Protein AF-0000000082425886 (afdb_homodimer)

Foldseek 3Di:
DLLCLLVVLVVVPQAFAEDEDPDTATSVRLNLQLLLLLVLCVVLVDAAAFEEEEAAQFVSLVVSPLSSCVLRNYEYEYDDCVVDDVLVVVVCVQRVGPAYAHPDPPPGHHSVSSRPSDDRDDGDDDPDQARFSYWAWDDPPPDDTWTFGFGNLLQVVLLVLQCVFVVAAQAAEEEQLFDPSFLSSRRNVSSNNSNRNHYYYYYSDNDDDLQVRLVCCQVVVHQEYEAEQVSLQVNLPDPSNVVGDNQNYAYEYEDDFHFPVSVCSQVVSVHQYAYFAADRQRSGGFADDGSVRCVVVPQWNHAGTPQWDWDADPQQFIWIDGSNGTDDTRPPVVDDQADPVGTGGPQWGWDADPVGIIHTQARVQFFEQWQNDTAGQVQVQSLLCPDPFFPGKGWGWDQDPHTRTFIEMETETDPPDPADLVNSQVSCVVVDPNRNRGPYYFYFNDADADPSRHGDRVNVRVCCVVPNVVVTGDPD/DLLCLLVVLVVVPQAFAEDEDPDTATSVRLNLQLLLLLVLCVVLVDAAAFEEEEDAQFVSLVVSPLSSCVLRNYEYEYDDCVVDDVLVVVVCVQRVGPAYAHPDPCPGHHSVSSRPSDDRDDGDDDPDQARFSYWAWDDPPPDDTWTFGFGNLLQVVLLVLQCVFVVAALAAEEEQLFDPSFLSSRRNVSSNNSNRNHYYYYYSDNDQDLVVRLVCCQVVVHQEYEAEQVSLQVNLPDPVNVVGDNQNYAYEYEDDFHFPVSVCSQVVSVHQYAYFAADRQRSGGFADDGSVRCVVPPQWNHAGTPQWDWDADPQQFIWIDGSNGTDDTRPPVVDDQADPVGTGGPQWGWDADPVGIIHTQARVQFFEQWQNDTAGQVLVQSLLCPDPFFPGKGWGWDQDPHTRTFIEMETETDPPDPADPVNSQVSCVVVDPNRNRGPYYFYFNDQDADPSRHGDRVNVRVCCVVPNVVVGGDPD

Radius of gyration: 31.64 Å; Cα contacts (8 Å, |Δi|>4): 2090; chains: 2; bounding box: 65×107×70 Å

pLDDT: mean 92.09, std 7.97, range [41.47, 98.75]

Solvent-accessible surface area (backbone atoms only — not comparable to full-atom values): 49650 Å² total; per-residue (Å²): 68,72,49,46,46,39,57,30,44,24,67,74,54,61,44,58,35,40,31,46,84,92,44,76,32,29,23,51,53,46,37,49,53,10,30,14,29,24,41,42,40,42,73,73,66,55,44,64,70,35,35,32,37,35,27,63,75,52,57,66,57,45,54,29,44,51,45,8,34,42,42,52,41,18,24,44,31,35,43,63,69,86,66,42,67,68,49,50,50,52,48,42,69,72,67,60,47,79,42,42,32,16,57,80,82,58,58,62,43,49,64,72,72,29,67,64,84,48,67,78,59,88,63,77,90,47,90,57,48,77,43,57,40,32,34,41,62,43,56,72,78,85,42,78,61,40,30,37,30,33,20,40,27,13,56,52,44,28,18,52,32,45,29,43,59,73,65,63,42,47,82,36,22,30,57,54,76,46,55,80,38,42,52,64,28,41,39,60,51,53,47,24,30,58,62,33,52,5,31,36,34,43,56,85,58,94,63,89,48,49,62,59,51,55,51,46,39,50,76,71,57,26,34,37,39,62,37,37,39,63,53,50,40,49,28,70,70,34,75,54,49,77,74,48,78,53,68,66,27,39,38,33,33,28,87,54,83,61,55,65,71,52,52,44,62,41,47,74,72,61,31,42,42,29,37,44,45,61,42,74,59,41,24,29,64,44,34,48,30,58,40,80,50,30,75,75,36,78,71,32,24,23,34,56,32,50,70,44,46,72,50,65,46,97,86,24,32,38,28,41,35,48,75,19,43,41,81,47,43,62,97,38,83,86,61,83,52,54,47,93,89,60,29,36,62,68,56,33,25,42,51,65,51,97,87,56,40,29,28,78,48,36,43,55,90,47,43,26,54,35,70,92,37,82,34,44,28,50,58,48,25,53,55,48,47,66,36,91,51,32,66,41,52,49,38,33,52,40,85,31,90,86,32,53,21,37,41,34,29,42,33,19,61,32,90,88,53,88,75,48,55,66,53,52,49,57,62,39,57,79,73,40,60,73,90,58,49,52,77,39,61,44,53,21,70,57,77,71,53,44,94,85,60,38,75,48,52,60,52,51,41,51,40,34,74,71,61,63,37,61,94,34,47,45,88,119,69,73,51,46,46,39,57,30,42,25,69,74,54,61,46,57,35,40,32,45,83,94,43,76,32,27,22,52,54,45,35,49,52,10,30,14,29,24,42,42,40,43,74,72,65,56,45,64,70,37,34,32,36,33,29,66,74,53,58,67,59,46,54,29,45,52,45,9,34,41,42,53,42,18,23,43,29,36,43,63,70,86,64,42,66,68,48,51,51,51,50,43,68,72,68,61,47,79,42,42,33,16,58,79,81,58,61,59,42,49,66,72,70,30,67,64,83,49,67,78,59,88,62,78,89,48,90,56,49,77,45,60,39,32,33,42,63,43,54,75,77,86,42,78,61,42,30,36,30,33,20,39,27,12,56,52,46,28,17,50,32,44,28,43,58,72,64,63,41,46,83,35,22,30,58,53,77,47,56,80,40,42,55,65,27,41,40,60,51,53,47,25,29,57,62,35,52,5,30,38,34,42,58,86,59,94,66,89,47,48,63,59,49,56,51,46,37,50,75,69,56,27,34,38,40,60,37,36,39,64,53,51,41,49,28,68,68,34,74,56,51,79,74,47,79,54,66,66,25,38,36,33,34,29,88,53,81,60,54,65,71,52,51,44,61,40,46,75,73,62,30,41,43,28,37,42,44,62,42,74,61,42,25,28,65,43,36,48,32,59,39,80,50,30,73,75,38,77,70,33,25,22,33,56,32,51,69,44,46,72,49,64,47,98,86,24,33,38,26,40,34,47,75,20,42,39,79,46,43,63,97,38,82,84,60,82,51,54,48,95,89,59,28,35,62,67,56,32,25,43,51,66,51,97,87,55,38,29,28,77,48,35,44,56,88,45,44,26,55,34,69,92,37,81,34,46,27,52,58,48,25,53,55,49,47,66,38,91,51,33,65,42,53,46,39,33,51,41,85,31,91,87,32,53,20,35,41,33,29,43,32,19,62,31,88,89,52,90,74,49,55,66,54,52,49,57,62,38,59,80,73,40,60,73,89,58,50,50,77,41,62,43,53,20,70,59,78,71,52,44,94,84,59,38,74,48,52,62,50,52,41,52,41,34,73,70,60,62,37,63,94,34,47,44,88,119

Nearest PDB structures (foldseek):
  4gxr-assembly1_A  TM=9.112E-01  e=1.329E-47  Rhodopseudomonas palustris CGA009
  4fut-assembly1_A  TM=9.215E-01  e=7.899E-47  Rhodopseudomonas palustris CGA009
  4fuq-assembly3_C  TM=7.998E-01  e=6.319E-46  Rhodopseudomonas palustris CGA009
  3ipl-assembly1_A  TM=7.232E-01  e=6.118E-40  Staphylococcus aureus subsp. aureus N315
  4gr5-assembly3_C  TM=8.589E-01  e=1.052E-22  Streptomyces lydicus

Organism: NCBI:txid62609

Sequence (952 aa):
MLESLLRHRARIRDSVAVKVGNQAYTYSQLDALSSSMAAALIDLGIRGGDMIVTSVKAPLDHLALFFAVRKVGAIMVPVNPRLGRSFMDFVINDVKPALVIDDYQGMGISSSELNRGGKEGEFGFRMNLEETAMILYTGGTTGPPKGAMIHEGSIIWNAVMTVLSWGLTKDDCTVVSLPLYHTGGWNVLLMPLLFVGGRVILPESDVFDPEWTIKTLAEEGCTVYMGVPAMLDSMSKSPSFASTDLSRVLFISGGGPLLSSVARRFTERGYKLFQGYGLTEAGPNNFYSPPETFKFKENTVGKPILFVDVKLSKDGELLVRGPHVFKGYWNRSGETVFTEDGYLMTGDLFAVDRDGDYFFLDRRKDMIKTGGENVYSTEVEAALKQLPYVDDAAVFGVPDEHWGEAVVAAVVRKPGSPVSEGDVRRDLKGLLASFKIPKKVVFVREIPRTQVGKVSKRELRDMYLKDGLREFLDERMLESLLRHRARIRDSVAVKVGNQAYTYSQLDALSSSMAAALIDLGIRGGDMIVTSVKAPLDHLALFFAVRKVGAIMVPVNPRLGRSFMDFVINDVKPALVIDDYQGMGISSSELNRGGKEGEFGFRMNLEETAMILYTGGTTGPPKGAMIHEGSIIWNAVMTVLSWGLTKDDCTVVSLPLYHTGGWNVLLMPLLFVGGRVILPESDVFDPEWTIKTLAEEGCTVYMGVPAMLDSMSKSPSFASTDLSRVLFISGGGPLLSSVARRFTERGYKLFQGYGLTEAGPNNFYSPPETFKFKENTVGKPILFVDVKLSKDGELLVRGPHVFKGYWNRSGETVFTEDGYLMTGDLFAVDRDGDYFFLDRRKDMIKTGGENVYSTEVEAALKQLPYVDDAAVFGVPDEHWGEAVVAAVVRKPGSPVSEGDVRRDLKGLLASFKIPKKVVFVREIPRTQVGKVSKRELRDMYLKDGLREFLDER

InterPro domains:
  IPR000873 AMP-dependent synthetase/ligase domain [PF00501] (11-330)
  IPR020845 AMP-binding, conserved site [PS00455] (135-146)
  IPR025110 AMP-binding enzyme, C-terminal domain [PF13193] (379-454)
  IPR042099 ANL, N-terminal domain [G3DSA:3.40.50.12780] (1-363)
  IPR045851 AMP-binding enzyme domain superfamily [G3DSA:3.30.300.30] (364-466)

Secondary structure (DSSP, 8-state):
-HHHHHHHHHHH---EEEEETTEEEEHHHHHHHHHHHHHHHHHTT--TT-EEEEE-SSHHHHHHHHHHHHHHT-EEEE--GGGHHHHHHHHHHHH--SEEEESSS-SSB-GGGG--------------TTSEEEEEEE-TTTS--EEEEEEHHHHHHHHHHHHHHHT--TT-EEE--S-TTSHIIIIITHHHHHHHT-EEEEPSSSS--HHHHHHHHHHTT--EEEE-HHHHHHHHHSHHHHHS--TT-EEEE-SSPPPHHHHHHHHTTT-EEEE----GGG-S--EE--HHHHTTSTTEEEEE-TT-EEEE-TT-EEEEESTTS---BTT-TTS--B-TTS-EEEEEEEEE-TTS-EEEEEEGGG-EEETTEEE-HHHHHHHHHHSTTEEEEEEEEEEETTTEEEEEEEEEEPTT----HHHHHHHHTTTS-GGGS-SEEEEES---B-TTS-B-HHHHHHHHHHHSSGGGB---/-HHHHHHHHHHH---EEEEETTEEEEHHHHHHHHHHHHHHHHHTT--TT-EEEEE-SSHHHHHHHHHHHHHHT-EEEE--GGGHHHHHHHHHHHH--SEEEESSS-SSB-GGGG--------------TTSEEEEEEE-TTTS--EEEEEEHHHHHHHHHHHHHHHT--TT-EEE--S-TTSHIIIIITHHHHHHHT-EEEEPSSSS--HHHHHHHHHHTT--EEEE-HHHHHHHHHSHHHHHS--TT-EEEE-SSPPPHHHHHHHHTTT-EEEE----GGG-S--EE--HHHHTTSTTEEEEE-TT-EEEE-TT-EEEEESTTS---BTT-TTS--B-TTS-EEEEEEEEE-TT--EEEEEEGGG-EEETTEEE-HHHHHHHHHHSTTEEEEEEEEEEETTTEEEEEEEEEEPTT----HHHHHHHHTTTS-GGGS-SEEEEBS---B-TTS-B-HHHHHHHHHHHSSGGGB---

Structure (mmCIF, N/CA/C/O backbone):
data_AF-0000000082425886-model_v1
#
loop_
_entity.id
_entity.type
_entity.pdbx_description
1 polymer 'Long-chain-fatty-acid--CoA ligase'
#
loop_
_atom_site.group_PDB
_atom_site.id
_atom_site.type_symbol
_atom_site.label_atom_id
_atom_site.label_alt_id
_atom_site.label_comp_id
_atom_site.label_asym_id
_atom_site.label_entity_id
_atom_site.label_seq_id
_atom_site.pdbx_PDB_ins_code
_atom_site.Cartn_x
_atom_site.Cartn_y
_atom_site.Cartn_z
_atom_site.occupancy
_atom_site.B_iso_or_equiv
_atom_site.auth_seq_id
_atom_site.auth_comp_id
_atom_site.auth_asym_id
_atom_site.auth_atom_id
_atom_site.pdbx_PDB_model_num
ATOM 1 N N . MET A 1 1 ? 8.273 4.641 -10.148 1 93.75 1 MET A N 1
ATOM 2 C CA . MET A 1 1 ? 8.125 4.395 -8.711 1 93.75 1 MET A CA 1
ATOM 3 C C . MET A 1 1 ? 9.031 3.256 -8.258 1 93.75 1 MET A C 1
ATOM 5 O O . MET A 1 1 ? 9.812 3.418 -7.324 1 93.75 1 MET A O 1
ATOM 9 N N . LEU A 1 2 ? 9.094 2.172 -9.062 1 95.56 2 LEU A N 1
ATOM 10 C CA . LEU A 1 2 ? 9.914 1.025 -8.68 1 95.56 2 LEU A CA 1
ATOM 11 C C . LEU A 1 2 ? 11.398 1.386 -8.695 1 95.56 2 LEU A C 1
ATOM 13 O O . LEU A 1 2 ? 12.172 0.873 -7.891 1 95.56 2 LEU A O 1
ATOM 17 N N . GLU A 1 3 ? 11.758 2.307 -9.648 1 95.31 3 GLU A N 1
ATOM 18 C CA . GLU A 1 3 ? 13.148 2.723 -9.758 1 95.31 3 GLU A CA 1
ATOM 19 C C . GLU A 1 3 ? 13.641 3.369 -8.469 1 95.31 3 GLU A C 1
ATOM 21 O O . GLU A 1 3 ? 14.844 3.434 -8.219 1 95.31 3 GLU A O 1
ATOM 26 N N . SER A 1 4 ? 12.711 3.873 -7.656 1 94.75 4 SER A N 1
ATOM 27 C CA . SER A 1 4 ? 13.094 4.621 -6.465 1 94.75 4 SER A CA 1
ATOM 28 C C . SER A 1 4 ? 12.883 3.793 -5.199 1 94.75 4 SER A C 1
ATOM 30 O O . SER A 1 4 ? 13.242 4.223 -4.102 1 94.75 4 SER A O 1
ATOM 32 N N . LEU A 1 5 ? 12.328 2.596 -5.281 1 96.62 5 LEU A N 1
ATOM 33 C CA . LEU A 1 5 ? 11.914 1.794 -4.133 1 96.62 5 LEU A CA 1
ATOM 34 C C . LEU A 1 5 ? 13.086 1.577 -3.176 1 96.62 5 LEU A C 1
ATOM 36 O O . LEU A 1 5 ? 12.977 1.87 -1.983 1 96.62 5 LEU A O 1
ATOM 40 N N . LEU A 1 6 ? 14.234 1.122 -3.719 1 96.88 6 LEU A N 1
ATOM 41 C CA . LEU A 1 6 ? 15.375 0.755 -2.883 1 96.88 6 LEU A CA 1
ATOM 42 C C . LEU A 1 6 ? 15.953 1.98 -2.184 1 96.88 6 LEU A C 1
ATOM 44 O O . LEU A 1 6 ? 16.266 1.934 -0.992 1 96.88 6 LEU A O 1
ATOM 48 N N . ARG A 1 7 ? 16.062 3.039 -2.926 1 94.25 7 ARG A N 1
ATOM 49 C CA . ARG A 1 7 ? 16.594 4.281 -2.373 1 94.25 7 ARG A CA 1
ATOM 50 C C . ARG A 1 7 ? 15.703 4.805 -1.249 1 94.25 7 ARG A C 1
ATOM 52 O O . ARG A 1 7 ? 16.203 5.203 -0.194 1 94.25 7 ARG A O 1
ATOM 59 N N . HIS A 1 8 ? 14.422 4.809 -1.464 1 94.81 8 HIS A N 1
ATOM 60 C CA . HIS A 1 8 ? 13.492 5.309 -0.461 1 94.81 8 HIS A CA 1
ATOM 61 C C . HIS A 1 8 ? 13.469 4.41 0.771 1 94.81 8 HIS A C 1
ATOM 63 O O . HIS A 1 8 ? 13.391 4.898 1.899 1 94.81 8 HIS A O 1
ATOM 69 N N . ARG A 1 9 ? 13.531 3.119 0.554 1 95.88 9 ARG A N 1
ATOM 70 C CA . ARG A 1 9 ? 13.562 2.197 1.685 1 95.88 9 ARG A CA 1
ATOM 71 C C . ARG A 1 9 ? 14.812 2.418 2.535 1 95.88 9 ARG A C 1
ATOM 73 O O . ARG A 1 9 ? 14.742 2.395 3.766 1 95.88 9 ARG A O 1
ATOM 80 N N . ALA A 1 10 ? 15.93 2.623 1.884 1 95.12 10 ALA A N 1
ATOM 81 C CA . ALA A 1 10 ? 17.188 2.855 2.582 1 95.12 10 ALA A CA 1
ATOM 82 C C . ALA A 1 10 ? 17.109 4.105 3.457 1 95.12 10 ALA A C 1
ATOM 84 O O . ALA A 1 10 ? 17.719 4.164 4.523 1 95.12 10 ALA A O 1
ATOM 85 N N . ARG A 1 11 ? 16.312 5.059 2.998 1 92.06 11 ARG A N 1
ATOM 86 C CA . ARG A 1 11 ? 16.156 6.309 3.738 1 92.06 11 ARG A CA 1
ATOM 87 C C . ARG A 1 11 ? 15.359 6.086 5.027 1 92.06 11 ARG A C 1
ATOM 89 O O . ARG A 1 11 ? 15.602 6.762 6.027 1 92.06 11 ARG A O 1
ATOM 96 N N . ILE A 1 12 ? 14.445 5.203 4.969 1 91.38 12 ILE A N 1
ATOM 97 C CA . ILE A 1 12 ? 13.641 4.887 6.141 1 91.38 12 ILE A CA 1
ATOM 98 C C . ILE A 1 12 ? 14.469 4.09 7.141 1 91.38 12 ILE A C 1
ATOM 100 O O . ILE A 1 12 ? 14.586 4.473 8.305 1 91.38 12 ILE A O 1
ATOM 104 N N . ARG A 1 13 ? 15.062 3.047 6.711 1 91.62 13 ARG A N 1
ATOM 105 C CA . ARG A 1 13 ? 15.984 2.186 7.438 1 91.62 13 ARG A CA 1
ATOM 106 C C . ARG A 1 13 ? 16.812 1.337 6.48 1 91.62 13 ARG A C 1
ATOM 108 O O . ARG A 1 13 ? 16.266 0.553 5.703 1 91.62 13 ARG A O 1
ATOM 115 N N . ASP A 1 14 ? 18.078 1.478 6.566 1 95.25 14 ASP A N 1
ATOM 116 C CA . ASP A 1 14 ? 18.953 0.736 5.656 1 95.25 14 ASP A CA 1
ATOM 117 C C . ASP A 1 14 ? 19.25 -0.658 6.203 1 95.25 14 ASP A C 1
ATOM 119 O O . ASP A 1 14 ? 20.422 -0.999 6.441 1 95.25 14 ASP A O 1
ATOM 123 N N . SER A 1 15 ? 18.25 -1.481 6.289 1 97.06 15 SER A N 1
ATOM 124 C CA . SER A 1 15 ? 18.344 -2.852 6.781 1 97.06 15 SER A CA 1
ATOM 125 C C . SER A 1 15 ? 18.797 -3.803 5.672 1 97.06 15 SER A C 1
ATOM 127 O O . SER A 1 15 ? 18.953 -3.391 4.523 1 97.06 15 SER A O 1
ATOM 129 N N . VAL A 1 16 ? 19.094 -5.074 6.039 1 98.44 16 VAL A N 1
ATOM 130 C CA . VAL A 1 16 ? 19.453 -6.086 5.051 1 98.44 16 VAL A CA 1
ATOM 131 C C . VAL A 1 16 ? 18.25 -6.395 4.164 1 98.44 16 VAL A C 1
ATOM 133 O O . VAL A 1 16 ? 17.172 -6.738 4.66 1 98.44 16 VAL A O 1
ATOM 136 N N . ALA A 1 17 ? 18.406 -6.238 2.877 1 98.56 17 ALA A N 1
ATOM 137 C CA . ALA A 1 17 ? 17.359 -6.508 1.906 1 98.56 17 ALA A CA 1
ATOM 138 C C . ALA A 1 17 ? 17.438 -7.941 1.385 1 98.56 17 ALA A C 1
ATOM 140 O O . ALA A 1 17 ? 16.422 -8.617 1.245 1 98.56 17 ALA A O 1
ATOM 141 N N . VAL A 1 18 ? 18.688 -8.359 1.086 1 98.5 18 VAL A N 1
ATOM 142 C CA . VAL A 1 18 ? 18.891 -9.641 0.412 1 98.5 18 VAL A CA 1
ATOM 143 C C . VAL A 1 18 ? 20.109 -10.352 1.002 1 98.5 18 VAL A C 1
ATOM 145 O O . VAL A 1 18 ? 21.109 -9.719 1.324 1 98.5 18 VAL A O 1
ATOM 148 N N . LYS A 1 19 ? 19.984 -11.602 1.169 1 98.31 19 LYS A N 1
ATOM 149 C CA . LYS A 1 19 ? 21.109 -12.461 1.506 1 98.31 19 LYS A CA 1
ATOM 150 C C . LYS A 1 19 ? 21.297 -13.555 0.46 1 98.31 19 LYS A C 1
ATOM 152 O O . LYS A 1 19 ? 20.328 -14.133 -0.023 1 98.31 19 LYS A O 1
ATOM 157 N N . VAL A 1 20 ? 22.469 -13.812 0.032 1 96.38 20 VAL A N 1
ATOM 158 C CA . VAL A 1 20 ? 22.875 -14.891 -0.859 1 96.38 20 VAL A CA 1
ATOM 159 C C . VAL A 1 20 ? 24.125 -15.57 -0.314 1 96.38 20 VAL A C 1
ATOM 161 O O . VAL A 1 20 ? 25.188 -14.945 -0.205 1 96.38 20 VAL A O 1
ATOM 164 N N . GLY A 1 21 ? 24.016 -16.859 -0.033 1 92.69 21 GLY A N 1
ATOM 165 C CA . GLY A 1 21 ? 25.125 -17.516 0.654 1 92.69 21 GLY A CA 1
ATOM 166 C C . GLY A 1 21 ? 25.484 -16.844 1.962 1 92.69 21 GLY A C 1
ATOM 167 O O . GLY A 1 21 ? 24.625 -16.641 2.822 1 92.69 21 GLY A O 1
ATOM 1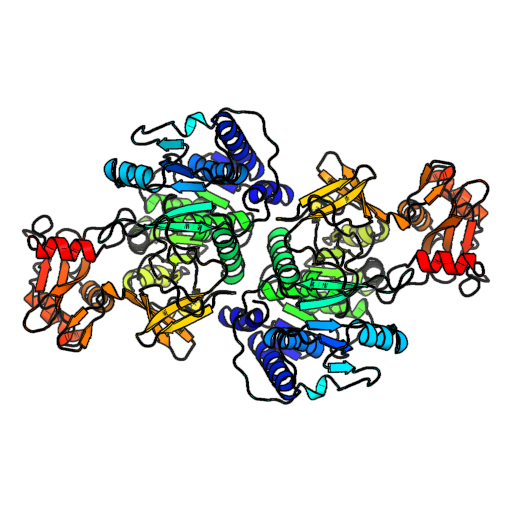68 N N . ASN A 1 22 ? 26.719 -16.453 2.076 1 92.06 22 ASN A N 1
ATOM 169 C CA . ASN A 1 22 ? 27.172 -15.805 3.305 1 92.06 22 ASN A CA 1
ATOM 170 C C . ASN A 1 22 ? 27.219 -14.289 3.166 1 92.06 22 ASN A C 1
ATOM 172 O O . ASN A 1 22 ? 27.672 -13.586 4.074 1 92.06 22 ASN A O 1
ATOM 176 N N . GLN A 1 23 ? 26.703 -13.844 2.127 1 96.06 23 GLN A N 1
ATOM 177 C CA . GLN A 1 23 ? 26.75 -12.406 1.89 1 96.06 23 GLN A CA 1
ATOM 178 C C . GLN A 1 23 ? 25.391 -11.766 2.113 1 96.06 23 GLN A C 1
ATOM 180 O O . GLN A 1 23 ? 24.359 -12.336 1.745 1 96.06 23 GLN A O 1
ATOM 185 N N . ALA A 1 24 ? 25.422 -10.641 2.754 1 98.12 24 ALA A N 1
ATOM 186 C CA . ALA A 1 24 ? 24.234 -9.844 2.998 1 98.12 24 ALA A CA 1
ATOM 187 C C . ALA A 1 24 ? 24.344 -8.477 2.324 1 98.12 24 ALA A C 1
ATOM 189 O O . ALA A 1 24 ? 25.406 -7.863 2.322 1 98.12 24 ALA A O 1
ATOM 190 N N . TYR A 1 25 ? 23.25 -8.016 1.71 1 98.25 25 TYR A N 1
ATOM 191 C CA . TYR A 1 25 ? 23.188 -6.719 1.046 1 98.25 25 TYR A CA 1
ATOM 192 C C . TYR A 1 25 ? 22.062 -5.867 1.633 1 98.25 25 TYR A C 1
ATOM 194 O O . TYR A 1 25 ? 20.906 -6.297 1.688 1 98.25 25 TYR A O 1
ATOM 202 N N . THR A 1 26 ? 22.453 -4.648 2.088 1 98.5 26 THR A N 1
ATOM 203 C CA . THR A 1 26 ? 21.453 -3.703 2.572 1 98.5 26 THR A CA 1
ATOM 204 C C . THR A 1 26 ? 20.688 -3.072 1.407 1 98.5 26 THR A C 1
ATOM 206 O O . THR A 1 26 ? 21.062 -3.26 0.246 1 98.5 26 THR A O 1
ATOM 209 N N . TYR A 1 27 ? 19.656 -2.338 1.701 1 98.12 27 TYR A N 1
ATOM 210 C CA . TYR A 1 27 ? 18.875 -1.646 0.674 1 98.12 27 TYR A CA 1
ATOM 211 C C . TYR A 1 27 ? 19.75 -0.659 -0.091 1 98.12 27 TYR A C 1
ATOM 213 O O . TYR A 1 27 ? 19.672 -0.564 -1.318 1 98.12 27 TYR A O 1
ATOM 221 N N . SER A 1 28 ? 20.594 0.099 0.612 1 96.69 28 SER A N 1
ATOM 222 C CA . SER A 1 28 ? 21.469 1.062 -0.054 1 96.69 28 SER A CA 1
ATOM 223 C C . SER A 1 28 ? 22.484 0.363 -0.947 1 96.69 28 SER A C 1
ATOM 225 O O . SER A 1 28 ? 22.812 0.858 -2.025 1 96.69 28 SER A O 1
ATOM 227 N N . GLN A 1 29 ? 22.984 -0.805 -0.469 1 96.56 29 GLN A N 1
ATOM 228 C CA . GLN A 1 29 ? 23.953 -1.56 -1.257 1 96.56 29 GLN A CA 1
ATOM 229 C C . GLN A 1 29 ? 23.312 -2.137 -2.514 1 96.56 29 GLN A C 1
ATOM 231 O O . GLN A 1 29 ? 23.906 -2.127 -3.588 1 96.56 29 GLN A O 1
ATOM 236 N N . LEU A 1 30 ? 22.094 -2.67 -2.389 1 96.75 30 LEU A N 1
ATOM 237 C CA . LEU A 1 30 ? 21.359 -3.178 -3.549 1 96.75 30 LEU A CA 1
ATOM 238 C C . LEU A 1 30 ? 21.047 -2.051 -4.523 1 96.75 30 LEU A C 1
ATOM 240 O O . LEU A 1 30 ? 21.094 -2.242 -5.738 1 96.75 30 LEU A O 1
ATOM 244 N N . ASP A 1 31 ? 20.719 -0.873 -4.004 1 96 31 ASP A N 1
ATOM 245 C CA . ASP A 1 31 ? 20.453 0.297 -4.84 1 96 31 ASP A CA 1
ATOM 246 C C . ASP A 1 31 ? 21.703 0.698 -5.617 1 96 31 ASP A C 1
ATOM 248 O O . ASP A 1 31 ? 21.625 1.022 -6.805 1 96 31 ASP A O 1
ATOM 252 N N . ALA A 1 32 ? 22.812 0.704 -4.953 1 94.88 32 ALA A N 1
ATOM 253 C CA . ALA A 1 32 ? 24.062 1.046 -5.598 1 94.88 32 ALA A CA 1
ATOM 254 C C . ALA A 1 32 ? 24.406 0.06 -6.715 1 94.88 32 ALA A C 1
ATOM 256 O O . ALA A 1 32 ? 24.828 0.462 -7.801 1 94.88 32 ALA A O 1
ATOM 257 N N . LEU A 1 33 ? 24.25 -1.218 -6.383 1 94.75 33 LEU A N 1
ATOM 258 C CA . LEU A 1 33 ? 24.5 -2.256 -7.375 1 94.75 33 LEU A CA 1
ATOM 259 C C . LEU A 1 33 ? 23.609 -2.066 -8.602 1 94.75 33 LEU A C 1
ATOM 261 O O . LEU A 1 33 ? 24.094 -2.121 -9.734 1 94.75 33 LEU A O 1
ATOM 265 N N . SER A 1 34 ? 22.312 -1.87 -8.43 1 96.12 34 SER A N 1
ATOM 266 C CA . SER A 1 34 ? 21.375 -1.672 -9.523 1 96.12 34 SER A CA 1
ATOM 267 C C . SER A 1 34 ? 21.688 -0.392 -10.297 1 96.12 34 SER A C 1
ATOM 269 O O . SER A 1 34 ? 21.5 -0.334 -11.516 1 96.12 34 SER A O 1
ATOM 271 N N . SER A 1 35 ? 22.141 0.655 -9.602 1 95.31 35 SER A N 1
ATOM 272 C CA . SER A 1 35 ? 22.5 1.911 -10.25 1 95.31 35 SER A CA 1
ATOM 273 C C . SER A 1 35 ? 23.719 1.742 -11.148 1 95.31 35 SER A C 1
ATOM 275 O O . SER A 1 35 ? 23.781 2.318 -12.242 1 95.31 35 SER A O 1
ATOM 277 N N . SER A 1 36 ? 24.656 1.012 -10.633 1 94.69 36 SER A N 1
ATOM 278 C CA . SER A 1 36 ? 25.844 0.711 -11.445 1 94.69 36 SER A CA 1
ATOM 279 C C . SER A 1 36 ? 25.453 -0.04 -12.719 1 94.69 36 SER A C 1
ATOM 281 O O . SER A 1 36 ? 25.938 0.279 -13.805 1 94.69 36 SER A O 1
ATOM 283 N N . MET A 1 37 ? 24.609 -0.997 -12.586 1 95.81 37 MET A N 1
ATOM 284 C CA . MET A 1 37 ? 24.141 -1.755 -13.742 1 95.81 37 MET A CA 1
ATOM 285 C C . MET A 1 37 ? 23.359 -0.861 -14.703 1 95.81 37 MET A C 1
ATOM 287 O O . MET A 1 37 ? 23.453 -1.008 -15.922 1 95.81 37 MET A O 1
ATOM 291 N N . ALA A 1 38 ? 22.516 0.022 -14.133 1 96 38 ALA A N 1
ATOM 292 C CA . ALA A 1 38 ? 21.75 0.954 -14.953 1 96 38 ALA A CA 1
ATOM 293 C C . ALA A 1 38 ? 22.672 1.841 -15.789 1 96 38 ALA A C 1
ATOM 295 O O . ALA A 1 38 ? 22.438 2.061 -16.969 1 96 38 ALA A O 1
ATOM 296 N N . ALA A 1 39 ? 23.719 2.346 -15.141 1 94.62 39 ALA A N 1
ATOM 297 C CA . ALA A 1 39 ? 24.703 3.168 -15.852 1 94.62 39 ALA A CA 1
ATOM 298 C C . ALA A 1 39 ? 25.344 2.387 -17 1 94.62 39 ALA A C 1
ATOM 300 O O . ALA A 1 39 ? 25.547 2.92 -18.094 1 94.62 39 ALA A O 1
ATOM 301 N N . ALA A 1 40 ? 25.688 1.165 -16.703 1 95.06 40 ALA A N 1
ATOM 302 C CA . ALA A 1 40 ? 26.281 0.304 -17.719 1 95.06 40 ALA A CA 1
ATOM 303 C C . ALA A 1 40 ? 25.312 0.095 -18.875 1 95.06 40 ALA A C 1
ATOM 305 O O . ALA A 1 40 ? 25.719 0.096 -20.047 1 95.06 40 ALA A O 1
ATOM 306 N N . LEU A 1 41 ? 24.047 -0.114 -18.594 1 96.25 41 LEU A N 1
ATOM 307 C CA . LEU A 1 41 ? 23.047 -0.28 -19.641 1 96.25 41 LEU A CA 1
ATOM 308 C C . LEU A 1 41 ? 22.953 0.964 -20.516 1 96.25 41 LEU A C 1
ATOM 310 O O . LEU A 1 41 ? 22.875 0.861 -21.734 1 96.25 41 LEU A O 1
ATOM 314 N N . ILE A 1 42 ? 22.906 2.094 -19.875 1 94.69 42 ILE A N 1
ATOM 315 C CA . ILE A 1 42 ? 22.844 3.352 -20.625 1 94.69 42 ILE A CA 1
ATOM 316 C C . ILE A 1 42 ? 24.062 3.482 -21.516 1 94.69 42 ILE A C 1
ATOM 318 O O . ILE A 1 42 ? 23.953 3.889 -22.688 1 94.69 42 ILE A O 1
ATOM 322 N N . ASP A 1 43 ? 25.25 3.168 -21 1 93.5 43 ASP A N 1
ATOM 323 C CA . ASP A 1 43 ? 26.484 3.217 -21.781 1 93.5 43 ASP A CA 1
ATOM 324 C C . ASP A 1 43 ? 26.406 2.293 -22.984 1 93.5 43 ASP A C 1
ATOM 326 O O . ASP A 1 43 ? 27.016 2.57 -24.031 1 93.5 43 ASP A O 1
ATOM 330 N N . LEU A 1 44 ? 25.688 1.226 -22.875 1 95.38 44 LEU A N 1
ATOM 331 C CA . LEU A 1 44 ? 25.516 0.268 -23.953 1 95.38 44 LEU A CA 1
ATOM 332 C C . LEU A 1 44 ? 24.469 0.749 -24.953 1 95.38 44 LEU A C 1
ATOM 334 O O . LEU A 1 44 ? 24.203 0.076 -25.953 1 95.38 44 LEU A O 1
ATOM 338 N N . GLY A 1 45 ? 23.828 1.857 -24.641 1 96.38 45 GLY A N 1
ATOM 339 C CA . GLY A 1 45 ? 22.906 2.471 -25.578 1 96.38 45 GLY A CA 1
ATOM 340 C C . GLY A 1 45 ? 21.453 2.172 -25.266 1 96.38 45 GLY A C 1
ATOM 341 O O . GLY A 1 45 ? 20.562 2.525 -26.031 1 96.38 45 GLY A O 1
ATOM 342 N N . ILE A 1 46 ? 21.188 1.531 -24.141 1 97.5 46 ILE A N 1
ATOM 343 C CA . ILE A 1 46 ? 19.812 1.207 -23.75 1 97.5 46 ILE A CA 1
ATOM 344 C C . ILE A 1 46 ? 19.094 2.475 -23.312 1 97.5 46 ILE A C 1
ATOM 346 O O . ILE A 1 46 ? 19.656 3.303 -22.594 1 97.5 46 ILE A O 1
ATOM 350 N N . ARG A 1 47 ? 17.906 2.605 -23.781 1 96.44 47 ARG A N 1
ATOM 351 C CA . ARG A 1 47 ? 17.062 3.754 -23.453 1 96.44 47 ARG A CA 1
ATOM 352 C C . ARG A 1 47 ? 15.695 3.309 -22.969 1 96.44 47 ARG A C 1
ATOM 354 O O . ARG A 1 47 ? 15.375 2.117 -23 1 96.44 47 ARG A O 1
ATOM 361 N N . GLY A 1 48 ? 14.906 4.309 -22.516 1 95.75 48 GLY A N 1
ATOM 362 C CA . GLY A 1 48 ? 13.539 4.02 -22.094 1 95.75 48 GLY A CA 1
ATOM 363 C C . GLY A 1 48 ? 12.719 3.332 -23.172 1 95.75 48 GLY A C 1
ATOM 364 O O . GLY A 1 48 ? 12.758 3.73 -24.328 1 95.75 48 GLY A O 1
ATOM 365 N N . GLY A 1 49 ? 12.016 2.256 -22.719 1 96.69 49 GLY A N 1
ATOM 366 C CA . GLY A 1 49 ? 11.148 1.55 -23.641 1 96.69 49 GLY A CA 1
ATOM 367 C C . GLY A 1 49 ? 11.844 0.396 -24.344 1 96.69 49 GLY A C 1
ATOM 368 O O . GLY A 1 49 ? 11.18 -0.466 -24.922 1 96.69 49 GLY A O 1
ATOM 369 N N . ASP A 1 50 ? 13.172 0.343 -24.328 1 98.38 50 ASP A N 1
ATOM 370 C CA . ASP A 1 50 ? 13.898 -0.766 -24.938 1 98.38 50 ASP A CA 1
ATOM 371 C C . ASP A 1 50 ? 13.625 -2.074 -24.203 1 98.38 50 ASP A C 1
ATOM 373 O O . ASP A 1 50 ? 13.469 -2.078 -22.984 1 98.38 50 ASP A O 1
ATOM 377 N N . MET A 1 51 ? 13.617 -3.139 -24.953 1 98.56 51 MET A N 1
ATOM 378 C CA . MET A 1 51 ? 13.43 -4.453 -24.359 1 98.56 51 MET A CA 1
ATOM 379 C C . MET A 1 51 ? 14.758 -5.18 -24.203 1 98.56 51 MET A C 1
ATOM 381 O O . MET A 1 51 ? 15.617 -5.113 -25.094 1 98.56 51 MET A O 1
ATOM 385 N N . ILE A 1 52 ? 14.922 -5.758 -23.078 1 98.75 52 ILE A N 1
ATOM 386 C CA . ILE A 1 52 ? 16.125 -6.523 -22.766 1 98.75 52 ILE A CA 1
ATOM 387 C C . ILE A 1 52 ? 15.742 -7.965 -22.422 1 98.75 52 ILE A C 1
ATOM 389 O O . ILE A 1 52 ? 15.07 -8.219 -21.422 1 98.75 52 ILE A O 1
ATOM 393 N N . VAL A 1 53 ? 16.156 -8.93 -23.266 1 98.56 53 VAL A N 1
ATOM 394 C CA . VAL A 1 53 ? 15.961 -10.344 -22.969 1 98.56 53 VAL A CA 1
ATOM 395 C C . VAL A 1 53 ? 17.016 -10.82 -21.984 1 98.56 53 VAL A C 1
ATOM 397 O O . VAL A 1 53 ? 18.219 -10.57 -22.172 1 98.56 53 VAL A O 1
ATOM 400 N N . THR A 1 54 ? 16.562 -11.469 -20.922 1 97.81 54 THR A N 1
ATOM 401 C CA . THR A 1 54 ? 17.516 -11.805 -19.875 1 97.81 54 THR A CA 1
ATOM 402 C C . THR A 1 54 ? 17.422 -13.289 -19.516 1 97.81 54 THR A C 1
ATOM 404 O O . THR A 1 54 ? 16.328 -13.836 -19.375 1 97.81 54 THR A O 1
ATOM 407 N N . SER A 1 55 ? 18.484 -13.961 -19.484 1 95.81 55 SER A N 1
ATOM 408 C CA . SER A 1 55 ? 18.75 -15.273 -18.906 1 95.81 55 SER A CA 1
ATOM 409 C C . SER A 1 55 ? 19.969 -15.234 -17.984 1 95.81 55 SER A C 1
ATOM 411 O O . SER A 1 55 ? 21.078 -15.5 -18.422 1 95.81 55 SER A O 1
ATOM 413 N N . VAL A 1 56 ? 19.672 -14.93 -16.703 1 95.19 56 VAL A N 1
ATOM 414 C CA . VAL A 1 56 ? 20.719 -14.586 -15.75 1 95.19 56 VAL A CA 1
ATOM 415 C C . VAL A 1 56 ? 20.875 -15.703 -14.727 1 95.19 56 VAL A C 1
ATOM 417 O O . VAL A 1 56 ? 19.891 -16.188 -14.164 1 95.19 56 VAL A O 1
ATOM 420 N N . LYS A 1 57 ? 22.094 -16.125 -14.469 1 92.75 57 LYS A N 1
ATOM 421 C CA . LYS A 1 57 ? 22.375 -17.281 -13.617 1 92.75 57 LYS A CA 1
ATOM 422 C C . LYS A 1 57 ? 22.344 -16.891 -12.141 1 92.75 57 LYS A C 1
ATOM 424 O O . LYS A 1 57 ? 21.734 -17.578 -11.32 1 92.75 57 LYS A O 1
ATOM 429 N N . ALA A 1 58 ? 23.062 -15.859 -11.789 1 92.69 58 ALA A N 1
ATOM 430 C CA . ALA A 1 58 ? 23.125 -15.422 -10.398 1 92.69 58 ALA A CA 1
ATOM 431 C C . ALA A 1 58 ? 21.859 -14.664 -10 1 92.69 58 ALA A C 1
ATOM 433 O O . ALA A 1 58 ? 21.562 -13.609 -10.562 1 92.69 58 ALA A O 1
ATOM 434 N N . PRO A 1 59 ? 21.141 -15.141 -8.984 1 93.75 59 PRO A N 1
ATOM 435 C CA . PRO A 1 59 ? 19.875 -14.516 -8.641 1 93.75 59 PRO A CA 1
ATOM 436 C C . PRO A 1 59 ? 20.031 -13.07 -8.18 1 93.75 59 PRO A C 1
ATOM 438 O O . PRO A 1 59 ? 19.156 -12.234 -8.445 1 93.75 59 PRO A O 1
ATOM 441 N N . LEU A 1 60 ? 21.156 -12.773 -7.492 1 95.12 60 LEU A N 1
ATOM 442 C CA . LEU A 1 60 ? 21.391 -11.398 -7.062 1 95.12 60 LEU A CA 1
ATOM 443 C C . LEU A 1 60 ? 21.5 -10.461 -8.266 1 95.12 60 LEU A C 1
ATOM 445 O O . LEU A 1 60 ? 20.953 -9.359 -8.25 1 95.12 60 LEU A O 1
ATOM 449 N N . ASP A 1 61 ? 22.219 -10.922 -9.273 1 95.19 61 ASP A N 1
ATOM 450 C CA . ASP A 1 61 ? 22.375 -10.125 -10.484 1 95.19 61 ASP A CA 1
ATOM 451 C C . ASP A 1 61 ? 21.031 -9.922 -11.188 1 95.19 61 ASP A C 1
ATOM 453 O O . ASP A 1 61 ? 20.766 -8.844 -11.719 1 95.19 61 ASP A O 1
ATOM 457 N N . HIS A 1 62 ? 20.281 -10.977 -11.18 1 96.12 62 HIS A N 1
ATOM 458 C CA . HIS A 1 62 ? 18.984 -10.891 -11.82 1 96.12 62 HIS A CA 1
ATOM 459 C C . HIS A 1 62 ? 18.094 -9.852 -11.125 1 96.12 62 HIS A C 1
ATOM 461 O O . HIS A 1 62 ? 17.438 -9.055 -11.797 1 96.12 62 HIS A O 1
ATOM 467 N N . LEU A 1 63 ? 18.109 -9.867 -9.805 1 97.12 63 LEU A N 1
ATOM 468 C CA . LEU A 1 63 ? 17.328 -8.93 -9 1 97.12 63 LEU A CA 1
ATOM 469 C C . LEU A 1 63 ? 17.828 -7.5 -9.203 1 97.12 63 LEU A C 1
ATOM 471 O O . LEU A 1 63 ? 17.031 -6.594 -9.453 1 97.12 63 LEU A O 1
ATOM 475 N N . ALA A 1 64 ? 19.109 -7.289 -9.094 1 96.94 64 ALA A N 1
ATOM 476 C CA . ALA A 1 64 ? 19.688 -5.961 -9.297 1 96.94 64 ALA A CA 1
ATOM 477 C C . ALA A 1 64 ? 19.406 -5.445 -10.703 1 96.94 64 ALA A C 1
ATOM 479 O O . ALA A 1 64 ? 19.156 -4.254 -10.898 1 96.94 64 ALA A O 1
ATOM 480 N N . LEU A 1 65 ? 19.438 -6.355 -11.633 1 97.88 65 LEU A N 1
ATOM 481 C CA . LEU A 1 65 ? 19.188 -6 -13.023 1 97.88 65 LEU A CA 1
ATOM 482 C C . LEU A 1 65 ? 17.75 -5.504 -13.203 1 97.88 65 LEU A C 1
ATOM 484 O O . LEU A 1 65 ? 17.5 -4.574 -13.977 1 97.88 65 LEU A O 1
ATOM 488 N N . PHE A 1 66 ? 16.859 -6.113 -12.578 1 98.19 66 PHE A N 1
ATOM 489 C CA . PHE A 1 66 ? 15.477 -5.652 -12.656 1 98.19 66 PHE A CA 1
ATOM 490 C C . PHE A 1 66 ? 15.367 -4.184 -12.266 1 98.19 66 PHE A C 1
ATOM 492 O O . PHE A 1 66 ? 14.773 -3.383 -12.992 1 98.19 66 PHE A O 1
ATOM 499 N N . PHE A 1 67 ? 15.906 -3.809 -11.117 1 97.38 67 PHE A N 1
ATOM 500 C CA . PHE A 1 67 ? 15.836 -2.426 -10.656 1 97.38 67 PHE A CA 1
ATOM 501 C C . PHE A 1 67 ? 16.641 -1.511 -11.57 1 97.38 67 PHE A C 1
ATOM 503 O O . PHE A 1 67 ? 16.281 -0.351 -11.773 1 97.38 67 PHE A O 1
ATOM 510 N N . ALA A 1 68 ? 17.766 -2.041 -12.109 1 97 68 ALA A N 1
ATOM 511 C CA . ALA A 1 68 ? 18.547 -1.271 -13.078 1 97 68 ALA A CA 1
ATOM 512 C C . ALA A 1 68 ? 17.703 -0.94 -14.312 1 97 68 ALA A C 1
ATOM 514 O O . ALA A 1 68 ? 17.688 0.204 -14.773 1 97 68 ALA A O 1
ATOM 515 N N . VAL A 1 69 ? 17.047 -1.963 -14.805 1 97.69 69 VAL A N 1
ATOM 516 C CA . VAL A 1 69 ? 16.203 -1.81 -15.984 1 97.69 69 VAL A CA 1
ATOM 517 C C . VAL A 1 69 ? 15.094 -0.794 -15.695 1 97.69 69 VAL A C 1
ATOM 519 O O . VAL A 1 69 ? 14.766 0.036 -16.547 1 97.69 69 VAL A O 1
ATOM 522 N N . ARG A 1 70 ? 14.516 -0.775 -14.5 1 97.06 70 ARG A N 1
ATOM 523 C CA . ARG A 1 70 ? 13.492 0.187 -14.109 1 97.06 70 ARG A CA 1
ATOM 524 C C . ARG A 1 70 ? 14.062 1.598 -14.031 1 97.06 70 ARG A C 1
ATOM 526 O O . ARG A 1 70 ? 13.398 2.564 -14.414 1 97.06 70 ARG A O 1
ATOM 533 N N . LYS A 1 71 ? 15.273 1.692 -13.492 1 96.12 71 LYS A N 1
ATOM 534 C CA . LYS A 1 71 ? 15.922 2.996 -13.406 1 96.12 71 LYS A CA 1
ATOM 535 C C . LYS A 1 71 ? 16.109 3.605 -14.797 1 96.12 71 LYS A C 1
ATOM 537 O O . LYS A 1 71 ? 15.945 4.812 -14.977 1 96.12 71 LYS A O 1
ATOM 542 N N . VAL A 1 72 ? 16.391 2.787 -15.75 1 95.44 72 VAL A N 1
ATOM 543 C CA . VAL A 1 72 ? 16.594 3.242 -17.125 1 95.44 72 VAL A CA 1
ATOM 544 C C . VAL A 1 72 ? 15.25 3.537 -17.781 1 95.44 72 VAL A C 1
ATOM 546 O O . VAL A 1 72 ? 15.148 4.41 -18.641 1 95.44 72 VAL A O 1
ATOM 549 N N . GLY A 1 73 ? 14.195 2.875 -17.359 1 96.44 73 GLY A N 1
ATOM 550 C CA . GLY A 1 73 ? 12.891 2.943 -17.984 1 96.44 73 GLY A CA 1
ATOM 551 C C . GLY A 1 73 ? 12.695 1.899 -19.062 1 96.44 73 GLY A C 1
ATOM 552 O O . GLY A 1 73 ? 11.789 2.018 -19.891 1 96.44 73 GLY A O 1
ATOM 553 N N . ALA A 1 74 ? 13.539 0.908 -19.125 1 97.81 74 ALA A N 1
ATOM 554 C CA . ALA A 1 74 ? 13.477 -0.173 -20.109 1 97.81 74 ALA A CA 1
ATOM 555 C C . ALA A 1 74 ? 12.57 -1.3 -19.625 1 97.81 74 ALA A C 1
ATOM 557 O O . ALA A 1 74 ? 11.898 -1.168 -18.594 1 97.81 74 ALA A O 1
ATOM 558 N N . ILE A 1 75 ? 12.438 -2.363 -20.469 1 98.62 75 ILE A N 1
ATOM 559 C CA . ILE A 1 75 ? 11.539 -3.482 -20.188 1 98.62 75 ILE A CA 1
ATOM 560 C C . ILE A 1 75 ? 12.352 -4.777 -20.094 1 98.62 75 ILE A C 1
ATOM 562 O O . ILE A 1 75 ? 13.125 -5.098 -21 1 98.62 75 ILE A O 1
ATOM 566 N N . MET A 1 76 ? 12.219 -5.477 -19.016 1 98.69 76 MET A N 1
ATOM 567 C CA . MET A 1 76 ? 12.922 -6.75 -18.844 1 98.69 76 MET A CA 1
ATOM 568 C C . MET A 1 76 ? 12.078 -7.906 -19.375 1 98.69 76 MET A C 1
ATOM 570 O O . MET A 1 76 ? 10.875 -7.984 -19.094 1 98.69 76 MET A O 1
ATOM 574 N N . VAL A 1 77 ? 12.672 -8.773 -20.141 1 98.5 77 VAL A N 1
ATOM 575 C CA . VAL A 1 77 ? 12.031 -9.977 -20.672 1 98.5 77 VAL A CA 1
ATOM 576 C C . VAL A 1 77 ? 12.797 -11.211 -20.234 1 98.5 77 VAL A C 1
ATOM 578 O O . VAL A 1 77 ? 13.57 -11.781 -21 1 98.5 77 VAL A O 1
ATOM 581 N N . PRO A 1 78 ? 12.516 -11.672 -19.031 1 97.12 78 PRO A N 1
ATOM 582 C CA . PRO A 1 78 ? 13.227 -12.852 -18.531 1 97.12 78 PRO A CA 1
ATOM 583 C C . PRO A 1 78 ? 12.781 -14.141 -19.234 1 97.12 78 PRO A C 1
ATOM 585 O O . PRO A 1 78 ? 11.586 -14.336 -19.469 1 97.12 78 PRO A O 1
ATOM 588 N N . VAL A 1 79 ? 13.766 -14.961 -19.516 1 93.25 79 VAL A N 1
ATOM 589 C CA . VAL A 1 79 ? 13.477 -16.188 -20.25 1 93.25 79 VAL A CA 1
ATOM 590 C C . VAL A 1 79 ? 13.969 -17.391 -19.438 1 93.25 79 VAL A C 1
ATOM 592 O O . VAL A 1 79 ? 15.008 -17.328 -18.781 1 93.25 79 VAL A O 1
ATOM 595 N N . ASN A 1 80 ? 13.18 -18.453 -19.484 1 88.06 80 ASN A N 1
ATOM 596 C CA . ASN A 1 80 ? 13.547 -19.719 -18.859 1 88.06 80 ASN A CA 1
ATOM 597 C C . ASN A 1 80 ? 14.711 -20.375 -19.594 1 88.06 80 ASN A C 1
ATOM 599 O O . ASN A 1 80 ? 14.555 -20.859 -20.703 1 88.06 80 ASN A O 1
ATOM 603 N N . PRO A 1 81 ? 15.828 -20.453 -18.984 1 87.56 81 PRO A N 1
ATOM 604 C CA . PRO A 1 81 ? 16.984 -21.016 -19.688 1 87.56 81 PRO A CA 1
ATOM 605 C C . PRO A 1 81 ? 16.828 -22.5 -20 1 87.56 81 PRO A C 1
ATOM 607 O O . PRO A 1 81 ? 17.5 -23.031 -20.875 1 87.56 81 PRO A O 1
ATOM 610 N N . ARG A 1 82 ? 15.977 -23.125 -19.328 1 80.25 82 ARG A N 1
ATOM 611 C CA . ARG A 1 82 ? 15.82 -24.562 -19.484 1 80.25 82 ARG A CA 1
ATOM 612 C C . ARG A 1 82 ? 15.078 -24.906 -20.766 1 80.25 82 ARG A C 1
ATOM 614 O O . ARG A 1 82 ? 15.094 -26.062 -21.203 1 80.25 82 ARG A O 1
ATOM 621 N N . LEU A 1 83 ? 14.422 -23.953 -21.328 1 81.38 83 LEU A N 1
ATOM 622 C CA . LEU A 1 83 ? 13.68 -24.203 -22.562 1 81.38 83 LEU A CA 1
ATOM 623 C C . LEU A 1 83 ? 14.594 -24.125 -23.766 1 81.38 83 LEU A C 1
ATOM 625 O O . LEU A 1 83 ? 14.164 -24.406 -24.891 1 81.38 83 LEU A O 1
ATOM 629 N N . GLY A 1 84 ? 15.883 -23.781 -23.578 1 80 84 GLY A N 1
ATOM 630 C CA . GLY A 1 84 ? 16.922 -23.938 -24.578 1 80 84 GLY A CA 1
ATOM 631 C C . GLY A 1 84 ? 17 -22.766 -25.531 1 80 84 GLY A C 1
ATOM 632 O O . GLY A 1 84 ? 16.312 -21.75 -25.344 1 80 84 GLY A O 1
ATOM 633 N N . ARG A 1 85 ? 17.781 -22.953 -26.531 1 87.56 85 ARG A N 1
ATOM 634 C CA . ARG A 1 85 ? 18.109 -21.891 -27.484 1 87.56 85 ARG A CA 1
ATOM 635 C C . ARG A 1 85 ? 16.938 -21.578 -28.406 1 87.56 85 ARG A C 1
ATOM 637 O O . ARG A 1 85 ? 16.734 -20.422 -28.797 1 87.56 85 ARG A O 1
ATOM 644 N N . SER A 1 86 ? 16.234 -22.625 -28.75 1 85.81 86 SER A N 1
ATOM 645 C CA . SER A 1 86 ? 15.094 -22.438 -29.656 1 85.81 86 SER A CA 1
ATOM 646 C C . SER A 1 86 ? 14.07 -21.484 -29.047 1 85.81 86 SER A C 1
ATOM 648 O O . SER A 1 86 ? 13.523 -20.625 -29.734 1 85.81 86 SER A O 1
ATOM 650 N N . PHE A 1 87 ? 13.836 -21.672 -27.828 1 87 87 PHE A N 1
ATOM 651 C CA . PHE A 1 87 ? 12.898 -20.781 -27.156 1 87 87 PHE A CA 1
ATOM 652 C C . PHE A 1 87 ? 13.445 -19.375 -27.062 1 87 87 PHE A C 1
ATOM 654 O O . PHE A 1 87 ? 12.719 -18.406 -27.281 1 87 87 PHE A O 1
ATOM 661 N N . MET A 1 88 ? 14.688 -19.25 -26.797 1 91.19 88 MET A N 1
ATOM 662 C CA . MET A 1 88 ? 15.344 -17.953 -26.75 1 91.19 88 MET A CA 1
ATOM 663 C C . MET A 1 88 ? 15.234 -17.234 -28.094 1 91.19 88 MET A C 1
ATOM 665 O O . MET A 1 88 ? 14.906 -16.047 -28.156 1 91.19 88 MET A O 1
ATOM 669 N N . ASP A 1 89 ? 15.438 -18.016 -29.141 1 93 89 ASP A N 1
ATOM 670 C CA . ASP A 1 89 ? 15.32 -17.469 -30.484 1 93 89 ASP A CA 1
ATOM 671 C C . ASP A 1 89 ? 13.891 -17 -30.766 1 93 89 ASP A C 1
ATOM 673 O O . ASP A 1 89 ? 13.688 -15.945 -31.375 1 93 89 ASP A O 1
ATOM 677 N N . PHE A 1 90 ? 12.984 -17.781 -30.359 1 91.75 90 PHE A N 1
ATOM 678 C CA . PHE A 1 90 ? 11.586 -17.422 -30.516 1 91.75 90 PHE A CA 1
ATOM 679 C C . PHE A 1 90 ? 11.289 -16.078 -29.859 1 91.75 90 PHE A C 1
ATOM 681 O O . PHE A 1 90 ? 10.688 -15.195 -30.469 1 91.75 90 PHE A O 1
ATOM 688 N N . VAL A 1 91 ? 11.734 -15.938 -28.609 1 95.12 91 VAL A N 1
ATOM 689 C CA . VAL A 1 91 ? 11.461 -14.734 -27.828 1 95.12 91 VAL A CA 1
ATOM 690 C C . VAL A 1 91 ? 12.156 -13.539 -28.484 1 95.12 91 VAL A C 1
ATOM 692 O O . VAL A 1 91 ? 11.547 -12.477 -28.641 1 95.12 91 VAL A O 1
ATOM 695 N N . ILE A 1 92 ? 13.367 -13.695 -28.891 1 96.62 92 ILE A N 1
ATOM 696 C CA . ILE A 1 92 ? 14.133 -12.633 -29.531 1 96.62 92 ILE A CA 1
ATOM 697 C C . ILE A 1 92 ? 13.414 -12.156 -30.781 1 96.62 92 ILE A C 1
ATOM 699 O O . ILE A 1 92 ? 13.305 -10.953 -31.031 1 96.62 92 ILE A O 1
ATOM 703 N N . ASN A 1 93 ? 12.945 -13.117 -31.516 1 96.25 93 ASN A N 1
ATOM 704 C CA . ASN A 1 93 ? 12.25 -12.773 -32.75 1 96.25 93 ASN A CA 1
ATOM 705 C C . ASN A 1 93 ? 10.922 -12.086 -32.469 1 96.25 93 ASN A C 1
ATOM 707 O O . ASN A 1 93 ? 10.477 -11.242 -33.25 1 96.25 93 ASN A O 1
ATOM 711 N N . ASP A 1 94 ? 10.312 -12.461 -31.391 1 95.81 94 ASP A N 1
ATOM 712 C CA . ASP A 1 94 ? 8.992 -11.922 -31.062 1 95.81 94 ASP A CA 1
ATOM 713 C C . ASP A 1 94 ? 9.102 -10.5 -30.531 1 95.81 94 ASP A C 1
ATOM 715 O O . ASP A 1 94 ? 8.312 -9.625 -30.922 1 95.81 94 ASP A O 1
ATOM 719 N N . VAL A 1 95 ? 10.172 -10.188 -29.672 1 97.69 95 VAL A N 1
ATOM 720 C CA . VAL A 1 95 ? 10.195 -8.906 -28.969 1 97.69 95 VAL A CA 1
ATOM 721 C C . VAL A 1 95 ? 11.219 -7.977 -29.641 1 97.69 95 VAL A C 1
ATOM 723 O O . VAL A 1 95 ? 11.211 -6.77 -29.391 1 97.69 95 VAL A O 1
ATOM 726 N N . LYS A 1 96 ? 12.156 -8.508 -30.453 1 97.81 96 LYS A N 1
ATOM 727 C CA . LYS A 1 96 ? 13.195 -7.715 -31.109 1 97.81 96 LYS A CA 1
ATOM 728 C C . LYS A 1 96 ? 13.914 -6.82 -30.094 1 97.81 96 LYS A C 1
ATOM 730 O O . LYS A 1 96 ? 13.891 -5.594 -30.234 1 97.81 96 LYS A O 1
ATOM 735 N N . PRO A 1 97 ? 14.664 -7.43 -29.203 1 98.56 97 PRO A N 1
ATOM 736 C CA . PRO A 1 97 ? 15.266 -6.699 -28.078 1 98.56 97 PRO A CA 1
ATOM 737 C C . PRO A 1 97 ? 16.438 -5.828 -28.516 1 98.56 97 PRO A C 1
ATOM 739 O O . PRO A 1 97 ? 17.062 -6.09 -29.547 1 98.56 97 PRO A O 1
ATOM 742 N N . ALA A 1 98 ? 16.688 -4.773 -27.734 1 98.62 98 ALA A N 1
ATOM 743 C CA . ALA A 1 98 ? 17.875 -3.928 -27.906 1 98.62 98 ALA A CA 1
ATOM 744 C C . ALA A 1 98 ? 19.109 -4.602 -27.344 1 98.62 98 ALA A C 1
ATOM 746 O O . ALA A 1 98 ? 20.234 -4.27 -27.734 1 98.62 98 ALA A O 1
ATOM 747 N N . LEU A 1 99 ? 18.938 -5.539 -26.438 1 98.38 99 LEU A N 1
ATOM 748 C CA . LEU A 1 99 ? 20.047 -6.211 -25.766 1 98.38 99 LEU A CA 1
ATOM 749 C C . LEU A 1 99 ? 19.641 -7.602 -25.297 1 98.38 99 LEU A C 1
ATOM 751 O O . LEU A 1 99 ? 18.5 -7.805 -24.891 1 98.38 99 LEU A O 1
ATOM 755 N N . VAL A 1 100 ? 20.516 -8.547 -25.453 1 98.31 100 VAL A N 1
ATOM 756 C CA . VAL A 1 100 ? 20.344 -9.891 -24.906 1 98.31 100 VAL A CA 1
ATOM 757 C C . VAL A 1 100 ? 21.422 -10.148 -23.844 1 98.31 100 VAL A C 1
ATOM 759 O O . VAL A 1 100 ? 22.625 -10.016 -24.125 1 98.31 100 VAL A O 1
ATOM 762 N N . ILE A 1 101 ? 21.016 -10.375 -22.641 1 98 101 ILE A N 1
ATOM 763 C CA . ILE A 1 101 ? 21.891 -10.812 -21.562 1 98 101 ILE A CA 1
ATOM 764 C C . ILE A 1 101 ? 21.672 -12.305 -21.297 1 98 101 ILE A C 1
ATOM 766 O O . ILE A 1 101 ? 20.609 -12.703 -20.828 1 98 101 ILE A O 1
ATOM 770 N N . ASP A 1 102 ? 22.656 -13.109 -21.547 1 97 102 ASP A N 1
ATOM 771 C CA . ASP A 1 102 ? 22.5 -14.555 -21.438 1 97 102 ASP A CA 1
ATOM 772 C C . ASP A 1 102 ? 23.719 -15.195 -20.781 1 97 102 ASP A C 1
ATOM 774 O O . ASP A 1 102 ? 24.766 -15.328 -21.422 1 97 102 ASP A O 1
ATOM 778 N N . ASP A 1 103 ? 23.531 -15.688 -19.609 1 95.19 103 ASP A N 1
ATOM 779 C CA . ASP A 1 103 ? 24.609 -16.297 -18.859 1 95.19 103 ASP A CA 1
ATOM 780 C C . ASP A 1 103 ? 24.703 -17.797 -19.156 1 95.19 103 ASP A C 1
ATOM 782 O O . ASP A 1 103 ? 25.641 -18.469 -18.703 1 95.19 103 ASP A O 1
ATOM 786 N N . TYR A 1 104 ? 23.766 -18.344 -19.844 1 92.38 104 TYR A N 1
ATOM 787 C CA . TYR A 1 104 ? 23.703 -19.797 -19.984 1 92.38 104 TYR A CA 1
ATOM 788 C C . TYR A 1 104 ? 24.203 -20.25 -21.344 1 92.38 104 TYR A C 1
ATOM 790 O O . TYR A 1 104 ? 25.078 -21.125 -21.438 1 92.38 104 TYR A O 1
ATOM 798 N N . GLN A 1 105 ? 23.719 -19.594 -22.406 1 89.44 105 GLN A N 1
ATOM 799 C CA . GLN A 1 105 ? 24.062 -20.031 -23.75 1 89.44 105 GLN A CA 1
ATOM 800 C C . GLN A 1 105 ? 25.016 -19.047 -24.422 1 89.44 105 GLN A C 1
ATOM 802 O O . GLN A 1 105 ? 25.5 -19.297 -25.531 1 89.44 105 GLN A O 1
ATOM 807 N N . GLY A 1 106 ? 25.188 -17.906 -23.828 1 90.06 106 GLY A N 1
ATOM 808 C CA . GLY A 1 106 ? 26.125 -16.938 -24.344 1 90.06 106 GLY A CA 1
ATOM 809 C C . GLY A 1 106 ? 25.594 -16.156 -25.531 1 90.06 106 GLY A C 1
ATOM 810 O O . GLY A 1 106 ? 26.375 -15.703 -26.375 1 90.06 106 GLY A O 1
ATOM 811 N N . MET A 1 107 ? 24.219 -16.172 -25.594 1 90 107 MET A N 1
ATOM 812 C CA . MET A 1 107 ? 23.594 -15.367 -26.625 1 90 107 MET A CA 1
ATOM 813 C C . MET A 1 107 ? 23.594 -13.891 -26.234 1 90 107 MET A C 1
ATOM 815 O O . MET A 1 107 ? 22.938 -13.5 -25.266 1 90 107 MET A O 1
ATOM 819 N N . GLY A 1 108 ? 24.531 -13.031 -26.438 1 94.94 108 GLY A N 1
ATOM 820 C CA . GLY A 1 108 ? 24.672 -11.633 -26.062 1 94.94 108 GLY A CA 1
ATOM 821 C C . GLY A 1 108 ? 25.797 -11.391 -25.062 1 94.94 108 GLY A C 1
ATOM 822 O O . GLY A 1 108 ? 26.859 -11.992 -25.172 1 94.94 108 GLY A O 1
ATOM 823 N N . ILE A 1 109 ? 25.5 -10.539 -24.078 1 96.5 109 ILE A N 1
ATOM 824 C CA . ILE A 1 109 ? 26.547 -10.258 -23.109 1 96.5 109 ILE A CA 1
ATOM 825 C C . ILE A 1 109 ? 26.25 -11.008 -21.812 1 96.5 109 ILE A C 1
ATOM 827 O O . ILE A 1 109 ? 25.125 -11.484 -21.594 1 96.5 109 ILE A O 1
ATOM 831 N N . SER A 1 110 ? 27.266 -11.102 -20.969 1 95.88 110 SER A N 1
ATOM 832 C CA . SER A 1 110 ? 27.094 -11.672 -19.641 1 95.88 110 SER A CA 1
ATOM 833 C C . SER A 1 110 ? 26.609 -10.625 -18.641 1 95.88 110 SER A C 1
ATOM 835 O O . SER A 1 110 ? 26.953 -9.445 -18.766 1 95.88 110 SER A O 1
ATOM 837 N N . SER A 1 111 ? 25.797 -11.094 -17.672 1 94.56 111 SER A N 1
ATOM 838 C CA . SER A 1 111 ? 25.344 -10.18 -16.641 1 94.56 111 SER A CA 1
ATOM 839 C C . SER A 1 111 ? 26.516 -9.602 -15.859 1 94.56 111 SER A C 1
ATOM 841 O O . SER A 1 111 ? 26.438 -8.477 -15.344 1 94.56 111 SER A O 1
ATOM 843 N N . SER A 1 112 ? 27.594 -10.289 -15.742 1 91.44 112 SER A N 1
ATOM 844 C CA . SER A 1 112 ? 28.781 -9.852 -15.008 1 91.44 112 SER A CA 1
ATOM 845 C C . SER A 1 112 ? 29.406 -8.625 -15.648 1 91.44 112 SER A C 1
ATOM 847 O O . SER A 1 112 ? 30.141 -7.879 -15 1 91.44 112 SER A O 1
ATOM 849 N N . GLU A 1 113 ? 29.125 -8.422 -16.906 1 92.88 113 GLU A N 1
ATOM 850 C CA . GLU A 1 113 ? 29.656 -7.277 -17.625 1 92.88 113 GLU A CA 1
ATOM 851 C C . GLU A 1 113 ? 28.984 -5.98 -17.188 1 92.88 113 GLU A C 1
ATOM 853 O O . GLU A 1 113 ? 29.516 -4.891 -17.438 1 92.88 113 GLU A O 1
ATOM 858 N N . LEU A 1 114 ? 27.891 -6.121 -16.609 1 93.56 114 LEU A N 1
ATOM 859 C CA . LEU A 1 114 ? 27.141 -4.938 -16.188 1 93.56 114 LEU A CA 1
ATOM 860 C C . LEU A 1 114 ? 27.562 -4.504 -14.789 1 93.56 114 LEU A C 1
ATOM 862 O O . LEU A 1 114 ? 27.219 -3.4 -14.352 1 93.56 114 LEU A O 1
ATOM 866 N N . ASN A 1 115 ? 28.219 -5.324 -14.047 1 82.69 115 ASN A N 1
ATOM 867 C CA . ASN A 1 115 ? 28.641 -5.016 -12.688 1 82.69 115 ASN A CA 1
ATOM 868 C C . ASN A 1 115 ? 29.984 -4.309 -12.664 1 82.69 115 ASN A C 1
ATOM 870 O O . ASN A 1 115 ? 30.984 -4.887 -12.234 1 82.69 115 ASN A O 1
ATOM 874 N N . ARG A 1 116 ? 30.234 -3.139 -13.406 1 68.81 116 ARG A N 1
ATOM 875 C CA . ARG A 1 116 ? 31.531 -2.482 -13.57 1 68.81 116 ARG A CA 1
ATOM 876 C C . ARG A 1 116 ? 31.672 -1.312 -12.609 1 68.81 116 ARG A C 1
ATOM 878 O O . ARG A 1 116 ? 32.625 -0.542 -12.703 1 68.81 116 ARG A O 1
ATOM 885 N N . GLY A 1 117 ? 31.469 -1.52 -11.281 1 64.69 117 GLY A N 1
ATOM 886 C CA . GLY A 1 117 ? 31.734 -0.501 -10.281 1 64.69 117 GLY A CA 1
ATOM 887 C C . GLY A 1 117 ? 31.531 0.911 -10.797 1 64.69 117 GLY A C 1
ATOM 888 O O . GLY A 1 117 ? 32.188 1.846 -10.344 1 64.69 117 GLY A O 1
ATOM 889 N N . GLY A 1 118 ? 30.75 1.163 -11.781 1 55.88 118 GLY A N 1
ATOM 890 C CA . GLY A 1 118 ? 30.703 2.488 -12.375 1 55.88 118 GLY A CA 1
ATOM 891 C C . GLY A 1 118 ? 29.953 3.494 -11.516 1 55.88 118 GLY A C 1
ATOM 892 O O . GLY A 1 118 ? 29.578 3.193 -10.383 1 55.88 118 GLY A O 1
ATOM 893 N N . LYS A 1 119 ? 29.859 4.84 -12.141 1 60 119 LYS A N 1
ATOM 894 C CA . LYS A 1 119 ? 29.359 6.062 -11.531 1 60 119 LYS A CA 1
ATOM 895 C C . LYS A 1 119 ? 27.875 5.922 -11.18 1 60 119 LYS A C 1
ATOM 897 O O . LYS A 1 119 ? 27.109 5.293 -11.914 1 60 119 LYS A O 1
ATOM 902 N N . GLU A 1 120 ? 27.578 6.082 -9.859 1 64.81 120 GLU A N 1
ATOM 903 C CA . GLU A 1 120 ? 26.188 6.191 -9.398 1 64.81 120 GLU A CA 1
ATOM 904 C C . GLU A 1 120 ? 25.469 7.32 -10.117 1 64.81 120 GLU A C 1
ATOM 906 O O . GLU A 1 120 ? 25.953 8.445 -10.18 1 64.81 120 GLU A O 1
ATOM 911 N N . GLY A 1 121 ? 24.781 6.949 -11.273 1 66.06 121 GLY A N 1
ATOM 912 C CA . GLY A 1 121 ? 23.984 7.996 -11.898 1 66.06 121 GLY A CA 1
ATOM 913 C C . GLY A 1 121 ? 22.703 8.312 -11.156 1 66.06 121 GLY A C 1
ATOM 914 O O . GLY A 1 121 ? 22.312 7.578 -10.242 1 66.06 121 GLY A O 1
ATOM 915 N N . GLU A 1 122 ? 22.344 9.547 -11.258 1 75.44 122 GLU A N 1
ATOM 916 C CA . GLU A 1 122 ? 21.031 9.945 -10.766 1 75.44 122 GLU A CA 1
ATOM 917 C C . GLU A 1 122 ? 19.938 9.586 -11.758 1 75.44 122 GLU A C 1
ATOM 919 O O . GLU A 1 122 ? 20.094 9.766 -12.969 1 75.44 122 GLU A O 1
ATOM 924 N N . PHE A 1 123 ? 19.047 8.805 -11.328 1 83.62 123 PHE A N 1
ATOM 925 C CA . PHE A 1 123 ? 17.938 8.406 -12.188 1 83.62 123 PHE A CA 1
ATOM 926 C C . PHE A 1 123 ? 16.656 9.117 -11.789 1 83.62 123 PHE A C 1
ATOM 928 O O . PHE A 1 123 ? 16.422 9.375 -10.602 1 83.62 123 PHE A O 1
ATOM 935 N N . GLY A 1 124 ? 15.914 9.57 -12.758 1 81.12 124 GLY A N 1
ATOM 936 C CA . GLY A 1 124 ? 14.703 10.344 -12.523 1 81.12 124 GLY A CA 1
ATOM 937 C C . GLY A 1 124 ? 13.594 9.531 -11.883 1 81.12 124 GLY A C 1
ATOM 938 O O . GLY A 1 124 ? 13.586 8.297 -11.984 1 81.12 124 GLY A O 1
ATOM 939 N N . PHE A 1 125 ? 12.758 10.148 -11.086 1 85.44 125 PHE A N 1
ATOM 940 C CA . PHE A 1 125 ? 11.547 9.586 -10.5 1 85.44 125 PHE A CA 1
ATOM 941 C C . PHE A 1 125 ? 10.422 9.547 -11.531 1 85.44 125 PHE A C 1
ATOM 943 O O . PHE A 1 125 ? 9.961 10.594 -11.992 1 85.44 125 PHE A O 1
ATOM 950 N N . ARG A 1 126 ? 10.117 8.273 -11.961 1 86.38 126 ARG A N 1
ATOM 951 C CA . ARG A 1 126 ? 9.055 8.102 -12.945 1 86.38 126 ARG A CA 1
ATOM 952 C C . ARG A 1 126 ? 7.773 7.598 -12.297 1 86.38 126 ARG A C 1
ATOM 954 O O . ARG A 1 126 ? 7.797 6.637 -11.523 1 86.38 126 ARG A O 1
ATOM 961 N N . MET A 1 127 ? 6.715 8.406 -12.312 1 86.62 127 MET A N 1
ATOM 962 C CA . MET A 1 127 ? 5.402 8.055 -11.773 1 86.62 127 MET A CA 1
ATOM 963 C C . MET A 1 127 ? 4.461 7.598 -12.883 1 86.62 127 MET A C 1
ATOM 965 O O . MET A 1 127 ? 3.434 8.227 -13.133 1 86.62 127 MET A O 1
ATOM 969 N N . ASN A 1 128 ? 4.867 6.59 -13.648 1 90.75 128 ASN A N 1
ATOM 970 C CA . ASN A 1 128 ? 4.012 6.051 -14.703 1 90.75 128 ASN A CA 1
ATOM 971 C C . ASN A 1 128 ? 3.652 4.594 -14.438 1 90.75 128 ASN A C 1
ATOM 973 O O . ASN A 1 128 ? 4.395 3.688 -14.828 1 90.75 128 ASN A O 1
ATOM 977 N N . LEU A 1 129 ? 2.521 4.395 -13.891 1 93.62 129 LEU A N 1
ATOM 978 C CA . LEU A 1 129 ? 2.084 3.066 -13.469 1 93.62 129 LEU A CA 1
ATOM 979 C C . LEU A 1 129 ? 1.673 2.223 -14.672 1 93.62 129 LEU A C 1
ATOM 981 O O . LEU A 1 129 ? 1.542 1.002 -14.57 1 93.62 129 LEU A O 1
ATOM 985 N N . GLU A 1 130 ? 1.523 2.865 -15.805 1 94.38 130 GLU A N 1
ATOM 986 C CA . GLU A 1 130 ? 0.994 2.156 -16.969 1 94.38 130 GLU A CA 1
ATOM 987 C C . GLU A 1 130 ? 2.119 1.637 -17.859 1 94.38 130 GLU A C 1
ATOM 989 O O . GLU A 1 130 ? 1.882 0.831 -18.766 1 94.38 130 GLU A O 1
ATOM 994 N N . GLU A 1 131 ? 3.305 2.051 -17.609 1 95.94 131 GLU A N 1
ATOM 995 C CA . GLU A 1 131 ? 4.414 1.601 -18.438 1 95.94 131 GLU A CA 1
ATOM 996 C C . GLU A 1 131 ? 4.715 0.122 -18.219 1 95.94 131 GLU A C 1
ATOM 998 O O . GLU A 1 131 ? 4.672 -0.357 -17.078 1 95.94 131 GLU A O 1
ATOM 1003 N N . THR A 1 132 ? 4.953 -0.625 -19.312 1 97.75 132 THR A N 1
ATOM 1004 C CA . THR A 1 132 ? 5.328 -2.029 -19.188 1 97.75 132 THR A CA 1
ATOM 1005 C C . THR A 1 132 ? 6.695 -2.168 -18.516 1 97.75 132 THR A C 1
ATOM 1007 O O . THR A 1 132 ? 7.652 -1.496 -18.906 1 97.75 132 THR A O 1
ATOM 1010 N N . ALA A 1 133 ? 6.773 -2.941 -17.5 1 97.5 133 ALA A N 1
ATOM 1011 C CA . ALA A 1 133 ? 8.008 -3.154 -16.75 1 97.5 133 ALA A CA 1
ATOM 1012 C C . ALA A 1 133 ? 8.664 -4.473 -17.141 1 97.5 133 ALA A C 1
ATOM 1014 O O . ALA A 1 133 ? 9.898 -4.574 -17.188 1 97.5 133 ALA A O 1
ATOM 1015 N N . MET A 1 134 ? 7.828 -5.512 -17.391 1 98.06 134 MET A N 1
ATOM 1016 C CA . MET A 1 134 ? 8.289 -6.855 -17.734 1 98.06 134 MET A CA 1
ATOM 1017 C C . MET A 1 134 ? 7.367 -7.504 -18.766 1 98.06 134 MET A C 1
ATOM 1019 O O . MET A 1 134 ? 6.18 -7.18 -18.828 1 98.06 134 MET A O 1
ATOM 1023 N N . ILE A 1 135 ? 7.934 -8.328 -19.547 1 98.06 135 ILE A N 1
ATOM 1024 C CA . ILE A 1 135 ? 7.172 -9.266 -20.359 1 98.06 135 ILE A CA 1
ATOM 1025 C C . ILE A 1 135 ? 7.512 -10.695 -19.938 1 98.06 135 ILE A C 1
ATOM 1027 O O . ILE A 1 135 ? 8.656 -11.133 -20.078 1 98.06 135 ILE A O 1
ATOM 1031 N N . LEU A 1 136 ? 6.547 -11.414 -19.391 1 96.31 136 LEU A N 1
ATOM 1032 C CA . LEU A 1 136 ? 6.734 -12.781 -18.906 1 96.31 136 LEU A CA 1
ATOM 1033 C C . LEU A 1 136 ? 6.051 -13.781 -19.828 1 96.31 136 LEU A C 1
ATOM 1035 O O . LEU A 1 136 ? 4.828 -13.742 -20 1 96.31 136 LEU A O 1
ATOM 1039 N N . TYR A 1 137 ? 6.781 -14.594 -20.453 1 91.69 137 TYR A N 1
ATOM 1040 C CA . TYR A 1 137 ? 6.219 -15.586 -21.359 1 91.69 137 TYR A CA 1
ATOM 1041 C C . TYR A 1 137 ? 5.59 -16.734 -20.578 1 91.69 137 TYR A C 1
ATOM 1043 O O . TYR A 1 137 ? 6.18 -17.234 -19.609 1 91.69 137 TYR A O 1
ATOM 1051 N N . THR A 1 138 ? 4.195 -16.906 -21.016 1 81.25 138 THR A N 1
ATOM 1052 C CA . THR A 1 138 ? 3.42 -17.969 -20.391 1 81.25 138 THR A CA 1
ATOM 1053 C C . THR A 1 138 ? 3.066 -19.047 -21.391 1 81.25 138 THR A C 1
ATOM 1055 O O . THR A 1 138 ? 3.029 -18.797 -22.594 1 81.25 138 THR A O 1
ATOM 1058 N N . GLY A 1 139 ? 2.529 -20.281 -21.172 1 63.31 139 GLY A N 1
ATOM 1059 C CA . GLY A 1 139 ? 1.825 -21.219 -22.031 1 63.31 139 GLY A CA 1
ATOM 1060 C C . GLY A 1 139 ? 2.756 -22.094 -22.844 1 63.31 139 GLY A C 1
ATOM 1061 O O . GLY A 1 139 ? 2.379 -22.594 -23.922 1 63.31 139 GLY A O 1
ATOM 1062 N N . GLY A 1 140 ? 4.02 -22.5 -22.312 1 46.62 140 GLY A N 1
ATOM 1063 C CA . GLY A 1 140 ? 4.863 -23.234 -23.25 1 46.62 140 GLY A CA 1
ATOM 1064 C C . GLY A 1 140 ? 4.137 -24.375 -23.953 1 46.62 140 GLY A C 1
ATOM 1065 O O . GLY A 1 140 ? 4.648 -24.938 -24.922 1 46.62 140 GLY A O 1
ATOM 1066 N N . THR A 1 141 ? 3.246 -25.281 -23.391 1 41.47 141 THR A N 1
ATOM 1067 C CA . THR A 1 141 ? 3.221 -26.594 -24 1 41.47 141 THR A CA 1
ATOM 1068 C C . THR A 1 141 ? 2.266 -26.625 -25.188 1 41.47 141 THR A C 1
ATOM 1070 O O . THR A 1 141 ? 2.477 -27.375 -26.141 1 41.47 141 THR A O 1
ATOM 1073 N N . THR A 1 142 ? 0.927 -25.953 -25.172 1 42.34 142 THR A N 1
ATOM 1074 C CA . THR A 1 142 ? -0.035 -26.234 -26.234 1 42.34 142 THR A CA 1
ATOM 1075 C C . THR A 1 142 ? 0.008 -25.172 -27.312 1 42.34 142 THR A C 1
ATOM 1077 O O . THR A 1 142 ? -0.342 -25.438 -28.469 1 42.34 142 THR A O 1
ATOM 1080 N N . GLY A 1 143 ? 0.325 -23.953 -26.859 1 55.75 143 GLY A N 1
ATOM 1081 C CA . GLY A 1 143 ? 0.375 -22.859 -27.812 1 55.75 143 GLY A CA 1
ATOM 1082 C C . GLY A 1 143 ? 1.638 -22.031 -27.703 1 55.75 143 GLY A C 1
ATOM 1083 O O . GLY A 1 143 ? 2.477 -22.281 -26.828 1 55.75 143 GLY A O 1
ATOM 1084 N N . PRO A 1 144 ? 1.773 -21.531 -28.766 1 68.75 144 PRO A N 1
ATOM 1085 C CA . PRO A 1 144 ? 2.967 -20.688 -28.719 1 68.75 144 PRO A CA 1
ATOM 1086 C C . PRO A 1 144 ? 3.02 -19.812 -27.469 1 68.75 144 PRO A C 1
ATOM 1088 O O . PRO A 1 144 ? 1.983 -19.328 -27 1 68.75 144 PRO A O 1
ATOM 1091 N N . PRO A 1 145 ? 4.078 -19.953 -26.797 1 82.94 145 PRO A N 1
ATOM 1092 C CA . PRO A 1 145 ? 4.254 -19.078 -25.641 1 82.94 145 PRO A CA 1
ATOM 1093 C C . PRO A 1 145 ? 3.822 -17.641 -25.906 1 82.94 145 PRO A C 1
ATOM 1095 O O . PRO A 1 145 ? 3.973 -17.141 -27.031 1 82.94 145 PRO A O 1
ATOM 1098 N N . LYS A 1 146 ? 3.072 -17.062 -24.953 1 91 146 LYS A N 1
ATOM 1099 C CA . LYS A 1 146 ? 2.629 -15.672 -25.047 1 91 146 LYS A CA 1
ATOM 1100 C C . LYS A 1 146 ? 3.309 -14.805 -24 1 91 146 LYS A C 1
ATOM 1102 O O . LYS A 1 146 ? 3.471 -15.219 -22.844 1 91 146 LYS A O 1
ATOM 1107 N N . GLY A 1 147 ? 3.746 -13.656 -24.422 1 95.5 147 GLY A N 1
ATOM 1108 C CA . GLY A 1 147 ? 4.383 -12.719 -23.5 1 95.5 147 GLY A CA 1
ATOM 1109 C C . GLY A 1 147 ? 3.398 -11.805 -22.797 1 95.5 147 GLY A C 1
ATOM 1110 O O . GLY A 1 147 ? 2.912 -10.836 -23.406 1 95.5 147 GLY A O 1
ATOM 1111 N N . ALA A 1 148 ? 3.104 -12.086 -21.562 1 96.56 148 ALA A N 1
ATOM 1112 C CA . ALA A 1 148 ? 2.225 -11.227 -20.766 1 96.56 148 ALA A CA 1
ATOM 1113 C C . ALA A 1 148 ? 2.898 -9.891 -20.469 1 96.56 148 ALA A C 1
ATOM 1115 O O . ALA A 1 148 ? 3.99 -9.859 -19.891 1 96.56 148 ALA A O 1
ATOM 1116 N N . MET A 1 149 ? 2.305 -8.758 -20.859 1 97.94 149 MET A N 1
ATOM 1117 C CA . MET A 1 149 ? 2.844 -7.434 -20.578 1 97.94 149 MET A CA 1
ATOM 1118 C C . MET A 1 149 ? 2.486 -6.992 -19.156 1 97.94 149 MET A C 1
ATOM 1120 O O . MET A 1 149 ? 1.346 -6.605 -18.906 1 97.94 149 MET A O 1
ATOM 1124 N N . ILE A 1 150 ? 3.484 -7.062 -18.281 1 98 150 ILE A N 1
ATOM 1125 C CA . ILE A 1 150 ? 3.33 -6.672 -16.891 1 98 150 ILE A CA 1
ATOM 1126 C C . ILE A 1 150 ? 3.752 -5.215 -16.703 1 98 150 ILE A C 1
ATOM 1128 O O . ILE A 1 150 ? 4.934 -4.887 -16.812 1 98 150 ILE A O 1
ATOM 1132 N N . HIS A 1 151 ? 2.793 -4.371 -16.453 1 97.38 151 HIS A N 1
ATOM 1133 C CA . HIS A 1 151 ? 3.111 -2.959 -16.266 1 97.38 151 HIS A CA 1
ATOM 1134 C C . HIS A 1 151 ? 3.527 -2.662 -14.836 1 97.38 151 HIS A C 1
ATOM 1136 O O . HIS A 1 151 ? 3.32 -3.486 -13.945 1 97.38 151 HIS A O 1
ATOM 1142 N N . GLU A 1 152 ? 4.145 -1.491 -14.617 1 96.44 152 GLU A N 1
ATOM 1143 C CA . GLU A 1 152 ? 4.629 -1.089 -13.297 1 96.44 152 GLU A CA 1
ATOM 1144 C C . GLU A 1 152 ? 3.516 -1.166 -12.25 1 96.44 152 GLU A C 1
ATOM 1146 O O . GLU A 1 152 ? 3.736 -1.647 -11.141 1 96.44 152 GLU A O 1
ATOM 1151 N N . GLY A 1 153 ? 2.373 -0.689 -12.609 1 95.69 153 GLY A N 1
ATOM 1152 C CA . GLY A 1 153 ? 1.231 -0.734 -11.711 1 95.69 153 GLY A CA 1
ATOM 1153 C C . GLY A 1 153 ? 0.856 -2.145 -11.297 1 95.69 153 GLY A C 1
ATOM 1154 O O . GLY A 1 153 ? 0.445 -2.371 -10.156 1 95.69 153 GLY A O 1
ATOM 1155 N N . SER A 1 154 ? 0.997 -3.111 -12.172 1 97.06 154 SER A N 1
ATOM 1156 C CA . SER A 1 154 ? 0.705 -4.504 -11.859 1 97.06 154 SER A CA 1
ATOM 1157 C C . SER A 1 154 ? 1.585 -5.012 -10.719 1 97.06 154 SER A C 1
ATOM 1159 O O . SER A 1 154 ? 1.101 -5.672 -9.797 1 97.06 154 SER A O 1
ATOM 1161 N N . ILE A 1 155 ? 2.811 -4.676 -10.812 1 97.75 155 ILE A N 1
ATOM 1162 C CA . ILE A 1 155 ? 3.783 -5.137 -9.828 1 97.75 155 ILE A CA 1
ATOM 1163 C C . ILE A 1 155 ? 3.549 -4.426 -8.5 1 97.75 155 ILE A C 1
ATOM 1165 O O . ILE A 1 155 ? 3.438 -5.07 -7.453 1 97.75 155 ILE A O 1
ATOM 1169 N N . ILE A 1 156 ? 3.383 -3.145 -8.547 1 97.5 156 ILE A N 1
ATOM 1170 C CA . ILE A 1 156 ? 3.311 -2.33 -7.344 1 97.5 156 ILE A CA 1
ATOM 1171 C C . ILE A 1 156 ? 2.002 -2.611 -6.605 1 97.5 156 ILE A C 1
ATOM 1173 O O . ILE A 1 156 ? 2.006 -2.889 -5.406 1 97.5 156 ILE A O 1
ATOM 1177 N N . TRP A 1 157 ? 0.892 -2.562 -7.301 1 97.31 157 TRP A N 1
ATOM 1178 C CA . TRP A 1 157 ? -0.398 -2.777 -6.656 1 97.31 157 TRP A CA 1
ATOM 1179 C C . TRP A 1 157 ? -0.491 -4.184 -6.078 1 97.31 157 TRP A C 1
ATOM 1181 O O . TRP A 1 157 ? -0.994 -4.375 -4.969 1 97.31 157 TRP A O 1
ATOM 1191 N N . ASN A 1 158 ? -0.04 -5.141 -6.816 1 98.06 158 ASN A N 1
ATOM 1192 C CA . ASN A 1 158 ? -0.119 -6.492 -6.27 1 98.06 158 ASN A CA 1
ATOM 1193 C C . ASN A 1 158 ? 0.719 -6.633 -5.004 1 98.06 158 ASN A C 1
ATOM 1195 O O . ASN A 1 158 ? 0.297 -7.281 -4.043 1 98.06 158 ASN A O 1
ATOM 1199 N N . ALA A 1 159 ? 1.907 -6.07 -5.02 1 98.06 159 ALA A N 1
ATOM 1200 C CA . ALA A 1 159 ? 2.754 -6.094 -3.826 1 98.06 159 ALA A CA 1
ATOM 1201 C C . ALA A 1 159 ? 2.062 -5.414 -2.648 1 98.06 159 ALA A C 1
ATOM 1203 O O . ALA A 1 159 ? 2.008 -5.969 -1.549 1 98.06 159 ALA A O 1
ATOM 1204 N N . VAL A 1 160 ? 1.486 -4.258 -2.908 1 97.69 160 VAL A N 1
ATOM 1205 C CA . VAL A 1 160 ? 0.821 -3.469 -1.877 1 97.69 160 VAL A CA 1
ATOM 1206 C C . VAL A 1 160 ? -0.382 -4.234 -1.333 1 97.69 160 VAL A C 1
ATOM 1208 O O . VAL A 1 160 ? -0.554 -4.352 -0.118 1 97.69 160 VAL A O 1
ATOM 1211 N N . MET A 1 161 ? -1.181 -4.742 -2.207 1 97.5 161 MET A N 1
ATOM 1212 C CA . MET A 1 161 ? -2.369 -5.488 -1.803 1 97.5 161 MET A CA 1
ATOM 1213 C C . MET A 1 161 ? -1.987 -6.719 -0.99 1 97.5 161 MET A C 1
ATOM 1215 O O . MET A 1 161 ? -2.67 -7.066 -0.024 1 97.5 161 MET A O 1
ATOM 1219 N N . THR A 1 162 ? -0.906 -7.363 -1.371 1 97.88 162 THR A N 1
ATOM 1220 C CA . THR A 1 162 ? -0.413 -8.523 -0.64 1 97.88 162 THR A CA 1
ATOM 1221 C C . THR A 1 162 ? 0.038 -8.133 0.763 1 97.88 162 THR A C 1
ATOM 1223 O O . THR A 1 162 ? -0.358 -8.758 1.747 1 97.88 162 THR A O 1
ATOM 1226 N N . VAL A 1 163 ? 0.801 -7.074 0.866 1 98.12 163 VAL A N 1
ATOM 1227 C CA . VAL A 1 163 ? 1.299 -6.586 2.148 1 98.12 163 VAL A CA 1
ATOM 1228 C C . VAL A 1 163 ? 0.126 -6.293 3.08 1 98.12 163 VAL A C 1
ATOM 1230 O O . VAL A 1 163 ? 0.103 -6.758 4.223 1 98.12 163 VAL A O 1
ATOM 1233 N N . LEU A 1 164 ? -0.858 -5.609 2.566 1 97.5 164 LEU A N 1
ATOM 1234 C CA . LEU A 1 164 ? -1.984 -5.156 3.375 1 97.5 164 LEU A CA 1
ATOM 1235 C C . LEU A 1 164 ? -2.885 -6.324 3.76 1 97.5 164 LEU A C 1
ATOM 1237 O O . LEU A 1 164 ? -3.447 -6.348 4.855 1 97.5 164 LEU A O 1
ATOM 1241 N N . SER A 1 165 ? -3.045 -7.273 2.9 1 96.88 165 SER A N 1
ATOM 1242 C CA . SER A 1 165 ? -4 -8.359 3.113 1 96.88 165 SER A CA 1
ATOM 1243 C C . SER A 1 165 ? -3.391 -9.477 3.951 1 96.88 165 SER A C 1
ATOM 1245 O O . SER A 1 165 ? -4.074 -10.078 4.781 1 96.88 165 SER A O 1
ATOM 1247 N N . TRP A 1 166 ? -2.08 -9.758 3.715 1 96.12 166 TRP A N 1
ATOM 1248 C CA . TRP A 1 166 ? -1.446 -10.883 4.406 1 96.12 166 TRP A CA 1
ATOM 1249 C C . TRP A 1 166 ? -0.766 -10.414 5.688 1 96.12 166 TRP A C 1
ATOM 1251 O O . TRP A 1 166 ? -0.374 -11.234 6.523 1 96.12 166 TRP A O 1
ATOM 1261 N N . GLY A 1 167 ? -0.626 -9.086 5.867 1 96.31 167 GLY A N 1
ATOM 1262 C CA . GLY A 1 167 ? -0.047 -8.531 7.082 1 96.31 167 GLY A CA 1
ATOM 1263 C C . GLY A 1 167 ? 1.464 -8.656 7.133 1 96.31 167 GLY A C 1
ATOM 1264 O O . GLY A 1 167 ? 2.031 -8.969 8.18 1 96.31 167 GLY A O 1
ATOM 1265 N N . LEU A 1 168 ? 2.143 -8.469 5.98 1 97.81 168 LEU A N 1
ATOM 1266 C CA . LEU A 1 168 ? 3.6 -8.539 5.938 1 97.81 168 LEU A CA 1
ATOM 1267 C C . LEU A 1 168 ? 4.223 -7.289 6.555 1 97.81 168 LEU A C 1
ATOM 1269 O O . LEU A 1 168 ? 3.67 -6.191 6.434 1 97.81 168 LEU A O 1
ATOM 1273 N N . THR A 1 169 ? 5.336 -7.457 7.234 1 97.56 169 THR A N 1
ATOM 1274 C CA . THR A 1 169 ? 6.02 -6.355 7.902 1 97.56 169 THR A CA 1
ATOM 1275 C C . THR A 1 169 ? 7.52 -6.406 7.629 1 97.56 169 THR A C 1
ATOM 1277 O O . THR A 1 169 ? 8.008 -7.328 6.965 1 97.56 169 THR A O 1
ATOM 1280 N N . LYS A 1 170 ? 8.203 -5.438 8.148 1 97.12 170 LYS A N 1
ATOM 1281 C CA . LYS A 1 170 ? 9.656 -5.348 8.008 1 97.12 170 LYS A CA 1
ATOM 1282 C C . LYS A 1 170 ? 10.352 -6.523 8.695 1 97.12 170 LYS A C 1
ATOM 1284 O O . LYS A 1 170 ? 11.531 -6.773 8.461 1 97.12 170 LYS A O 1
ATOM 1289 N N . ASP A 1 171 ? 9.617 -7.223 9.578 1 97.44 171 ASP A N 1
ATOM 1290 C CA . ASP A 1 171 ? 10.219 -8.312 10.344 1 97.44 171 ASP A CA 1
ATOM 1291 C C . ASP A 1 171 ? 10.102 -9.641 9.594 1 97.44 171 ASP A C 1
ATOM 1293 O O . ASP A 1 171 ? 10.625 -10.656 10.039 1 97.44 171 ASP A O 1
ATOM 1297 N N . ASP A 1 172 ? 9.484 -9.625 8.43 1 98.56 172 ASP A N 1
ATOM 1298 C CA . ASP A 1 172 ? 9.281 -10.852 7.676 1 98.56 172 ASP A CA 1
ATOM 1299 C C . ASP A 1 172 ? 10.469 -11.148 6.762 1 98.56 172 ASP A C 1
ATOM 1301 O O . ASP A 1 172 ? 11.156 -10.227 6.312 1 98.56 172 ASP A O 1
ATOM 1305 N N . CYS A 1 173 ? 10.68 -12.383 6.57 1 98.44 173 CYS A N 1
ATOM 1306 C CA . CYS A 1 173 ? 11.766 -12.93 5.762 1 98.44 173 CYS A CA 1
ATOM 1307 C C . CYS A 1 173 ? 11.305 -14.164 4.996 1 98.44 173 CYS A C 1
ATOM 1309 O O . CYS A 1 173 ? 10.453 -14.914 5.473 1 98.44 173 CYS A O 1
ATOM 1311 N N . THR A 1 174 ? 11.859 -14.352 3.779 1 98.69 174 THR A N 1
ATOM 1312 C CA . THR A 1 174 ? 11.492 -15.523 2.992 1 98.69 174 THR A CA 1
ATOM 1313 C C . THR A 1 174 ? 12.703 -16.062 2.234 1 98.69 174 THR A C 1
ATOM 1315 O O . THR A 1 174 ? 13.703 -15.359 2.068 1 98.69 174 THR A O 1
ATOM 1318 N N . VAL A 1 175 ? 12.641 -17.359 1.891 1 98.31 175 VAL A N 1
ATOM 1319 C CA . VAL A 1 175 ? 13.492 -17.953 0.864 1 98.31 175 VAL A CA 1
ATOM 1320 C C . VAL A 1 175 ? 12.766 -17.953 -0.478 1 98.31 175 VAL A C 1
ATOM 1322 O O . VAL A 1 175 ? 11.633 -18.422 -0.578 1 98.31 175 VAL A O 1
ATOM 1325 N N . VAL A 1 176 ? 13.398 -17.391 -1.469 1 97.31 176 VAL A N 1
ATOM 1326 C CA . VAL A 1 176 ? 12.789 -17.375 -2.795 1 97.31 176 VAL A CA 1
ATOM 1327 C C . VAL A 1 176 ? 13.203 -18.625 -3.576 1 97.31 176 VAL A C 1
ATOM 1329 O O . VAL A 1 176 ? 14.258 -18.641 -4.211 1 97.31 176 VAL A O 1
ATOM 1332 N N . SER A 1 177 ? 12.32 -19.562 -3.613 1 94.69 177 SER A N 1
ATOM 1333 C CA . SER A 1 177 ? 12.633 -20.828 -4.258 1 94.69 177 SER A CA 1
ATOM 1334 C C . SER A 1 177 ? 12.133 -20.844 -5.699 1 94.69 177 SER A C 1
ATOM 1336 O O . SER A 1 177 ? 12.539 -21.703 -6.488 1 94.69 177 SER A O 1
ATOM 1338 N N . LEU A 1 178 ? 11.258 -19.938 -6.062 1 92.19 178 LEU A N 1
ATOM 1339 C CA . LEU A 1 178 ? 10.711 -19.906 -7.41 1 92.19 178 LEU A CA 1
ATOM 1340 C C . LEU A 1 178 ? 11.617 -19.125 -8.352 1 92.19 178 LEU A C 1
ATOM 1342 O O . LEU A 1 178 ? 12.297 -18.188 -7.926 1 92.19 178 LEU A O 1
ATOM 1346 N N . PRO A 1 179 ? 11.609 -19.469 -9.609 1 90.44 179 PRO A N 1
ATOM 1347 C CA . PRO A 1 179 ? 12.531 -18.828 -10.555 1 90.44 179 PRO A CA 1
ATOM 1348 C C . PRO A 1 179 ? 12.172 -17.375 -10.836 1 90.44 179 PRO A C 1
ATOM 1350 O O . PRO A 1 179 ? 10.992 -17.016 -10.891 1 90.44 179 PRO A O 1
ATOM 1353 N N . LEU A 1 180 ? 13.211 -16.594 -11.156 1 93.94 180 LEU A N 1
ATOM 1354 C CA . LEU A 1 180 ? 13.047 -15.172 -11.438 1 93.94 180 LEU A CA 1
ATOM 1355 C C . LEU A 1 180 ? 12.781 -14.945 -12.922 1 93.94 180 LEU A C 1
ATOM 1357 O O . LEU A 1 180 ? 13.109 -13.883 -13.461 1 93.94 180 LEU A O 1
ATOM 1361 N N . TYR A 1 181 ? 12.336 -15.922 -13.664 1 91.12 181 TYR A N 1
ATOM 1362 C CA . TYR A 1 181 ? 11.805 -15.758 -15.008 1 91.12 181 TYR A CA 1
ATOM 1363 C C . TYR A 1 181 ? 10.305 -16.016 -15.039 1 91.12 181 TYR A C 1
ATOM 1365 O O . TYR A 1 181 ? 9.68 -15.984 -16.109 1 91.12 181 TYR A O 1
ATOM 1373 N N . HIS A 1 182 ? 9.805 -16.266 -13.82 1 89.94 182 HIS A N 1
ATOM 1374 C CA . HIS A 1 182 ? 8.375 -16.438 -13.594 1 89.94 182 HIS A CA 1
ATOM 1375 C C . HIS A 1 182 ? 7.852 -15.445 -12.562 1 89.94 182 HIS A C 1
ATOM 1377 O O . HIS A 1 182 ? 8.602 -15.016 -11.68 1 89.94 182 HIS A O 1
ATOM 1383 N N . THR A 1 183 ? 6.5 -15.102 -12.688 1 92.5 183 THR A N 1
ATOM 1384 C CA . THR A 1 183 ? 5.891 -14.109 -11.82 1 92.5 183 THR A CA 1
ATOM 1385 C C . THR A 1 183 ? 6 -14.523 -10.359 1 92.5 183 THR A C 1
ATOM 1387 O O . THR A 1 183 ? 6.137 -13.68 -9.469 1 92.5 183 THR A O 1
ATOM 1390 N N . GLY A 1 184 ? 5.98 -15.805 -10.117 1 91.75 184 GLY A N 1
ATOM 1391 C CA . GLY A 1 184 ? 6.027 -16.312 -8.758 1 91.75 184 GLY A CA 1
ATOM 1392 C C . GLY A 1 184 ? 7.289 -15.914 -8.016 1 91.75 184 GLY A C 1
ATOM 1393 O O . GLY A 1 184 ? 7.25 -15.648 -6.812 1 91.75 184 GLY A O 1
ATOM 1394 N N . GLY A 1 185 ? 8.383 -15.938 -8.719 1 93.31 185 GLY A N 1
ATOM 1395 C CA . GLY A 1 185 ? 9.648 -15.57 -8.102 1 93.31 185 GLY A CA 1
ATOM 1396 C C . GLY A 1 185 ? 9.742 -14.094 -7.762 1 93.31 185 GLY A C 1
ATOM 1397 O O . GLY A 1 185 ? 10.484 -13.703 -6.855 1 93.31 185 GLY A O 1
ATOM 1398 N N . TRP A 1 186 ? 9 -13.32 -8.445 1 94.56 186 TRP A N 1
ATOM 1399 C CA . TRP A 1 186 ? 9.078 -11.867 -8.305 1 94.56 186 TRP A CA 1
ATOM 1400 C C . TRP A 1 186 ? 8.031 -11.359 -7.316 1 94.56 186 TRP A C 1
ATOM 1402 O O . TRP A 1 186 ? 8.375 -10.766 -6.293 1 94.56 186 TRP A O 1
ATOM 1412 N N . ASN A 1 187 ? 6.801 -11.719 -7.57 1 95.06 187 ASN A N 1
ATOM 1413 C CA . ASN A 1 187 ? 5.742 -10.875 -7.023 1 95.06 187 ASN A CA 1
ATOM 1414 C C . ASN A 1 187 ? 5 -11.578 -5.887 1 95.06 187 ASN A C 1
ATOM 1416 O O . ASN A 1 187 ? 4.227 -10.945 -5.164 1 95.06 187 ASN A O 1
ATOM 1420 N N . VAL A 1 188 ? 5.23 -12.867 -5.699 1 96.31 188 VAL A N 1
ATOM 1421 C CA . VAL A 1 188 ? 4.5 -13.484 -4.594 1 96.31 188 VAL A CA 1
ATOM 1422 C C . VAL A 1 188 ? 4.992 -12.914 -3.266 1 96.31 188 VAL A C 1
ATOM 1424 O O . VAL A 1 188 ? 4.215 -12.328 -2.506 1 96.31 188 VAL A O 1
ATOM 1427 N N . LEU A 1 189 ? 6.332 -13.062 -3.047 1 98.25 189 LEU A N 1
ATOM 1428 C CA . LEU A 1 189 ? 6.805 -12.602 -1.747 1 98.25 189 LEU A CA 1
ATOM 1429 C C . LEU A 1 189 ? 7.988 -11.656 -1.903 1 98.25 189 LEU A C 1
ATOM 1431 O O . LEU A 1 189 ? 8.195 -10.766 -1.072 1 98.25 189 LEU A O 1
ATOM 1435 N N . LEU A 1 190 ? 8.805 -11.797 -2.986 1 98.44 190 LEU A N 1
ATOM 1436 C CA . LEU A 1 190 ? 10.031 -11.016 -3.125 1 98.44 190 LEU A CA 1
ATOM 1437 C C . LEU A 1 190 ? 9.734 -9.523 -3.127 1 98.44 190 LEU A C 1
ATOM 1439 O O . LEU A 1 190 ? 10.195 -8.789 -2.25 1 98.44 190 LEU A O 1
ATOM 1443 N N . MET A 1 191 ? 8.891 -9.078 -4.016 1 98.44 191 MET A N 1
ATOM 1444 C CA . MET A 1 191 ? 8.594 -7.652 -4.145 1 98.44 191 MET A CA 1
ATOM 1445 C C . MET A 1 191 ? 7.828 -7.145 -2.932 1 98.44 191 MET A C 1
ATOM 1447 O O . MET A 1 191 ? 8.18 -6.113 -2.352 1 98.44 191 MET A O 1
ATOM 1451 N N . PRO A 1 192 ? 6.781 -7.875 -2.471 1 98.44 192 PRO A N 1
ATOM 1452 C CA . PRO A 1 192 ? 6.07 -7.402 -1.28 1 98.44 192 PRO A CA 1
ATOM 1453 C C . PRO A 1 192 ? 6.996 -7.199 -0.082 1 98.44 192 PRO A C 1
ATOM 1455 O O . PRO A 1 192 ? 6.848 -6.227 0.659 1 98.44 192 PRO A O 1
ATOM 1458 N N . LEU A 1 193 ? 7.938 -8.094 0.157 1 98.69 193 LEU A N 1
ATOM 1459 C CA . LEU A 1 193 ? 8.82 -7.98 1.315 1 98.69 193 LEU A CA 1
ATOM 1460 C C . LEU A 1 193 ? 9.766 -6.797 1.163 1 98.69 193 LEU A C 1
ATOM 1462 O O . LEU A 1 193 ? 10.062 -6.102 2.139 1 98.69 193 LEU A O 1
ATOM 1466 N N . LEU A 1 194 ? 10.234 -6.555 -0.066 1 98.56 194 LEU A N 1
ATOM 1467 C CA . LEU A 1 194 ? 11.078 -5.383 -0.274 1 98.56 194 LEU A CA 1
ATOM 1468 C C . LEU A 1 194 ? 10.297 -4.098 -0.003 1 98.56 194 LEU A C 1
ATOM 1470 O O . LEU A 1 194 ? 10.867 -3.115 0.481 1 98.56 194 LEU A O 1
ATOM 1474 N N . PHE A 1 195 ? 9.016 -4.094 -0.262 1 98.25 195 PHE A N 1
ATOM 1475 C CA . PHE A 1 195 ? 8.188 -2.912 -0.071 1 98.25 195 PHE A CA 1
ATOM 1476 C C . PHE A 1 195 ? 8.086 -2.555 1.407 1 98.25 195 PHE A C 1
ATOM 1478 O O . PHE A 1 195 ? 7.961 -1.379 1.76 1 98.25 195 PHE A O 1
ATOM 1485 N N . VAL A 1 196 ? 8.109 -3.518 2.285 1 97.94 196 VAL A N 1
ATOM 1486 C CA . VAL A 1 196 ? 7.871 -3.24 3.697 1 97.94 196 VAL A CA 1
ATOM 1487 C C . VAL A 1 196 ? 9.195 -3.178 4.449 1 97.94 196 VAL A C 1
ATOM 1489 O O . VAL A 1 196 ? 9.227 -2.918 5.652 1 97.94 196 VAL A O 1
ATOM 1492 N N . GLY A 1 197 ? 10.305 -3.385 3.729 1 97.94 197 GLY A N 1
ATOM 1493 C CA . GLY A 1 197 ? 11.609 -3.342 4.375 1 97.94 197 GLY A CA 1
ATOM 1494 C C . GLY A 1 197 ? 12.039 -4.68 4.945 1 97.94 197 GLY A C 1
ATOM 1495 O O . GLY A 1 197 ? 12.914 -4.738 5.809 1 97.94 197 GLY A O 1
ATOM 1496 N N . GLY A 1 198 ? 11.398 -5.738 4.5 1 98.25 198 GLY A N 1
ATOM 1497 C CA . GLY A 1 198 ? 11.773 -7.082 4.918 1 98.25 198 GLY A CA 1
ATOM 1498 C C . GLY A 1 198 ? 13.031 -7.59 4.25 1 98.25 198 GLY A C 1
ATOM 1499 O O . GLY A 1 198 ? 13.812 -6.805 3.709 1 98.25 198 GLY A O 1
ATOM 1500 N N . ARG A 1 199 ? 13.266 -8.922 4.418 1 97.81 199 ARG A N 1
ATOM 1501 C CA . ARG A 1 199 ? 14.484 -9.539 3.91 1 97.81 199 ARG A CA 1
ATOM 1502 C C . ARG A 1 199 ? 14.164 -10.773 3.072 1 97.81 199 ARG A C 1
ATOM 1504 O O . ARG A 1 199 ? 13.211 -11.492 3.359 1 97.81 199 ARG A O 1
ATOM 1511 N N . VAL A 1 200 ? 14.992 -10.977 2.09 1 98.5 200 VAL A N 1
ATOM 1512 C CA . VAL A 1 200 ? 14.82 -12.125 1.206 1 98.5 200 VAL A CA 1
ATOM 1513 C C . VAL A 1 200 ? 16.125 -12.898 1.104 1 98.5 200 VAL A C 1
ATOM 1515 O O . VAL A 1 200 ? 17.203 -12.305 1.031 1 98.5 200 VAL A O 1
ATOM 1518 N N . ILE A 1 201 ? 16.047 -14.211 1.167 1 98.62 201 ILE A N 1
ATOM 1519 C CA . ILE A 1 201 ? 17.188 -15.094 0.951 1 98.62 201 ILE A CA 1
ATOM 1520 C C . ILE A 1 201 ? 17.094 -15.719 -0.438 1 98.62 201 ILE A C 1
ATOM 1522 O O . ILE A 1 201 ? 16.094 -16.359 -0.779 1 98.62 201 ILE A O 1
ATOM 1526 N N . LEU A 1 202 ? 18.109 -15.531 -1.224 1 97.69 202 LEU A N 1
ATOM 1527 C CA . LEU A 1 202 ? 18.188 -16.109 -2.557 1 97.69 202 LEU A CA 1
ATOM 1528 C C . LEU A 1 202 ? 19.094 -17.344 -2.555 1 97.69 202 LEU A C 1
ATOM 1530 O O . LEU A 1 202 ? 20.234 -17.281 -2.09 1 97.69 202 LEU A O 1
ATOM 1534 N N . PRO A 1 203 ? 18.562 -18.453 -3.094 1 95.44 203 PRO A N 1
ATOM 1535 C CA . PRO A 1 203 ? 19.438 -19.625 -3.211 1 95.44 203 PRO A CA 1
ATOM 1536 C C . PRO A 1 203 ? 20.547 -19.438 -4.242 1 95.44 203 PRO A C 1
ATOM 1538 O O . PRO A 1 203 ? 20.328 -18.797 -5.27 1 95.44 203 PRO A O 1
ATOM 1541 N N . GLU A 1 204 ? 21.609 -20.031 -3.996 1 90.31 204 GLU A N 1
ATOM 1542 C CA . GLU A 1 204 ? 22.719 -19.969 -4.938 1 90.31 204 GLU A CA 1
ATOM 1543 C C . GLU A 1 204 ? 22.516 -20.938 -6.098 1 90.31 204 GLU A C 1
ATOM 1545 O O . GLU A 1 204 ? 23.062 -20.75 -7.18 1 90.31 204 GLU A O 1
ATOM 1550 N N . SER A 1 205 ? 21.734 -21.969 -5.77 1 82.81 205 SER A N 1
ATOM 1551 C CA . SER A 1 205 ? 21.453 -22.984 -6.77 1 82.81 205 SER A CA 1
ATOM 1552 C C . SER A 1 205 ? 20.047 -22.844 -7.332 1 82.81 205 SER A C 1
ATOM 1554 O O . SER A 1 205 ? 19.141 -22.406 -6.625 1 82.81 205 SER A O 1
ATOM 1556 N N . ASP A 1 206 ? 19.891 -23.188 -8.602 1 79.56 206 ASP A N 1
ATOM 1557 C CA . ASP A 1 206 ? 18.562 -23.141 -9.219 1 79.56 206 ASP A CA 1
ATOM 1558 C C . ASP A 1 206 ? 17.812 -24.453 -9.008 1 79.56 206 ASP A C 1
ATOM 1560 O O . ASP A 1 206 ? 16.688 -24.609 -9.5 1 79.56 206 ASP A O 1
ATOM 1564 N N . VAL A 1 207 ? 18.406 -25.344 -8.352 1 82.12 207 VAL A N 1
ATOM 1565 C CA . VAL A 1 207 ? 17.766 -26.625 -8.055 1 82.12 207 VAL A CA 1
ATOM 1566 C C . VAL A 1 207 ? 17.156 -26.578 -6.66 1 82.12 207 VAL A C 1
ATOM 1568 O O . VAL A 1 207 ? 17.828 -26.234 -5.688 1 82.12 207 VAL A O 1
ATOM 1571 N N . PHE A 1 208 ? 15.969 -26.938 -6.602 1 91.12 208 PHE A N 1
ATOM 1572 C CA . PHE A 1 208 ? 15.289 -26.922 -5.312 1 91.12 208 PHE A CA 1
ATOM 1573 C C . PHE A 1 208 ? 15.852 -28.016 -4.398 1 91.12 208 PHE A C 1
ATOM 1575 O O . PHE A 1 208 ? 16 -29.156 -4.812 1 91.12 208 PHE A O 1
ATOM 1582 N N . ASP A 1 209 ? 16.234 -27.641 -3.252 1 93.88 209 ASP A N 1
ATOM 1583 C CA . ASP A 1 209 ? 16.734 -28.547 -2.211 1 93.88 209 ASP A CA 1
ATOM 1584 C C . ASP A 1 209 ? 15.906 -28.406 -0.932 1 93.88 209 ASP A C 1
ATOM 1586 O O . ASP A 1 209 ? 16.062 -27.438 -0.183 1 93.88 209 ASP A O 1
ATOM 1590 N N . PRO A 1 210 ? 15.039 -29.438 -0.715 1 96.12 210 PRO A N 1
ATOM 1591 C CA . PRO A 1 210 ? 14.164 -29.344 0.455 1 96.12 210 PRO A CA 1
ATOM 1592 C C . PRO A 1 210 ? 14.938 -29.25 1.767 1 96.12 210 PRO A C 1
ATOM 1594 O O . PRO A 1 210 ? 14.539 -28.531 2.68 1 96.12 210 PRO A O 1
ATOM 1597 N N . GLU A 1 211 ? 16.047 -29.984 1.857 1 96.81 211 GLU A N 1
ATOM 1598 C CA . GLU A 1 211 ? 16.844 -29.969 3.084 1 96.81 211 GLU A CA 1
ATOM 1599 C C . GLU A 1 211 ? 17.453 -28.594 3.32 1 96.81 211 GLU A C 1
ATOM 1601 O O . GLU A 1 211 ? 17.375 -28.047 4.426 1 96.81 211 GLU A O 1
ATOM 1606 N N . TRP A 1 212 ? 18 -28.078 2.316 1 96.69 212 TRP A N 1
ATOM 1607 C CA . TRP A 1 212 ? 18.594 -26.75 2.422 1 96.69 212 TRP A CA 1
ATOM 1608 C C . TRP A 1 212 ? 17.531 -25.703 2.771 1 96.69 212 TRP A C 1
ATOM 1610 O O . TRP A 1 212 ? 17.766 -24.828 3.605 1 96.69 212 TRP A O 1
ATOM 1620 N N . THR A 1 213 ? 16.422 -25.812 2.162 1 97.94 213 THR A N 1
ATOM 1621 C CA . THR A 1 213 ? 15.352 -24.844 2.367 1 97.94 213 THR A CA 1
ATOM 1622 C C . THR A 1 213 ? 14.875 -24.875 3.816 1 97.94 213 THR A C 1
ATOM 1624 O O . THR A 1 213 ? 14.773 -23.828 4.461 1 97.94 213 THR A O 1
ATOM 1627 N N . ILE A 1 214 ? 14.641 -26.062 4.316 1 98.31 214 ILE A N 1
ATOM 1628 C CA . ILE A 1 214 ? 14.164 -26.219 5.684 1 98.31 214 ILE A CA 1
ATOM 1629 C C . ILE A 1 214 ? 15.188 -25.641 6.656 1 98.31 214 ILE A C 1
ATOM 1631 O O . ILE A 1 214 ? 14.836 -24.844 7.539 1 98.31 214 ILE A O 1
ATOM 1635 N N . LYS A 1 215 ? 16.406 -25.984 6.465 1 97.38 215 LYS A N 1
ATOM 1636 C CA . LYS A 1 215 ? 17.469 -25.516 7.344 1 97.38 215 LYS A CA 1
ATOM 1637 C C . LYS A 1 215 ? 17.609 -24 7.285 1 97.38 215 LYS A C 1
ATOM 1639 O O . LYS A 1 215 ? 17.766 -23.344 8.312 1 97.38 215 LYS A O 1
ATOM 1644 N N . THR A 1 216 ? 17.547 -23.469 6.117 1 97.81 216 THR A N 1
ATOM 1645 C CA . THR A 1 216 ? 17.688 -22.031 5.926 1 97.81 216 THR A CA 1
ATOM 1646 C C . THR A 1 216 ? 16.516 -21.281 6.551 1 97.81 216 THR A C 1
ATOM 1648 O O . THR A 1 216 ? 16.703 -20.234 7.188 1 97.81 216 THR A O 1
ATOM 1651 N N . LEU A 1 217 ? 15.297 -21.75 6.375 1 98.44 217 LEU A N 1
ATOM 1652 C CA . LEU A 1 217 ? 14.133 -21.125 6.984 1 98.44 217 LEU A CA 1
ATOM 1653 C C . LEU A 1 217 ? 14.305 -21 8.492 1 98.44 217 LEU A C 1
ATOM 1655 O O . LEU A 1 217 ? 14 -19.953 9.07 1 98.44 217 LEU A O 1
ATOM 1659 N N . ALA A 1 218 ? 14.789 -22.062 9.078 1 98.12 218 ALA A N 1
ATOM 1660 C CA . ALA A 1 218 ? 14.961 -22.094 10.523 1 98.12 218 ALA A CA 1
ATOM 1661 C C . ALA A 1 218 ? 16.125 -21.203 10.961 1 98.12 218 ALA A C 1
ATOM 1663 O O . ALA A 1 218 ? 15.969 -20.375 11.867 1 98.12 218 ALA A O 1
ATOM 1664 N N . GLU A 1 219 ? 17.281 -21.344 10.32 1 97.19 219 GLU A N 1
ATOM 1665 C CA . GLU A 1 219 ? 18.5 -20.656 10.711 1 97.19 219 GLU A CA 1
ATOM 1666 C C . GLU A 1 219 ? 18.359 -19.141 10.508 1 97.19 219 GLU A C 1
ATOM 1668 O O . GLU A 1 219 ? 18.891 -18.359 11.305 1 97.19 219 GLU A O 1
ATOM 1673 N N . GLU A 1 220 ? 17.672 -18.719 9.484 1 97.38 220 GLU A N 1
ATOM 1674 C CA . GLU A 1 220 ? 17.562 -17.312 9.148 1 97.38 220 GLU A CA 1
ATOM 1675 C C . GLU A 1 220 ? 16.328 -16.688 9.805 1 97.38 220 GLU A C 1
ATOM 1677 O O . GLU A 1 220 ? 16.125 -15.469 9.711 1 97.38 220 GLU A O 1
ATOM 1682 N N . GLY A 1 221 ? 15.578 -17.5 10.445 1 97.5 221 GLY A N 1
ATOM 1683 C CA . GLY A 1 221 ? 14.383 -17.016 11.109 1 97.5 221 GLY A CA 1
ATOM 1684 C C . GLY A 1 221 ? 13.336 -16.484 10.148 1 97.5 221 GLY A C 1
ATOM 1685 O O . GLY A 1 221 ? 12.727 -15.445 10.391 1 97.5 221 GLY A O 1
ATOM 1686 N N . CYS A 1 222 ? 13.18 -17.156 8.984 1 98.5 222 CYS A N 1
ATOM 1687 C CA . CYS A 1 222 ? 12.164 -16.75 8.016 1 98.5 222 CYS A CA 1
ATOM 1688 C C . CYS A 1 222 ? 10.758 -16.984 8.57 1 98.5 222 CYS A C 1
ATOM 1690 O O . CYS A 1 222 ? 10.539 -17.906 9.352 1 98.5 222 CYS A O 1
ATOM 1692 N N . THR A 1 223 ? 9.844 -16.094 8.164 1 98.75 223 THR A N 1
ATOM 1693 C CA . THR A 1 223 ? 8.508 -16.109 8.758 1 98.75 223 THR A CA 1
ATOM 1694 C C . THR A 1 223 ? 7.457 -16.484 7.723 1 98.75 223 THR A C 1
ATOM 1696 O O . THR A 1 223 ? 6.301 -16.734 8.07 1 98.75 223 THR A O 1
ATOM 1699 N N . VAL A 1 224 ? 7.762 -16.484 6.426 1 98.69 224 VAL A N 1
ATOM 1700 C CA . VAL A 1 224 ? 6.812 -16.797 5.363 1 98.69 224 VAL A CA 1
ATOM 1701 C C . VAL A 1 224 ? 7.531 -17.5 4.223 1 98.69 224 VAL A C 1
ATOM 1703 O O . VAL A 1 224 ? 8.695 -17.219 3.936 1 98.69 224 VAL A O 1
ATOM 1706 N N . TYR A 1 225 ? 6.902 -18.484 3.598 1 98.56 225 TYR A N 1
ATOM 1707 C CA . TYR A 1 225 ? 7.512 -19.25 2.512 1 98.56 225 TYR A CA 1
ATOM 1708 C C . TYR A 1 225 ? 6.453 -19.719 1.516 1 98.56 225 TYR A C 1
ATOM 1710 O O . TYR A 1 225 ? 5.426 -20.281 1.906 1 98.56 225 TYR A O 1
ATOM 1718 N N . MET A 1 226 ? 6.719 -19.469 0.263 1 97.44 226 MET A N 1
ATOM 1719 C CA . MET A 1 226 ? 5.855 -19.938 -0.819 1 97.44 226 MET A CA 1
ATOM 1720 C C . MET A 1 226 ? 6.531 -21.062 -1.607 1 97.44 226 MET A C 1
ATOM 1722 O O . MET A 1 226 ? 7.676 -20.906 -2.041 1 97.44 226 MET A O 1
ATOM 1726 N N . GLY A 1 227 ? 5.855 -22.141 -1.779 1 95.19 227 GLY A N 1
ATOM 1727 C CA . GLY A 1 227 ? 6.277 -23.234 -2.641 1 95.19 227 GLY A CA 1
ATOM 1728 C C . GLY A 1 227 ? 5.141 -23.828 -3.451 1 95.19 227 GLY A C 1
ATOM 1729 O O . GLY A 1 227 ? 3.977 -23.75 -3.051 1 95.19 227 GLY A O 1
ATOM 1730 N N . VAL A 1 228 ? 5.488 -24.375 -4.602 1 92.19 228 VAL A N 1
ATOM 1731 C CA . VAL A 1 228 ? 4.496 -25.141 -5.336 1 92.19 228 VAL A CA 1
ATOM 1732 C C . VAL A 1 228 ? 4.234 -26.469 -4.617 1 92.19 228 VAL A C 1
ATOM 1734 O O . VAL A 1 228 ? 5.027 -26.891 -3.764 1 92.19 228 VAL A O 1
ATOM 1737 N N . PRO A 1 229 ? 3.148 -27.172 -4.926 1 90.12 229 PRO A N 1
ATOM 1738 C CA . PRO A 1 229 ? 2.773 -28.391 -4.195 1 90.12 229 PRO A CA 1
ATOM 1739 C C . PRO A 1 229 ? 3.887 -29.438 -4.18 1 90.12 229 PRO A C 1
ATOM 1741 O O . PRO A 1 229 ? 4.16 -30.031 -3.141 1 90.12 229 PRO A O 1
ATOM 1744 N N . ALA A 1 230 ? 4.594 -29.594 -5.293 1 86.56 230 ALA A N 1
ATOM 1745 C CA . ALA A 1 230 ? 5.672 -30.578 -5.363 1 86.56 230 ALA A CA 1
ATOM 1746 C C . ALA A 1 230 ? 6.793 -30.234 -4.387 1 86.56 230 ALA A C 1
ATOM 1748 O O . ALA A 1 230 ? 7.379 -31.125 -3.766 1 86.56 230 ALA A O 1
ATOM 1749 N N . MET A 1 231 ? 7.113 -28.969 -4.203 1 93.44 231 MET A N 1
ATOM 1750 C CA . MET A 1 231 ? 8.148 -28.516 -3.277 1 93.44 231 MET A CA 1
ATOM 1751 C C . MET A 1 231 ? 7.734 -28.766 -1.832 1 93.44 231 MET A C 1
ATOM 1753 O O . MET A 1 231 ? 8.523 -29.281 -1.039 1 93.44 231 MET A O 1
ATOM 1757 N N . LEU A 1 232 ? 6.492 -28.406 -1.54 1 95.94 232 LEU A N 1
ATOM 1758 C CA . LEU A 1 232 ? 5.988 -28.609 -0.185 1 95.94 232 LEU A CA 1
ATOM 1759 C C . LEU A 1 232 ? 5.91 -30.094 0.16 1 95.94 232 LEU A C 1
ATOM 1761 O O . LEU A 1 232 ? 6.184 -30.484 1.297 1 95.94 232 LEU A O 1
ATOM 1765 N N . ASP A 1 233 ? 5.527 -30.906 -0.857 1 92.31 233 ASP A N 1
ATOM 1766 C CA . ASP A 1 233 ? 5.523 -32.344 -0.664 1 92.31 233 ASP A CA 1
ATOM 1767 C C . ASP A 1 233 ? 6.922 -32.875 -0.343 1 92.31 233 ASP A C 1
ATOM 1769 O O . ASP A 1 233 ? 7.105 -33.625 0.611 1 92.31 233 ASP A O 1
ATOM 1773 N N . SER A 1 234 ? 7.887 -32.438 -1.129 1 93.25 234 SER A N 1
ATOM 1774 C CA . SER A 1 234 ? 9.273 -32.844 -0.92 1 93.25 234 SER A CA 1
ATOM 1775 C C . SER A 1 234 ? 9.773 -32.406 0.449 1 93.25 234 SER A C 1
ATOM 1777 O O . SER A 1 234 ? 10.477 -33.156 1.131 1 93.25 234 SER A O 1
ATOM 1779 N N . MET A 1 235 ? 9.453 -31.219 0.874 1 97.25 235 MET A N 1
ATOM 1780 C CA . MET A 1 235 ? 9.844 -30.703 2.186 1 97.25 235 MET A CA 1
ATOM 1781 C C . MET A 1 235 ? 9.242 -31.562 3.299 1 97.25 235 MET A C 1
ATOM 1783 O O . MET A 1 235 ? 9.938 -31.938 4.238 1 97.25 235 MET A O 1
ATOM 1787 N N . SER A 1 236 ? 7.965 -31.875 3.174 1 96.38 236 SER A N 1
ATOM 1788 C CA . SER A 1 236 ? 7.246 -32.594 4.23 1 96.38 236 SER A CA 1
ATOM 1789 C C . SER A 1 236 ? 7.754 -34 4.379 1 96.38 236 SER A C 1
ATOM 1791 O O . SER A 1 236 ? 7.512 -34.656 5.402 1 96.38 236 SER A O 1
ATOM 1793 N N . LYS A 1 237 ? 8.43 -34.5 3.363 1 92.88 237 LYS A N 1
ATOM 1794 C CA . LYS A 1 237 ? 8.953 -35.875 3.387 1 92.88 237 LYS A CA 1
ATOM 1795 C C . LYS A 1 237 ? 10.422 -35.906 3.787 1 92.88 237 LYS A C 1
ATOM 1797 O O . LYS A 1 237 ? 11.008 -36.969 3.994 1 92.88 237 LYS A O 1
ATOM 1802 N N . SER A 1 238 ? 10.977 -34.75 3.889 1 94.19 238 SER A N 1
ATOM 1803 C CA . SER A 1 238 ? 12.383 -34.625 4.254 1 94.19 238 SER A CA 1
ATOM 1804 C C . SER A 1 238 ? 12.609 -35 5.719 1 94.19 238 SER A C 1
ATOM 1806 O O . SER A 1 238 ? 11.781 -34.656 6.574 1 94.19 238 SER A O 1
ATOM 1808 N N . PRO A 1 239 ? 13.773 -35.625 6.043 1 94.19 239 PRO A N 1
ATOM 1809 C CA . PRO A 1 239 ? 14.102 -35.906 7.441 1 94.19 239 PRO A CA 1
ATOM 1810 C C . PRO A 1 239 ? 14.18 -34.625 8.289 1 94.19 239 PRO A C 1
ATOM 1812 O O . PRO A 1 239 ? 13.797 -34.625 9.461 1 94.19 239 PRO A O 1
ATOM 1815 N N . SER A 1 240 ? 14.586 -33.594 7.711 1 95.44 240 SER A N 1
ATOM 1816 C CA . SER A 1 240 ? 14.742 -32.344 8.43 1 95.44 240 SER A CA 1
ATOM 1817 C C . SER A 1 240 ? 13.391 -31.75 8.82 1 95.44 240 SER A C 1
ATOM 1819 O O . SER A 1 240 ? 13.289 -31 9.805 1 95.44 240 SER A O 1
ATOM 1821 N N . PHE A 1 241 ? 12.383 -32.062 8.07 1 95.88 241 PHE A N 1
ATOM 1822 C CA . PHE A 1 241 ? 11.047 -31.531 8.344 1 95.88 241 PHE A CA 1
ATOM 1823 C C . PHE A 1 241 ? 10.57 -31.984 9.727 1 95.88 241 PHE A C 1
ATOM 1825 O O . PHE A 1 241 ? 9.945 -31.203 10.445 1 95.88 241 PHE A O 1
ATOM 1832 N N . ALA A 1 242 ? 10.898 -33.156 10.102 1 92 242 ALA A N 1
ATOM 1833 C CA . ALA A 1 242 ? 10.477 -33.719 11.375 1 92 242 ALA A CA 1
ATOM 1834 C C . ALA A 1 242 ? 11.336 -33.219 12.523 1 92 242 ALA A C 1
ATOM 1836 O O . ALA A 1 242 ? 10.875 -33.094 13.656 1 92 242 ALA A O 1
ATOM 1837 N N . SER A 1 243 ? 12.539 -32.844 12.203 1 94.94 243 SER A N 1
ATOM 1838 C CA . SER A 1 243 ? 13.492 -32.531 13.266 1 94.94 243 SER A CA 1
ATOM 1839 C C . SER A 1 243 ? 13.648 -31.031 13.445 1 94.94 243 SER A C 1
ATOM 1841 O O . SER A 1 243 ? 14.281 -30.578 14.398 1 94.94 243 SER A O 1
ATOM 1843 N N . THR A 1 244 ? 13.109 -30.25 12.586 1 96.88 244 THR A N 1
ATOM 1844 C CA . THR A 1 244 ? 13.273 -28.812 12.625 1 96.88 244 THR A CA 1
ATOM 1845 C C . THR A 1 244 ? 11.969 -28.125 13.008 1 96.88 244 THR A C 1
ATOM 1847 O O . THR A 1 244 ? 10.898 -28.5 12.531 1 96.88 244 THR A O 1
ATOM 1850 N N . ASP A 1 245 ? 12.062 -27.141 13.945 1 97.31 245 ASP A N 1
ATOM 1851 C CA . ASP A 1 245 ? 10.891 -26.359 14.32 1 97.31 245 ASP A CA 1
ATOM 1852 C C . ASP A 1 245 ? 10.641 -25.234 13.32 1 97.31 245 ASP A C 1
ATOM 1854 O O . ASP A 1 245 ? 11.414 -24.266 13.266 1 97.31 245 ASP A O 1
ATOM 1858 N N . LEU A 1 246 ? 9.586 -25.297 12.562 1 97.94 246 LEU A N 1
ATOM 1859 C CA . LEU A 1 246 ? 9.227 -24.281 11.578 1 97.94 246 LEU A CA 1
ATOM 1860 C C . LEU A 1 246 ? 7.914 -23.594 11.953 1 97.94 246 LEU A C 1
ATOM 1862 O O . LEU A 1 246 ? 7.188 -23.109 11.086 1 97.94 246 LEU A O 1
ATOM 1866 N N . SER A 1 247 ? 7.602 -23.531 13.242 1 96.56 247 SER A N 1
ATOM 1867 C CA . SER A 1 247 ? 6.324 -23.016 13.734 1 96.56 247 SER A CA 1
ATOM 1868 C C . SER A 1 247 ? 6.188 -21.516 13.461 1 96.56 247 SER A C 1
ATOM 1870 O O . SER A 1 247 ? 5.078 -20.984 13.453 1 96.56 247 SER A O 1
ATOM 1872 N N . ARG A 1 248 ? 7.266 -20.859 13.188 1 96 248 ARG A N 1
ATOM 1873 C CA . ARG A 1 248 ? 7.238 -19.422 12.93 1 96 248 ARG A CA 1
ATOM 1874 C C . ARG A 1 248 ? 6.895 -19.141 11.469 1 96 248 ARG A C 1
ATOM 1876 O O . ARG A 1 248 ? 6.57 -18 11.109 1 96 248 ARG A O 1
ATOM 1883 N N . VAL A 1 249 ? 6.945 -20.156 10.641 1 98.31 249 VAL A N 1
ATOM 1884 C CA . VAL A 1 249 ? 6.809 -19.953 9.203 1 98.31 249 VAL A CA 1
ATOM 1885 C C . VAL A 1 249 ? 5.348 -20.125 8.797 1 98.31 249 VAL A C 1
ATOM 1887 O O . VAL A 1 249 ? 4.699 -21.109 9.156 1 98.31 249 VAL A O 1
ATOM 1890 N N . LEU A 1 250 ? 4.82 -19.125 8.109 1 97.94 250 LEU A N 1
ATOM 1891 C CA . LEU A 1 250 ? 3.578 -19.281 7.359 1 97.94 250 LEU A CA 1
ATOM 1892 C C . LEU A 1 250 ? 3.846 -19.828 5.965 1 97.94 250 LEU A C 1
ATOM 1894 O O . LEU A 1 250 ? 4.496 -19.172 5.145 1 97.94 250 LEU A O 1
ATOM 1898 N N . PHE A 1 251 ? 3.367 -21 5.699 1 97.69 251 PHE A N 1
ATOM 1899 C CA . PHE A 1 251 ? 3.576 -21.641 4.398 1 97.69 251 PHE A CA 1
ATOM 1900 C C . PHE A 1 251 ? 2.441 -21.281 3.441 1 97.69 251 PHE A C 1
ATOM 1902 O O . PHE A 1 251 ? 1.275 -21.25 3.84 1 97.69 251 PHE A O 1
ATOM 1909 N N . ILE A 1 252 ? 2.801 -21.047 2.205 1 96.75 252 ILE A N 1
ATOM 1910 C CA . ILE A 1 252 ? 1.856 -20.75 1.133 1 96.75 252 ILE A CA 1
ATOM 1911 C C . ILE A 1 252 ? 2.041 -21.75 -0.007 1 96.75 252 ILE A C 1
ATOM 1913 O O . ILE A 1 252 ? 3.156 -21.953 -0.496 1 96.75 252 ILE A O 1
ATOM 1917 N N . SER A 1 253 ? 1.025 -22.375 -0.353 1 94.94 253 SER A N 1
ATOM 1918 C CA . SER A 1 253 ? 1.03 -23.219 -1.544 1 94.94 253 SER A CA 1
ATOM 1919 C C . SER A 1 253 ? 0.397 -22.5 -2.732 1 94.94 253 SER A C 1
ATOM 1921 O O . SER A 1 253 ? -0.636 -21.844 -2.588 1 94.94 253 SER A O 1
ATOM 1923 N N . GLY A 1 254 ? 1.034 -22.547 -3.773 1 91.69 254 GLY A N 1
ATOM 1924 C CA . GLY A 1 254 ? 0.52 -21.953 -5.004 1 91.69 254 GLY A CA 1
ATOM 1925 C C . GLY A 1 254 ? 1.046 -22.641 -6.254 1 91.69 254 GLY A C 1
ATOM 1926 O O . GLY A 1 254 ? 2.016 -23.406 -6.191 1 91.69 254 GLY A O 1
ATOM 1927 N N . GLY A 1 255 ? 0.395 -22.359 -7.406 1 87 255 GLY A N 1
ATOM 1928 C CA . GLY A 1 255 ? 0.823 -22.922 -8.672 1 87 255 GLY A CA 1
ATOM 1929 C C . GLY A 1 255 ? 0.104 -24.219 -9.023 1 87 255 GLY A C 1
ATOM 1930 O O . GLY A 1 255 ? 0.363 -24.812 -10.07 1 87 255 GLY A O 1
ATOM 1931 N N . GLY A 1 256 ? -0.719 -24.656 -8.219 1 83.88 256 GLY A N 1
ATOM 1932 C CA . GLY A 1 256 ? -1.522 -25.859 -8.383 1 83.88 256 GLY A CA 1
ATOM 1933 C C . GLY A 1 256 ? -2.209 -26.281 -7.102 1 83.88 256 GLY A C 1
ATOM 1934 O O . GLY A 1 256 ? -1.938 -25.75 -6.031 1 83.88 256 GLY A O 1
ATOM 1935 N N . PRO A 1 257 ? -3.092 -27.188 -7.242 1 84.75 257 PRO A N 1
ATOM 1936 C CA . PRO A 1 257 ? -3.791 -27.672 -6.047 1 84.75 257 PRO A CA 1
ATOM 1937 C C . PRO A 1 257 ? -2.879 -28.453 -5.109 1 84.75 257 PRO A C 1
ATOM 1939 O O . PRO A 1 257 ? -2.064 -29.266 -5.562 1 84.75 257 PRO A O 1
ATOM 1942 N N . LEU A 1 258 ? -2.99 -28.156 -3.869 1 87.62 258 LEU A N 1
ATOM 1943 C CA . LEU A 1 258 ? -2.238 -28.875 -2.846 1 87.62 258 LEU A CA 1
ATOM 1944 C C . LEU A 1 258 ? -2.992 -30.125 -2.393 1 87.62 258 LEU A C 1
ATOM 1946 O O . LEU A 1 258 ? -4.156 -30.047 -1.998 1 87.62 258 LEU A O 1
ATOM 1950 N N . LEU A 1 259 ? -2.324 -31.281 -2.463 1 85.5 259 LEU A N 1
ATOM 1951 C CA . LEU A 1 259 ? -2.953 -32.5 -1.983 1 85.5 259 LEU A CA 1
ATOM 1952 C C . LEU A 1 259 ? -3.24 -32.406 -0.488 1 85.5 259 LEU A C 1
ATOM 1954 O O . LEU A 1 259 ? -2.418 -31.922 0.279 1 85.5 259 LEU A O 1
ATOM 1958 N N . SER A 1 260 ? -4.348 -32.969 -0.096 1 85.94 260 SER A N 1
ATOM 1959 C CA . SER A 1 260 ? -4.762 -32.969 1.304 1 85.94 260 SER A CA 1
ATOM 1960 C C . SER A 1 260 ? -3.734 -33.656 2.193 1 85.94 260 SER A C 1
ATOM 1962 O O . SER A 1 260 ? -3.525 -33.25 3.34 1 85.94 260 SER A O 1
ATOM 1964 N N . SER A 1 261 ? -3.174 -34.719 1.663 1 86.44 261 SER A N 1
ATOM 1965 C CA . SER A 1 261 ? -2.188 -35.469 2.447 1 86.44 261 SER A CA 1
ATOM 1966 C C . SER A 1 261 ? -0.978 -34.594 2.773 1 86.44 261 SER A C 1
ATOM 1968 O O . SER A 1 261 ? -0.424 -34.688 3.871 1 86.44 261 SER A O 1
ATOM 1970 N N . VAL A 1 262 ? -0.549 -33.781 1.825 1 91 262 VAL A N 1
ATOM 1971 C CA . VAL A 1 262 ? 0.573 -32.875 2.045 1 91 262 VAL A CA 1
ATOM 1972 C C . VAL A 1 262 ? 0.178 -31.812 3.053 1 91 262 VAL A C 1
ATOM 1974 O O . VAL A 1 262 ? 0.92 -31.531 3.998 1 91 262 VAL A O 1
ATOM 1977 N N . ALA A 1 263 ? -1.015 -31.234 2.879 1 92.94 263 ALA A N 1
ATOM 1978 C CA . ALA A 1 263 ? -1.519 -30.219 3.799 1 92.94 263 ALA A CA 1
ATOM 1979 C C . ALA A 1 263 ? -1.567 -30.75 5.227 1 92.94 263 ALA A C 1
ATOM 1981 O O . ALA A 1 263 ? -1.167 -30.047 6.168 1 92.94 263 ALA A O 1
ATOM 1982 N N . ARG A 1 264 ? -2.006 -31.938 5.402 1 90.94 264 ARG A N 1
ATOM 1983 C CA . ARG A 1 264 ? -2.154 -32.531 6.719 1 90.94 264 ARG A CA 1
ATOM 1984 C C . ARG A 1 264 ? -0.799 -32.719 7.398 1 90.94 264 ARG A C 1
ATOM 1986 O O . ARG A 1 264 ? -0.683 -32.562 8.617 1 90.94 264 ARG A O 1
ATOM 1993 N N . ARG A 1 265 ? 0.221 -33.094 6.59 1 93.75 265 ARG A N 1
ATOM 1994 C CA . ARG A 1 265 ? 1.55 -33.25 7.172 1 93.75 265 ARG A CA 1
ATOM 1995 C C . ARG A 1 265 ? 2.045 -31.938 7.777 1 93.75 265 ARG A C 1
ATOM 1997 O O . ARG A 1 265 ? 2.754 -31.938 8.789 1 93.75 265 ARG A O 1
ATOM 2004 N N . PHE A 1 266 ? 1.672 -30.797 7.203 1 95.5 266 PHE A N 1
ATOM 2005 C CA . PHE A 1 266 ? 2.031 -29.5 7.758 1 95.5 266 PHE A CA 1
ATOM 2006 C C . PHE A 1 266 ? 1.166 -29.172 8.961 1 95.5 266 PHE A C 1
ATOM 2008 O O . PHE A 1 266 ? 1.683 -28.797 10.023 1 95.5 266 PHE A O 1
ATOM 2015 N N . THR A 1 267 ? -0.163 -29.328 8.828 1 92.12 267 THR A N 1
ATOM 2016 C CA . THR A 1 267 ? -1.096 -28.891 9.859 1 92.12 267 THR A CA 1
ATOM 2017 C C . THR A 1 267 ? -0.989 -29.766 11.102 1 92.12 267 THR A C 1
ATOM 2019 O O . THR A 1 267 ? -1.17 -29.297 12.219 1 92.12 267 THR A O 1
ATOM 2022 N N . GLU A 1 268 ? -0.731 -31.016 10.906 1 91.75 268 GLU A N 1
ATOM 2023 C CA . GLU A 1 268 ? -0.593 -31.922 12.031 1 91.75 268 GLU A CA 1
ATOM 2024 C C . GLU A 1 268 ? 0.626 -31.578 12.883 1 91.75 268 GLU A C 1
ATOM 2026 O O . GLU A 1 268 ? 0.663 -31.891 14.078 1 91.75 268 GLU A O 1
ATOM 2031 N N . ARG A 1 269 ? 1.582 -30.938 12.32 1 94.19 269 ARG A N 1
ATOM 2032 C CA . ARG A 1 269 ? 2.754 -30.484 13.062 1 94.19 269 ARG A CA 1
ATOM 2033 C C . ARG A 1 269 ? 2.508 -29.125 13.703 1 94.19 269 ARG A C 1
ATOM 2035 O O . ARG A 1 269 ? 3.375 -28.594 14.391 1 94.19 269 ARG A O 1
ATOM 2042 N N . GLY A 1 270 ? 1.39 -28.594 13.383 1 93.44 270 GLY A N 1
ATOM 2043 C CA . GLY A 1 270 ? 1.036 -27.297 13.93 1 93.44 270 GLY A CA 1
ATOM 2044 C C . GLY A 1 270 ? 1.519 -26.141 13.078 1 93.44 270 GLY A C 1
ATOM 2045 O O . GLY A 1 270 ? 1.526 -24.984 13.531 1 93.44 270 GLY A O 1
ATOM 2046 N N . TYR A 1 271 ? 2.002 -26.406 11.883 1 95.94 271 TYR A N 1
ATOM 2047 C CA . TYR A 1 271 ? 2.484 -25.344 11.016 1 95.94 271 TYR A CA 1
ATOM 2048 C C . TYR A 1 271 ? 1.326 -24.656 10.305 1 95.94 271 TYR A C 1
ATOM 2050 O O . TYR A 1 271 ? 0.333 -25.297 9.953 1 95.94 271 TYR A O 1
ATOM 2058 N N . LYS A 1 272 ? 1.406 -23.328 10.148 1 95.62 272 LYS A N 1
ATOM 2059 C CA . LYS A 1 272 ? 0.406 -22.531 9.445 1 95.62 272 LYS A CA 1
ATOM 2060 C C . LYS A 1 272 ? 0.566 -22.656 7.93 1 95.62 272 LYS A C 1
ATOM 2062 O O . LYS A 1 272 ? 1.684 -22.594 7.41 1 95.62 272 LYS A O 1
ATOM 2067 N N . LEU A 1 273 ? -0.509 -22.906 7.277 1 95.38 273 LEU A N 1
ATOM 2068 C CA . LEU A 1 273 ? -0.512 -23.141 5.836 1 95.38 273 LEU A CA 1
ATOM 2069 C C . LEU A 1 273 ? -1.794 -22.609 5.203 1 95.38 273 LEU A C 1
ATOM 2071 O O . LEU A 1 273 ? -2.873 -22.719 5.789 1 95.38 273 LEU A O 1
ATOM 2075 N N . PHE A 1 274 ? -1.652 -21.953 4.02 1 94.56 274 PHE A N 1
ATOM 2076 C CA . PHE A 1 274 ? -2.857 -21.703 3.234 1 94.56 274 PHE A CA 1
ATOM 2077 C C . PHE A 1 274 ? -2.578 -21.875 1.746 1 94.56 274 PHE A C 1
ATOM 2079 O O . PHE A 1 274 ? -1.421 -21.859 1.321 1 94.56 274 PHE A O 1
ATOM 2086 N N . GLN A 1 275 ? -3.617 -22.141 0.977 1 94.81 275 GLN A N 1
ATOM 2087 C CA . GLN A 1 275 ? -3.586 -22.281 -0.476 1 94.81 275 GLN A CA 1
ATOM 2088 C C . GLN A 1 275 ? -3.902 -20.953 -1.159 1 94.81 275 GLN A C 1
ATOM 2090 O O . GLN A 1 275 ? -4.957 -20.359 -0.919 1 94.81 275 GLN A O 1
ATOM 2095 N N . GLY A 1 276 ? -2.959 -20.484 -1.941 1 94.69 276 GLY A N 1
ATOM 2096 C CA . GLY A 1 276 ? -3.195 -19.281 -2.725 1 94.69 276 GLY A CA 1
ATOM 2097 C C . GLY A 1 276 ? -3.652 -19.578 -4.141 1 94.69 276 GLY A C 1
ATOM 2098 O O . GLY A 1 276 ? -3.846 -20.734 -4.512 1 94.69 276 GLY A O 1
ATOM 2099 N N . TYR A 1 277 ? -3.98 -18.531 -4.844 1 94.94 277 TYR A N 1
ATOM 2100 C CA . TYR A 1 277 ? -4.309 -18.578 -6.266 1 94.94 277 TYR A CA 1
ATOM 2101 C C . TYR A 1 277 ? -3.797 -17.344 -6.988 1 94.94 277 TYR A C 1
ATOM 2103 O O . TYR A 1 277 ? -3.922 -16.234 -6.48 1 94.94 277 TYR A O 1
ATOM 2111 N N . GLY A 1 278 ? -3.248 -17.625 -8.062 1 92.38 278 GLY A N 1
ATOM 2112 C CA . GLY A 1 278 ? -2.809 -16.531 -8.914 1 92.38 278 GLY A CA 1
ATOM 2113 C C . GLY A 1 278 ? -2.357 -16.984 -10.289 1 92.38 278 GLY A C 1
ATOM 2114 O O . GLY A 1 278 ? -2.295 -18.188 -10.562 1 92.38 278 GLY A O 1
ATOM 2115 N N . LEU A 1 279 ? -2.186 -16.156 -11.156 1 93.31 279 LEU A N 1
ATOM 2116 C CA . LEU A 1 279 ? -1.675 -16.312 -12.516 1 93.31 279 LEU A CA 1
ATOM 2117 C C . LEU A 1 279 ? -0.833 -15.102 -12.922 1 93.31 279 LEU A C 1
ATOM 2119 O O . LEU A 1 279 ? -0.926 -14.039 -12.305 1 93.31 279 LEU A O 1
ATOM 2123 N N . THR A 1 280 ? 0.006 -15.305 -13.875 1 94.25 280 THR A N 1
ATOM 2124 C CA . THR A 1 280 ? 0.899 -14.25 -14.344 1 94.25 280 THR A CA 1
ATOM 2125 C C . THR A 1 280 ? 0.109 -13 -14.719 1 94.25 280 THR A C 1
ATOM 2127 O O . THR A 1 280 ? 0.533 -11.883 -14.422 1 94.25 280 THR A O 1
ATOM 2130 N N . GLU A 1 281 ? -1.077 -13.219 -15.297 1 96.25 281 GLU A N 1
ATOM 2131 C CA . GLU A 1 281 ? -1.889 -12.164 -15.898 1 96.25 281 GLU A CA 1
ATOM 2132 C C . GLU A 1 281 ? -2.582 -11.328 -14.82 1 96.25 281 GLU A C 1
ATOM 2134 O O . GLU A 1 281 ? -3.123 -10.258 -15.117 1 96.25 281 GLU A O 1
ATOM 2139 N N . ALA A 1 282 ? -2.602 -11.766 -13.562 1 95.12 282 ALA A N 1
ATOM 2140 C CA . ALA A 1 282 ? -3.205 -11 -12.469 1 95.12 282 ALA A CA 1
ATOM 2141 C C . ALA A 1 282 ? -2.301 -10.992 -11.242 1 95.12 282 ALA A C 1
ATOM 2143 O O . ALA A 1 282 ? -2.752 -11.281 -10.133 1 95.12 282 ALA A O 1
ATOM 2144 N N . GLY A 1 283 ? -1.062 -10.789 -11.383 1 78.94 283 GLY A N 1
ATOM 2145 C CA . GLY A 1 283 ? -0.02 -10.25 -10.523 1 78.94 283 GLY A CA 1
ATOM 2146 C C . GLY A 1 283 ? 0.161 -11.039 -9.242 1 78.94 283 GLY A C 1
ATOM 2147 O O . GLY A 1 283 ? -0.748 -11.75 -8.812 1 78.94 283 GLY A O 1
ATOM 2148 N N . PRO A 1 284 ? 0.917 -12.062 -8.773 1 88.12 284 PRO A N 1
ATOM 2149 C CA . PRO A 1 284 ? 0.085 -13.25 -8.992 1 88.12 284 PRO A CA 1
ATOM 2150 C C . PRO A 1 284 ? -0.872 -13.523 -7.832 1 88.12 284 PRO A C 1
ATOM 2152 O O . PRO A 1 284 ? -1.625 -14.5 -7.867 1 88.12 284 PRO A O 1
ATOM 2155 N N . ASN A 1 285 ? -0.934 -12.648 -6.777 1 96.75 285 ASN A N 1
ATOM 2156 C CA . ASN A 1 285 ? -1.739 -12.898 -5.586 1 96.75 285 ASN A CA 1
ATOM 2157 C C . ASN A 1 285 ? -3.139 -12.305 -5.719 1 96.75 285 ASN A C 1
ATOM 2159 O O . ASN A 1 285 ? -3.287 -11.109 -5.965 1 96.75 285 ASN A O 1
ATOM 2163 N N . ASN A 1 286 ? -4.156 -13.219 -5.473 1 97.75 286 ASN A N 1
ATOM 2164 C CA . ASN A 1 286 ? -5.512 -12.719 -5.676 1 97.75 286 ASN A CA 1
ATOM 2165 C C . ASN A 1 286 ? -6.422 -13.078 -4.504 1 97.75 286 ASN A C 1
ATOM 2167 O O . ASN A 1 286 ? -7.465 -12.461 -4.309 1 97.75 286 ASN A O 1
ATOM 2171 N N . PHE A 1 287 ? -6.066 -14.086 -3.764 1 97 287 PHE A N 1
ATOM 2172 C CA . PHE A 1 287 ? -6.926 -14.586 -2.699 1 97 287 PHE A CA 1
ATOM 2173 C C . PHE A 1 287 ? -6.137 -14.781 -1.41 1 97 287 PHE A C 1
ATOM 2175 O O . PHE A 1 287 ? -4.906 -14.805 -1.429 1 97 287 PHE A O 1
ATOM 2182 N N . TYR A 1 288 ? -6.805 -14.922 -0.333 1 95.5 288 TYR A N 1
ATOM 2183 C CA . TYR A 1 288 ? -6.227 -15.234 0.97 1 95.5 288 TYR A CA 1
ATOM 2184 C C . TYR A 1 288 ? -7.191 -16.047 1.817 1 95.5 288 TYR A C 1
ATOM 2186 O O . TYR A 1 288 ? -8.383 -15.742 1.891 1 95.5 288 TYR A O 1
ATOM 2194 N N . SER A 1 289 ? -6.711 -17.078 2.33 1 92.31 289 SER A N 1
ATOM 2195 C CA . SER A 1 289 ? -7.398 -17.859 3.355 1 92.31 289 SER A CA 1
ATOM 2196 C C . SER A 1 289 ? -6.609 -17.875 4.66 1 92.31 289 SER A C 1
ATOM 2198 O O . SER A 1 289 ? -5.516 -18.438 4.719 1 92.31 289 SER A O 1
ATOM 2200 N N . PRO A 1 290 ? -7.156 -17.281 5.699 1 89.5 290 PRO A N 1
ATOM 2201 C CA . PRO A 1 290 ? -6.461 -17.438 6.98 1 89.5 290 PRO A CA 1
ATOM 2202 C C . PRO A 1 290 ? -6.172 -18.891 7.328 1 89.5 290 PRO A C 1
ATOM 2204 O O . PRO A 1 290 ? -7.023 -19.766 7.113 1 89.5 290 PRO A O 1
ATOM 2207 N N . PRO A 1 291 ? -4.996 -19.141 7.816 1 89.88 291 PRO A N 1
ATOM 2208 C CA . PRO A 1 291 ? -4.625 -20.516 8.141 1 89.88 291 PRO A CA 1
ATOM 2209 C C . PRO A 1 291 ? -5.66 -21.219 9.016 1 89.88 291 PRO A C 1
ATOM 2211 O O . PRO A 1 291 ? -5.895 -22.422 8.867 1 89.88 291 PRO A O 1
ATOM 2214 N N . GLU A 1 292 ? -6.32 -20.469 9.859 1 86.12 292 GLU A N 1
ATOM 2215 C CA . GLU A 1 292 ? -7.348 -21.031 10.734 1 86.12 292 GLU A CA 1
ATOM 2216 C C . GLU A 1 292 ? -8.547 -21.516 9.93 1 86.12 292 GLU A C 1
ATOM 2218 O O . GLU A 1 292 ? -9.219 -22.484 10.328 1 86.12 292 GLU A O 1
ATOM 2223 N N . THR A 1 293 ? -8.758 -20.891 8.828 1 83.94 293 THR A N 1
ATOM 2224 C CA . THR A 1 293 ? -9.859 -21.281 7.953 1 83.94 293 THR A CA 1
ATOM 2225 C C . THR A 1 293 ? -9.445 -22.438 7.047 1 83.94 293 THR A C 1
ATOM 2227 O O . THR A 1 293 ? -10.219 -23.391 6.855 1 83.94 293 THR A O 1
ATOM 2230 N N . PHE A 1 294 ? -8.273 -22.375 6.594 1 84.81 294 PHE A N 1
ATOM 2231 C CA . PHE A 1 294 ? -7.777 -23.391 5.664 1 84.81 294 PHE A CA 1
ATOM 2232 C C . PHE A 1 294 ? -7.77 -24.766 6.316 1 84.81 294 PHE A C 1
ATOM 2234 O O . PHE A 1 294 ? -8.039 -25.766 5.656 1 84.81 294 PHE A O 1
ATOM 2241 N N . LYS A 1 295 ? -7.59 -24.75 7.566 1 83 295 LYS A N 1
ATOM 2242 C CA . LYS A 1 295 ? -7.531 -26 8.32 1 83 295 LYS A CA 1
ATOM 2243 C C . LYS A 1 295 ? -8.875 -26.734 8.273 1 83 295 LYS A C 1
ATOM 2245 O O . LYS A 1 295 ? -8.914 -27.969 8.289 1 83 295 LYS A O 1
ATOM 2250 N N . PHE A 1 296 ? -9.891 -25.938 8.094 1 82.06 296 PHE A N 1
ATOM 2251 C CA . PHE A 1 296 ? -11.211 -26.547 8.203 1 82.06 296 PHE A CA 1
ATOM 2252 C C . PHE A 1 296 ? -11.906 -26.578 6.852 1 82.06 296 PHE A C 1
ATOM 2254 O O . PHE A 1 296 ? -12.977 -27.188 6.715 1 82.06 296 PHE A O 1
ATOM 2261 N N . LYS A 1 297 ? -11.344 -25.922 5.926 1 86.12 297 LYS A N 1
ATOM 2262 C CA . LYS A 1 297 ? -11.883 -25.922 4.57 1 86.12 297 LYS A CA 1
ATOM 2263 C C . LYS A 1 297 ? -10.82 -26.297 3.551 1 86.12 297 LYS A C 1
ATOM 2265 O O . LYS A 1 297 ? -10.219 -25.422 2.914 1 86.12 297 LYS A O 1
ATOM 2270 N N . GLU A 1 298 ? -10.742 -27.531 3.434 1 77.69 298 GLU A N 1
ATOM 2271 C CA . GLU A 1 298 ? -9.656 -28.047 2.596 1 77.69 298 GLU A CA 1
ATOM 2272 C C . GLU A 1 298 ? -9.82 -27.594 1.147 1 77.69 298 GLU A C 1
ATOM 2274 O O . GLU A 1 298 ? -10.938 -27.547 0.623 1 77.69 298 GLU A O 1
ATOM 2279 N N . ASN A 1 299 ? -8.805 -27.125 0.568 1 80.62 299 ASN A N 1
ATOM 2280 C CA . ASN A 1 299 ? -8.664 -26.844 -0.857 1 80.62 299 ASN A CA 1
ATOM 2281 C C . ASN A 1 299 ? -9.227 -25.469 -1.218 1 80.62 299 ASN A C 1
ATOM 2283 O O . ASN A 1 299 ? -9.328 -25.125 -2.396 1 80.62 299 ASN A O 1
ATOM 2287 N N . THR A 1 300 ? -9.75 -24.734 -0.177 1 93.19 300 THR A N 1
ATOM 2288 C CA . THR A 1 300 ? -10.195 -23.375 -0.487 1 93.19 300 THR A CA 1
ATOM 2289 C C . THR A 1 300 ? -9 -22.469 -0.781 1 93.19 300 THR A C 1
ATOM 2291 O O . THR A 1 300 ? -7.926 -22.641 -0.198 1 93.19 300 THR A O 1
ATOM 2294 N N . VAL A 1 301 ? -9.195 -21.562 -1.689 1 96 301 VAL A N 1
ATOM 2295 C CA . VAL A 1 301 ? -8.195 -20.516 -1.875 1 96 301 VAL A CA 1
ATOM 2296 C C . VAL A 1 301 ? -8.586 -19.281 -1.082 1 96 301 VAL A C 1
ATOM 2298 O O . VAL A 1 301 ? -7.879 -18.266 -1.098 1 96 301 VAL A O 1
ATOM 2301 N N . GLY A 1 302 ? -9.719 -19.406 -0.362 1 96.06 302 GLY A N 1
ATOM 2302 C CA . GLY A 1 302 ? -10.156 -18.312 0.481 1 96.06 302 GLY A CA 1
ATOM 2303 C C . GLY A 1 302 ? -10.984 -17.266 -0.267 1 96.06 302 GLY A C 1
ATOM 2304 O O . GLY A 1 302 ? -11.844 -17.625 -1.074 1 96.06 302 GLY A O 1
ATOM 2305 N N . LYS A 1 303 ? -10.898 -16.016 0.099 1 96.5 303 LYS A N 1
ATOM 2306 C CA . LYS A 1 303 ? -11.648 -14.891 -0.437 1 96.5 303 LYS A CA 1
ATOM 2307 C C . LYS A 1 303 ? -10.727 -13.883 -1.115 1 96.5 303 LYS A C 1
ATOM 2309 O O . LYS A 1 303 ? -9.523 -13.859 -0.852 1 96.5 303 LYS A O 1
ATOM 2314 N N . PRO A 1 304 ? -11.25 -13.055 -2.092 1 96.56 304 PRO A N 1
ATOM 2315 C CA . PRO A 1 304 ? -10.406 -12.062 -2.77 1 96.56 304 PRO A CA 1
ATOM 2316 C C . PRO A 1 304 ? -9.742 -11.094 -1.798 1 96.56 304 PRO A C 1
ATOM 2318 O O . PRO A 1 304 ? -10.359 -10.672 -0.814 1 96.56 304 PRO A O 1
ATOM 2321 N N . ILE A 1 305 ? -8.492 -10.758 -2.068 1 96.75 305 ILE A N 1
ATOM 2322 C CA . ILE A 1 305 ? -7.75 -9.836 -1.217 1 96.75 305 ILE A CA 1
ATOM 2323 C C . ILE A 1 305 ? -8.18 -8.398 -1.517 1 96.75 305 ILE A C 1
ATOM 2325 O O . ILE A 1 305 ? -9.07 -8.172 -2.342 1 96.75 305 ILE A O 1
ATOM 2329 N N . LEU A 1 306 ? -7.598 -7.48 -0.835 1 96.25 306 LEU A N 1
ATOM 2330 C CA . LEU A 1 306 ? -7.98 -6.074 -0.918 1 96.25 306 LEU A CA 1
ATOM 2331 C C . LEU A 1 306 ? -7.906 -5.574 -2.357 1 96.25 306 LEU A C 1
ATOM 2333 O O . LEU A 1 306 ? -6.914 -5.812 -3.049 1 96.25 306 LEU A O 1
ATOM 2337 N N . PHE A 1 307 ? -8.953 -4.926 -2.838 1 95.94 307 PHE A N 1
ATOM 2338 C CA . PHE A 1 307 ? -9.047 -4.188 -4.09 1 95.94 307 PHE A CA 1
ATOM 2339 C C . PHE A 1 307 ? -9.062 -5.141 -5.281 1 95.94 307 PHE A C 1
ATOM 2341 O O . PHE A 1 307 ? -8.852 -4.723 -6.422 1 95.94 307 PHE A O 1
ATOM 2348 N N . VAL A 1 308 ? -9.258 -6.434 -5.023 1 96.81 308 VAL A N 1
ATOM 2349 C CA . VAL A 1 308 ? -9.484 -7.402 -6.09 1 96.81 308 VAL A CA 1
ATOM 2350 C C . VAL A 1 308 ? -10.977 -7.734 -6.18 1 96.81 308 VAL A C 1
ATOM 2352 O O . VAL A 1 308 ? -11.578 -8.164 -5.195 1 96.81 308 VAL A O 1
ATOM 2355 N N . ASP A 1 309 ? -11.5 -7.461 -7.312 1 95.81 309 ASP A N 1
ATOM 2356 C CA . ASP A 1 309 ? -12.891 -7.809 -7.574 1 95.81 309 ASP A CA 1
ATOM 2357 C C . ASP A 1 309 ? -12.992 -9.055 -8.445 1 95.81 309 ASP A C 1
ATOM 2359 O O . ASP A 1 309 ? -12.203 -9.234 -9.383 1 95.81 309 ASP A O 1
ATOM 2363 N N . VAL A 1 310 ? -13.867 -9.953 -8.031 1 96.56 310 VAL A N 1
ATOM 2364 C CA . VAL A 1 310 ? -14.008 -11.203 -8.781 1 96.56 310 VAL A CA 1
ATOM 2365 C C . VAL A 1 310 ? -15.484 -11.523 -8.984 1 96.56 310 VAL A C 1
ATOM 2367 O O . VAL A 1 310 ? -16.328 -11.07 -8.211 1 96.56 310 VAL A O 1
ATOM 2370 N N . LYS A 1 311 ? -15.758 -12.195 -9.969 1 95.81 311 LYS A N 1
ATOM 2371 C CA . LYS A 1 311 ? -17.062 -12.828 -10.195 1 95.81 311 LYS A CA 1
ATOM 2372 C C . LYS A 1 311 ? -16.906 -14.102 -11.023 1 95.81 311 LYS A C 1
ATOM 2374 O O . LYS A 1 311 ? -15.859 -14.344 -11.609 1 95.81 311 LYS A O 1
ATOM 2379 N N . LEU A 1 312 ? -17.875 -14.945 -10.969 1 97.38 312 LEU A N 1
ATOM 2380 C CA . LEU A 1 312 ? -17.922 -16.141 -11.797 1 97.38 312 LEU A CA 1
ATOM 2381 C C . LEU A 1 312 ? -18.812 -15.938 -13.016 1 97.38 312 LEU A C 1
ATOM 2383 O O . LEU A 1 312 ? -19.906 -15.367 -12.906 1 97.38 312 LEU A O 1
ATOM 2387 N N . SER A 1 313 ? -18.312 -16.328 -14.133 1 97 313 SER A N 1
ATOM 2388 C CA . SER A 1 313 ? -19.156 -16.328 -15.312 1 97 313 SER A CA 1
ATOM 2389 C C . SER A 1 313 ? -20.266 -17.375 -15.203 1 97 313 SER A C 1
ATOM 2391 O O . SER A 1 313 ? -20.297 -18.141 -14.227 1 97 313 SER A O 1
ATOM 2393 N N . LYS A 1 314 ? -21.109 -17.406 -16.219 1 93.5 314 LYS A N 1
ATOM 2394 C CA . LYS A 1 314 ? -22.219 -18.359 -16.234 1 93.5 314 LYS A CA 1
ATOM 2395 C C . LYS A 1 314 ? -21.703 -19.797 -16.219 1 93.5 314 LYS A C 1
ATOM 2397 O O . LYS A 1 314 ? -22.328 -20.672 -15.617 1 93.5 314 LYS A O 1
ATOM 2402 N N . ASP A 1 315 ? -20.562 -20.031 -16.797 1 92.06 315 ASP A N 1
ATOM 2403 C CA . ASP A 1 315 ? -20 -21.375 -16.891 1 92.06 315 ASP A CA 1
ATOM 2404 C C . ASP A 1 315 ? -19.031 -21.656 -15.758 1 92.06 315 ASP A C 1
ATOM 2406 O O . ASP A 1 315 ? -18.312 -22.656 -15.773 1 92.06 315 ASP A O 1
ATOM 2410 N N . GLY A 1 316 ? -18.875 -20.719 -14.828 1 96.25 316 GLY A N 1
ATOM 2411 C CA . GLY A 1 316 ? -18.094 -20.953 -13.633 1 96.25 316 GLY A CA 1
ATOM 2412 C C . GLY A 1 316 ? -16.656 -20.469 -13.766 1 96.25 316 GLY A C 1
ATOM 2413 O O . GLY A 1 316 ? -15.82 -20.75 -12.898 1 96.25 316 GLY A O 1
ATOM 2414 N N . GLU A 1 317 ? -16.359 -19.781 -14.836 1 97.38 317 GLU A N 1
ATOM 2415 C CA . GLU A 1 317 ? -15.016 -19.234 -14.984 1 97.38 317 GLU A CA 1
ATOM 2416 C C . GLU A 1 317 ? -14.789 -18.062 -14.031 1 97.38 317 GLU A C 1
ATOM 2418 O O . GLU A 1 317 ? -15.633 -17.172 -13.93 1 97.38 317 GLU A O 1
ATOM 2423 N N . LEU A 1 318 ? -13.656 -18.109 -13.375 1 98.06 318 LEU A N 1
ATOM 2424 C CA . LEU A 1 318 ? -13.297 -16.984 -12.516 1 98.06 318 LEU A CA 1
ATOM 2425 C C . LEU A 1 318 ? -12.883 -15.773 -13.352 1 98.06 318 LEU A C 1
ATOM 2427 O O . LEU A 1 318 ? -12 -15.875 -14.211 1 98.06 318 LEU A O 1
ATOM 2431 N N . LEU A 1 319 ? -13.555 -14.648 -13.164 1 98.25 319 LEU A N 1
ATOM 2432 C CA . LEU A 1 319 ? -13.203 -13.359 -13.75 1 98.25 319 LEU A CA 1
ATOM 2433 C C . LEU A 1 319 ? -12.609 -12.43 -12.703 1 98.25 319 LEU A C 1
ATOM 2435 O O . LEU A 1 319 ? -13.117 -12.352 -11.578 1 98.25 319 LEU A O 1
ATOM 2439 N N . VAL A 1 320 ? -11.531 -11.797 -13.055 1 98.06 320 VAL A N 1
ATOM 2440 C CA . VAL A 1 320 ? -10.797 -11 -12.078 1 98.06 320 VAL A CA 1
ATOM 2441 C C . VAL A 1 320 ? -10.641 -9.57 -12.594 1 98.06 320 VAL A C 1
ATOM 2443 O O . VAL A 1 320 ? -10.359 -9.359 -13.773 1 98.06 320 VAL A O 1
ATOM 2446 N N . ARG A 1 321 ? -10.844 -8.648 -11.766 1 96.88 321 ARG A N 1
ATOM 2447 C CA . ARG A 1 321 ? -10.617 -7.242 -12.078 1 96.88 321 ARG A CA 1
ATOM 2448 C C . ARG A 1 321 ? -9.883 -6.539 -10.938 1 96.88 321 ARG A C 1
ATOM 2450 O O . ARG A 1 321 ? -10.156 -6.805 -9.766 1 96.88 321 ARG A O 1
ATOM 2457 N N . GLY A 1 322 ? -8.961 -5.699 -11.195 1 96.12 322 GLY A N 1
ATOM 2458 C CA . GLY A 1 322 ? -8.148 -4.945 -10.25 1 96.12 322 GLY A CA 1
ATOM 2459 C C . GLY A 1 322 ? -7.023 -4.172 -10.914 1 96.12 322 GLY A C 1
ATOM 2460 O O . GLY A 1 322 ? -6.75 -4.359 -12.102 1 96.12 322 GLY A O 1
ATOM 2461 N N . PRO A 1 323 ? -6.422 -3.271 -10.172 1 94.94 323 PRO A N 1
ATOM 2462 C CA . PRO A 1 323 ? -5.348 -2.451 -10.742 1 94.94 323 PRO A CA 1
ATOM 2463 C C . PRO A 1 323 ? -4.094 -3.258 -11.055 1 94.94 323 PRO A C 1
ATOM 2465 O O . PRO A 1 323 ? -3.191 -2.764 -11.742 1 94.94 323 PRO A O 1
ATOM 2468 N N . HIS A 1 324 ? -4.02 -4.484 -10.625 1 96.62 324 HIS A N 1
ATOM 2469 C CA . HIS A 1 324 ? -2.832 -5.324 -10.742 1 96.62 324 HIS A CA 1
ATOM 2470 C C . HIS A 1 324 ? -2.906 -6.215 -11.977 1 96.62 324 HIS A C 1
ATOM 2472 O O . HIS A 1 324 ? -1.972 -6.965 -12.266 1 96.62 324 HIS A O 1
ATOM 2478 N N . VAL A 1 325 ? -3.994 -6.184 -12.766 1 97.5 325 VAL A N 1
ATOM 2479 C CA . VAL A 1 325 ? -4.184 -7.051 -13.922 1 97.5 325 VAL A CA 1
ATOM 2480 C C . VAL A 1 325 ? -3.287 -6.586 -15.062 1 97.5 325 VAL A C 1
ATOM 2482 O O . VAL A 1 325 ? -3.121 -5.383 -15.281 1 97.5 325 VAL A O 1
ATOM 2485 N N . PHE A 1 326 ? -2.707 -7.477 -15.812 1 97.38 326 PHE A N 1
ATOM 2486 C CA . PHE A 1 326 ? -1.751 -7.172 -16.875 1 97.38 326 PHE A CA 1
ATOM 2487 C C . PHE A 1 326 ? -2.42 -6.391 -18 1 97.38 326 PHE A C 1
ATOM 2489 O O . PHE A 1 326 ? -3.635 -6.184 -17.984 1 97.38 326 PHE A O 1
ATOM 2496 N N . LYS A 1 327 ? -1.64 -5.984 -18.969 1 95.69 327 LYS A N 1
ATOM 2497 C CA . LYS A 1 327 ? -2.121 -5.121 -20.047 1 95.69 327 LYS A CA 1
ATOM 2498 C C . LYS A 1 327 ? -2.6 -5.941 -21.25 1 95.69 327 LYS A C 1
ATOM 2500 O O . LYS A 1 327 ? -3.303 -5.43 -22.109 1 95.69 327 LYS A O 1
ATOM 2505 N N . GLY A 1 328 ? -2.219 -7.113 -21.312 1 96.25 328 GLY A N 1
ATOM 2506 C CA . GLY A 1 328 ? -2.428 -7.961 -22.469 1 96.25 328 GLY A CA 1
ATOM 2507 C C . GLY A 1 328 ? -1.174 -8.695 -22.906 1 96.25 328 GLY A C 1
ATOM 2508 O O . GLY A 1 328 ? -0.156 -8.664 -22.203 1 96.25 328 GLY A O 1
ATOM 2509 N N . TYR A 1 329 ? -1.273 -9.406 -24.047 1 95.69 329 TYR A N 1
ATOM 2510 C CA . TYR A 1 329 ? -0.141 -10.18 -24.547 1 95.69 329 TYR A CA 1
ATOM 2511 C C . TYR A 1 329 ? 0.59 -9.414 -25.641 1 95.69 329 TYR A C 1
ATOM 2513 O O . TYR A 1 329 ? -0.039 -8.781 -26.484 1 95.69 329 TYR A O 1
ATOM 2521 N N . TRP A 1 330 ? 1.886 -9.484 -25.5 1 96.62 330 TRP A N 1
ATOM 2522 C CA . TRP A 1 330 ? 2.75 -8.812 -26.453 1 96.62 330 TRP A CA 1
ATOM 2523 C C . TRP A 1 330 ? 2.479 -9.305 -27.875 1 96.62 330 TRP A C 1
ATOM 2525 O O . TRP A 1 330 ? 2.482 -10.516 -28.125 1 96.62 330 TRP A O 1
ATOM 2535 N N . ASN A 1 331 ? 2.215 -8.508 -28.859 1 94.44 331 ASN A N 1
ATOM 2536 C CA . ASN A 1 331 ? 1.995 -8.789 -30.281 1 94.44 331 ASN A CA 1
ATOM 2537 C C . ASN A 1 331 ? 0.782 -9.688 -30.484 1 94.44 331 ASN A C 1
ATOM 2539 O O . ASN A 1 331 ? 0.762 -10.508 -31.406 1 94.44 331 ASN A O 1
ATOM 2543 N N . ARG A 1 332 ? -0.15 -9.625 -29.594 1 91.69 332 ARG A N 1
ATOM 2544 C CA . ARG A 1 332 ? -1.366 -10.43 -29.672 1 91.69 332 ARG A CA 1
ATOM 2545 C C . ARG A 1 332 ? -2.602 -9.578 -29.406 1 91.69 332 ARG A C 1
ATOM 2547 O O . ARG A 1 332 ? -3.457 -9.961 -28.594 1 91.69 332 ARG A O 1
ATOM 2554 N N . SER A 1 333 ? -2.691 -8.469 -29.953 1 87.38 333 SER A N 1
ATOM 2555 C CA . SER A 1 333 ? -3.773 -7.52 -29.719 1 87.38 333 SER A CA 1
ATOM 2556 C C . SER A 1 333 ? -5.121 -8.102 -30.125 1 87.38 333 SER A C 1
ATOM 2558 O O . SER A 1 333 ? -6.168 -7.629 -29.688 1 87.38 333 SER A O 1
ATOM 2560 N N . GLY A 1 334 ? -5.133 -9.086 -30.953 1 87.12 334 GLY A N 1
ATOM 2561 C CA . GLY A 1 334 ? -6.375 -9.688 -31.406 1 87.12 334 GLY A CA 1
ATOM 2562 C C . GLY A 1 334 ? -6.977 -10.648 -30.406 1 87.12 334 GLY A C 1
ATOM 2563 O O . GLY A 1 334 ? -8.148 -11.023 -30.531 1 87.12 334 GLY A O 1
ATOM 2564 N N . GLU A 1 335 ? -6.238 -11.008 -29.438 1 88 335 GLU A N 1
ATOM 2565 C CA . GLU A 1 335 ? -6.742 -11.945 -28.422 1 88 335 GLU A CA 1
ATOM 2566 C C . GLU A 1 335 ? -7.633 -11.242 -27.406 1 88 335 GLU A C 1
ATOM 2568 O O . GLU A 1 335 ? -7.281 -10.18 -26.906 1 88 335 GLU A O 1
ATOM 2573 N N . THR A 1 336 ? -8.828 -11.781 -27.25 1 92.19 336 THR A N 1
ATOM 2574 C CA . THR A 1 336 ? -9.758 -11.258 -26.25 1 92.19 336 THR A CA 1
ATOM 2575 C C . THR A 1 336 ? -9.469 -11.859 -24.891 1 92.19 336 THR A C 1
ATOM 2577 O O . THR A 1 336 ? -9.742 -13.039 -24.641 1 92.19 336 THR A O 1
ATOM 2580 N N . VAL A 1 337 ? -8.945 -11.055 -24.062 1 95.19 337 VAL A N 1
ATOM 2581 C CA . VAL A 1 337 ? -8.547 -11.555 -22.75 1 95.19 337 VAL A CA 1
ATOM 2582 C C . VAL A 1 337 ? -9.438 -10.938 -21.672 1 95.19 337 VAL A C 1
ATOM 2584 O O . VAL A 1 337 ? -9.484 -11.422 -20.547 1 95.19 337 VAL A O 1
ATOM 2587 N N . PHE A 1 338 ? -10.18 -9.93 -21.953 1 96.75 338 PHE A N 1
ATOM 2588 C CA . PHE A 1 338 ? -11.047 -9.227 -21.016 1 96.75 338 PHE A CA 1
ATOM 2589 C C . PHE A 1 338 ? -12.5 -9.281 -21.484 1 96.75 338 PHE A C 1
ATOM 2591 O O . PHE A 1 338 ? -12.781 -9.273 -22.688 1 96.75 338 PHE A O 1
ATOM 2598 N N . THR A 1 339 ? -13.391 -9.312 -20.516 1 97.06 339 THR A N 1
ATOM 2599 C CA . THR A 1 339 ? -14.805 -9.109 -20.812 1 97.06 339 THR A CA 1
ATOM 2600 C C . THR A 1 339 ? -15.078 -7.656 -21.188 1 97.06 339 THR A C 1
ATOM 2602 O O . THR A 1 339 ? -14.219 -6.793 -21.016 1 97.06 339 THR A O 1
ATOM 2605 N N . GLU A 1 340 ? -16.25 -7.367 -21.625 1 94.69 340 GLU A N 1
ATOM 2606 C CA . GLU A 1 340 ? -16.641 -6.02 -22.016 1 94.69 340 GLU A CA 1
ATOM 2607 C C . GLU A 1 340 ? -16.594 -5.055 -20.844 1 94.69 340 GLU A C 1
ATOM 2609 O O . GLU A 1 340 ? -16.266 -3.877 -21 1 94.69 340 GLU A O 1
ATOM 2614 N N . ASP A 1 341 ? -16.906 -5.637 -19.719 1 92.94 341 ASP A N 1
ATOM 2615 C CA . ASP A 1 341 ? -16.938 -4.773 -18.531 1 92.94 341 ASP A CA 1
ATOM 2616 C C . ASP A 1 341 ? -15.586 -4.785 -17.812 1 92.94 341 ASP A C 1
ATOM 2618 O O . ASP A 1 341 ? -15.484 -4.332 -16.672 1 92.94 341 ASP A O 1
ATOM 2622 N N . GLY A 1 342 ? -14.578 -5.383 -18.375 1 94.5 342 GLY A N 1
ATOM 2623 C CA . GLY A 1 342 ? -13.211 -5.113 -17.969 1 94.5 342 GLY A CA 1
ATOM 2624 C C . GLY A 1 342 ? -12.641 -6.188 -17.047 1 94.5 342 GLY A C 1
ATOM 2625 O O . GLY A 1 342 ? -11.641 -5.965 -16.359 1 94.5 342 GLY A O 1
ATOM 2626 N N . TYR A 1 343 ? -13.234 -7.375 -16.969 1 97.31 343 TYR A N 1
ATOM 2627 C CA . TYR A 1 343 ? -12.695 -8.461 -16.172 1 97.31 343 TYR A CA 1
ATOM 2628 C C . TYR A 1 343 ? -11.773 -9.352 -16.984 1 97.31 343 TYR A C 1
ATOM 2630 O O . TYR A 1 343 ? -12.086 -9.688 -18.141 1 97.31 343 TYR A O 1
ATOM 2638 N N . LEU A 1 344 ? -10.672 -9.719 -16.438 1 98 344 LEU A N 1
ATOM 2639 C CA . LEU A 1 344 ? -9.805 -10.727 -17.031 1 98 344 LEU A CA 1
ATOM 2640 C C . LEU A 1 344 ? -10.469 -12.094 -17.016 1 98 344 LEU A C 1
ATOM 2642 O O . LEU A 1 344 ? -10.953 -12.547 -15.977 1 98 344 LEU A O 1
ATOM 2646 N N . MET A 1 345 ? -10.477 -12.688 -18.141 1 97.5 345 MET A N 1
ATOM 2647 C CA . MET A 1 345 ? -10.891 -14.086 -18.219 1 97.5 345 MET A CA 1
ATOM 2648 C C . MET A 1 345 ? -9.727 -15.016 -17.906 1 97.5 345 MET A C 1
ATOM 2650 O O . MET A 1 345 ? -8.773 -15.117 -18.672 1 97.5 345 MET A O 1
ATOM 2654 N N . THR A 1 346 ? -9.844 -15.773 -16.781 1 96.19 346 THR A N 1
ATOM 2655 C CA . THR A 1 346 ? -8.68 -16.484 -16.266 1 96.19 346 THR A CA 1
ATOM 2656 C C . THR A 1 346 ? -8.523 -17.844 -16.969 1 96.19 346 THR A C 1
ATOM 2658 O O . THR A 1 346 ? -7.441 -18.422 -16.969 1 96.19 346 THR A O 1
ATOM 2661 N N . GLY A 1 347 ? -9.633 -18.359 -17.484 1 94.31 347 GLY A N 1
ATOM 2662 C CA . GLY A 1 347 ? -9.633 -19.703 -18.016 1 94.31 347 GLY A CA 1
ATOM 2663 C C . GLY A 1 347 ? -9.711 -20.766 -16.938 1 94.31 347 GLY A C 1
ATOM 2664 O O . GLY A 1 347 ? -9.609 -21.969 -17.219 1 94.31 347 GLY A O 1
ATOM 2665 N N . ASP A 1 348 ? -9.922 -20.391 -15.68 1 94.56 348 ASP A N 1
ATOM 2666 C CA . ASP A 1 348 ? -10 -21.312 -14.555 1 94.56 348 ASP A CA 1
ATOM 2667 C C . ASP A 1 348 ? -11.422 -21.375 -14 1 94.56 348 ASP A C 1
ATOM 2669 O O . ASP A 1 348 ? -12.102 -20.359 -13.875 1 94.56 348 ASP A O 1
ATOM 2673 N N . LEU A 1 349 ? -11.844 -22.562 -13.703 1 95.62 349 LEU A N 1
ATOM 2674 C CA . LEU A 1 349 ? -13.188 -22.797 -13.188 1 95.62 349 LEU A CA 1
ATOM 2675 C C . LEU A 1 349 ? -13.18 -22.859 -11.664 1 95.62 349 LEU A C 1
ATOM 2677 O O . LEU A 1 349 ? -12.305 -23.484 -11.07 1 95.62 349 LEU A O 1
ATOM 2681 N N . PHE A 1 350 ? -14.172 -22.172 -11.07 1 96.94 350 PHE A N 1
ATOM 2682 C CA . PHE A 1 350 ? -14.25 -22.062 -9.617 1 96.94 350 PHE A CA 1
ATOM 2683 C C . PHE A 1 350 ? -15.672 -22.328 -9.133 1 96.94 350 PHE A C 1
ATOM 2685 O O . PHE A 1 350 ? -16.625 -22.219 -9.898 1 96.94 350 PHE A O 1
ATOM 2692 N N . ALA A 1 351 ? -15.781 -22.781 -7.934 1 94.88 351 ALA A N 1
ATOM 2693 C CA . ALA A 1 351 ? -17.016 -22.734 -7.148 1 94.88 351 ALA A CA 1
ATOM 2694 C C . ALA A 1 351 ? -16.875 -21.797 -5.961 1 94.88 351 ALA A C 1
ATOM 2696 O O . ALA A 1 351 ? -15.75 -21.438 -5.574 1 94.88 351 ALA A O 1
ATOM 2697 N N . VAL A 1 352 ? -17.953 -21.281 -5.445 1 95.38 352 VAL A N 1
ATOM 2698 C CA . VAL A 1 352 ? -17.984 -20.438 -4.25 1 95.38 352 VAL A CA 1
ATOM 2699 C C . VAL A 1 352 ? -19.016 -20.984 -3.268 1 95.38 352 VAL A C 1
ATOM 2701 O O . VAL A 1 352 ? -20.125 -21.359 -3.664 1 95.38 352 VAL A O 1
ATOM 2704 N N . ASP A 1 353 ? -18.641 -21.094 -2.033 1 93.75 353 ASP A N 1
ATOM 2705 C CA . ASP A 1 353 ? -19.594 -21.625 -1.064 1 93.75 353 ASP A CA 1
ATOM 2706 C C . ASP A 1 353 ? -20.422 -20.516 -0.436 1 93.75 353 ASP A C 1
ATOM 2708 O O . ASP A 1 353 ? -20.328 -19.344 -0.848 1 93.75 353 ASP A O 1
ATOM 2712 N N . ARG A 1 354 ? -21.281 -20.859 0.539 1 91.94 354 ARG A N 1
ATOM 2713 C CA . ARG A 1 354 ? -22.234 -19.938 1.133 1 91.94 354 ARG A CA 1
ATOM 2714 C C . ARG A 1 354 ? -21.531 -18.844 1.934 1 91.94 354 ARG A C 1
ATOM 2716 O O . ARG A 1 354 ? -22.047 -17.734 2.088 1 91.94 354 ARG A O 1
ATOM 2723 N N . ASP A 1 355 ? -20.297 -19.188 2.395 1 90.5 355 ASP A N 1
ATOM 2724 C CA . ASP A 1 355 ? -19.547 -18.234 3.197 1 90.5 355 ASP A CA 1
ATOM 2725 C C . ASP A 1 355 ? -18.719 -17.297 2.309 1 90.5 355 ASP A C 1
ATOM 2727 O O . ASP A 1 355 ? -18.094 -16.359 2.799 1 90.5 355 ASP A O 1
ATOM 2731 N N . GLY A 1 356 ? -18.672 -17.562 1.049 1 93.19 356 GLY A N 1
ATOM 2732 C CA . GLY A 1 356 ? -17.969 -16.703 0.113 1 93.19 356 GLY A CA 1
ATOM 2733 C C . GLY A 1 356 ? -16.547 -17.156 -0.162 1 93.19 356 GLY A C 1
ATOM 2734 O O . GLY A 1 356 ? -15.758 -16.422 -0.754 1 93.19 356 GLY A O 1
ATOM 2735 N N . ASP A 1 357 ? -16.234 -18.359 0.277 1 95.19 357 ASP A N 1
ATOM 2736 C CA . ASP A 1 357 ? -14.914 -18.922 -0.009 1 95.19 357 ASP A CA 1
ATOM 2737 C C . ASP A 1 357 ? -14.875 -19.578 -1.389 1 95.19 357 ASP A C 1
ATOM 2739 O O . ASP A 1 357 ? -15.82 -20.266 -1.777 1 95.19 357 ASP A O 1
ATOM 2743 N N . TYR A 1 358 ? -13.789 -19.344 -2.055 1 96.81 358 TYR A N 1
ATOM 2744 C CA . TYR A 1 358 ? -13.641 -19.844 -3.418 1 96.81 358 TYR A CA 1
ATOM 2745 C C . TYR A 1 358 ? -12.836 -21.141 -3.441 1 96.81 358 TYR A C 1
ATOM 2747 O O . TYR A 1 358 ? -11.945 -21.344 -2.613 1 96.81 358 TYR A O 1
ATOM 2755 N N . PHE A 1 359 ? -13.148 -21.984 -4.387 1 94.62 359 PHE A N 1
ATOM 2756 C CA . PHE A 1 359 ? -12.492 -23.266 -4.602 1 94.62 359 PHE A CA 1
ATOM 2757 C C . PHE A 1 359 ? -12.133 -23.453 -6.07 1 94.62 359 PHE A C 1
ATOM 2759 O O . PHE A 1 359 ? -12.984 -23.312 -6.945 1 94.62 359 PHE A O 1
ATOM 2766 N N . PHE A 1 360 ? -10.891 -23.703 -6.324 1 94 360 PHE A N 1
ATOM 2767 C CA . PHE A 1 360 ? -10.461 -24.031 -7.68 1 94 360 PHE A CA 1
ATOM 2768 C C . PHE A 1 360 ? -10.953 -25.422 -8.086 1 94 360 PHE A C 1
ATOM 2770 O O . PHE A 1 360 ? -10.758 -26.391 -7.355 1 94 360 PHE A O 1
ATOM 2777 N N . LEU A 1 361 ? -11.57 -25.484 -9.242 1 91.94 361 LEU A N 1
ATOM 2778 C CA . LEU A 1 361 ? -12.086 -26.766 -9.703 1 91.94 361 LEU A CA 1
ATOM 2779 C C . LEU A 1 361 ? -11.164 -27.375 -10.758 1 91.94 361 LEU A C 1
ATOM 2781 O O . LEU A 1 361 ? -10.797 -28.562 -10.664 1 91.94 361 LEU A O 1
ATOM 2785 N N . ASP A 1 362 ? -10.836 -26.625 -11.781 1 91.94 362 ASP A N 1
ATOM 2786 C CA . ASP A 1 362 ? -10.008 -27.094 -12.883 1 91.94 362 ASP A CA 1
ATOM 2787 C C . ASP A 1 362 ? -9.75 -25.969 -13.891 1 91.94 362 ASP A C 1
ATOM 2789 O O . ASP A 1 362 ? -10.359 -24.906 -13.805 1 91.94 362 ASP A O 1
ATOM 2793 N N . ARG A 1 363 ? -8.781 -26.172 -14.758 1 91 363 ARG A N 1
ATOM 2794 C CA . ARG A 1 363 ? -8.703 -25.328 -15.953 1 91 363 ARG A CA 1
ATOM 2795 C C . ARG A 1 363 ? -9.852 -25.625 -16.906 1 91 363 ARG A C 1
ATOM 2797 O O . ARG A 1 363 ? -10.234 -26.797 -17.078 1 91 363 ARG A O 1
ATOM 2804 N N . ARG A 1 364 ? -10.352 -24.609 -17.406 1 88.56 364 ARG A N 1
ATOM 2805 C CA . ARG A 1 364 ? -11.445 -24.797 -18.344 1 88.56 364 ARG A CA 1
ATOM 2806 C C . ARG A 1 364 ? -11.062 -25.781 -19.453 1 88.56 364 ARG A C 1
ATOM 2808 O O . ARG A 1 364 ? -11.859 -26.641 -19.812 1 88.56 364 ARG A O 1
ATOM 2815 N N . LYS A 1 365 ? -9.844 -25.719 -19.906 1 83.94 365 LYS A N 1
ATOM 2816 C CA . LYS A 1 365 ? -9.367 -2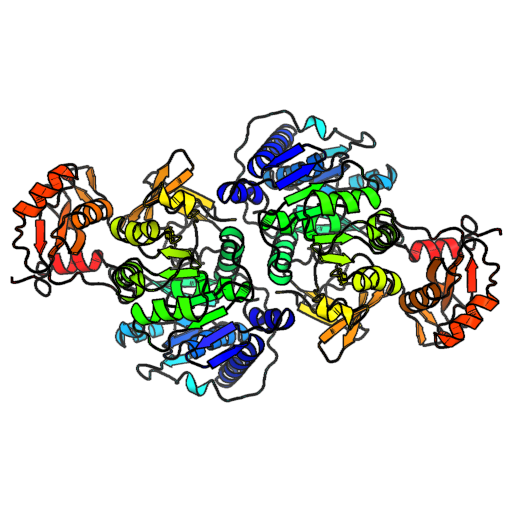6.547 -21 1 83.94 365 LYS A CA 1
ATOM 2817 C C . LYS A 1 365 ? -9.102 -27.984 -20.531 1 83.94 365 LYS A C 1
ATOM 2819 O O . LYS A 1 365 ? -8.914 -28.891 -21.359 1 83.94 365 LYS A O 1
ATOM 2824 N N . ASP A 1 366 ? -9.078 -28.203 -19.25 1 87.69 366 ASP A N 1
ATOM 2825 C CA . ASP A 1 366 ? -8.758 -29.516 -18.703 1 87.69 366 ASP A CA 1
ATOM 2826 C C . ASP A 1 366 ? -10.008 -30.234 -18.203 1 87.69 366 ASP A C 1
ATOM 2828 O O . ASP A 1 366 ? -9.969 -31.422 -17.875 1 87.69 366 ASP A O 1
ATOM 2832 N N . MET A 1 367 ? -11.055 -29.469 -18.109 1 87.94 367 MET A N 1
ATOM 2833 C CA . MET A 1 367 ? -12.328 -30.109 -17.781 1 87.94 367 MET A CA 1
ATOM 2834 C C . MET A 1 367 ? -12.734 -31.078 -18.891 1 87.94 367 MET A C 1
ATOM 2836 O O . MET A 1 367 ? -12.609 -30.75 -20.078 1 87.94 367 MET A O 1
ATOM 2840 N N . ILE A 1 368 ? -13.125 -32.281 -18.531 1 90.56 368 ILE A N 1
ATOM 2841 C CA . ILE A 1 368 ? -13.422 -33.344 -19.484 1 90.56 368 ILE A CA 1
ATOM 2842 C C . ILE A 1 368 ? -14.93 -33.469 -19.656 1 90.56 368 ILE A C 1
ATOM 2844 O O . ILE A 1 368 ? -15.656 -33.688 -18.672 1 90.56 368 ILE A O 1
ATOM 2848 N N . LYS A 1 369 ? -15.422 -33.344 -20.859 1 90.94 369 LYS A N 1
ATOM 2849 C CA . LYS A 1 369 ? -16.828 -33.562 -21.172 1 90.94 369 LYS A CA 1
ATOM 2850 C C . LYS A 1 369 ? -17.078 -34.969 -21.656 1 90.94 369 LYS A C 1
ATOM 2852 O O . LYS A 1 369 ? -16.781 -35.312 -22.812 1 90.94 369 LYS A O 1
ATOM 2857 N N . THR A 1 370 ? -17.562 -35.781 -20.766 1 90.56 370 THR A N 1
ATOM 2858 C CA . THR A 1 370 ? -17.734 -37.188 -21.062 1 90.56 370 THR A CA 1
ATOM 2859 C C . THR A 1 370 ? -19.172 -37.625 -20.859 1 90.56 370 THR A C 1
ATOM 2861 O O . THR A 1 370 ? -19.734 -37.469 -19.766 1 90.56 370 THR A O 1
ATOM 2864 N N . GLY A 1 371 ? -19.781 -38.188 -21.891 1 86.5 371 GLY A N 1
ATOM 2865 C CA . GLY A 1 371 ? -21.141 -38.688 -21.812 1 86.5 371 GLY A CA 1
ATOM 2866 C C . GLY A 1 371 ? -22.141 -37.625 -21.391 1 86.5 371 GLY A C 1
ATOM 2867 O O . GLY A 1 371 ? -23.062 -37.906 -20.609 1 86.5 371 GLY A O 1
ATOM 2868 N N . GLY A 1 372 ? -21.906 -36.438 -21.703 1 81.25 372 GLY A N 1
ATOM 2869 C CA . GLY A 1 372 ? -22.828 -35.344 -21.391 1 81.25 372 GLY A CA 1
ATOM 2870 C C . GLY A 1 372 ? -22.594 -34.75 -20.016 1 81.25 372 GLY A C 1
ATOM 2871 O O . GLY A 1 372 ? -23.344 -33.844 -19.578 1 81.25 372 GLY A O 1
ATOM 2872 N N . GLU A 1 373 ? -21.562 -35.312 -19.312 1 87.62 373 GLU A N 1
ATOM 2873 C CA . GLU A 1 373 ? -21.234 -34.812 -17.969 1 87.62 373 GLU A CA 1
ATOM 2874 C C . GLU A 1 373 ? -19.859 -34.125 -17.953 1 87.62 373 GLU A C 1
ATOM 2876 O O . GLU A 1 373 ? -19.016 -34.406 -18.797 1 87.62 373 GLU A O 1
ATOM 2881 N N . ASN A 1 374 ? -19.734 -33.188 -17.031 1 88.81 374 ASN A N 1
ATOM 2882 C CA . ASN A 1 374 ? -18.438 -32.562 -16.812 1 88.81 374 ASN A CA 1
ATOM 2883 C C . ASN A 1 374 ? -17.641 -33.281 -15.711 1 88.81 374 ASN A C 1
ATOM 2885 O O . ASN A 1 374 ? -18.172 -33.531 -14.633 1 88.81 374 ASN A O 1
ATOM 2889 N N . VAL A 1 375 ? -16.422 -33.656 -16.078 1 91.44 375 VAL A N 1
ATOM 2890 C CA . VAL A 1 375 ? -15.508 -34.281 -15.117 1 91.44 375 VAL A CA 1
ATOM 2891 C C . VAL A 1 375 ? -14.289 -33.375 -14.906 1 91.44 375 VAL A C 1
ATOM 2893 O O . VAL A 1 375 ? -13.57 -33.062 -15.859 1 91.44 375 VAL A O 1
ATOM 2896 N N . TYR A 1 376 ? -14.164 -32.938 -13.711 1 90.69 376 TYR A N 1
ATOM 2897 C CA . TYR A 1 376 ? -12.969 -32.156 -13.383 1 90.69 376 TYR A CA 1
ATOM 2898 C C . TYR A 1 376 ? -11.773 -33.094 -13.164 1 90.69 376 TYR A C 1
ATOM 2900 O O . TYR A 1 376 ? -11.789 -33.938 -12.281 1 90.69 376 TYR A O 1
ATOM 2908 N N . SER A 1 377 ? -10.727 -32.875 -13.961 1 93.19 377 SER A N 1
ATOM 2909 C CA . SER A 1 377 ? -9.562 -33.75 -13.906 1 93.19 377 SER A CA 1
ATOM 2910 C C . SER A 1 377 ? -8.898 -33.719 -12.531 1 93.19 377 SER A C 1
ATOM 2912 O O . SER A 1 377 ? -8.391 -34.719 -12.047 1 93.19 377 SER A O 1
ATOM 2914 N N . THR A 1 378 ? -8.977 -32.562 -11.867 1 90.19 378 THR A N 1
ATOM 2915 C CA . THR A 1 378 ? -8.352 -32.375 -10.562 1 90.19 378 THR A CA 1
ATOM 2916 C C . THR A 1 378 ? -9.016 -33.281 -9.516 1 90.19 378 THR A C 1
ATOM 2918 O O . THR A 1 378 ? -8.344 -33.812 -8.633 1 90.19 378 THR A O 1
ATOM 2921 N N . GLU A 1 379 ? -10.281 -33.375 -9.594 1 89 379 GLU A N 1
ATOM 2922 C CA . GLU A 1 379 ? -11.023 -34.25 -8.68 1 89 379 GLU A CA 1
ATOM 2923 C C . GLU A 1 379 ? -10.594 -35.688 -8.828 1 89 379 GLU A C 1
ATOM 2925 O O . GLU A 1 379 ? -10.359 -36.375 -7.832 1 89 379 GLU A O 1
ATOM 2930 N N . VAL A 1 380 ? -10.461 -36.094 -10.039 1 93.25 380 VAL A N 1
ATOM 2931 C CA . VAL A 1 380 ? -10.062 -37.469 -10.32 1 93.25 380 VAL A CA 1
ATOM 2932 C C . VAL A 1 380 ? -8.617 -37.688 -9.875 1 93.25 380 VAL A C 1
ATOM 2934 O O . VAL A 1 380 ? -8.297 -38.75 -9.297 1 93.25 380 VAL A O 1
ATOM 2937 N N . GLU A 1 381 ? -7.797 -36.75 -10.117 1 93.69 381 GLU A N 1
ATOM 2938 C CA . GLU A 1 381 ? -6.402 -36.844 -9.688 1 93.69 381 GLU A CA 1
ATOM 2939 C C . GLU A 1 381 ? -6.301 -36.969 -8.172 1 93.69 381 GLU A C 1
ATOM 2941 O O . GLU A 1 381 ? -5.523 -37.781 -7.656 1 93.69 381 GLU A O 1
ATOM 2946 N N . ALA A 1 382 ? -7.055 -36.188 -7.473 1 89.62 382 ALA A N 1
ATOM 2947 C CA . ALA A 1 382 ? -7.055 -36.219 -6.016 1 89.62 382 ALA A CA 1
ATOM 2948 C C . ALA A 1 382 ? -7.488 -37.594 -5.508 1 89.62 382 ALA A C 1
ATOM 2950 O O . ALA A 1 382 ? -6.887 -38.125 -4.574 1 89.62 382 ALA A O 1
ATOM 2951 N N . ALA A 1 383 ? -8.508 -38.156 -6.105 1 91.38 383 ALA A N 1
ATOM 2952 C CA . ALA A 1 383 ? -8.992 -39.5 -5.738 1 91.38 383 ALA A CA 1
ATOM 2953 C C . ALA A 1 383 ? -7.922 -40.562 -5.992 1 91.38 383 ALA A C 1
ATOM 2955 O O . ALA A 1 383 ? -7.699 -41.438 -5.156 1 91.38 383 ALA A O 1
ATOM 2956 N N . LEU A 1 384 ? -7.258 -40.438 -7.141 1 94.12 384 LEU A N 1
ATOM 2957 C CA . LEU A 1 384 ? -6.195 -41.375 -7.492 1 94.12 384 LEU A CA 1
ATOM 2958 C C . LEU A 1 384 ? -5.062 -41.312 -6.473 1 94.12 384 LEU A C 1
ATOM 2960 O O . LEU A 1 384 ? -4.582 -42.344 -6.012 1 94.12 384 LEU A O 1
ATOM 2964 N N . LYS A 1 385 ? -4.738 -40.156 -6.078 1 91.69 385 LYS A N 1
ATOM 2965 C CA . LYS A 1 385 ? -3.586 -39.969 -5.207 1 91.69 385 LYS A CA 1
ATOM 2966 C C . LYS A 1 385 ? -3.914 -40.344 -3.766 1 91.69 385 LYS A C 1
ATOM 2968 O O . LYS A 1 385 ? -3.02 -40.438 -2.922 1 91.69 385 LYS A O 1
ATOM 2973 N N . GLN A 1 386 ? -5.133 -40.562 -3.469 1 88.38 386 GLN A N 1
ATOM 2974 C CA . GLN A 1 386 ? -5.547 -41.062 -2.166 1 88.38 386 GLN A CA 1
ATOM 2975 C C . GLN A 1 386 ? -5.34 -42.594 -2.074 1 88.38 386 GLN A C 1
ATOM 2977 O O . GLN A 1 386 ? -5.328 -43.156 -0.979 1 88.38 386 GLN A O 1
ATOM 2982 N N . LEU A 1 387 ? -5.242 -43.25 -3.186 1 92.25 387 LEU A N 1
ATOM 2983 C CA . LEU A 1 387 ? -5.035 -44.688 -3.182 1 92.25 387 LEU A CA 1
ATOM 2984 C C . LEU A 1 387 ? -3.648 -45.031 -2.646 1 92.25 387 LEU A C 1
ATOM 2986 O O . LEU A 1 387 ? -2.66 -44.406 -3.004 1 92.25 387 LEU A O 1
ATOM 2990 N N . PRO A 1 388 ? -3.525 -45.969 -1.812 1 90.06 388 PRO A N 1
ATOM 2991 C CA . PRO A 1 388 ? -2.281 -46.25 -1.093 1 90.06 388 PRO A CA 1
ATOM 2992 C C . PRO A 1 388 ? -1.14 -46.656 -2.025 1 90.06 388 PRO A C 1
ATOM 2994 O O . PRO A 1 388 ? 0.032 -46.531 -1.655 1 90.06 388 PRO A O 1
ATOM 2997 N N . TYR A 1 389 ? -1.493 -47.094 -3.232 1 93.5 389 TYR A N 1
ATOM 2998 C CA . TYR A 1 389 ? -0.46 -47.625 -4.125 1 93.5 389 TYR A CA 1
ATOM 2999 C C . TYR A 1 389 ? -0.135 -46.594 -5.223 1 93.5 389 TYR A C 1
ATOM 3001 O O . TYR A 1 389 ? 0.657 -46.906 -6.121 1 93.5 389 TYR A O 1
ATOM 3009 N N . VAL A 1 390 ? -0.705 -45.469 -5.18 1 94 390 VAL A N 1
ATOM 3010 C CA . VAL A 1 390 ? -0.466 -44.438 -6.188 1 94 390 VAL A CA 1
ATOM 3011 C C . VAL A 1 390 ? 0.467 -43.375 -5.625 1 94 390 VAL A C 1
ATOM 3013 O O . VAL A 1 390 ? 0.221 -42.844 -4.543 1 94 390 VAL A O 1
ATOM 3016 N N . ASP A 1 391 ? 1.505 -43.125 -6.301 1 90 391 ASP A N 1
ATOM 3017 C CA . ASP A 1 391 ? 2.459 -42.094 -5.91 1 90 391 ASP A CA 1
ATOM 3018 C C . ASP A 1 391 ? 2.092 -40.75 -6.523 1 90 391 ASP A C 1
ATOM 3020 O O . ASP A 1 391 ? 2.242 -39.688 -5.879 1 90 391 ASP A O 1
ATOM 3024 N N . ASP A 1 392 ? 1.711 -40.75 -7.758 1 92.19 392 ASP A N 1
ATOM 3025 C CA . ASP A 1 392 ? 1.346 -39.562 -8.5 1 92.19 392 ASP A CA 1
ATOM 3026 C C . ASP A 1 392 ? 0.362 -39.875 -9.625 1 92.19 392 ASP A C 1
ATOM 3028 O O . ASP A 1 392 ? 0.214 -41.031 -10.008 1 92.19 392 ASP A O 1
ATOM 3032 N N . ALA A 1 393 ? -0.376 -38.938 -10.031 1 94.19 393 ALA A N 1
ATOM 3033 C CA . ALA A 1 393 ? -1.35 -39.188 -11.094 1 94.19 393 ALA A CA 1
ATOM 3034 C C . ALA A 1 393 ? -1.682 -37.906 -11.836 1 94.19 393 ALA A C 1
ATOM 3036 O O . ALA A 1 393 ? -1.656 -36.812 -11.25 1 94.19 393 ALA A O 1
ATOM 3037 N N . ALA A 1 394 ? -1.932 -37.938 -13.047 1 94.19 394 ALA A N 1
ATOM 3038 C CA . ALA A 1 394 ? -2.461 -36.875 -13.898 1 94.19 394 ALA A CA 1
ATOM 3039 C C . ALA A 1 394 ? -3.609 -37.406 -14.758 1 94.19 394 ALA A C 1
ATOM 3041 O O . ALA A 1 394 ? -3.566 -38.531 -15.266 1 94.19 394 ALA A O 1
ATOM 3042 N N . VAL A 1 395 ? -4.625 -36.656 -14.891 1 94.38 395 VAL A N 1
ATOM 3043 C CA . VAL A 1 395 ? -5.832 -37.062 -15.602 1 94.38 395 VAL A CA 1
ATOM 3044 C C . VAL A 1 395 ? -6.113 -36.094 -16.734 1 94.38 395 VAL A C 1
ATOM 3046 O O . VAL A 1 395 ? -5.949 -34.875 -16.578 1 94.38 395 VAL A O 1
ATOM 3049 N N . PHE A 1 396 ? -6.422 -36.594 -17.859 1 93.62 396 PHE A N 1
ATOM 3050 C CA . PHE A 1 396 ? -6.723 -35.75 -19.016 1 93.62 396 PHE A CA 1
ATOM 3051 C C . PHE A 1 396 ? -7.77 -36.406 -19.906 1 93.62 396 PHE A C 1
ATOM 3053 O O . PHE A 1 396 ? -8.008 -37.625 -19.797 1 93.62 396 PHE A O 1
ATOM 3060 N N . GLY A 1 397 ? -8.453 -35.594 -20.672 1 92.69 397 GLY A N 1
ATOM 3061 C CA . GLY A 1 397 ? -9.453 -36.094 -21.609 1 92.69 397 GLY A CA 1
ATOM 3062 C C . GLY A 1 397 ? -8.891 -36.344 -22.984 1 92.69 397 GLY A C 1
ATOM 3063 O O . GLY A 1 397 ? -8.031 -35.625 -23.469 1 92.69 397 GLY A O 1
ATOM 3064 N N . VAL A 1 398 ? -9.359 -37.438 -23.578 1 93.25 398 VAL A N 1
ATOM 3065 C CA . VAL A 1 398 ? -9 -37.75 -24.953 1 93.25 398 VAL A CA 1
ATOM 3066 C C . VAL A 1 398 ? -10.273 -37.938 -25.781 1 93.25 398 VAL A C 1
ATOM 3068 O O . VAL A 1 398 ? -11.297 -38.375 -25.266 1 93.25 398 VAL A O 1
ATOM 3071 N N . PRO A 1 399 ? -10.18 -37.531 -27.047 1 90.75 399 PRO A N 1
ATOM 3072 C CA . PRO A 1 399 ? -11.359 -37.75 -27.891 1 90.75 399 PRO A CA 1
ATOM 3073 C C . PRO A 1 399 ? -11.812 -39.219 -27.906 1 90.75 399 PRO A C 1
ATOM 3075 O O . PRO A 1 399 ? -10.977 -40.125 -27.938 1 90.75 399 PRO A O 1
ATOM 3078 N N . ASP A 1 400 ? -13.062 -39.344 -27.828 1 90.44 400 ASP A N 1
ATOM 3079 C CA . ASP A 1 400 ? -13.672 -40.688 -27.828 1 90.44 400 ASP A CA 1
ATOM 3080 C C . ASP A 1 400 ? -14.992 -40.688 -28.594 1 90.44 400 ASP A C 1
ATOM 3082 O O . ASP A 1 400 ? -15.82 -39.781 -28.422 1 90.44 400 ASP A O 1
ATOM 3086 N N . GLU A 1 401 ? -15.164 -41.656 -29.391 1 85.62 401 GLU A N 1
ATOM 3087 C CA . GLU A 1 401 ? -16.328 -41.719 -30.266 1 85.62 401 GLU A CA 1
ATOM 3088 C C . GLU A 1 401 ? -17.609 -41.875 -29.469 1 85.62 401 GLU A C 1
ATOM 3090 O O . GLU A 1 401 ? -18.656 -41.344 -29.828 1 85.62 401 GLU A O 1
ATOM 3095 N N . HIS A 1 402 ? -17.594 -42.625 -28.438 1 85.06 402 HIS A N 1
ATOM 3096 C CA . HIS A 1 402 ? -18.766 -42.969 -27.641 1 85.06 402 HIS A CA 1
ATOM 3097 C C . HIS A 1 402 ? -19.062 -41.906 -26.609 1 85.06 402 HIS A C 1
ATOM 3099 O O . HIS A 1 402 ? -20.234 -41.562 -26.391 1 85.06 402 HIS A O 1
ATOM 3105 N N . TRP A 1 403 ? -18.078 -41.375 -25.984 1 86.38 403 TRP A N 1
ATOM 3106 C CA . TRP A 1 403 ? -18.25 -40.531 -24.812 1 86.38 403 TRP A CA 1
ATOM 3107 C C . TRP A 1 403 ? -18.016 -39.062 -25.172 1 86.38 403 TRP A C 1
ATOM 3109 O O . TRP A 1 403 ? -18.266 -38.156 -24.359 1 86.38 403 TRP A O 1
ATOM 3119 N N . GLY A 1 404 ? -17.625 -38.812 -26.469 1 89.5 404 GLY A N 1
ATOM 3120 C CA . GLY A 1 404 ? -17.062 -37.5 -26.75 1 89.5 404 GLY A CA 1
ATOM 3121 C C . GLY A 1 404 ? -15.617 -37.344 -26.328 1 89.5 404 GLY A C 1
ATOM 3122 O O . GLY A 1 404 ? -14.719 -37.344 -27.172 1 89.5 404 GLY A O 1
ATOM 3123 N N . GLU A 1 405 ? -15.438 -37.344 -24.953 1 92.75 405 GLU A N 1
ATOM 3124 C CA . GLU A 1 405 ? -14.109 -37.5 -24.359 1 92.75 405 GLU A CA 1
ATOM 3125 C C . GLU A 1 405 ? -14.07 -38.625 -23.359 1 92.75 405 GLU A C 1
ATOM 3127 O O . GLU A 1 405 ? -15.055 -38.906 -22.656 1 92.75 405 GLU A O 1
ATOM 3132 N N . ALA A 1 406 ? -12.953 -39.281 -23.391 1 93.25 406 ALA A N 1
ATOM 3133 C CA . ALA A 1 406 ? -12.719 -40.312 -22.375 1 93.25 406 ALA A CA 1
ATOM 3134 C C . ALA A 1 406 ? -11.719 -39.844 -21.328 1 93.25 406 ALA A C 1
ATOM 3136 O O . ALA A 1 406 ? -10.727 -39.188 -21.656 1 93.25 406 ALA A O 1
ATOM 3137 N N . VAL A 1 407 ? -12 -40.156 -20.109 1 95.06 407 VAL A N 1
ATOM 3138 C CA . VAL A 1 407 ? -11.094 -39.844 -19.016 1 95.06 407 VAL A CA 1
ATOM 3139 C C . VAL A 1 407 ? -9.914 -40.844 -19.016 1 95.06 407 VAL A C 1
ATOM 3141 O O . VAL A 1 407 ? -10.109 -42.031 -18.922 1 95.06 407 VAL A O 1
ATOM 3144 N N . VAL A 1 408 ? -8.727 -40.312 -19.125 1 95.38 408 VAL A N 1
ATOM 3145 C CA . VAL A 1 408 ? -7.512 -41.125 -19.109 1 95.38 408 VAL A CA 1
ATOM 3146 C C . VAL A 1 408 ? -6.625 -40.688 -17.938 1 95.38 408 VAL A C 1
ATOM 3148 O O . VAL A 1 408 ? -6.504 -39.5 -17.656 1 95.38 408 VAL A O 1
ATOM 3151 N N . ALA A 1 409 ? -6.086 -41.656 -17.234 1 96.12 409 ALA A N 1
ATOM 3152 C CA . ALA A 1 409 ? -5.207 -41.344 -16.109 1 96.12 409 ALA A CA 1
ATOM 3153 C C . ALA A 1 409 ? -3.805 -41.906 -16.344 1 96.12 409 ALA A C 1
ATOM 3155 O O . ALA A 1 409 ? -3.645 -43.062 -16.719 1 96.12 409 ALA A O 1
ATOM 3156 N N . ALA A 1 410 ? -2.867 -41.062 -16.266 1 95.12 410 ALA A N 1
ATOM 3157 C CA . ALA A 1 410 ? -1.486 -41.531 -16.094 1 95.12 410 ALA A CA 1
ATOM 3158 C C . ALA A 1 410 ? -1.143 -41.656 -14.609 1 95.12 410 ALA A C 1
ATOM 3160 O O . ALA A 1 410 ? -1.283 -40.719 -13.828 1 95.12 410 ALA A O 1
ATOM 3161 N N . VAL A 1 411 ? -0.687 -42.844 -14.172 1 95.19 411 VAL A N 1
ATOM 3162 C CA . VAL A 1 411 ? -0.522 -43.125 -12.75 1 95.19 411 VAL A CA 1
ATOM 3163 C C . VAL A 1 411 ? 0.898 -43.625 -12.484 1 95.19 411 VAL A C 1
ATOM 3165 O O . VAL A 1 411 ? 1.414 -44.469 -13.219 1 95.19 411 VAL A O 1
ATOM 3168 N N . VAL A 1 412 ? 1.502 -43.031 -11.539 1 93.5 412 VAL A N 1
ATOM 3169 C CA . VAL A 1 412 ? 2.773 -43.531 -11.031 1 93.5 412 VAL A CA 1
ATOM 3170 C C . VAL A 1 412 ? 2.531 -44.406 -9.805 1 93.5 412 VAL A C 1
ATOM 3172 O O . VAL A 1 412 ? 2.002 -43.969 -8.789 1 93.5 412 VAL A O 1
ATOM 3175 N N . ARG A 1 413 ? 2.98 -45.656 -9.898 1 93.44 413 ARG A N 1
ATOM 3176 C CA . ARG A 1 413 ? 2.816 -46.594 -8.797 1 93.44 413 ARG A CA 1
ATOM 3177 C C . ARG A 1 413 ? 3.889 -46.375 -7.73 1 93.44 413 ARG A C 1
ATOM 3179 O O . ARG A 1 413 ? 5.027 -46.031 -8.047 1 93.44 413 ARG A O 1
ATOM 3186 N N . LYS A 1 414 ? 3.416 -46.531 -6.512 1 91.44 414 LYS A N 1
ATOM 3187 C CA . LYS A 1 414 ? 4.438 -46.656 -5.477 1 91.44 414 LYS A CA 1
ATOM 3188 C C . LYS A 1 414 ? 5.309 -47.875 -5.711 1 91.44 414 LYS A C 1
ATOM 3190 O O . LYS A 1 414 ? 4.848 -48.875 -6.281 1 91.44 414 LYS A O 1
ATOM 3195 N N . PRO A 1 415 ? 6.559 -47.906 -5.234 1 84.12 415 PRO A N 1
ATOM 3196 C CA . PRO A 1 415 ? 7.453 -49.031 -5.461 1 84.12 415 PRO A CA 1
ATOM 3197 C C . PRO A 1 415 ? 6.883 -50.344 -4.926 1 84.12 415 PRO A C 1
ATOM 3199 O O . PRO A 1 415 ? 6.391 -50.406 -3.795 1 84.12 415 PRO A O 1
ATOM 3202 N N . GLY A 1 416 ? 6.91 -51.344 -5.75 1 80.31 416 GLY A N 1
ATOM 3203 C CA . GLY A 1 416 ? 6.578 -52.688 -5.32 1 80.31 416 GLY A CA 1
ATOM 3204 C C . GLY A 1 416 ? 5.086 -52.969 -5.355 1 80.31 416 GLY A C 1
ATOM 3205 O O . GLY A 1 416 ? 4.641 -54.031 -4.867 1 80.31 416 GLY A O 1
ATOM 3206 N N . SER A 1 417 ? 4.352 -52.125 -5.922 1 81.06 417 SER A N 1
ATOM 3207 C CA . SER A 1 417 ? 2.908 -52.312 -5.922 1 81.06 417 SER A CA 1
ATOM 3208 C C . SER A 1 417 ? 2.441 -52.969 -7.227 1 81.06 417 SER A C 1
ATOM 3210 O O . SER A 1 417 ? 2.551 -52.344 -8.297 1 81.06 417 SER A O 1
ATOM 3212 N N . PRO A 1 418 ? 2.055 -54.188 -7.172 1 83.88 418 PRO A N 1
ATOM 3213 C CA . PRO A 1 418 ? 1.571 -54.844 -8.391 1 83.88 418 PRO A CA 1
ATOM 3214 C C . PRO A 1 418 ? 0.125 -54.469 -8.719 1 83.88 418 PRO A C 1
ATOM 3216 O O . PRO A 1 418 ? -0.642 -55.312 -9.172 1 83.88 418 PRO A O 1
ATOM 3219 N N . VAL A 1 419 ? -0.201 -53.312 -8.945 1 90.44 419 VAL A N 1
ATOM 3220 C CA . VAL A 1 419 ? -1.587 -52.906 -9.141 1 90.44 419 VAL A CA 1
ATOM 3221 C C . VAL A 1 419 ? -1.896 -52.812 -10.633 1 90.44 419 VAL A C 1
ATOM 3223 O O . VAL A 1 419 ? -1.062 -52.375 -11.422 1 90.44 419 VAL A O 1
ATOM 3226 N N . SER A 1 420 ? -3.078 -53.312 -11.094 1 92.31 420 SER A N 1
ATOM 3227 C CA . SER A 1 420 ? -3.531 -53.281 -12.477 1 92.31 420 SER A CA 1
ATOM 3228 C C . SER A 1 420 ? -4.5 -52.125 -12.695 1 92.31 420 SER A C 1
ATOM 3230 O O . SER A 1 420 ? -4.953 -51.5 -11.742 1 92.31 420 SER A O 1
ATOM 3232 N N . GLU A 1 421 ? -4.715 -51.875 -13.977 1 93.94 421 GLU A N 1
ATOM 3233 C CA . GLU A 1 421 ? -5.723 -50.875 -14.352 1 93.94 421 GLU A CA 1
ATOM 3234 C C . GLU A 1 421 ? -7.07 -51.219 -13.711 1 93.94 421 GLU A C 1
ATOM 3236 O O . GLU A 1 421 ? -7.746 -50.312 -13.195 1 93.94 421 GLU A O 1
ATOM 3241 N N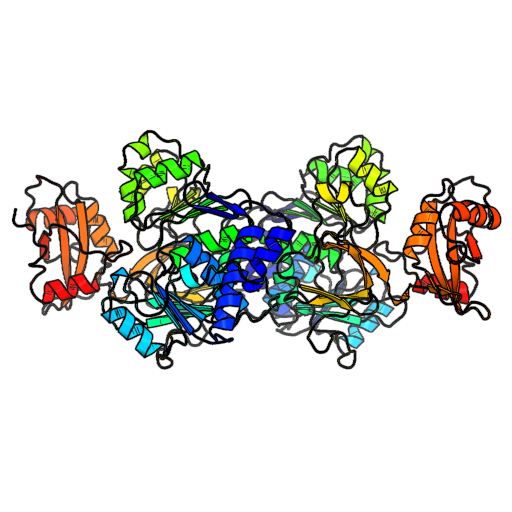 . GLY A 1 422 ? -7.406 -52.469 -13.742 1 93.31 422 GLY A N 1
ATOM 3242 C CA . GLY A 1 422 ? -8.656 -52.906 -13.141 1 93.31 422 GLY A CA 1
ATOM 3243 C C . GLY A 1 422 ? -8.727 -52.625 -11.648 1 93.31 422 GLY A C 1
ATOM 3244 O O . GLY A 1 422 ? -9.781 -52.25 -11.133 1 93.31 422 GLY A O 1
ATOM 3245 N N . ASP A 1 423 ? -7.625 -52.812 -10.953 1 94 423 ASP A N 1
ATOM 3246 C CA . ASP A 1 423 ? -7.559 -52.562 -9.523 1 94 423 ASP A CA 1
ATOM 3247 C C . ASP A 1 423 ? -7.809 -51.062 -9.227 1 94 423 ASP A C 1
ATOM 3249 O O . ASP A 1 423 ? -8.57 -50.75 -8.32 1 94 423 ASP A O 1
ATOM 3253 N N . VAL A 1 424 ? -7.188 -50.281 -10.039 1 95.12 424 VAL A N 1
ATOM 3254 C CA . VAL A 1 424 ? -7.312 -48.844 -9.844 1 95.12 424 VAL A CA 1
ATOM 3255 C C . VAL A 1 424 ? -8.766 -48.406 -10.047 1 95.12 424 VAL A C 1
ATOM 3257 O O . VAL A 1 424 ? -9.328 -47.688 -9.219 1 95.12 424 VAL A O 1
ATOM 3260 N N . ARG A 1 425 ? -9.383 -48.844 -11.07 1 94.62 425 ARG A N 1
ATOM 3261 C CA . ARG A 1 425 ? -10.75 -48.469 -11.391 1 94.62 425 ARG A CA 1
ATOM 3262 C C . ARG A 1 425 ? -11.727 -48.969 -10.336 1 94.62 425 ARG A C 1
ATOM 3264 O O . ARG A 1 425 ? -12.656 -48.25 -9.953 1 94.62 425 ARG A O 1
ATOM 3271 N N . ARG A 1 426 ? -11.461 -50.156 -9.891 1 93.44 426 ARG A N 1
ATOM 3272 C CA . ARG A 1 426 ? -12.289 -50.719 -8.836 1 93.44 426 ARG A CA 1
ATOM 3273 C C . ARG A 1 426 ? -12.211 -49.906 -7.559 1 93.44 426 ARG A C 1
ATOM 3275 O O . ARG A 1 426 ? -13.234 -49.594 -6.945 1 93.44 426 ARG A O 1
ATOM 3282 N N . ASP A 1 427 ? -11.031 -49.562 -7.238 1 94.12 427 ASP A N 1
ATOM 3283 C CA . ASP A 1 427 ? -10.828 -48.844 -5.977 1 94.12 427 ASP A CA 1
ATOM 3284 C C . ASP A 1 427 ? -11.352 -47.438 -6.055 1 94.12 427 ASP A C 1
ATOM 3286 O O . ASP A 1 427 ? -11.695 -46.812 -5.035 1 94.12 427 ASP A O 1
ATOM 3290 N N . LEU A 1 428 ? -11.438 -46.906 -7.25 1 95.06 428 LEU A N 1
ATOM 3291 C CA . LEU A 1 428 ? -11.953 -45.531 -7.438 1 95.06 428 LEU A CA 1
ATOM 3292 C C . LEU A 1 428 ? -13.477 -45.531 -7.32 1 95.06 428 LEU A C 1
ATOM 3294 O O . LEU A 1 428 ? -14.07 -44.469 -7.117 1 95.06 428 LEU A O 1
ATOM 3298 N N . LYS A 1 429 ? -14.164 -46.656 -7.543 1 90.12 429 LYS A N 1
ATOM 3299 C CA . LYS A 1 429 ? -15.617 -46.719 -7.461 1 90.12 429 LYS A CA 1
ATOM 3300 C C . LYS A 1 429 ? -16.109 -46.312 -6.078 1 90.12 429 LYS A C 1
ATOM 3302 O O . LYS A 1 429 ? -17.219 -45.781 -5.941 1 90.12 429 LYS A O 1
ATOM 3307 N N . GLY A 1 430 ? -15.305 -46.375 -5.152 1 85.06 430 GLY A N 1
ATOM 3308 C CA . GLY A 1 430 ? -15.648 -45.969 -3.803 1 85.06 430 GLY A CA 1
ATOM 3309 C C . GLY A 1 430 ? -15.438 -44.5 -3.562 1 85.06 430 GLY A C 1
ATOM 3310 O O . GLY A 1 430 ? -15.984 -43.938 -2.613 1 85.06 430 GLY A O 1
ATOM 3311 N N . LEU A 1 431 ? -14.812 -43.875 -4.512 1 89.81 431 LEU A N 1
ATOM 3312 C CA . LEU A 1 431 ? -14.398 -42.5 -4.281 1 89.81 431 LEU A CA 1
ATOM 3313 C C . LEU A 1 431 ? -15.062 -41.562 -5.273 1 89.81 431 LEU A C 1
ATOM 3315 O O . LEU A 1 431 ? -15.211 -40.375 -5 1 89.81 431 LEU A O 1
ATOM 3319 N N . LEU A 1 432 ? -15.43 -42.094 -6.414 1 93.31 432 LEU A N 1
ATOM 3320 C CA . LEU A 1 432 ? -15.93 -41.25 -7.5 1 93.31 432 LEU A CA 1
ATOM 3321 C C . LEU A 1 432 ? -17.188 -41.844 -8.109 1 93.31 432 LEU A C 1
ATOM 3323 O O . LEU A 1 432 ? -17.391 -43.062 -8.078 1 93.31 432 LEU A O 1
ATOM 3327 N N . ALA A 1 433 ? -18.047 -41 -8.656 1 88.69 433 ALA A N 1
ATOM 3328 C CA . ALA A 1 433 ? -19.141 -41.469 -9.5 1 88.69 433 ALA A CA 1
ATOM 3329 C C . ALA A 1 433 ? -18.609 -42.25 -10.711 1 88.69 433 ALA A C 1
ATOM 3331 O O . ALA A 1 433 ? -17.516 -41.938 -11.203 1 88.69 433 ALA A O 1
ATOM 3332 N N . SER A 1 434 ? -19.328 -43.156 -11.188 1 88.5 434 SER A N 1
ATOM 3333 C CA . SER A 1 434 ? -18.906 -44.094 -12.211 1 88.5 434 SER A CA 1
ATOM 3334 C C . SER A 1 434 ? -18.406 -43.375 -13.461 1 88.5 434 SER A C 1
ATOM 3336 O O . SER A 1 434 ? -17.422 -43.781 -14.07 1 88.5 434 SER A O 1
ATOM 3338 N N . PHE A 1 435 ? -19.141 -42.344 -13.82 1 87.81 435 PHE A N 1
ATOM 3339 C CA . PHE A 1 435 ? -18.797 -41.656 -15.07 1 87.81 435 PHE A CA 1
ATOM 3340 C C . PHE A 1 435 ? -17.484 -40.906 -14.938 1 87.81 435 PHE A C 1
ATOM 3342 O O . PHE A 1 435 ? -16.891 -40.5 -15.938 1 87.81 435 PHE A O 1
ATOM 3349 N N . LYS A 1 436 ? -16.953 -40.656 -13.711 1 93.38 436 LYS A N 1
ATOM 3350 C CA . LYS A 1 436 ? -15.711 -39.906 -13.461 1 93.38 436 LYS A CA 1
ATOM 3351 C C . LYS A 1 436 ? -14.508 -40.844 -13.492 1 93.38 436 LYS A C 1
ATOM 3353 O O . LYS A 1 436 ? -13.367 -40.375 -13.57 1 93.38 436 LYS A O 1
ATOM 3358 N N . ILE A 1 437 ? -14.758 -42.094 -13.367 1 94.75 437 ILE A N 1
ATOM 3359 C CA . ILE A 1 437 ? -13.688 -43.094 -13.305 1 94.75 437 ILE A CA 1
ATOM 3360 C C . ILE A 1 437 ? -12.984 -43.188 -14.656 1 94.75 437 ILE A C 1
ATOM 3362 O O . ILE A 1 437 ? -13.648 -43.312 -15.695 1 94.75 437 ILE A O 1
ATOM 3366 N N . PRO A 1 438 ? -11.672 -43.125 -14.664 1 96.25 438 PRO A N 1
ATOM 3367 C CA . PRO A 1 438 ? -10.945 -43.156 -15.93 1 96.25 438 PRO A CA 1
ATOM 3368 C C . PRO A 1 438 ? -11.273 -44.406 -16.75 1 96.25 438 PRO A C 1
ATOM 3370 O O . PRO A 1 438 ? -11.344 -45.531 -16.203 1 96.25 438 PRO A O 1
ATOM 3373 N N . LYS A 1 439 ? -11.453 -44.219 -18 1 92.5 439 LYS A N 1
ATOM 3374 C CA . LYS A 1 439 ? -11.68 -45.312 -18.906 1 92.5 439 LYS A CA 1
ATOM 3375 C C . LYS A 1 439 ? -10.383 -46.062 -19.188 1 92.5 439 LYS A C 1
ATOM 3377 O O . LYS A 1 439 ? -10.406 -47.25 -19.531 1 92.5 439 LYS A O 1
ATOM 3382 N N . LYS A 1 440 ? -9.336 -45.375 -19.109 1 93.81 440 LYS A N 1
ATOM 3383 C CA . LYS A 1 440 ? -8 -45.938 -19.312 1 93.81 440 LYS A CA 1
ATOM 3384 C C . LYS A 1 440 ? -7.035 -45.438 -18.234 1 93.81 440 LYS A C 1
ATOM 3386 O O . LYS A 1 440 ? -7.055 -44.25 -17.859 1 93.81 440 LYS A O 1
ATOM 3391 N N . VAL A 1 441 ? -6.27 -46.406 -17.703 1 95.69 441 VAL A N 1
ATOM 3392 C CA . VAL A 1 441 ? -5.195 -46.094 -16.766 1 95.69 441 VAL A CA 1
ATOM 3393 C C . VAL A 1 441 ? -3.857 -46.531 -17.344 1 95.69 441 VAL A C 1
ATOM 3395 O O . VAL A 1 441 ? -3.66 -47.719 -17.625 1 95.69 441 VAL A O 1
ATOM 3398 N N . VAL A 1 442 ? -3.039 -45.562 -17.516 1 94.5 442 VAL A N 1
ATOM 3399 C CA . VAL A 1 442 ? -1.704 -45.875 -18.031 1 94.5 442 VAL A CA 1
ATOM 3400 C C . VAL A 1 442 ? -0.677 -45.719 -16.906 1 94.5 442 VAL A C 1
ATOM 3402 O O . VAL A 1 442 ? -0.552 -44.656 -16.312 1 94.5 442 VAL A O 1
ATOM 3405 N N . PHE A 1 443 ? 0.029 -46.781 -16.609 1 94.62 443 PHE A N 1
ATOM 3406 C CA . PHE A 1 443 ? 1.062 -46.719 -15.578 1 94.62 443 PHE A CA 1
ATOM 3407 C C . PHE A 1 443 ? 2.363 -46.188 -16.156 1 94.62 443 PHE A C 1
ATOM 3409 O O . PHE A 1 443 ? 2.895 -46.719 -17.125 1 94.62 443 PHE A O 1
ATOM 3416 N N . VAL A 1 444 ? 2.826 -45.125 -15.523 1 93.69 444 VAL A N 1
ATOM 3417 C CA . VAL A 1 444 ? 4.035 -44.469 -15.992 1 93.69 444 VAL A CA 1
ATOM 3418 C C . VAL A 1 444 ? 5.062 -44.375 -14.867 1 93.69 444 VAL A C 1
ATOM 3420 O O . VAL A 1 444 ? 4.707 -44.5 -13.688 1 93.69 444 VAL A O 1
ATOM 3423 N N . ARG A 1 445 ? 6.328 -44.219 -15.195 1 91.62 445 ARG A N 1
ATOM 3424 C CA . ARG A 1 445 ? 7.406 -44.125 -14.211 1 91.62 445 ARG A CA 1
ATOM 3425 C C . ARG A 1 445 ? 7.391 -42.75 -13.523 1 91.62 445 ARG A C 1
ATOM 3427 O O . ARG A 1 445 ? 7.816 -42.625 -12.375 1 91.62 445 ARG A O 1
ATOM 3434 N N . GLU A 1 446 ? 7.02 -41.781 -14.266 1 90.19 446 GLU A N 1
ATOM 3435 C CA . GLU A 1 446 ? 6.941 -40.438 -13.766 1 90.19 446 GLU A CA 1
ATOM 3436 C C . GLU A 1 446 ? 5.973 -39.594 -14.602 1 90.19 446 GLU A C 1
ATOM 3438 O O . GLU A 1 446 ? 5.695 -39.938 -15.75 1 90.19 446 GLU A O 1
ATOM 3443 N N . ILE A 1 447 ? 5.41 -38.625 -13.992 1 90.44 447 ILE A N 1
ATOM 3444 C CA . ILE A 1 447 ? 4.566 -37.688 -14.703 1 90.44 447 ILE A CA 1
ATOM 3445 C C . ILE A 1 447 ? 5.41 -36.5 -15.18 1 90.44 447 ILE A C 1
ATOM 3447 O O . ILE A 1 447 ? 6.051 -35.812 -14.367 1 90.44 447 ILE A O 1
ATOM 3451 N N . PRO A 1 448 ? 5.434 -36.281 -16.406 1 82.62 448 PRO A N 1
ATOM 3452 C CA . PRO A 1 448 ? 6.199 -35.156 -16.906 1 82.62 448 PRO A CA 1
ATOM 3453 C C . PRO A 1 448 ? 5.762 -33.844 -16.297 1 82.62 448 PRO A C 1
ATOM 3455 O O . PRO A 1 448 ? 4.57 -33.625 -16.078 1 82.62 448 PRO A O 1
ATOM 3458 N N . ARG A 1 449 ? 6.719 -33.094 -15.883 1 81.38 449 ARG A N 1
ATOM 3459 C CA . ARG A 1 449 ? 6.465 -31.797 -15.258 1 81.38 449 ARG A CA 1
ATOM 3460 C C . ARG A 1 449 ? 7.254 -30.688 -15.945 1 81.38 449 ARG A C 1
ATOM 3462 O O . ARG A 1 449 ? 8.266 -30.953 -16.594 1 81.38 44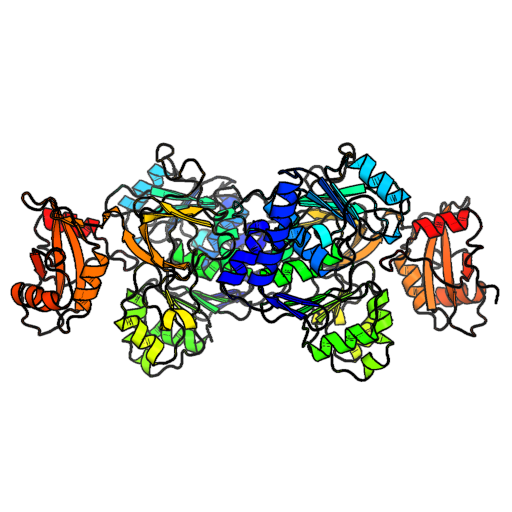9 ARG A O 1
ATOM 3469 N N . THR A 1 450 ? 6.652 -29.547 -15.773 1 71.75 450 THR A N 1
ATOM 3470 C CA . THR A 1 450 ? 7.367 -28.375 -16.25 1 71.75 450 THR A CA 1
ATOM 3471 C C . THR A 1 450 ? 8.586 -28.094 -15.383 1 71.75 450 THR A C 1
ATOM 3473 O O . THR A 1 450 ? 8.812 -28.766 -14.383 1 71.75 450 THR A O 1
ATOM 3476 N N . GLN A 1 451 ? 9.219 -27.125 -15.828 1 63.5 451 GLN A N 1
ATOM 3477 C CA . GLN A 1 451 ? 10.453 -26.766 -15.125 1 63.5 451 GLN A CA 1
ATOM 3478 C C . GLN A 1 451 ? 10.156 -26.203 -13.734 1 63.5 451 GLN A C 1
ATOM 3480 O O . GLN A 1 451 ? 10.992 -26.281 -12.836 1 63.5 451 GLN A O 1
ATOM 3485 N N . VAL A 1 452 ? 8.961 -25.766 -13.656 1 63.72 452 VAL A N 1
ATOM 3486 C CA . VAL A 1 452 ? 8.617 -25.219 -12.344 1 63.72 452 VAL A CA 1
ATOM 3487 C C . VAL A 1 452 ? 7.906 -26.297 -11.516 1 63.72 452 VAL A C 1
ATOM 3489 O O . VAL A 1 452 ? 7.352 -25.984 -10.453 1 63.72 452 VAL A O 1
ATOM 3492 N N . GLY A 1 453 ? 7.914 -27.5 -12.062 1 69.31 453 GLY A N 1
ATOM 3493 C CA . GLY A 1 453 ? 7.387 -28.625 -11.297 1 69.31 453 GLY A CA 1
ATOM 3494 C C . GLY A 1 453 ? 5.898 -28.828 -11.484 1 69.31 453 GLY A C 1
ATOM 3495 O O . GLY A 1 453 ? 5.285 -29.641 -10.789 1 69.31 453 GLY A O 1
ATOM 3496 N N . LYS A 1 454 ? 5.34 -28.078 -12.422 1 77.56 454 LYS A N 1
ATOM 3497 C CA . LYS A 1 454 ? 3.902 -28.203 -12.656 1 77.56 454 LYS A CA 1
ATOM 3498 C C . LYS A 1 454 ? 3.598 -29.297 -13.68 1 77.56 454 LYS A C 1
ATOM 3500 O O . LYS A 1 454 ? 4.422 -29.578 -14.547 1 77.56 454 LYS A O 1
ATOM 3505 N N . VAL A 1 455 ? 2.535 -29.969 -13.547 1 80.12 455 VAL A N 1
ATOM 3506 C CA . VAL A 1 455 ? 2.08 -30.969 -14.516 1 80.12 455 VAL A CA 1
ATOM 3507 C C . VAL A 1 455 ? 1.438 -30.266 -15.711 1 80.12 455 VAL A C 1
ATOM 3509 O O . VAL A 1 455 ? 0.616 -29.375 -15.547 1 80.12 455 VAL A O 1
ATOM 3512 N N . SER A 1 456 ? 1.922 -30.578 -16.922 1 78.75 456 SER 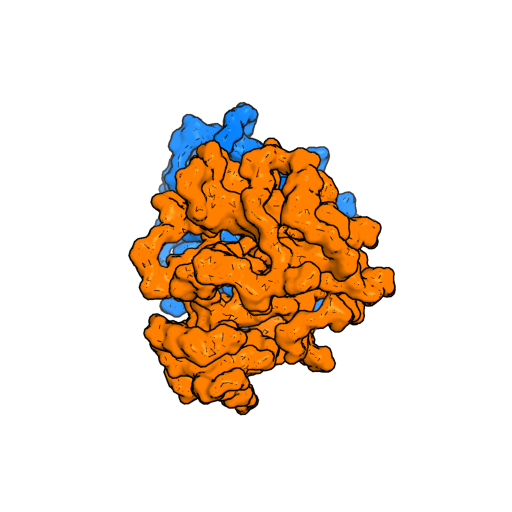A N 1
ATOM 3513 C CA . SER A 1 456 ? 1.262 -30.109 -18.141 1 78.75 456 SER A CA 1
ATOM 3514 C C . SER A 1 456 ? 0.338 -31.188 -18.719 1 78.75 456 SER A C 1
ATOM 3516 O O . SER A 1 456 ? 0.791 -32.094 -19.406 1 78.75 456 SER A O 1
ATOM 3518 N N . LYS A 1 457 ? -0.923 -31.047 -18.562 1 86.56 457 LYS A N 1
ATOM 3519 C CA . LYS A 1 457 ? -1.898 -32.031 -19 1 86.56 457 LYS A CA 1
ATOM 3520 C C . LYS A 1 457 ? -2.029 -32.031 -20.531 1 86.56 457 LYS A C 1
ATOM 3522 O O . LYS A 1 457 ? -2.314 -33.062 -21.141 1 86.56 457 LYS A O 1
ATOM 3527 N N . ARG A 1 458 ? -1.807 -30.906 -21.062 1 80.31 458 ARG A N 1
ATOM 3528 C CA . ARG A 1 458 ? -1.823 -30.828 -22.516 1 80.31 458 ARG A CA 1
ATOM 3529 C C . ARG A 1 458 ? -0.741 -31.719 -23.125 1 80.31 458 ARG A C 1
ATOM 3531 O O . ARG A 1 458 ? -1.012 -32.5 -24.047 1 80.31 458 ARG A O 1
ATOM 3538 N N . GLU A 1 459 ? 0.46 -31.547 -22.594 1 81.94 459 GLU A N 1
ATOM 3539 C CA . GLU A 1 459 ? 1.572 -32.344 -23.078 1 81.94 459 GLU A CA 1
ATOM 3540 C C . GLU A 1 459 ? 1.312 -33.844 -22.875 1 81.94 459 GLU A C 1
ATOM 3542 O O . GLU A 1 459 ? 1.608 -34.656 -23.734 1 81.94 459 GLU A O 1
ATOM 3547 N N . LEU A 1 460 ? 0.791 -34.094 -21.781 1 87 460 LEU A N 1
ATOM 3548 C CA . LEU A 1 460 ? 0.474 -35.5 -21.469 1 87 460 LEU A CA 1
ATOM 3549 C C . LEU A 1 460 ? -0.54 -36.062 -22.453 1 87 460 LEU A C 1
ATOM 3551 O O . LEU A 1 460 ? -0.39 -37.188 -22.922 1 87 460 LEU A O 1
ATOM 3555 N N . ARG A 1 461 ? -1.558 -35.25 -22.719 1 88.31 461 ARG A N 1
ATOM 3556 C CA . ARG A 1 461 ? -2.588 -35.656 -23.672 1 88.31 461 ARG A CA 1
ATOM 3557 C C . ARG A 1 461 ? -1.989 -35.875 -25.062 1 88.31 461 ARG A C 1
ATOM 3559 O O . ARG A 1 461 ? -2.266 -36.906 -25.688 1 88.31 461 ARG A O 1
ATOM 3566 N N . ASP A 1 462 ? -1.136 -34.969 -25.484 1 88.5 462 ASP A N 1
ATOM 3567 C CA . ASP A 1 462 ? -0.518 -35.062 -26.812 1 88.5 462 ASP A CA 1
ATOM 3568 C C . ASP A 1 462 ? 0.372 -36.312 -26.906 1 88.5 462 ASP A C 1
ATOM 3570 O O . ASP A 1 462 ? 0.352 -37.031 -27.922 1 88.5 462 ASP A O 1
ATOM 3574 N N . MET A 1 463 ? 1.151 -36.562 -25.922 1 89.69 463 MET A N 1
ATOM 3575 C CA . MET A 1 463 ? 2.021 -37.719 -25.891 1 89.69 463 MET A CA 1
ATOM 3576 C C . MET A 1 463 ? 1.203 -39 -25.906 1 89.69 463 MET A C 1
ATOM 3578 O O . MET A 1 463 ? 1.573 -39.969 -26.578 1 89.69 463 MET A O 1
ATOM 3582 N N . TYR A 1 464 ? 0.135 -39 -25.219 1 91.31 464 TYR A N 1
ATOM 3583 C CA . TYR A 1 464 ? -0.74 -40.188 -25.188 1 91.31 464 TYR A CA 1
ATOM 3584 C C . TYR A 1 464 ? -1.338 -40.438 -26.562 1 91.31 464 TYR A C 1
ATOM 3586 O O . TYR A 1 464 ? -1.392 -41.594 -27 1 91.31 464 TYR A O 1
ATOM 3594 N N . LEU A 1 465 ? -1.782 -39.375 -27.203 1 90.88 465 LEU A N 1
ATOM 3595 C CA . LEU A 1 465 ? -2.408 -39.531 -28.516 1 90.88 465 LEU A CA 1
ATOM 3596 C C . LEU A 1 465 ? -1.385 -39.938 -29.562 1 90.88 465 LEU A C 1
ATOM 3598 O O . LEU A 1 465 ? -1.723 -40.625 -30.516 1 90.88 465 LEU A O 1
ATOM 3602 N N . LYS A 1 466 ? -0.224 -39.438 -29.281 1 89.38 466 LYS A N 1
ATOM 3603 C CA . LYS A 1 466 ? 0.839 -39.75 -30.219 1 89.38 466 LYS A CA 1
ATOM 3604 C C . LYS A 1 466 ? 1.259 -41.219 -30.125 1 89.38 466 LYS A C 1
ATOM 3606 O O . LYS A 1 466 ? 1.354 -41.938 -31.125 1 89.38 466 LYS A O 1
ATOM 3611 N N . ASP A 1 467 ? 1.601 -41.688 -28.844 1 88.88 467 ASP A N 1
ATOM 3612 C CA . ASP A 1 467 ? 2.148 -43.031 -28.781 1 88.88 467 ASP A CA 1
ATOM 3613 C C . ASP A 1 467 ? 1.739 -43.75 -27.484 1 88.88 467 ASP A C 1
ATOM 3615 O O . ASP A 1 467 ? 2.393 -44.688 -27.047 1 88.88 467 ASP A O 1
ATOM 3619 N N . GLY A 1 468 ? 0.751 -43.188 -26.781 1 89 468 GLY A N 1
ATOM 3620 C CA . GLY A 1 468 ? 0.256 -43.812 -25.562 1 89 468 GLY A CA 1
ATOM 3621 C C . GLY A 1 468 ? 1.188 -43.656 -24.391 1 89 468 GLY A C 1
ATOM 3622 O O . GLY A 1 468 ? 1.245 -44.531 -23.516 1 89 468 GLY A O 1
ATOM 3623 N N . LEU A 1 469 ? 2.055 -42.625 -24.391 1 90.06 469 LEU A N 1
ATOM 3624 C CA . LEU A 1 469 ? 3.016 -42.344 -23.328 1 90.06 469 LEU A CA 1
ATOM 3625 C C . LEU A 1 469 ? 4.109 -43.406 -23.297 1 90.06 469 LEU A C 1
ATOM 3627 O O . LEU A 1 469 ? 4.566 -43.781 -22.219 1 90.06 469 LEU A O 1
ATOM 3631 N N . ARG A 1 470 ? 4.527 -43.875 -24.375 1 88 470 ARG A N 1
ATOM 3632 C CA . ARG A 1 470 ? 5.453 -45 -24.5 1 88 470 ARG A CA 1
ATOM 3633 C C . ARG A 1 470 ? 6.758 -44.719 -23.766 1 88 470 ARG A C 1
ATOM 3635 O O . ARG A 1 470 ? 7.305 -45.625 -23.109 1 88 470 ARG A O 1
ATOM 3642 N N . GLU A 1 471 ? 7.258 -43.5 -23.859 1 84.94 471 GLU A N 1
ATOM 3643 C CA . GLU A 1 471 ? 8.547 -43.125 -23.266 1 84.94 471 GLU A CA 1
ATOM 3644 C C . GLU A 1 471 ? 8.484 -43.156 -21.75 1 84.94 471 GLU A C 1
ATOM 3646 O O . GLU A 1 471 ? 9.523 -43.25 -21.078 1 84.94 471 GLU A O 1
ATOM 3651 N N . PHE A 1 472 ? 7.285 -43.156 -21.188 1 86.88 472 PHE A N 1
ATOM 3652 C CA . PHE A 1 472 ? 7.168 -43 -19.75 1 86.88 472 PHE A CA 1
ATOM 3653 C C . PHE A 1 472 ? 6.566 -44.25 -19.109 1 86.88 472 PHE A C 1
ATOM 3655 O O . PHE A 1 472 ? 6.434 -44.344 -17.891 1 86.88 472 PHE A O 1
ATOM 3662 N N . LEU A 1 473 ? 6.219 -45.25 -19.859 1 87.88 473 LEU A N 1
ATOM 3663 C CA . LEU A 1 473 ? 5.5 -46.406 -19.359 1 87.88 473 LEU A CA 1
ATOM 3664 C C . LEU A 1 473 ? 6.309 -47.125 -18.281 1 87.88 473 LEU A C 1
ATOM 3666 O O . LEU A 1 473 ? 7.531 -47.219 -18.391 1 87.88 473 LEU A O 1
ATOM 3670 N N . ASP A 1 474 ? 5.641 -47.469 -17.266 1 83.5 474 ASP A N 1
ATOM 3671 C CA . ASP A 1 474 ? 6.223 -48.344 -16.234 1 83.5 474 ASP A CA 1
ATOM 3672 C C . ASP A 1 474 ? 6.262 -49.781 -16.688 1 83.5 474 ASP A C 1
ATOM 3674 O O . ASP A 1 474 ? 5.227 -50.469 -16.734 1 83.5 474 ASP A O 1
ATOM 3678 N N . GLU A 1 475 ? 7.375 -50.344 -17.266 1 67.19 475 GLU A N 1
ATOM 3679 C CA . GLU A 1 475 ? 7.504 -51.688 -17.797 1 67.19 475 GLU A CA 1
ATOM 3680 C C . GLU A 1 475 ? 7.48 -52.719 -16.688 1 67.19 475 GLU A C 1
ATOM 3682 O O . GLU A 1 475 ? 7.605 -53.938 -16.938 1 67.19 475 GLU A O 1
ATOM 3687 N N . ARG A 1 476 ? 7.238 -52.375 -15.445 1 58.78 476 ARG A N 1
ATOM 3688 C CA . ARG A 1 476 ? 7.293 -53.469 -14.453 1 58.78 476 ARG A CA 1
ATOM 3689 C C . ARG A 1 476 ? 6 -54.281 -14.461 1 58.78 476 ARG A C 1
ATOM 3691 O O . ARG A 1 476 ? 4.93 -53.75 -14.766 1 58.78 476 ARG A O 1
ATOM 3698 N N . MET B 1 1 ? -12.234 2.107 -5.52 1 93.94 1 MET B N 1
ATOM 3699 C CA . MET B 1 1 ? -11.43 1.271 -4.629 1 93.94 1 MET B CA 1
ATOM 3700 C C . MET B 1 1 ? -11.797 1.521 -3.17 1 93.94 1 MET B C 1
ATOM 3702 O O . MET B 1 1 ? -12.109 0.585 -2.434 1 93.94 1 MET B O 1
ATOM 3706 N N . LEU B 1 2 ? -11.992 2.807 -2.809 1 95.69 2 LEU B N 1
ATOM 3707 C CA . LEU B 1 2 ? -12.305 3.133 -1.423 1 95.69 2 LEU B CA 1
ATOM 3708 C C . LEU B 1 2 ? -13.68 2.602 -1.037 1 95.69 2 LEU B C 1
ATOM 3710 O O . LEU B 1 2 ? -13.906 2.209 0.111 1 95.69 2 LEU B O 1
ATOM 3714 N N . GLU B 1 3 ? -14.602 2.584 -2.047 1 95.38 3 GLU B N 1
ATOM 3715 C CA . GLU B 1 3 ? -15.961 2.102 -1.794 1 95.38 3 GLU B CA 1
ATOM 3716 C C . GLU B 1 3 ? -15.953 0.646 -1.337 1 95.38 3 GLU B C 1
ATOM 3718 O O . GLU B 1 3 ? -16.906 0.176 -0.724 1 95.38 3 GLU B O 1
ATOM 3723 N N . SER B 1 4 ? -14.883 -0.079 -1.672 1 94.81 4 SER B N 1
ATOM 3724 C CA . SER B 1 4 ? -14.844 -1.511 -1.39 1 94.81 4 SER B CA 1
ATOM 3725 C C . SER B 1 4 ? -13.945 -1.813 -0.194 1 94.81 4 SER B C 1
ATOM 3727 O O . SER B 1 4 ? -13.867 -2.959 0.258 1 94.81 4 SER B O 1
ATOM 3729 N N . LEU B 1 5 ? -13.25 -0.838 0.372 1 96.69 5 LEU B N 1
ATOM 3730 C CA . LEU B 1 5 ? -12.227 -1.035 1.393 1 96.69 5 LEU B CA 1
ATOM 3731 C C . LEU B 1 5 ? -12.789 -1.807 2.582 1 96.69 5 LEU B C 1
ATOM 3733 O O . LEU B 1 5 ? -12.234 -2.832 2.98 1 96.69 5 LEU B O 1
ATOM 3737 N N . LEU B 1 6 ? -13.938 -1.344 3.121 1 96.88 6 LEU B N 1
ATOM 3738 C CA . LEU B 1 6 ? -14.492 -1.922 4.34 1 96.88 6 LEU B CA 1
ATOM 3739 C C . LEU B 1 6 ? -14.945 -3.359 4.102 1 96.88 6 LEU B C 1
ATOM 3741 O O . LEU B 1 6 ? -14.68 -4.242 4.922 1 96.88 6 LEU B O 1
ATOM 3745 N N . ARG B 1 7 ? -15.578 -3.562 2.988 1 94.19 7 ARG B N 1
ATOM 3746 C CA . ARG B 1 7 ? -16.047 -4.898 2.639 1 94.19 7 ARG B CA 1
ATOM 3747 C C . ARG B 1 7 ? -14.883 -5.871 2.492 1 94.19 7 ARG B C 1
ATOM 3749 O O . ARG B 1 7 ? -14.938 -6.992 3.006 1 94.19 7 ARG B O 1
ATOM 3756 N N . HIS B 1 8 ? -13.859 -5.465 1.799 1 94.81 8 HIS B N 1
ATOM 3757 C CA . HIS B 1 8 ? -12.703 -6.324 1.582 1 94.81 8 HIS B CA 1
ATOM 3758 C C . HIS B 1 8 ? -11.961 -6.594 2.889 1 94.81 8 HIS B C 1
ATOM 3760 O O . HIS B 1 8 ? -11.492 -7.711 3.123 1 94.81 8 HIS B O 1
ATOM 3766 N N . ARG B 1 9 ? -11.859 -5.586 3.715 1 95.88 9 ARG B N 1
ATOM 3767 C CA . ARG B 1 9 ? -11.203 -5.777 5.004 1 95.88 9 ARG B CA 1
ATOM 3768 C C . ARG B 1 9 ? -11.961 -6.785 5.859 1 95.88 9 ARG B C 1
ATOM 3770 O O . ARG B 1 9 ? -11.359 -7.633 6.52 1 95.88 9 ARG B O 1
ATOM 3777 N N . ALA B 1 10 ? -13.266 -6.688 5.852 1 95.06 10 ALA B N 1
ATOM 3778 C CA . ALA B 1 10 ? -14.109 -7.598 6.621 1 95.06 10 ALA B CA 1
ATOM 3779 C C . ALA B 1 10 ? -13.898 -9.047 6.176 1 95.06 10 ALA B C 1
ATOM 3781 O O . ALA B 1 10 ? -13.984 -9.969 6.988 1 95.06 10 ALA B O 1
ATOM 3782 N N . ARG B 1 11 ? -13.586 -9.195 4.895 1 92.06 11 ARG B N 1
ATOM 3783 C CA . ARG B 1 11 ? -13.375 -10.531 4.344 1 92.06 11 ARG B CA 1
ATOM 3784 C C . ARG B 1 11 ? -12.07 -11.133 4.859 1 92.06 11 ARG B C 1
ATOM 3786 O O . ARG B 1 11 ? -11.969 -12.352 5.023 1 92.06 11 ARG B O 1
ATOM 3793 N N . ILE B 1 12 ? -11.125 -10.312 5.051 1 91.62 12 ILE B N 1
ATOM 3794 C CA . ILE B 1 12 ? -9.836 -10.766 5.562 1 91.62 12 ILE B CA 1
ATOM 3795 C C . ILE B 1 12 ? -9.961 -11.125 7.043 1 91.62 12 ILE B C 1
ATOM 3797 O O . ILE B 1 12 ? -9.633 -12.234 7.449 1 91.62 12 ILE B O 1
ATOM 3801 N N . ARG B 1 13 ? -10.477 -10.219 7.82 1 92.12 13 ARG B N 1
ATOM 3802 C CA . ARG B 1 13 ? -10.797 -10.352 9.234 1 92.12 13 ARG B CA 1
ATOM 3803 C C . ARG B 1 13 ? -11.773 -9.266 9.688 1 92.12 13 ARG B C 1
ATOM 3805 O O . ARG B 1 13 ? -11.469 -8.078 9.594 1 92.12 13 ARG B O 1
ATOM 3812 N N . ASP B 1 14 ? -12.875 -9.688 10.172 1 95.31 14 ASP B N 1
ATOM 3813 C CA . ASP B 1 14 ? -13.891 -8.719 10.578 1 95.31 14 ASP B CA 1
ATOM 3814 C C . ASP B 1 14 ? -13.641 -8.234 12 1 95.31 14 ASP B C 1
ATOM 3816 O O . ASP B 1 14 ? -14.5 -8.391 12.875 1 95.31 14 ASP B O 1
ATOM 3820 N N . SER B 1 15 ? -12.547 -7.559 12.211 1 97.12 15 SER B N 1
ATOM 3821 C CA . SER B 1 15 ? -12.156 -7.012 13.5 1 97.12 15 SER B CA 1
ATOM 3822 C C . SER B 1 15 ? -12.836 -5.676 13.766 1 97.12 15 SER B C 1
ATOM 3824 O O . SER B 1 15 ? -13.562 -5.16 12.914 1 97.12 15 SER B O 1
ATOM 3826 N N . VAL B 1 16 ? -12.688 -5.145 15.008 1 98.44 16 VAL B N 1
ATOM 3827 C CA . VAL B 1 16 ? -13.227 -3.832 15.344 1 98.44 16 VAL B CA 1
ATOM 3828 C C . VAL B 1 16 ? -12.5 -2.752 14.555 1 98.44 16 VAL B C 1
ATOM 3830 O O . VAL B 1 16 ? -11.266 -2.656 14.609 1 98.44 16 VAL B O 1
ATOM 3833 N N . ALA B 1 17 ? -13.234 -1.971 13.805 1 98.56 17 ALA B N 1
ATOM 3834 C CA . ALA B 1 17 ? -12.672 -0.883 13.008 1 98.56 17 ALA B CA 1
ATOM 3835 C C . ALA B 1 17 ? -12.688 0.431 13.781 1 98.56 17 ALA B C 1
ATOM 3837 O O . ALA B 1 17 ? -11.711 1.19 13.75 1 98.56 17 ALA B O 1
ATOM 3838 N N . VAL B 1 18 ? -13.836 0.665 14.469 1 98.5 18 VAL B N 1
ATOM 3839 C CA . VAL B 1 18 ? -14.047 1.962 15.102 1 98.5 18 VAL B CA 1
ATOM 3840 C C . VAL B 1 18 ? -14.711 1.771 16.453 1 98.5 18 VAL B C 1
ATOM 3842 O O . VAL B 1 18 ? -15.578 0.912 16.625 1 98.5 18 VAL B O 1
ATOM 3845 N N . LYS B 1 19 ? -14.289 2.52 17.391 1 98.31 19 LYS B N 1
ATOM 3846 C CA . LYS B 1 19 ? -14.961 2.623 18.688 1 98.31 19 LYS B CA 1
ATOM 3847 C C . LYS B 1 19 ? -15.359 4.066 18.984 1 98.31 19 LYS B C 1
ATOM 3849 O O . LYS B 1 19 ? -14.594 4.996 18.719 1 98.31 19 LYS B O 1
ATOM 3854 N N . VAL B 1 20 ? -16.516 4.293 19.453 1 96.31 20 VAL B N 1
ATOM 3855 C CA . VAL B 1 20 ? -17.047 5.574 19.906 1 96.31 20 VAL B CA 1
ATOM 3856 C C . VAL B 1 20 ? -17.766 5.383 21.25 1 96.31 20 VAL B C 1
ATOM 3858 O O . VAL B 1 20 ? -18.766 4.672 21.312 1 96.31 20 VAL B O 1
ATOM 3861 N N . GLY B 1 21 ? -17.281 6.074 22.281 1 92.69 21 GLY B N 1
ATOM 3862 C CA . GLY B 1 21 ? -17.812 5.793 23.594 1 92.69 21 GLY B CA 1
ATOM 3863 C C . GLY B 1 21 ? -17.703 4.332 23.984 1 92.69 21 GLY B C 1
ATOM 3864 O O . GLY B 1 21 ? -16.609 3.748 23.922 1 92.69 21 GLY B O 1
ATOM 3865 N N . ASN B 1 22 ? -18.797 3.732 24.297 1 92 22 ASN B N 1
ATOM 3866 C CA . ASN B 1 22 ? -18.797 2.334 24.703 1 92 22 ASN B CA 1
ATOM 3867 C C . ASN B 1 22 ? -19.203 1.412 23.562 1 92 22 ASN B C 1
ATOM 3869 O O . ASN B 1 22 ? -19.344 0.202 23.75 1 92 22 ASN B O 1
ATOM 3873 N N . GLN B 1 23 ? -19.297 1.976 22.453 1 96 23 GLN B N 1
ATOM 3874 C CA . GLN B 1 23 ? -19.734 1.175 21.328 1 96 23 GLN B CA 1
ATOM 3875 C C . GLN B 1 23 ? -18.578 0.858 20.391 1 96 23 GLN B C 1
ATOM 3877 O O . GLN B 1 23 ? -17.719 1.708 20.141 1 96 23 GLN B O 1
ATOM 3882 N N . ALA B 1 24 ? -18.562 -0.354 19.953 1 98.06 24 ALA B N 1
ATOM 3883 C CA . ALA B 1 24 ? -17.562 -0.825 19 1 98.06 24 ALA B CA 1
ATOM 3884 C C . ALA B 1 24 ? -18.234 -1.277 17.703 1 98.06 24 ALA B C 1
ATOM 3886 O O . ALA B 1 24 ? -19.297 -1.899 17.719 1 98.06 24 ALA B O 1
ATOM 3887 N N . TYR B 1 25 ? -17.625 -0.937 16.562 1 98.25 25 TYR B N 1
ATOM 3888 C CA . TYR B 1 25 ? -18.125 -1.313 15.234 1 98.25 25 TYR B CA 1
ATOM 3889 C C . TYR B 1 25 ? -17.062 -2.078 14.453 1 98.25 25 TYR B C 1
ATOM 3891 O O . TYR B 1 25 ? -15.938 -1.593 14.289 1 98.25 25 TYR B O 1
ATOM 3899 N N . THR B 1 26 ? -17.438 -3.293 14.008 1 98.5 26 THR B N 1
ATOM 3900 C CA . THR B 1 26 ? -16.547 -4.07 13.164 1 98.5 26 THR B CA 1
ATOM 3901 C C . THR B 1 26 ? -16.516 -3.508 11.742 1 98.5 26 THR B C 1
ATOM 3903 O O . THR B 1 26 ? -17.312 -2.627 11.406 1 98.5 26 THR B O 1
ATOM 3906 N N . TYR B 1 27 ? -15.617 -3.998 10.922 1 98.12 27 TYR B N 1
ATOM 3907 C CA . TYR B 1 27 ? -15.531 -3.57 9.531 1 98.12 27 TYR B CA 1
ATOM 3908 C C . TYR B 1 27 ? -16.828 -3.861 8.781 1 98.12 27 TYR B C 1
ATOM 3910 O O . TYR B 1 27 ? -17.312 -3.031 8.008 1 98.12 27 TYR B O 1
ATOM 3918 N N . SER B 1 28 ? -17.406 -5.039 8.992 1 96.62 28 SER B N 1
ATOM 3919 C CA . SER B 1 28 ? -18.656 -5.387 8.32 1 96.62 28 SER B CA 1
ATOM 3920 C C . SER B 1 28 ? -19.797 -4.484 8.781 1 96.62 28 SER B C 1
ATOM 3922 O O . SER B 1 28 ? -20.672 -4.113 7.98 1 96.62 28 SER B O 1
ATOM 3924 N N . GLN B 1 29 ? -19.797 -4.148 10.086 1 96.56 29 GLN B N 1
ATOM 3925 C CA . GLN B 1 29 ? -20.844 -3.275 10.617 1 96.56 29 GLN B CA 1
ATOM 3926 C C . GLN B 1 29 ? -20.703 -1.86 10.062 1 96.56 29 GLN B C 1
ATOM 3928 O O . GLN B 1 29 ? -21.703 -1.222 9.734 1 96.56 29 GLN B O 1
ATOM 3933 N N . LEU B 1 30 ? -19.484 -1.352 9.992 1 96.75 30 LEU B N 1
ATOM 3934 C CA . LEU B 1 30 ? -19.25 -0.036 9.398 1 96.75 30 LEU B CA 1
ATOM 3935 C C . LEU B 1 30 ? -19.625 -0.028 7.922 1 96.75 30 LEU B C 1
ATOM 3937 O O . LEU B 1 30 ? -20.156 0.96 7.418 1 96.75 30 LEU B O 1
ATOM 3941 N N . ASP B 1 31 ? -19.344 -1.122 7.223 1 96 31 ASP B N 1
ATOM 3942 C CA . ASP B 1 31 ? -19.719 -1.256 5.816 1 96 31 ASP B CA 1
ATOM 3943 C C . ASP B 1 31 ? -21.234 -1.223 5.648 1 96 31 ASP B C 1
ATOM 3945 O O . ASP B 1 31 ? -21.75 -0.577 4.734 1 96 31 ASP B O 1
ATOM 3949 N N . ALA B 1 32 ? -21.906 -1.922 6.484 1 94.94 32 ALA B N 1
ATOM 3950 C CA . ALA B 1 32 ? -23.359 -1.947 6.438 1 94.94 32 ALA B CA 1
ATOM 3951 C C . ALA B 1 32 ? -23.938 -0.557 6.68 1 94.94 32 ALA B C 1
ATOM 3953 O O . ALA B 1 32 ? -24.875 -0.137 5.984 1 94.94 32 ALA B O 1
ATOM 3954 N N . LEU B 1 33 ? -23.406 0.096 7.707 1 94.75 33 LEU B N 1
ATOM 3955 C CA . LEU B 1 33 ? -23.844 1.448 8.016 1 94.75 33 LEU B CA 1
ATOM 3956 C C . LEU B 1 33 ? -23.641 2.377 6.828 1 94.75 33 LEU B C 1
ATOM 3958 O O . LEU B 1 33 ? -24.547 3.129 6.457 1 94.75 33 LEU B O 1
ATOM 3962 N N . SER B 1 34 ? -22.469 2.377 6.215 1 96.19 34 SER B N 1
ATOM 3963 C CA . SER B 1 34 ? -22.172 3.219 5.062 1 96.19 34 SER B CA 1
ATOM 3964 C C . SER B 1 34 ? -23.031 2.85 3.865 1 96.19 34 SER B C 1
ATOM 3966 O O . SER B 1 34 ? -23.422 3.719 3.08 1 96.19 34 SER B O 1
ATOM 3968 N N . SER B 1 35 ? -23.344 1.567 3.695 1 95.31 35 SER B N 1
ATOM 3969 C CA . SER B 1 35 ? -24.188 1.12 2.598 1 95.31 35 SER B CA 1
ATOM 3970 C C . SER B 1 35 ? -25.625 1.629 2.762 1 95.31 35 SER B C 1
ATOM 3972 O O . SER B 1 35 ? -26.266 2.01 1.783 1 95.31 35 SER B O 1
ATOM 3974 N N . SER B 1 36 ? -26.078 1.554 3.98 1 94.62 36 SER B N 1
ATOM 3975 C CA . SER B 1 36 ? -27.406 2.098 4.266 1 94.62 36 SER B CA 1
ATOM 3976 C C . SER B 1 36 ? -27.469 3.586 3.943 1 94.62 36 SER B C 1
ATOM 3978 O O . SER B 1 36 ? -28.438 4.051 3.332 1 94.62 36 SER B O 1
ATOM 3980 N N . MET B 1 37 ? -26.484 4.301 4.324 1 95.81 37 MET B N 1
ATOM 3981 C CA . MET B 1 37 ? -26.422 5.73 4.031 1 95.81 37 MET B CA 1
ATOM 3982 C C . MET B 1 37 ? -26.328 5.977 2.531 1 95.81 37 MET B C 1
ATOM 3984 O O . MET B 1 37 ? -26.922 6.926 2.016 1 95.81 37 MET B O 1
ATOM 3988 N N . ALA B 1 38 ? -25.531 5.145 1.838 1 96 38 ALA B N 1
ATOM 3989 C CA . ALA B 1 38 ? -25.406 5.266 0.387 1 96 38 ALA B CA 1
ATOM 3990 C C . ALA B 1 38 ? -26.75 5.078 -0.296 1 96 38 ALA B C 1
ATOM 3992 O O . ALA B 1 38 ? -27.109 5.828 -1.21 1 96 38 ALA B O 1
ATOM 3993 N N . ALA B 1 39 ? -27.5 4.07 0.156 1 94.62 39 ALA B N 1
ATOM 3994 C CA . ALA B 1 39 ? -28.828 3.83 -0.392 1 94.62 39 ALA B CA 1
ATOM 3995 C C . ALA B 1 39 ? -29.734 5.039 -0.175 1 94.62 39 ALA B C 1
ATOM 3997 O O . ALA B 1 39 ? -30.484 5.426 -1.07 1 94.62 39 ALA B O 1
ATOM 3998 N N . ALA B 1 40 ? -29.656 5.57 1.011 1 95.06 40 ALA B N 1
ATOM 3999 C CA . ALA B 1 40 ? -30.438 6.762 1.324 1 95.06 40 ALA B CA 1
ATOM 4000 C C . ALA B 1 40 ? -30.062 7.926 0.417 1 95.06 40 ALA B C 1
ATOM 4002 O O . ALA B 1 40 ? -30.922 8.672 -0.04 1 95.06 40 ALA B O 1
ATOM 4003 N N . LEU B 1 41 ? -28.797 8.117 0.171 1 96.25 41 LEU B N 1
ATOM 4004 C CA . LEU B 1 41 ? -28.328 9.172 -0.718 1 96.25 41 LEU B CA 1
ATOM 4005 C C . LEU B 1 41 ? -28.875 8.984 -2.127 1 96.25 41 LEU B C 1
ATOM 4007 O O . LEU B 1 41 ? -29.328 9.945 -2.754 1 96.25 41 LEU B O 1
ATOM 4011 N N . ILE B 1 42 ? -28.797 7.793 -2.609 1 94.69 42 ILE B N 1
ATOM 4012 C CA . ILE B 1 42 ? -29.312 7.488 -3.938 1 94.69 42 ILE B CA 1
ATOM 4013 C C . ILE B 1 42 ? -30.812 7.797 -3.99 1 94.69 42 ILE B C 1
ATOM 4015 O O . ILE B 1 42 ? -31.297 8.375 -4.965 1 94.69 42 ILE B O 1
ATOM 4019 N N . ASP B 1 43 ? -31.562 7.398 -2.959 1 93.5 43 ASP B N 1
ATOM 4020 C CA . ASP B 1 43 ? -33 7.668 -2.875 1 93.5 43 ASP B CA 1
ATOM 4021 C C . ASP B 1 43 ? -33.281 9.172 -2.912 1 93.5 43 ASP B C 1
ATOM 4023 O O . ASP B 1 43 ? -34.312 9.602 -3.408 1 93.5 43 ASP B O 1
ATOM 4027 N N . LEU B 1 44 ? -32.344 9.945 -2.404 1 95.38 44 LEU B N 1
ATOM 4028 C CA . LEU B 1 44 ? -32.5 11.398 -2.387 1 95.38 44 LEU B CA 1
ATOM 4029 C C . LEU B 1 44 ? -32.125 12 -3.732 1 95.38 44 LEU B C 1
ATOM 4031 O O . LEU B 1 44 ? -32.188 13.219 -3.914 1 95.38 44 LEU B O 1
ATOM 4035 N N . GLY B 1 45 ? -31.641 11.156 -4.629 1 96.31 45 GLY B N 1
ATOM 4036 C CA . GLY B 1 45 ? -31.359 11.602 -5.984 1 96.31 45 GLY B CA 1
ATOM 4037 C C . GLY B 1 45 ? -29.891 11.867 -6.23 1 96.31 45 GLY B C 1
ATOM 4038 O O . GLY B 1 45 ? -29.516 12.367 -7.297 1 96.31 45 GLY B O 1
ATOM 4039 N N . ILE B 1 46 ? -29.031 11.555 -5.285 1 97.5 46 ILE B N 1
ATOM 4040 C CA . ILE B 1 46 ? -27.609 11.773 -5.441 1 97.5 46 ILE B CA 1
ATOM 4041 C C . ILE B 1 46 ? -27.031 10.758 -6.426 1 97.5 46 ILE B C 1
ATOM 4043 O O . ILE B 1 46 ? -27.391 9.578 -6.379 1 97.5 46 ILE B O 1
ATOM 4047 N N . ARG B 1 47 ? -26.219 11.25 -7.289 1 96.44 47 ARG B N 1
ATOM 4048 C CA . ARG B 1 47 ? -25.578 10.422 -8.305 1 96.44 47 ARG B CA 1
ATOM 4049 C C . ARG B 1 47 ? -24.078 10.656 -8.32 1 96.44 47 ARG B C 1
ATOM 4051 O O . ARG B 1 47 ? -23.562 11.531 -7.617 1 96.44 47 ARG B O 1
ATOM 4058 N N . GLY B 1 48 ? -23.375 9.82 -9.125 1 95.75 48 GLY B N 1
ATOM 4059 C CA . GLY B 1 48 ? -21.938 9.984 -9.281 1 95.75 48 GLY B CA 1
ATOM 4060 C C . GLY B 1 48 ? -21.547 11.383 -9.734 1 95.75 48 GLY B C 1
ATOM 4061 O O . GLY B 1 48 ? -22.172 11.938 -10.641 1 95.75 48 GLY B O 1
ATOM 4062 N N . GLY B 1 49 ? -20.516 11.922 -9.023 1 96.69 49 GLY B N 1
ATOM 4063 C CA . GLY B 1 49 ? -20.016 13.234 -9.406 1 96.69 49 GLY B CA 1
ATOM 4064 C C . GLY B 1 49 ? -20.703 14.367 -8.664 1 96.69 49 GLY B C 1
ATOM 4065 O O 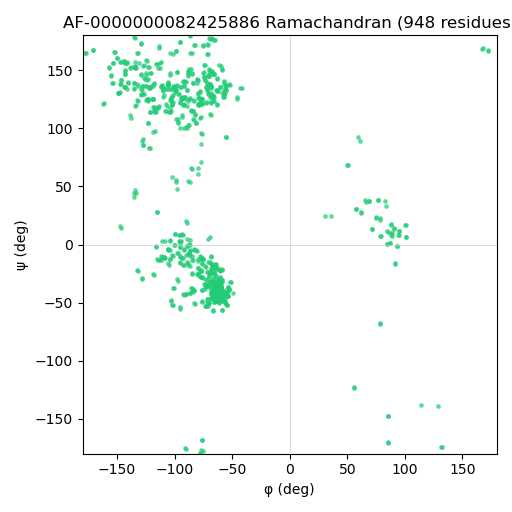. GLY B 1 49 ? -20.203 15.5 -8.656 1 96.69 49 GLY B O 1
ATOM 4066 N N . ASP B 1 50 ? -21.859 14.117 -8.039 1 98.31 50 ASP B N 1
ATOM 4067 C CA . ASP B 1 50 ? -22.531 15.148 -7.262 1 98.31 50 ASP B CA 1
ATOM 4068 C C . ASP B 1 50 ? -21.703 15.547 -6.039 1 98.31 50 ASP B C 1
ATOM 4070 O O . ASP B 1 50 ? -21.031 14.711 -5.438 1 98.31 50 ASP B O 1
ATOM 4074 N N . MET B 1 51 ? -21.812 16.812 -5.695 1 98.56 51 MET B N 1
ATOM 4075 C CA . MET B 1 51 ? -21.125 17.297 -4.512 1 98.56 51 MET B CA 1
ATOM 4076 C C . MET B 1 51 ? -22.078 17.406 -3.324 1 98.56 51 MET B C 1
ATOM 4078 O O . MET B 1 51 ? -23.219 17.812 -3.482 1 98.56 51 MET B O 1
ATOM 4082 N N . ILE B 1 52 ? -21.609 16.953 -2.225 1 98.75 52 ILE B N 1
ATOM 4083 C CA . ILE B 1 52 ? -22.375 17 -0.982 1 98.75 52 ILE B CA 1
ATOM 4084 C C . ILE B 1 52 ? -21.594 17.797 0.065 1 98.75 52 ILE B C 1
ATOM 4086 O O . ILE B 1 52 ? -20.516 17.391 0.5 1 98.75 52 ILE B O 1
ATOM 4090 N N . VAL B 1 53 ? -22.141 18.969 0.473 1 98.56 53 VAL B N 1
ATOM 4091 C CA . VAL B 1 53 ? -21.547 19.75 1.56 1 98.56 53 VAL B CA 1
ATOM 4092 C C . VAL B 1 53 ? -21.953 19.141 2.902 1 98.56 53 VAL B C 1
ATOM 4094 O O . VAL B 1 53 ? -23.141 18.875 3.145 1 98.56 53 VAL B O 1
ATOM 4097 N N . THR B 1 54 ? -20.969 18.922 3.748 1 97.81 54 THR B N 1
ATOM 4098 C CA . THR B 1 54 ? -21.266 18.203 4.98 1 97.81 54 THR B CA 1
ATOM 4099 C C . THR B 1 54 ? -20.734 18.953 6.195 1 97.81 54 THR B C 1
ATOM 4101 O O . THR B 1 54 ? -19.609 19.438 6.184 1 97.81 54 THR B O 1
ATOM 4104 N N . SER B 1 55 ? -21.516 19.172 7.156 1 95.88 55 SER B N 1
ATOM 4105 C CA . SER B 1 55 ? -21.219 19.562 8.531 1 95.88 55 SER B CA 1
ATOM 4106 C C . SER B 1 55 ? -21.891 18.641 9.531 1 95.88 55 SER B C 1
ATOM 4108 O O . SER B 1 55 ? -23.016 18.891 9.977 1 95.88 55 SER B O 1
ATOM 4110 N N . VAL B 1 56 ? -21.125 17.594 9.891 1 95.19 56 VAL B N 1
ATOM 4111 C CA . VAL B 1 56 ? -21.703 16.469 10.625 1 95.19 56 VAL B CA 1
ATOM 4112 C C . VAL B 1 56 ? -21.172 16.453 12.055 1 95.19 56 VAL B C 1
ATOM 4114 O O . VAL B 1 56 ? -19.969 16.562 12.273 1 95.19 56 VAL B O 1
ATOM 4117 N N . LYS B 1 57 ? -22.047 16.297 13.016 1 92.75 57 LYS B N 1
ATOM 4118 C CA . LYS B 1 57 ? -21.688 16.406 14.43 1 92.75 57 LYS B CA 1
ATOM 4119 C C . LYS B 1 57 ? -21.109 15.094 14.945 1 92.75 57 LYS B C 1
ATOM 4121 O O . LYS B 1 57 ? -20.078 15.094 15.617 1 92.75 57 LYS B O 1
ATOM 4126 N N . ALA B 1 58 ? -21.781 14.008 14.703 1 92.69 58 ALA B N 1
ATOM 4127 C CA . ALA B 1 58 ? -21.312 12.703 15.18 1 92.69 58 ALA B CA 1
ATOM 4128 C C . ALA B 1 58 ? -20.188 12.172 14.305 1 92.69 58 ALA B C 1
ATOM 4130 O O . ALA B 1 58 ? -20.391 11.93 13.117 1 92.69 58 ALA B O 1
ATOM 4131 N N . PRO B 1 59 ? -19.016 11.906 14.891 1 93.81 59 PRO B N 1
ATOM 4132 C CA . PRO B 1 59 ? -17.875 11.5 14.078 1 93.81 59 PRO B CA 1
ATOM 4133 C C . PRO B 1 59 ? -18.109 10.172 13.359 1 93.81 59 PRO B C 1
ATOM 4135 O O . PRO B 1 59 ? -17.625 9.977 12.242 1 93.81 59 PRO B O 1
ATOM 4138 N N . LEU B 1 60 ? -18.859 9.25 14.016 1 95.19 60 LEU B N 1
ATOM 4139 C CA . LEU B 1 60 ? -19.156 7.977 13.367 1 95.19 60 LEU B CA 1
ATOM 4140 C C . LEU B 1 60 ? -19.953 8.188 12.094 1 95.19 60 LEU B C 1
ATOM 4142 O O . LEU B 1 60 ? -19.688 7.559 11.07 1 95.19 60 LEU B O 1
ATOM 4146 N N . ASP B 1 61 ? -20.938 9.07 12.188 1 95.12 61 ASP B N 1
ATOM 4147 C CA . ASP B 1 61 ? -21.766 9.375 11.023 1 95.12 61 ASP B CA 1
ATOM 4148 C C . ASP B 1 61 ? -20.938 10.016 9.914 1 95.12 61 ASP B C 1
ATOM 4150 O O . ASP B 1 61 ? -21.141 9.734 8.727 1 95.12 61 ASP B O 1
ATOM 4154 N N . HIS B 1 62 ? -20.062 10.867 10.344 1 96.12 62 HIS B N 1
ATOM 4155 C CA . HIS B 1 62 ? -19.203 11.531 9.367 1 96.12 62 HIS B CA 1
ATOM 4156 C C . HIS B 1 62 ? -18.344 10.523 8.617 1 96.12 62 HIS B C 1
ATOM 4158 O O . HIS B 1 62 ? -18.219 10.602 7.395 1 96.12 62 HIS B O 1
ATOM 4164 N N . LEU B 1 63 ? -17.781 9.578 9.352 1 97.19 63 LEU B N 1
ATOM 4165 C CA . LEU B 1 63 ? -16.938 8.531 8.781 1 97.19 63 LEU B CA 1
ATOM 4166 C C . LEU B 1 63 ? -17.75 7.621 7.863 1 97.19 63 LEU B C 1
ATOM 4168 O O . LEU B 1 63 ? -17.344 7.359 6.73 1 97.19 63 LEU B O 1
ATOM 4172 N N . ALA B 1 64 ? -18.875 7.145 8.328 1 96.94 64 ALA B N 1
ATOM 4173 C CA . ALA B 1 64 ? -19.734 6.281 7.523 1 96.94 64 ALA B CA 1
ATOM 4174 C C . ALA B 1 64 ? -20.203 7 6.262 1 96.94 64 ALA B C 1
ATOM 4176 O O . ALA B 1 64 ? -20.297 6.395 5.195 1 96.94 64 ALA B O 1
ATOM 4177 N N . LEU B 1 65 ? -20.453 8.266 6.426 1 97.88 65 LEU B N 1
ATOM 4178 C CA . LEU B 1 65 ? -20.906 9.07 5.301 1 97.88 65 LEU B CA 1
ATOM 4179 C C . LEU B 1 65 ? -19.844 9.156 4.223 1 97.88 65 LEU B C 1
ATOM 4181 O O . LEU B 1 65 ? -20.141 9.141 3.029 1 97.88 65 LEU B O 1
ATOM 4185 N N . PHE B 1 66 ? -18.656 9.297 4.602 1 98.19 66 PHE B N 1
ATOM 4186 C CA . PHE B 1 66 ? -17.578 9.32 3.623 1 98.19 66 PHE B CA 1
ATOM 4187 C C . PHE B 1 66 ? -17.609 8.078 2.74 1 98.19 66 PHE B C 1
ATOM 4189 O O . PHE B 1 66 ? -17.562 8.188 1.513 1 98.19 66 PHE B O 1
ATOM 4196 N N . PHE B 1 67 ? -17.656 6.902 3.338 1 97.44 67 PHE B N 1
ATOM 4197 C CA . PHE B 1 67 ? -17.672 5.664 2.568 1 97.44 67 PHE B CA 1
ATOM 4198 C C . PHE B 1 67 ? -18.953 5.539 1.766 1 97.44 67 PHE B C 1
ATOM 4200 O O . PHE B 1 67 ? -18.953 4.984 0.666 1 97.44 67 PHE B O 1
ATOM 4207 N N . ALA B 1 68 ? -20.062 6.051 2.346 1 97 68 ALA B N 1
ATOM 4208 C CA . ALA B 1 68 ? -21.328 6.074 1.603 1 97 68 ALA B CA 1
ATOM 4209 C C . ALA B 1 68 ? -21.188 6.902 0.329 1 97 68 ALA B C 1
ATOM 4211 O O . ALA B 1 68 ? -21.609 6.469 -0.747 1 97 68 ALA B O 1
ATOM 4212 N N . VAL B 1 69 ? -20.625 8.07 0.501 1 97.69 69 VAL B N 1
ATOM 4213 C CA . VAL B 1 69 ? -20.422 8.977 -0.623 1 97.69 69 VAL B CA 1
ATOM 4214 C C . VAL B 1 69 ? -19.547 8.32 -1.672 1 97.69 69 VAL B C 1
ATOM 4216 O O . VAL B 1 69 ? -19.797 8.438 -2.873 1 97.69 69 VAL B O 1
ATOM 4219 N N . ARG B 1 70 ? -18.516 7.566 -1.289 1 97.06 70 ARG B N 1
ATOM 4220 C CA . ARG B 1 70 ? -17.641 6.852 -2.211 1 97.06 70 ARG B CA 1
ATOM 4221 C C . ARG B 1 70 ? -18.391 5.734 -2.926 1 97.06 70 ARG B C 1
ATOM 4223 O O . ARG B 1 70 ? -18.172 5.492 -4.113 1 97.06 70 ARG B O 1
ATOM 4230 N N . LYS B 1 71 ? -19.234 5.043 -2.172 1 96.12 71 LYS B N 1
ATOM 4231 C CA . LYS B 1 71 ? -20.031 3.98 -2.773 1 96.12 71 LYS B CA 1
ATOM 4232 C C . LYS B 1 71 ? -20.922 4.523 -3.889 1 96.12 71 LYS B C 1
ATOM 4234 O O . LYS B 1 71 ? -21.094 3.877 -4.922 1 96.12 71 LYS B O 1
ATOM 4239 N N . VAL B 1 72 ? -21.422 5.703 -3.699 1 95.5 72 VAL B N 1
ATOM 4240 C CA . VAL B 1 72 ? -22.281 6.336 -4.684 1 95.5 72 VAL B CA 1
ATOM 4241 C C . VAL B 1 72 ? -21.453 6.879 -5.84 1 95.5 72 VAL B C 1
ATOM 4243 O O . VAL B 1 72 ? -21.922 6.934 -6.98 1 95.5 72 VAL B O 1
ATOM 4246 N N . GLY B 1 73 ? -20.203 7.23 -5.594 1 96.44 73 GLY B N 1
ATOM 4247 C CA . GLY B 1 73 ? -19.359 7.898 -6.559 1 96.44 73 GLY B CA 1
ATOM 4248 C C . GLY B 1 73 ? -19.438 9.414 -6.492 1 96.44 73 GLY B C 1
ATOM 4249 O O . GLY B 1 73 ? -19.016 10.102 -7.418 1 96.44 73 GLY B O 1
ATOM 4250 N N . ALA B 1 74 ? -20.016 9.945 -5.438 1 97.81 74 ALA B N 1
ATOM 4251 C CA . ALA B 1 74 ? -20.172 11.383 -5.227 1 97.81 74 ALA B CA 1
ATOM 4252 C C . ALA B 1 74 ? -18.938 11.977 -4.551 1 97.81 74 ALA B C 1
ATOM 4254 O O . ALA B 1 74 ? -17.922 11.289 -4.379 1 97.81 74 ALA B O 1
ATOM 4255 N N . ILE B 1 75 ? -18.969 13.32 -4.32 1 98.62 75 ILE B N 1
ATOM 4256 C CA . ILE B 1 75 ? -17.844 14.055 -3.758 1 98.62 75 ILE B CA 1
ATOM 4257 C C . ILE B 1 75 ? -18.25 14.688 -2.43 1 98.62 75 ILE B C 1
ATOM 4259 O O . ILE B 1 75 ? -19.266 15.391 -2.355 1 98.62 75 ILE B O 1
ATOM 4263 N N . MET B 1 76 ? -17.516 14.414 -1.393 1 98.69 76 MET B N 1
ATOM 4264 C CA . MET B 1 76 ? -17.797 15 -0.084 1 98.69 76 MET B CA 1
ATOM 4265 C C . MET B 1 76 ? -17.062 16.328 0.089 1 98.69 76 MET B C 1
ATOM 4267 O O . MET B 1 76 ? -15.867 16.422 -0.223 1 98.69 76 MET B O 1
ATOM 4271 N N . VAL B 1 77 ? -17.75 17.344 0.548 1 98.5 77 VAL B N 1
ATOM 4272 C CA . VAL B 1 77 ? -17.172 18.656 0.833 1 98.5 77 VAL B CA 1
ATOM 4273 C C . VAL B 1 77 ? -17.406 19.016 2.301 1 98.5 77 VAL B C 1
ATOM 4275 O O . VAL B 1 77 ? -18.312 19.781 2.621 1 98.5 77 VAL B O 1
ATOM 4278 N N . PRO B 1 78 ? -16.547 18.516 3.156 1 97.06 78 PRO B N 1
ATOM 4279 C CA . PRO B 1 78 ? -16.719 18.812 4.582 1 97.06 78 PRO B CA 1
ATOM 4280 C C . PRO B 1 78 ? -16.375 20.25 4.93 1 97.06 78 PRO B C 1
ATOM 4282 O O . PRO B 1 78 ? -15.391 20.797 4.414 1 97.06 78 PRO B O 1
ATOM 4285 N N . VAL B 1 79 ? -17.203 20.812 5.793 1 93.25 79 VAL B N 1
ATOM 4286 C CA . VAL B 1 79 ? -17.016 22.219 6.152 1 93.25 79 VAL B CA 1
ATOM 4287 C C . VAL B 1 79 ? -16.844 22.344 7.664 1 93.25 79 VAL B C 1
ATOM 4289 O O . VAL B 1 79 ? -17.484 21.625 8.43 1 93.25 79 VAL B O 1
ATOM 4292 N N . ASN B 1 80 ? -15.961 23.25 8.055 1 88.19 80 ASN B N 1
ATOM 4293 C CA . ASN B 1 80 ? -15.758 23.578 9.461 1 88.19 80 ASN B CA 1
ATOM 4294 C C . ASN B 1 80 ? -16.969 24.297 10.047 1 88.19 80 ASN B C 1
ATOM 4296 O O . ASN B 1 80 ? -17.219 25.453 9.703 1 88.19 80 ASN B O 1
ATOM 4300 N N . PRO B 1 81 ? -17.672 23.688 10.914 1 87.62 81 PRO B N 1
ATOM 4301 C CA . PRO B 1 81 ? -18.875 24.328 11.438 1 87.62 81 PRO B CA 1
ATOM 4302 C C . PRO B 1 81 ? -18.562 25.578 12.258 1 87.62 81 PRO B C 1
ATOM 4304 O O . PRO B 1 81 ? -19.438 26.438 12.445 1 87.62 81 PRO B O 1
ATOM 4307 N N . ARG B 1 82 ? -17.406 25.703 12.703 1 80.25 82 ARG B N 1
ATOM 4308 C CA . ARG B 1 82 ? -17.047 26.812 13.586 1 80.25 82 ARG B CA 1
ATOM 4309 C C . ARG B 1 82 ? -16.891 28.109 12.797 1 80.25 82 ARG B C 1
ATOM 4311 O O . ARG B 1 82 ? -16.875 29.188 13.383 1 80.25 82 ARG B O 1
ATOM 4318 N N . LEU B 1 83 ? -16.766 28 11.516 1 81.56 83 LEU B N 1
ATOM 4319 C CA . LEU B 1 83 ? -16.594 29.188 10.695 1 81.56 83 LEU B CA 1
ATOM 4320 C C . LEU B 1 83 ? -17.938 29.828 10.383 1 81.56 83 LEU B C 1
ATOM 4322 O O . LEU B 1 83 ? -18 30.891 9.766 1 81.56 83 LEU B O 1
ATOM 4326 N N . GLY B 1 84 ? -19.062 29.188 10.805 1 80.31 84 GLY B N 1
ATOM 4327 C CA . GLY B 1 84 ? -20.375 29.797 10.812 1 80.31 84 GLY B CA 1
ATOM 4328 C C . GLY B 1 84 ? -21.094 29.672 9.484 1 80.31 84 GLY B C 1
ATOM 4329 O O . GLY B 1 84 ? -20.609 29.016 8.562 1 80.31 84 GLY B O 1
ATOM 4330 N N . ARG B 1 85 ? -22.172 30.375 9.406 1 87.75 85 ARG B N 1
ATOM 4331 C CA . ARG B 1 85 ? -23.094 30.281 8.273 1 87.75 85 ARG B CA 1
ATOM 4332 C C . ARG B 1 85 ? -22.516 30.953 7.043 1 87.75 85 ARG B C 1
ATOM 4334 O O . ARG B 1 85 ? -22.734 30.516 5.918 1 87.75 85 ARG B O 1
ATOM 4341 N N . SER B 1 86 ? -21.844 32.062 7.285 1 85.88 86 SER B N 1
ATOM 4342 C CA . SER B 1 86 ? -21.281 32.781 6.164 1 85.88 86 SER B CA 1
ATOM 4343 C C . SER B 1 86 ? -20.312 31.922 5.367 1 85.88 86 SER B C 1
ATOM 4345 O O . SER B 1 86 ? -20.297 31.969 4.137 1 85.88 86 SER B O 1
ATOM 4347 N N . PHE B 1 87 ? -19.531 31.234 6.066 1 87.06 87 PHE B N 1
ATOM 4348 C CA . PHE B 1 87 ? -18.594 30.344 5.398 1 87.06 87 PHE B CA 1
ATOM 4349 C C . PHE B 1 87 ? -19.328 29.234 4.676 1 87.06 87 PHE B C 1
ATOM 4351 O O . PHE B 1 87 ? -18.969 28.875 3.547 1 87.06 87 PHE B O 1
ATOM 4358 N N . MET B 1 88 ? -20.312 28.703 5.281 1 91.31 88 MET B N 1
ATOM 4359 C CA . MET B 1 88 ? -21.141 27.672 4.66 1 91.31 88 MET B CA 1
ATOM 4360 C C . MET B 1 88 ? -21.766 28.172 3.365 1 91.31 88 MET B C 1
ATOM 4362 O O . MET B 1 88 ? -21.75 27.484 2.348 1 91.31 88 MET B O 1
ATOM 4366 N N . ASP B 1 89 ? -22.234 29.391 3.441 1 93 89 ASP B N 1
ATOM 4367 C CA . ASP B 1 89 ? -22.828 30.016 2.258 1 93 89 ASP B CA 1
ATOM 4368 C C . ASP B 1 89 ? -21.797 30.188 1.149 1 93 89 ASP B C 1
ATOM 4370 O O . ASP B 1 89 ? -22.094 29.953 -0.026 1 93 89 ASP B O 1
ATOM 4374 N N . PHE B 1 90 ? -20.672 30.609 1.531 1 91.81 90 PHE B N 1
ATOM 4375 C CA . PHE B 1 90 ? -19.578 30.766 0.573 1 91.81 90 PHE B CA 1
ATOM 4376 C C . PHE B 1 90 ? -19.297 29.453 -0.148 1 91.81 90 PHE B C 1
ATOM 4378 O O . PHE B 1 90 ? -19.219 29.406 -1.378 1 91.81 90 PHE B O 1
ATOM 4385 N N . VAL B 1 91 ? -19.172 28.375 0.63 1 95.19 91 VAL B N 1
ATOM 4386 C CA . VAL B 1 91 ? -18.844 27.062 0.077 1 95.19 91 VAL B CA 1
ATOM 4387 C C . VAL B 1 91 ? -19.984 26.578 -0.834 1 95.19 91 VAL B C 1
ATOM 4389 O O . VAL B 1 91 ? -19.734 26.109 -1.946 1 95.19 91 VAL B O 1
ATOM 4392 N N . ILE B 1 92 ? -21.188 26.75 -0.418 1 96.62 92 ILE B N 1
ATOM 4393 C CA . ILE B 1 92 ? -22.359 26.328 -1.189 1 96.62 92 ILE B CA 1
ATOM 4394 C C . ILE B 1 92 ? -22.359 27.062 -2.531 1 96.62 92 ILE B C 1
ATOM 4396 O O . ILE B 1 92 ? -22.609 26.453 -3.574 1 96.62 92 ILE B O 1
ATOM 4400 N N . ASN B 1 93 ? -22.078 28.312 -2.453 1 96.25 93 ASN B N 1
ATOM 4401 C CA . ASN B 1 93 ? -22.078 29.109 -3.676 1 96.25 93 ASN B CA 1
ATOM 4402 C C . ASN B 1 93 ? -20.922 28.719 -4.598 1 96.25 93 ASN B C 1
ATOM 4404 O O . ASN B 1 93 ? -21.047 28.797 -5.824 1 96.25 93 ASN B O 1
ATOM 4408 N N . ASP B 1 94 ? -19.844 28.312 -3.996 1 95.81 94 ASP B N 1
ATOM 4409 C CA . ASP B 1 94 ? -18.656 27.984 -4.777 1 95.81 94 ASP B CA 1
ATOM 4410 C C . ASP B 1 94 ? -18.797 26.641 -5.461 1 95.81 94 ASP B C 1
ATOM 4412 O O . ASP B 1 94 ? -18.453 26.484 -6.629 1 95.81 94 ASP B O 1
ATOM 4416 N N . VAL B 1 95 ? -19.438 25.578 -4.742 1 97.69 95 VAL B N 1
ATOM 4417 C CA . VAL B 1 95 ? -19.406 24.219 -5.266 1 97.69 95 VAL B CA 1
ATOM 4418 C C . VAL B 1 95 ? -20.781 23.859 -5.84 1 97.69 95 VAL B C 1
ATOM 4420 O O . VAL B 1 95 ? -20.906 22.875 -6.578 1 97.69 95 VAL B O 1
ATOM 4423 N N . LYS B 1 96 ? -21.844 24.625 -5.5 1 97.81 96 LYS B N 1
ATOM 4424 C CA . LYS B 1 96 ? -23.203 24.344 -5.977 1 97.81 96 LYS B CA 1
ATOM 4425 C C . LYS B 1 96 ? -23.578 22.875 -5.746 1 97.81 96 LYS B C 1
ATOM 4427 O O . LYS B 1 96 ? -23.859 22.156 -6.699 1 97.81 96 LYS B O 1
ATOM 4432 N N . PRO B 1 97 ? -23.734 22.5 -4.496 1 98.56 97 PRO B N 1
ATOM 4433 C CA . PRO B 1 97 ? -23.922 21.094 -4.141 1 98.56 97 PRO B CA 1
ATOM 4434 C C . PRO B 1 97 ? -25.312 20.578 -4.488 1 98.56 97 PRO B C 1
ATOM 4436 O O . PRO B 1 97 ? -26.25 21.359 -4.594 1 98.56 97 PRO B O 1
ATOM 4439 N N . ALA B 1 98 ? -25.391 19.266 -4.699 1 98.62 98 ALA B N 1
ATOM 4440 C CA . ALA B 1 98 ? -26.672 18.578 -4.883 1 98.62 98 ALA B CA 1
ATOM 4441 C C . ALA B 1 98 ? -27.391 18.375 -3.549 1 98.62 98 ALA B C 1
ATOM 4443 O O . ALA B 1 98 ? -28.609 18.203 -3.508 1 98.62 98 ALA B O 1
ATOM 4444 N N . LEU B 1 99 ? -26.656 18.391 -2.467 1 98.38 99 LEU B N 1
ATOM 4445 C CA . LEU B 1 99 ? -27.203 18.141 -1.137 1 98.38 99 LEU B CA 1
ATOM 4446 C C . LEU B 1 99 ? -26.344 18.812 -0.066 1 98.38 99 LEU B C 1
ATOM 4448 O O . LEU B 1 99 ? -25.125 18.891 -0.193 1 98.38 99 LEU B O 1
ATOM 4452 N N . VAL B 1 100 ? -27 19.391 0.908 1 98.31 100 VAL B N 1
ATOM 4453 C CA . VAL B 1 100 ? -26.344 19.922 2.098 1 98.31 100 VAL B CA 1
ATOM 4454 C C . VAL B 1 100 ? -26.766 19.109 3.326 1 98.31 100 VAL B C 1
ATOM 4456 O O . VAL B 1 100 ? -27.969 18.984 3.6 1 98.31 100 VAL B O 1
ATOM 4459 N N . ILE B 1 101 ? -25.828 18.5 3.973 1 98.06 101 ILE B N 1
ATOM 4460 C CA . ILE B 1 101 ? -26.031 17.844 5.258 1 98.06 101 ILE B CA 1
ATOM 4461 C C . ILE B 1 101 ? -25.438 18.688 6.375 1 98.06 101 ILE B C 1
ATOM 4463 O O . ILE B 1 101 ? -24.203 18.828 6.457 1 98.06 101 ILE B O 1
ATOM 4467 N N . ASP B 1 102 ? -26.234 19.219 7.25 1 97 102 ASP B N 1
ATOM 4468 C CA . ASP B 1 102 ? -25.766 20.156 8.266 1 97 102 ASP B CA 1
ATOM 4469 C C . ASP B 1 102 ? -26.406 19.875 9.617 1 97 102 ASP B C 1
ATOM 4471 O O . ASP B 1 102 ? -27.578 20.203 9.836 1 97 102 ASP B O 1
ATOM 4475 N N . ASP B 1 103 ? -25.641 19.375 10.516 1 95.31 103 ASP B N 1
ATOM 4476 C CA . ASP B 1 103 ? -26.141 19.031 11.844 1 95.31 103 ASP B CA 1
ATOM 4477 C C . ASP B 1 103 ? -26.047 20.234 12.797 1 95.31 103 ASP B C 1
ATOM 4479 O O . ASP B 1 103 ? -26.531 20.172 13.922 1 95.31 103 ASP B O 1
ATOM 4483 N N . TYR B 1 104 ? -25.422 21.281 12.391 1 92.44 104 TYR B N 1
ATOM 4484 C CA . TYR B 1 104 ? -25.125 22.359 13.328 1 92.44 104 TYR B CA 1
ATOM 4485 C C . TYR B 1 104 ? -26.078 23.531 13.125 1 92.44 104 TYR B C 1
ATOM 4487 O O . TYR B 1 104 ? -26.688 24.016 14.086 1 92.44 104 TYR B O 1
ATOM 4495 N N . GLN B 1 105 ? -26.25 23.953 11.852 1 89.62 105 GLN B N 1
ATOM 4496 C CA . GLN B 1 105 ? -27.062 25.125 11.586 1 89.62 105 GLN B CA 1
ATOM 4497 C C . GLN B 1 105 ? -28.375 24.75 10.922 1 89.62 105 GLN B C 1
ATOM 4499 O O . GLN B 1 105 ? -29.234 25.609 10.703 1 89.62 105 GLN B O 1
ATOM 4504 N N . GLY B 1 106 ? -28.5 23.547 10.492 1 90.19 106 GLY B N 1
ATOM 4505 C CA . GLY B 1 106 ? -29.734 23.062 9.922 1 90.19 106 GLY B CA 1
ATOM 4506 C C . GLY B 1 106 ? -29.953 23.516 8.492 1 90.19 106 GLY B C 1
ATOM 4507 O O . GLY B 1 106 ? -31.094 23.656 8.047 1 90.19 106 GLY B O 1
ATOM 4508 N N . MET B 1 107 ? -28.781 23.859 7.836 1 90 107 MET B N 1
ATOM 4509 C CA . MET B 1 107 ? -28.844 24.234 6.422 1 90 107 MET B CA 1
ATOM 4510 C C . MET B 1 107 ? -29 23 5.543 1 90 107 MET B C 1
ATOM 4512 O O . MET B 1 107 ? -28.047 22.203 5.414 1 90 107 MET B O 1
ATOM 4516 N N . GLY B 1 108 ? -30 22.234 5.398 1 95 108 GLY B N 1
ATOM 4517 C CA . GLY B 1 108 ? -30.25 21 4.656 1 95 108 GLY B CA 1
ATOM 4518 C C . GLY B 1 108 ? -30.844 19.906 5.512 1 95 108 GLY B C 1
ATOM 4519 O O . GLY B 1 108 ? -31.719 20.172 6.344 1 95 108 GLY B O 1
ATOM 4520 N N . ILE B 1 109 ? -30.344 18.703 5.266 1 96.56 109 ILE B N 1
ATOM 4521 C CA . ILE B 1 109 ? -30.891 17.609 6.059 1 96.56 109 ILE B CA 1
ATOM 4522 C C . ILE B 1 109 ? -29.922 17.25 7.176 1 96.56 109 ILE B C 1
ATOM 4524 O O . ILE B 1 109 ? -28.75 17.641 7.148 1 96.56 109 ILE B O 1
ATOM 4528 N N . SER B 1 110 ? -30.438 16.516 8.141 1 95.94 110 SER B N 1
ATOM 4529 C CA . SER B 1 110 ? -29.578 15.984 9.203 1 95.94 110 SER B CA 1
ATOM 4530 C C . SER B 1 110 ? -28.938 14.664 8.781 1 95.94 110 SER B C 1
ATOM 4532 O O . SER B 1 110 ? -29.531 13.891 8.031 1 95.94 110 SER B O 1
ATOM 4534 N N . SER B 1 111 ? -27.703 14.453 9.289 1 94.62 111 SER B N 1
ATOM 4535 C CA . SER B 1 111 ? -27.047 13.188 9 1 94.62 111 SER B CA 1
ATOM 4536 C C . SER B 1 111 ? -27.844 12.008 9.531 1 94.62 111 SER B C 1
ATOM 4538 O O . SER B 1 111 ? -27.781 10.906 8.977 1 94.62 111 SER B O 1
ATOM 4540 N N . SER B 1 112 ? -28.594 12.18 10.555 1 91.44 112 SER B N 1
ATOM 4541 C CA . SER B 1 112 ? -29.391 11.117 11.156 1 91.44 112 SER B CA 1
ATOM 4542 C C . SER B 1 112 ? -30.484 10.633 10.211 1 91.44 112 SER B C 1
ATOM 4544 O O . SER B 1 112 ? -30.984 9.516 10.352 1 91.44 112 SER B O 1
ATOM 4546 N N . GLU B 1 113 ? -30.812 11.445 9.258 1 93 113 GLU B N 1
ATOM 4547 C CA . GLU B 1 113 ? -31.844 11.078 8.281 1 93 113 GLU B CA 1
ATOM 4548 C C . GLU B 1 113 ? -31.312 10.031 7.305 1 93 113 GLU B C 1
ATOM 4550 O O . GLU B 1 113 ? -32.094 9.375 6.617 1 93 113 GLU B O 1
ATOM 4555 N N . LEU B 1 114 ? -30.078 9.922 7.234 1 93.62 114 LEU B N 1
ATOM 4556 C CA . LEU B 1 114 ? -29.484 8.984 6.293 1 93.62 114 LEU B CA 1
ATOM 4557 C C . LEU B 1 114 ? -29.312 7.609 6.93 1 93.62 114 LEU B C 1
ATOM 4559 O O . LEU B 1 114 ? -29.047 6.629 6.234 1 93.62 114 LEU B O 1
ATOM 4563 N N . ASN B 1 115 ? -29.406 7.5 8.219 1 82.94 115 ASN B N 1
ATOM 4564 C CA . ASN B 1 115 ? -29.234 6.238 8.93 1 82.94 115 ASN B CA 1
ATOM 4565 C C . ASN B 1 115 ? -30.547 5.477 9.039 1 82.94 115 ASN B C 1
ATOM 4567 O O . ASN B 1 115 ? -31.109 5.344 10.125 1 82.94 115 ASN B O 1
ATOM 4571 N N . ARG B 1 116 ? -31.344 5.152 7.922 1 68.81 116 ARG B N 1
ATOM 4572 C CA . ARG B 1 116 ? -32.688 4.578 7.938 1 68.81 116 ARG B CA 1
ATOM 4573 C C . ARG B 1 116 ? -32.625 3.068 7.723 1 68.81 116 ARG B C 1
ATOM 4575 O O . ARG B 1 116 ? -33.688 2.432 7.535 1 68.81 116 ARG B O 1
ATOM 4582 N N . GLY B 1 117 ? -31.75 2.342 8.43 1 64.75 117 GLY B N 1
ATOM 4583 C CA . GLY B 1 117 ? -31.75 0.888 8.383 1 64.75 117 GLY B CA 1
ATOM 4584 C C . GLY B 1 117 ? -32.094 0.336 7.008 1 64.75 117 GLY B C 1
ATOM 4585 O O . GLY B 1 117 ? -32.656 -0.756 6.895 1 64.75 117 GLY B O 1
ATOM 4586 N N . GLY B 1 118 ? -31.906 0.995 5.945 1 56.06 118 GLY B N 1
ATOM 4587 C CA . GLY B 1 118 ? -32.406 0.536 4.656 1 56.06 118 GLY B CA 1
ATOM 4588 C C . GLY B 1 118 ? -31.562 -0.587 4.066 1 56.06 118 GLY B C 1
ATOM 4589 O O . GLY B 1 118 ? -30.656 -1.115 4.727 1 56.06 118 GLY B O 1
ATOM 4590 N N . LYS B 1 119 ? -32.031 -1.018 2.699 1 59.94 119 LYS B N 1
ATOM 4591 C CA . LYS B 1 119 ? -31.562 -2.162 1.926 1 59.94 119 LYS B CA 1
ATOM 4592 C C . LYS B 1 119 ? -30.094 -2.016 1.571 1 59.94 119 LYS B C 1
ATOM 4594 O O . LYS B 1 119 ? -29.625 -0.911 1.298 1 59.94 119 LYS B O 1
ATOM 4599 N N . GLU B 1 120 ? -29.281 -3.014 2.043 1 64.75 120 GLU B N 1
ATOM 4600 C CA . GLU B 1 120 ? -27.891 -3.135 1.609 1 64.75 120 GLU B CA 1
ATOM 4601 C C . GLU B 1 120 ? -27.797 -3.215 0.089 1 64.75 120 GLU B C 1
ATOM 4603 O O . GLU B 1 120 ? -28.5 -4.008 -0.543 1 64.75 120 GLU B O 1
ATOM 4608 N N . GLY B 1 121 ? -27.609 -1.998 -0.557 1 66.06 121 GLY B N 1
ATOM 4609 C CA . GLY B 1 121 ? -27.406 -2.076 -1.994 1 66.06 121 GLY B CA 1
ATOM 4610 C C . GLY B 1 121 ? -26.016 -2.564 -2.373 1 66.06 121 GLY B C 1
ATOM 4611 O O . GLY B 1 121 ? -25.125 -2.646 -1.523 1 66.06 121 GLY B O 1
ATOM 4612 N N . GLU B 1 122 ? -26 -3.248 -3.477 1 75.31 122 GLU B N 1
ATOM 4613 C CA . GLU B 1 122 ? -24.719 -3.604 -4.062 1 75.31 122 GLU B CA 1
ATOM 4614 C C . GLU B 1 122 ? -24.125 -2.43 -4.836 1 75.31 122 GLU B C 1
ATOM 4616 O O . GLU B 1 122 ? -24.828 -1.727 -5.555 1 75.31 122 GLU B O 1
ATOM 4621 N N . PHE B 1 123 ? -23 -2.043 -4.441 1 83.69 123 PHE B N 1
ATOM 4622 C CA . PHE B 1 123 ? -22.328 -0.936 -5.109 1 83.69 123 PHE B CA 1
ATOM 4623 C C . PHE B 1 123 ? -21.172 -1.442 -5.965 1 83.69 123 PHE B C 1
ATOM 4625 O O . PHE B 1 123 ? -20.5 -2.406 -5.598 1 83.69 123 PHE B O 1
ATOM 4632 N N . GLY B 1 124 ? -21.047 -0.899 -7.152 1 81.56 124 GLY B N 1
ATOM 4633 C CA . GLY B 1 124 ? -20.047 -1.342 -8.102 1 81.56 124 GLY B CA 1
ATOM 4634 C C . GLY B 1 124 ? -18.625 -1.016 -7.668 1 81.56 124 GLY B C 1
ATOM 4635 O O . GLY B 1 124 ? -18.422 -0.106 -6.863 1 81.56 124 GLY B O 1
ATOM 4636 N N . PHE B 1 125 ? -17.672 -1.851 -8.047 1 85.75 125 PHE B N 1
ATOM 4637 C CA . PHE B 1 125 ? -16.25 -1.634 -7.855 1 85.75 125 PHE B CA 1
ATOM 4638 C C . PHE B 1 125 ? -15.711 -0.638 -8.875 1 85.75 125 PHE B C 1
ATOM 4640 O O . PHE B 1 125 ? -15.734 -0.9 -10.078 1 85.75 125 PHE B O 1
ATOM 4647 N N . ARG B 1 126 ? -15.359 0.567 -8.352 1 87.38 126 ARG B N 1
ATOM 4648 C CA . ARG B 1 126 ? -14.82 1.611 -9.219 1 87.38 126 ARG B CA 1
ATOM 4649 C C . ARG B 1 126 ? -13.312 1.734 -9.047 1 87.38 126 ARG B C 1
ATOM 4651 O O . ARG B 1 126 ? -12.812 1.834 -7.926 1 87.38 126 ARG B O 1
ATOM 4658 N N . MET B 1 127 ? -12.562 1.469 -10.125 1 86.88 127 MET B N 1
ATOM 4659 C CA . MET B 1 127 ? -11.109 1.596 -10.125 1 86.88 127 MET B CA 1
ATOM 4660 C C . MET B 1 127 ? -10.68 2.885 -10.82 1 86.88 127 MET B C 1
ATOM 4662 O O . MET B 1 127 ? -10.039 2.846 -11.875 1 86.88 127 MET B O 1
ATOM 4666 N N . ASN B 1 128 ? -11.133 4.02 -10.344 1 90.81 128 ASN B N 1
ATOM 4667 C CA . ASN B 1 128 ? -10.742 5.309 -10.898 1 90.81 128 ASN B CA 1
ATOM 4668 C C . ASN B 1 128 ? -10.023 6.168 -9.867 1 90.81 128 ASN B C 1
ATOM 4670 O O . ASN B 1 128 ? -10.664 6.902 -9.109 1 90.81 128 ASN B O 1
ATOM 4674 N N . LEU B 1 129 ? -8.742 6.133 -9.914 1 93.69 129 LEU B N 1
ATOM 4675 C CA . LEU B 1 129 ? -7.918 6.805 -8.922 1 93.69 129 LEU B CA 1
ATOM 4676 C C . LEU B 1 129 ? -7.91 8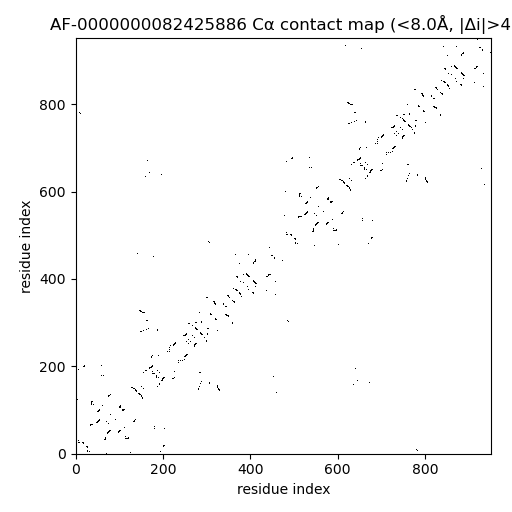.312 -9.148 1 93.69 129 LEU B C 1
ATOM 4678 O O . LEU B 1 129 ? -7.504 9.07 -8.266 1 93.69 129 LEU B O 1
ATOM 4682 N N . GLU B 1 130 ? -8.398 8.727 -10.289 1 94.38 130 GLU B N 1
ATOM 4683 C CA . GLU B 1 130 ? -8.297 10.141 -10.641 1 94.38 130 GLU B CA 1
ATOM 4684 C C . GLU B 1 130 ? -9.57 10.898 -10.266 1 94.38 130 GLU B C 1
ATOM 4686 O O . GLU B 1 130 ? -9.602 12.125 -10.281 1 94.38 130 GLU B O 1
ATOM 4691 N N . GLU B 1 131 ? -10.578 10.188 -9.906 1 95.94 131 GLU B N 1
ATOM 4692 C CA . GLU B 1 131 ? -11.828 10.852 -9.555 1 95.94 131 GLU B CA 1
ATOM 4693 C C . GLU B 1 131 ? -11.695 11.617 -8.242 1 95.94 131 GLU B C 1
ATOM 4695 O O . GLU B 1 131 ? -11.062 11.141 -7.297 1 95.94 131 GLU B O 1
ATOM 4700 N N . THR B 1 132 ? -12.25 12.859 -8.195 1 97.75 132 THR B N 1
ATOM 4701 C CA . THR B 1 132 ? -12.242 13.633 -6.957 1 97.75 132 THR B CA 1
ATOM 4702 C C . THR B 1 132 ? -13.117 12.969 -5.898 1 97.75 132 THR B C 1
ATOM 4704 O O . THR B 1 132 ? -14.266 12.602 -6.176 1 97.75 132 THR B O 1
ATOM 4707 N N . ALA B 1 133 ? -12.586 12.734 -4.754 1 97.5 133 ALA B N 1
ATOM 4708 C CA . ALA B 1 133 ? -13.305 12.094 -3.652 1 97.5 133 ALA B CA 1
ATOM 4709 C C . ALA B 1 133 ? -13.781 13.125 -2.639 1 97.5 133 ALA B C 1
ATOM 4711 O O . ALA B 1 133 ? -14.859 12.977 -2.055 1 97.5 133 ALA B O 1
ATOM 4712 N N . MET B 1 134 ? -12.953 14.172 -2.398 1 98.06 134 MET B N 1
ATOM 4713 C CA . MET B 1 134 ? -13.234 15.219 -1.422 1 98.06 134 MET B CA 1
ATOM 4714 C C . MET B 1 134 ? -12.75 16.578 -1.921 1 98.06 134 MET B C 1
ATOM 4716 O O . MET B 1 134 ? -11.805 16.641 -2.713 1 98.06 134 MET B O 1
ATOM 4720 N N . ILE B 1 135 ? -13.422 17.578 -1.512 1 98.06 135 ILE B N 1
ATOM 4721 C CA . ILE B 1 135 ? -12.922 18.938 -1.61 1 98.06 135 ILE B CA 1
ATOM 4722 C C . ILE B 1 135 ? -12.742 19.531 -0.212 1 98.06 135 ILE B C 1
ATOM 4724 O O . ILE B 1 135 ? -13.719 19.672 0.532 1 98.06 135 ILE B O 1
ATOM 4728 N N . LEU B 1 136 ? -11.516 19.812 0.178 1 96.31 136 LEU B N 1
ATOM 4729 C CA . LEU B 1 136 ? -11.195 20.328 1.501 1 96.31 136 LEU B CA 1
ATOM 4730 C C . LEU B 1 136 ? -10.789 21.797 1.421 1 96.31 136 LEU B C 1
ATOM 4732 O O . LEU B 1 136 ? -9.805 22.141 0.771 1 96.31 136 LEU B O 1
ATOM 4736 N N . TYR B 1 137 ? -11.539 22.641 1.979 1 91.75 137 TYR B N 1
ATOM 4737 C CA . TYR B 1 137 ? -11.242 24.062 1.953 1 91.75 137 TYR B CA 1
ATOM 4738 C C . TYR B 1 137 ? -10.125 24.406 2.93 1 91.75 137 TYR B C 1
ATOM 4740 O O . TYR B 1 137 ? -10.117 23.938 4.066 1 91.75 137 TYR B O 1
ATOM 4748 N N . THR B 1 138 ? -9.062 25.109 2.195 1 81.19 138 THR B N 1
ATOM 4749 C CA . THR B 1 138 ? -7.898 25.531 2.963 1 81.19 138 THR B CA 1
ATOM 4750 C C . THR B 1 138 ? -7.812 27.047 3.029 1 81.19 138 THR B C 1
ATOM 4752 O O . THR B 1 138 ? -8.367 27.75 2.174 1 81.19 138 THR B O 1
ATOM 4755 N N . GLY B 1 139 ? -6.996 27.844 3.771 1 63.38 139 GLY B N 1
ATOM 4756 C CA . GLY B 1 139 ? -6.562 29.219 3.66 1 63.38 139 GLY B CA 1
ATOM 4757 C C . GLY B 1 139 ? -7.562 30.219 4.227 1 63.38 139 GLY B C 1
ATOM 4758 O O . GLY B 1 139 ? -7.598 31.375 3.816 1 63.38 139 GLY B O 1
ATOM 4759 N N . GLY B 1 140 ? -8.328 29.906 5.449 1 46.44 140 GLY B N 1
ATOM 4760 C CA . GLY B 1 140 ? -9.312 30.906 5.828 1 46.44 140 GLY B CA 1
ATOM 4761 C C . GLY B 1 140 ? -8.742 32.312 5.926 1 46.44 140 GLY B C 1
ATOM 4762 O O . GLY B 1 140 ? -9.477 33.281 6.133 1 46.44 140 GLY B O 1
ATOM 4763 N N . THR B 1 141 ? -7.5 32.656 6.434 1 41.53 141 THR B N 1
ATOM 4764 C CA . THR B 1 141 ? -7.438 33.969 7.031 1 41.53 141 THR B CA 1
ATOM 4765 C C . THR B 1 141 ? -7.125 35.031 5.973 1 41.53 141 THR B C 1
ATOM 4767 O O . THR B 1 141 ? -7.559 36.188 6.086 1 41.53 141 THR B O 1
ATOM 4770 N N . THR B 1 142 ? -6.105 34.844 4.879 1 42.34 142 THR B N 1
ATOM 4771 C CA . THR B 1 142 ? -5.676 35.969 4.086 1 42.34 142 THR B CA 1
ATOM 4772 C C . THR B 1 142 ? -6.418 36.031 2.754 1 42.34 142 THR B C 1
ATOM 4774 O O . THR B 1 142 ? -6.547 37.094 2.146 1 42.34 142 THR B O 1
ATOM 4777 N N . GLY B 1 143 ? -6.785 34.812 2.328 1 55.56 143 GLY B N 1
ATOM 4778 C CA . GLY B 1 143 ? -7.484 34.781 1.056 1 55.56 143 GLY B CA 1
ATOM 4779 C C . GLY B 1 143 ? -8.711 33.875 1.088 1 55.56 143 GLY B C 1
ATOM 4780 O O . GLY B 1 143 ? -9 33.25 2.109 1 55.56 143 GLY B O 1
ATOM 4781 N N . PRO B 1 144 ? -9.398 34.281 0.207 1 68.62 144 PRO B N 1
ATOM 4782 C CA . PRO B 1 144 ? -10.594 33.406 0.165 1 68.62 144 PRO B CA 1
ATOM 4783 C C . PRO B 1 144 ? -10.266 31.922 0.251 1 68.62 144 PRO B C 1
ATOM 4785 O O . PRO B 1 144 ? -9.242 31.484 -0.289 1 68.62 144 PRO B O 1
ATOM 4788 N N . PRO B 1 145 ? -10.883 31.328 1.156 1 82.94 145 PRO B N 1
ATOM 4789 C CA . PRO B 1 145 ? -10.695 29.875 1.25 1 82.94 145 PRO B CA 1
ATOM 4790 C C . PRO B 1 145 ? -10.727 29.188 -0.113 1 82.94 145 PRO B C 1
ATOM 4792 O O . PRO B 1 145 ? -11.445 29.625 -1.015 1 82.94 145 PRO B O 1
ATOM 4795 N N . LYS B 1 146 ? -9.758 28.266 -0.324 1 91.06 146 LYS B N 1
ATOM 4796 C CA . LYS B 1 146 ? -9.688 27.5 -1.562 1 91.06 146 LYS B CA 1
ATOM 4797 C C . LYS B 1 146 ? -10.008 26.031 -1.312 1 91.06 146 LYS B C 1
ATOM 4799 O O . LYS B 1 146 ? -9.57 25.453 -0.312 1 91.06 146 LYS B O 1
ATOM 4804 N N . GLY B 1 147 ? -10.805 25.469 -2.184 1 95.56 147 GLY B N 1
ATOM 4805 C CA . GLY B 1 147 ? -11.148 24.062 -2.074 1 95.56 147 GLY B CA 1
ATOM 4806 C C . GLY B 1 147 ? -10.172 23.156 -2.781 1 95.56 147 GLY B C 1
ATOM 4807 O O . GLY B 1 147 ? -10.203 23.031 -4.008 1 95.56 147 GLY B O 1
ATOM 4808 N N . ALA B 1 148 ? -9.305 22.516 -2.018 1 96.56 148 ALA B N 1
ATOM 4809 C CA . ALA B 1 148 ? -8.367 21.547 -2.592 1 96.56 148 ALA B CA 1
ATOM 4810 C C . ALA B 1 148 ? -9.094 20.297 -3.08 1 96.56 148 ALA B C 1
ATOM 4812 O O . ALA B 1 148 ? -9.805 19.656 -2.314 1 96.56 148 ALA B O 1
ATOM 4813 N N . MET B 1 149 ? -8.961 19.953 -4.367 1 97.88 149 MET B N 1
ATOM 4814 C CA . MET B 1 149 ? -9.578 18.75 -4.926 1 97.88 149 MET B CA 1
ATOM 4815 C C . MET B 1 149 ? -8.734 17.516 -4.625 1 97.88 149 MET B C 1
ATOM 4817 O O . MET B 1 149 ? -7.703 17.297 -5.262 1 97.88 149 MET B O 1
ATOM 4821 N N . ILE B 1 150 ? -9.211 16.734 -3.662 1 98 150 ILE B N 1
ATOM 4822 C CA . ILE B 1 150 ? -8.547 15.5 -3.248 1 98 150 ILE B CA 1
ATOM 4823 C C . ILE B 1 150 ? -9.133 14.312 -4.008 1 98 150 ILE B C 1
ATOM 4825 O O . ILE B 1 150 ? -10.289 13.938 -3.795 1 98 150 ILE B O 1
ATOM 4829 N N . HIS B 1 151 ? -8.344 13.742 -4.879 1 97.38 151 HIS B N 1
ATOM 4830 C CA . HIS B 1 151 ? -8.836 12.609 -5.66 1 97.38 151 HIS B CA 1
ATOM 4831 C C . HIS B 1 151 ? -8.633 11.297 -4.91 1 97.38 151 HIS B C 1
ATOM 4833 O O . HIS B 1 151 ? -7.902 11.25 -3.918 1 97.38 151 HIS B O 1
ATOM 4839 N N . GLU B 1 152 ? -9.32 10.234 -5.375 1 96.5 152 GLU B N 1
ATOM 4840 C CA . GLU B 1 152 ? -9.25 8.93 -4.738 1 96.5 152 GLU B CA 1
ATOM 4841 C C . GLU B 1 152 ? -7.805 8.453 -4.594 1 96.5 152 GLU B C 1
ATOM 4843 O O . GLU B 1 152 ? -7.418 7.934 -3.547 1 96.5 152 GLU B O 1
ATOM 4848 N N . GLY B 1 153 ? -7.051 8.625 -5.629 1 95.75 153 GLY B N 1
ATOM 4849 C CA . GLY B 1 153 ? -5.648 8.242 -5.602 1 95.75 153 GLY B CA 1
ATOM 4850 C C . GLY B 1 153 ? -4.855 8.961 -4.527 1 95.75 153 GLY B C 1
ATOM 4851 O O . GLY B 1 153 ? -3.949 8.383 -3.924 1 95.75 153 GLY B O 1
ATOM 4852 N N . SER B 1 154 ? -5.168 10.219 -4.246 1 97.06 154 SER B N 1
ATOM 4853 C CA . SER B 1 154 ? -4.496 10.984 -3.203 1 97.06 154 SER B CA 1
ATOM 4854 C C . SER B 1 154 ? -4.668 10.32 -1.838 1 97.06 154 SER B C 1
ATOM 4856 O O . SER B 1 154 ? -3.705 10.203 -1.076 1 97.06 154 SER B O 1
ATOM 4858 N N . ILE B 1 155 ? -5.844 9.906 -1.598 1 97.75 155 ILE B N 1
ATOM 4859 C CA . ILE B 1 155 ? -6.172 9.312 -0.306 1 97.75 155 ILE B CA 1
ATOM 4860 C C . ILE B 1 155 ? -5.535 7.934 -0.194 1 97.75 155 ILE B C 1
ATOM 4862 O O . ILE B 1 155 ? -4.848 7.637 0.788 1 97.75 155 ILE B O 1
ATOM 4866 N N . ILE B 1 156 ? -5.676 7.152 -1.213 1 97.56 156 ILE B N 1
ATOM 4867 C CA . ILE B 1 156 ? -5.254 5.758 -1.171 1 97.56 156 ILE B CA 1
ATOM 4868 C C . ILE B 1 156 ? -3.729 5.68 -1.141 1 97.56 156 ILE B C 1
ATOM 4870 O O . ILE B 1 156 ? -3.152 5.004 -0.284 1 97.56 156 ILE B O 1
ATOM 4874 N N . TRP B 1 157 ? -3.066 6.367 -2.043 1 97.38 157 TRP B N 1
ATOM 4875 C CA . TRP B 1 157 ? -1.61 6.301 -2.105 1 97.38 157 TRP B CA 1
ATOM 4876 C C . TRP B 1 157 ? -0.987 6.848 -0.825 1 97.38 157 TRP B C 1
ATOM 4878 O O . TRP B 1 157 ? -0.023 6.281 -0.305 1 97.38 157 TRP B O 1
ATOM 4888 N N . ASN B 1 158 ? -1.501 7.93 -0.342 1 98.06 158 ASN B N 1
ATOM 4889 C CA . ASN B 1 158 ? -0.914 8.461 0.886 1 98.06 158 ASN B CA 1
ATOM 4890 C C . ASN B 1 158 ? -1.068 7.477 2.047 1 98.06 158 ASN B C 1
ATOM 4892 O O . ASN B 1 158 ? -0.147 7.309 2.848 1 98.06 158 ASN B O 1
ATOM 4896 N N . ALA B 1 159 ? -2.238 6.875 2.158 1 98.12 159 ALA B N 1
ATOM 4897 C CA . ALA B 1 159 ? -2.455 5.867 3.195 1 98.12 159 ALA B CA 1
ATOM 4898 C C . ALA B 1 159 ? -1.475 4.707 3.047 1 98.12 159 ALA B C 1
ATOM 4900 O O . ALA B 1 159 ? -0.836 4.297 4.02 1 98.12 159 ALA B O 1
ATOM 4901 N N . VAL B 1 160 ? -1.316 4.238 1.821 1 97.69 160 VAL B N 1
ATOM 4902 C CA . VAL B 1 160 ? -0.443 3.107 1.525 1 97.69 160 VAL B CA 1
ATOM 4903 C C . VAL B 1 160 ? 1.004 3.475 1.846 1 97.69 160 VAL B C 1
ATOM 4905 O O . VAL B 1 160 ? 1.709 2.719 2.52 1 97.69 160 VAL B O 1
ATOM 4908 N N . MET B 1 161 ? 1.428 4.598 1.388 1 97.5 161 MET B N 1
ATOM 4909 C CA . MET B 1 161 ? 2.797 5.047 1.621 1 97.5 161 MET B CA 1
ATOM 4910 C C . MET B 1 161 ? 3.068 5.215 3.113 1 97.5 161 MET B C 1
ATOM 4912 O O . MET B 1 161 ? 4.156 4.891 3.59 1 97.5 161 MET B O 1
ATOM 4916 N N . THR B 1 162 ? 2.078 5.707 3.84 1 97.88 162 THR B N 1
ATOM 4917 C CA . THR B 1 162 ? 2.199 5.867 5.285 1 97.88 162 THR B CA 1
ATOM 4918 C C . THR B 1 162 ? 2.338 4.508 5.969 1 97.88 162 THR B C 1
ATOM 4920 O O . THR B 1 162 ? 3.238 4.309 6.785 1 97.88 162 THR B O 1
ATOM 4923 N N . VAL B 1 163 ? 1.503 3.57 5.605 1 98.12 163 VAL B N 1
ATOM 4924 C CA . VAL B 1 163 ? 1.527 2.227 6.176 1 98.12 163 VAL B CA 1
ATOM 4925 C C . VAL B 1 163 ? 2.904 1.601 5.961 1 98.12 163 VAL B C 1
ATOM 4927 O O . VAL B 1 163 ? 3.518 1.098 6.906 1 98.12 163 VAL B O 1
ATOM 4930 N N . LEU B 1 164 ? 3.4 1.706 4.758 1 97.5 164 LEU B N 1
ATOM 4931 C CA . LEU B 1 164 ? 4.648 1.051 4.383 1 97.5 164 LEU B CA 1
ATOM 4932 C C . LEU B 1 164 ? 5.844 1.739 5.035 1 97.5 164 LEU B C 1
ATOM 4934 O O . LEU B 1 164 ? 6.816 1.081 5.402 1 97.5 164 LEU B O 1
ATOM 4938 N N . SER B 1 165 ? 5.801 3.02 5.18 1 96.94 165 SER B N 1
ATOM 4939 C CA . SER B 1 165 ? 6.953 3.783 5.648 1 96.94 165 SER B CA 1
ATOM 4940 C C . SER B 1 165 ? 7.008 3.814 7.172 1 96.94 165 SER B C 1
ATOM 4942 O O . SER B 1 165 ? 8.094 3.762 7.758 1 96.94 165 SER B O 1
ATOM 4944 N N . TRP B 1 166 ? 5.812 3.914 7.82 1 96.12 166 TRP B N 1
ATOM 4945 C CA . TRP B 1 166 ? 5.785 4.043 9.273 1 96.12 166 TRP B CA 1
ATOM 4946 C C . TRP B 1 166 ? 5.656 2.68 9.938 1 96.12 166 TRP B C 1
ATOM 4948 O O . TRP B 1 166 ? 5.848 2.553 11.156 1 96.12 166 TRP B O 1
ATOM 4958 N N . GLY B 1 167 ? 5.344 1.633 9.156 1 96.31 167 GLY B N 1
ATOM 4959 C CA . GLY B 1 167 ? 5.254 0.279 9.68 1 96.31 167 GLY B CA 1
ATOM 4960 C C . GLY B 1 167 ? 3.973 0.022 10.453 1 96.31 167 GLY B C 1
ATOM 4961 O O . GLY B 1 167 ? 3.992 -0.638 11.492 1 96.31 167 GLY B O 1
ATOM 4962 N N . LEU B 1 168 ? 2.842 0.58 9.992 1 97.81 168 LEU B N 1
ATOM 4963 C CA . LEU B 1 168 ? 1.558 0.364 10.648 1 97.81 168 LEU B CA 1
ATOM 4964 C C . LEU B 1 168 ? 1.028 -1.037 10.367 1 97.81 168 LEU B C 1
ATOM 4966 O O . LEU B 1 168 ? 1.237 -1.573 9.273 1 97.81 168 LEU B O 1
ATOM 4970 N N . THR B 1 169 ? 0.38 -1.637 11.344 1 97.56 169 THR B N 1
ATOM 4971 C CA . THR B 1 169 ? -0.151 -2.988 11.219 1 97.56 169 THR B CA 1
ATOM 4972 C C . THR B 1 169 ? -1.575 -3.062 11.766 1 97.56 169 THR B C 1
ATOM 4974 O O . THR B 1 169 ? -2.104 -2.07 12.273 1 97.56 169 THR B O 1
ATOM 4977 N N . LYS B 1 170 ? -2.141 -4.234 11.664 1 97.12 170 LYS B N 1
ATOM 4978 C CA . LYS B 1 170 ? -3.492 -4.484 12.148 1 97.12 170 LYS B CA 1
ATOM 4979 C C . LYS B 1 170 ? -3.566 -4.324 13.664 1 97.12 170 LYS B C 1
ATOM 4981 O O . LYS B 1 170 ? -4.656 -4.227 14.234 1 97.12 170 LYS B O 1
ATOM 4986 N N . ASP B 1 171 ? -2.404 -4.336 14.336 1 97.44 171 ASP B N 1
ATOM 4987 C CA . ASP B 1 171 ? -2.373 -4.273 15.789 1 97.44 171 ASP B CA 1
ATOM 4988 C C . ASP B 1 171 ? -2.332 -2.824 16.281 1 97.44 171 ASP B C 1
ATOM 4990 O O . ASP B 1 171 ? -2.393 -2.564 17.484 1 97.44 171 ASP B O 1
ATOM 4994 N N . ASP B 1 172 ? -2.307 -1.883 15.367 1 98.56 172 ASP B N 1
ATOM 4995 C CA . ASP B 1 172 ? -2.207 -0.476 15.742 1 98.56 172 ASP B CA 1
ATOM 4996 C C . ASP B 1 172 ? -3.59 0.13 15.969 1 98.56 172 ASP B C 1
ATOM 4998 O O . ASP B 1 172 ? -4.574 -0.304 15.359 1 98.56 172 ASP B O 1
ATOM 5002 N N . CYS B 1 173 ? -3.617 1.054 16.844 1 98.44 173 CYS B N 1
ATOM 5003 C CA . CYS B 1 173 ? -4.809 1.779 17.266 1 98.44 173 CYS B CA 1
ATOM 5004 C C . CYS B 1 173 ? -4.492 3.246 17.531 1 98.44 173 CYS B C 1
ATOM 5006 O O . CYS B 1 173 ? -3.381 3.578 17.953 1 98.44 173 CYS B O 1
ATOM 5008 N N . THR B 1 174 ? -5.477 4.125 17.25 1 98.69 174 THR B N 1
ATOM 5009 C CA . THR B 1 174 ? -5.262 5.547 17.5 1 98.69 174 THR B CA 1
ATOM 5010 C C . THR B 1 174 ? -6.543 6.207 18 1 98.69 174 THR B C 1
ATOM 5012 O O . THR B 1 174 ? -7.633 5.656 17.844 1 98.69 174 THR B O 1
ATOM 5015 N N . VAL B 1 175 ? -6.375 7.336 18.719 1 98.31 175 VAL B N 1
ATOM 5016 C CA . VAL B 1 175 ? -7.449 8.297 18.953 1 98.31 175 VAL B CA 1
ATOM 5017 C C . VAL B 1 175 ? -7.402 9.398 17.906 1 98.31 175 VAL B C 1
ATOM 5019 O O . VAL B 1 175 ? -6.355 10.016 17.688 1 98.31 175 VAL B O 1
ATOM 5022 N N . VAL B 1 176 ? -8.5 9.609 17.234 1 97.31 176 VAL B N 1
ATOM 5023 C CA . VAL B 1 176 ? -8.555 10.664 16.234 1 97.31 176 VAL B CA 1
ATOM 5024 C C . VAL B 1 176 ? -9 11.977 16.875 1 97.31 176 VAL B C 1
ATOM 5026 O O . VAL B 1 176 ? -10.203 12.234 17 1 97.31 176 VAL B O 1
ATOM 5029 N N . SER B 1 177 ? -8.047 12.812 17.141 1 94.62 177 SER B N 1
ATOM 5030 C CA . SER B 1 177 ? -8.336 14.062 17.828 1 94.62 177 SER B CA 1
ATOM 5031 C C . SER B 1 177 ? -8.523 15.211 16.844 1 94.62 177 SER B C 1
ATOM 5033 O O . SER B 1 177 ? -9.047 16.266 17.203 1 94.62 177 SER B O 1
ATOM 5035 N N . LEU B 1 178 ? -8.117 15.023 15.617 1 92.25 178 LEU B N 1
ATOM 5036 C CA . LEU B 1 178 ? -8.227 16.078 14.625 1 92.25 178 LEU B CA 1
ATOM 5037 C C . LEU B 1 178 ? -9.594 16.047 13.938 1 92.25 178 LEU B C 1
ATOM 5039 O O . LEU B 1 178 ? -10.188 14.977 13.797 1 92.25 178 LEU B O 1
ATOM 5043 N N . PRO B 1 179 ? -10.062 17.172 13.5 1 90.5 179 PRO B N 1
ATOM 5044 C CA . PRO B 1 179 ? -11.414 17.25 12.922 1 90.5 179 PRO B CA 1
ATOM 5045 C C . PRO B 1 179 ? -11.508 16.547 11.57 1 90.5 179 PRO B C 1
ATOM 5047 O O . PRO B 1 179 ? -10.57 16.594 10.773 1 90.5 179 PRO B O 1
ATOM 5050 N N . LEU B 1 180 ? -12.719 16.031 11.289 1 93.94 180 LEU B N 1
ATOM 5051 C CA . LEU B 1 180 ? -12.977 15.312 10.039 1 93.94 180 LEU B CA 1
ATOM 5052 C C . LEU B 1 180 ? -13.43 16.281 8.945 1 93.94 180 LEU B C 1
ATOM 5054 O O . LEU B 1 180 ? -14.102 15.875 7.996 1 93.94 180 LEU B O 1
ATOM 5058 N N . TYR B 1 181 ? -13.203 17.562 9.07 1 91.06 181 TYR B N 1
ATOM 5059 C CA . TYR B 1 181 ? -13.359 18.516 7.984 1 91.06 181 TYR B CA 1
ATOM 5060 C C . TYR B 1 181 ? -12 19.016 7.496 1 91.06 181 TYR B C 1
ATOM 5062 O O . TYR B 1 181 ? -11.93 19.875 6.609 1 91.06 181 TYR B O 1
ATOM 5070 N N . HIS B 1 182 ? -10.977 18.422 8.125 1 89.94 182 HIS B N 1
ATOM 5071 C CA . HIS B 1 182 ? -9.594 18.672 7.75 1 89.94 182 HIS B CA 1
ATOM 5072 C C . HIS B 1 182 ? -8.883 17.375 7.375 1 89.94 182 HIS B C 1
ATOM 5074 O O . HIS B 1 182 ? -9.234 16.297 7.875 1 89.94 182 HIS B O 1
ATOM 5080 N N . THR B 1 183 ? -7.82 17.5 6.477 1 92.5 183 THR B N 1
ATOM 5081 C CA . THR B 1 183 ? -7.102 16.344 5.973 1 92.5 183 THR B CA 1
ATOM 5082 C C . THR B 1 183 ? -6.48 15.547 7.121 1 92.5 183 THR B C 1
ATOM 5084 O O . THR B 1 183 ? -6.391 14.32 7.062 1 92.5 183 THR B O 1
ATOM 5087 N N . GLY B 1 184 ? -6.102 16.234 8.156 1 91.69 184 GLY B N 1
ATOM 5088 C CA . GLY B 1 184 ? -5.445 15.594 9.281 1 91.69 184 GLY B CA 1
ATOM 5089 C C . GLY B 1 184 ? -6.309 14.539 9.953 1 91.69 184 GLY B C 1
ATOM 5090 O O . GLY B 1 184 ? -5.801 13.516 10.414 1 91.69 184 GLY B O 1
ATOM 5091 N N . GLY B 1 185 ? -7.57 14.836 10.055 1 93.19 185 GLY B N 1
ATOM 5092 C CA . GLY B 1 185 ? -8.484 13.898 10.68 1 93.19 185 GLY B CA 1
ATOM 5093 C C . GLY B 1 185 ? -8.719 12.648 9.852 1 93.19 185 GLY B C 1
ATOM 5094 O O . GLY B 1 185 ? -9.086 11.602 10.383 1 93.19 185 GLY B O 1
ATOM 5095 N N . TRP B 1 186 ? -8.516 12.766 8.602 1 94.44 186 TRP B N 1
ATOM 5096 C CA . TRP B 1 186 ? -8.82 11.68 7.676 1 94.44 186 TRP B CA 1
ATOM 5097 C C . TRP B 1 186 ? -7.574 10.844 7.398 1 94.44 186 TRP B C 1
ATOM 5099 O O . TRP B 1 186 ? -7.543 9.648 7.695 1 94.44 186 TRP B O 1
ATOM 5109 N N . ASN B 1 187 ? -6.543 11.516 6.961 1 95.06 187 ASN B N 1
ATOM 5110 C CA . ASN B 1 187 ? -5.562 10.766 6.188 1 95.06 187 ASN B CA 1
ATOM 5111 C C . ASN B 1 187 ? -4.262 10.57 6.965 1 95.06 187 ASN B C 1
ATOM 5113 O O . ASN B 1 187 ? -3.402 9.789 6.562 1 95.06 187 ASN B O 1
ATOM 5117 N N . VAL B 1 188 ? -4.098 11.266 8.102 1 96.25 188 VAL B N 1
ATOM 5118 C CA . VAL B 1 188 ? -2.848 11.031 8.812 1 96.25 188 VAL B CA 1
ATOM 5119 C C . VAL B 1 188 ? -2.816 9.594 9.352 1 96.25 188 VAL B C 1
ATOM 5121 O O . VAL B 1 188 ? -1.919 8.82 9.008 1 96.25 188 VAL B O 1
ATOM 5124 N N . LEU B 1 189 ? -3.863 9.266 10.156 1 98.19 189 LEU B N 1
ATOM 5125 C CA . LEU B 1 189 ? -3.803 7.934 10.75 1 98.19 189 LEU B CA 1
ATOM 5126 C C . LEU B 1 189 ? -5.102 7.172 10.5 1 98.19 189 LEU B C 1
ATOM 5128 O O . LEU B 1 189 ? -5.098 5.941 10.414 1 98.19 189 LEU B O 1
ATOM 5132 N N . LEU B 1 190 ? -6.262 7.875 10.375 1 98.44 190 LEU B N 1
ATOM 5133 C CA . LEU B 1 190 ? -7.555 7.207 10.281 1 98.44 190 LEU B CA 1
ATOM 5134 C C . LEU B 1 190 ? -7.594 6.266 9.086 1 98.44 190 LEU B C 1
ATOM 5136 O O . LEU B 1 190 ? -7.77 5.055 9.242 1 98.44 190 LEU B O 1
ATOM 5140 N N . MET B 1 191 ? -7.332 6.766 7.914 1 98.44 191 MET B N 1
ATOM 5141 C CA . MET B 1 191 ? -7.418 5.961 6.695 1 98.44 191 MET B CA 1
ATOM 5142 C C . MET B 1 191 ? -6.316 4.91 6.66 1 98.44 191 MET B C 1
ATOM 5144 O O . MET B 1 191 ? -6.582 3.734 6.395 1 98.44 191 MET B O 1
ATOM 5148 N N . PRO B 1 192 ? -5.047 5.285 6.973 1 98.5 192 PRO B N 1
ATOM 5149 C CA . PRO B 1 192 ? -4.004 4.258 6.977 1 98.5 192 PRO B CA 1
ATOM 5150 C C . PRO B 1 192 ? -4.332 3.084 7.895 1 98.5 192 PRO B C 1
ATOM 5152 O O . PRO B 1 192 ? -4.074 1.93 7.543 1 98.5 192 PRO B O 1
ATOM 5155 N N . LEU B 1 193 ? -4.867 3.326 9.078 1 98.69 193 LEU B N 1
ATOM 5156 C CA . LEU B 1 193 ? -5.156 2.248 10.016 1 98.69 193 LEU B CA 1
ATOM 5157 C C . LEU B 1 193 ? -6.293 1.37 9.5 1 98.69 193 LEU B C 1
ATOM 5159 O O . LEU B 1 193 ? -6.266 0.149 9.672 1 98.69 193 LEU B O 1
ATOM 5163 N N . LEU B 1 194 ? -7.289 1.989 8.859 1 98.56 194 LEU B N 1
ATOM 5164 C CA . LEU B 1 194 ? -8.352 1.18 8.273 1 98.56 194 LEU B CA 1
ATOM 5165 C C . LEU B 1 194 ? -7.809 0.282 7.168 1 98.56 194 LEU B C 1
ATOM 5167 O O . LEU B 1 194 ? -8.297 -0.836 6.973 1 98.56 194 LEU B O 1
ATOM 5171 N N . PHE B 1 195 ? -6.801 0.72 6.453 1 98.31 195 PHE B N 1
ATOM 5172 C CA . PHE B 1 195 ? -6.219 -0.041 5.355 1 98.31 195 PHE B CA 1
ATOM 5173 C C . PHE B 1 195 ? -5.559 -1.314 5.867 1 98.31 195 PHE B C 1
ATOM 5175 O O . PHE B 1 195 ? -5.531 -2.33 5.168 1 98.31 195 PHE B O 1
ATOM 5182 N N . VAL B 1 196 ? -5.004 -1.292 7.051 1 98 196 VAL B N 1
ATOM 5183 C CA . VAL B 1 196 ? -4.23 -2.436 7.523 1 98 196 VAL B CA 1
ATOM 5184 C C . VAL B 1 196 ? -5.086 -3.285 8.461 1 98 196 VAL B C 1
ATOM 5186 O O . VAL B 1 196 ? -4.637 -4.328 8.945 1 98 196 VAL B O 1
ATOM 5189 N N . GLY B 1 197 ? -6.336 -2.863 8.703 1 97.94 197 GLY B N 1
ATOM 5190 C CA . GLY B 1 197 ? -7.203 -3.617 9.594 1 97.94 197 GLY B CA 1
ATOM 5191 C C . GLY B 1 197 ? -7.059 -3.217 11.047 1 97.94 197 GLY B C 1
ATOM 5192 O O . GLY B 1 197 ? -7.434 -3.975 11.945 1 97.94 197 GLY B O 1
ATOM 5193 N N . GLY B 1 198 ? -6.488 -2.053 11.281 1 98.25 198 GLY B N 1
ATOM 5194 C CA . GLY B 1 198 ? -6.355 -1.526 12.633 1 98.25 198 GLY B CA 1
ATOM 5195 C C . GLY B 1 198 ? -7.652 -0.963 13.18 1 98.25 198 GLY B C 1
ATOM 5196 O O . GLY B 1 198 ? -8.734 -1.26 12.664 1 98.25 198 GLY B O 1
ATOM 5197 N N . ARG B 1 199 ? -7.516 -0.239 14.328 1 97.88 199 ARG B N 1
ATOM 5198 C CA . ARG B 1 199 ? -8.68 0.292 15.023 1 97.88 199 ARG B CA 1
ATOM 5199 C C . ARG B 1 199 ? -8.523 1.781 15.312 1 97.88 199 ARG B C 1
ATOM 5201 O O . ARG B 1 199 ? -7.41 2.25 15.57 1 97.88 199 ARG B O 1
ATOM 5208 N N . VAL B 1 200 ? -9.633 2.451 15.266 1 98.5 200 VAL B N 1
ATOM 5209 C CA . VAL B 1 200 ? -9.633 3.887 15.531 1 98.5 200 VAL B CA 1
ATOM 5210 C C . VAL B 1 200 ? -10.664 4.215 16.609 1 98.5 200 VAL B C 1
ATOM 5212 O O . VAL B 1 200 ? -11.766 3.648 16.609 1 98.5 200 VAL B O 1
ATOM 5215 N N . ILE B 1 201 ? -10.297 5.066 17.547 1 98.62 201 ILE B N 1
ATOM 5216 C CA . ILE B 1 201 ? -11.219 5.574 18.547 1 98.62 201 ILE B CA 1
ATOM 5217 C C . ILE B 1 201 ? -11.625 7.004 18.203 1 98.62 201 ILE B C 1
ATOM 5219 O O . ILE B 1 201 ? -10.766 7.879 18.031 1 98.62 201 ILE B O 1
ATOM 5223 N N . LEU B 1 202 ? -12.891 7.234 18.094 1 97.69 202 LEU B N 1
ATOM 5224 C CA . LEU B 1 202 ? -13.43 8.562 17.828 1 97.69 202 LEU B CA 1
ATOM 5225 C C . LEU B 1 202 ? -13.977 9.195 19.094 1 97.69 202 LEU B C 1
ATOM 5227 O O . LEU B 1 202 ? -14.789 8.594 19.797 1 97.69 202 LEU B O 1
ATOM 5231 N N . PRO B 1 203 ? -13.516 10.43 19.359 1 95.44 203 PRO B N 1
ATOM 5232 C CA . PRO B 1 203 ? -14.094 11.125 20.516 1 95.44 203 PRO B CA 1
ATOM 5233 C C . PRO B 1 203 ? -15.555 11.508 20.312 1 95.44 203 PRO B C 1
ATOM 5235 O O . PRO B 1 203 ? -15.953 11.852 19.188 1 95.44 203 PRO B O 1
ATOM 5238 N N . GLU B 1 204 ? -16.266 11.516 21.328 1 90.38 204 GLU B N 1
ATOM 5239 C CA . GLU B 1 204 ? -17.672 11.922 21.25 1 90.38 204 GLU B CA 1
ATOM 5240 C C . GLU B 1 204 ? -17.797 13.445 21.234 1 90.38 204 GLU B C 1
ATOM 5242 O O . GLU B 1 204 ? -18.797 13.984 20.766 1 90.38 204 GLU B O 1
ATOM 5247 N N . SER B 1 205 ? -16.766 14.055 21.812 1 82.81 205 SER B N 1
ATOM 5248 C CA . SER B 1 205 ? -16.734 15.508 21.875 1 82.81 205 SER B CA 1
ATOM 5249 C C . SER B 1 205 ? -15.781 16.109 20.859 1 82.81 205 SER B C 1
ATOM 5251 O O . SER B 1 205 ? -14.758 15.492 20.531 1 82.81 205 SER B O 1
ATOM 5253 N N . ASP B 1 206 ? -16.125 17.266 20.344 1 79.56 206 ASP B N 1
ATOM 5254 C CA . ASP B 1 206 ? -15.258 17.953 19.391 1 79.56 206 ASP B CA 1
ATOM 5255 C C . ASP B 1 206 ? -14.234 18.828 20.094 1 79.56 206 ASP B C 1
ATOM 5257 O O . ASP B 1 206 ? -13.438 19.516 19.453 1 79.56 206 ASP B O 1
ATOM 5261 N N . VAL B 1 207 ? -14.297 18.828 21.375 1 82.12 207 VAL B N 1
ATOM 5262 C CA . VAL B 1 207 ? -13.344 19.609 22.172 1 82.12 207 VAL B CA 1
ATOM 5263 C C . VAL B 1 207 ? -12.203 18.703 22.625 1 82.12 207 VAL B C 1
ATOM 5265 O O . VAL B 1 207 ? -12.438 17.625 23.203 1 82.12 207 VAL B O 1
ATOM 5268 N N . PHE B 1 208 ? -11.062 19.141 22.391 1 91.12 208 PHE B N 1
ATOM 5269 C CA . PHE B 1 208 ? -9.898 18.359 22.797 1 91.12 208 PHE B CA 1
ATOM 5270 C C . PHE B 1 208 ? -9.773 18.312 24.312 1 91.12 208 PHE B C 1
ATOM 5272 O O . PHE B 1 208 ? -9.852 19.344 24.969 1 91.12 208 PHE B O 1
ATOM 5279 N N . ASP B 1 209 ? -9.68 17.172 24.844 1 93.88 209 ASP B N 1
ATOM 5280 C CA . ASP B 1 209 ? -9.477 16.922 26.266 1 93.88 209 ASP B CA 1
ATOM 5281 C C . ASP B 1 209 ? -8.227 16.078 26.5 1 93.88 209 ASP B C 1
ATOM 5283 O O . ASP B 1 209 ? -8.234 14.867 26.297 1 93.88 209 ASP B O 1
ATOM 5287 N N . PRO B 1 210 ? -7.164 16.781 26.984 1 96.12 210 PRO B N 1
ATOM 5288 C CA . PRO B 1 210 ? -5.91 16.047 27.156 1 96.12 210 PRO B CA 1
ATOM 5289 C C . PRO B 1 210 ? -6.035 14.898 28.156 1 96.12 210 PRO B C 1
ATOM 5291 O O . PRO B 1 210 ? -5.43 13.844 27.953 1 96.12 210 PRO B O 1
ATOM 5294 N N . GLU B 1 211 ? -6.82 15.109 29.219 1 96.75 211 GLU B N 1
ATOM 5295 C CA . GLU B 1 211 ? -6.984 14.055 30.219 1 96.75 211 GLU B CA 1
ATOM 5296 C C . GLU B 1 211 ? -7.699 12.844 29.625 1 96.75 211 GLU B C 1
ATOM 5298 O O . GLU B 1 211 ? -7.25 11.711 29.812 1 96.75 211 GLU B O 1
ATOM 5303 N N . TRP B 1 212 ? -8.727 13.102 28.953 1 96.62 212 TRP B N 1
ATOM 5304 C CA . TRP B 1 212 ? -9.469 12.023 28.312 1 96.62 212 TRP B CA 1
ATOM 5305 C C . TRP B 1 212 ? -8.594 11.289 27.297 1 96.62 212 TRP B C 1
ATOM 5307 O O . TRP B 1 212 ? -8.617 10.055 27.219 1 96.62 212 TRP B O 1
ATOM 5317 N N . THR B 1 213 ? -7.867 12.023 26.562 1 97.94 213 THR B N 1
ATOM 5318 C CA . THR B 1 213 ? -7.031 11.445 25.516 1 97.94 213 THR B CA 1
ATOM 5319 C C . THR B 1 213 ? -5.977 10.523 26.109 1 97.94 213 THR B C 1
ATOM 5321 O O . THR B 1 213 ? -5.82 9.383 25.672 1 97.94 213 THR B O 1
ATOM 5324 N N . ILE B 1 214 ? -5.312 11 27.125 1 98.31 214 ILE B N 1
ATOM 5325 C CA . ILE B 1 214 ? -4.266 10.227 27.781 1 98.31 214 ILE B CA 1
ATOM 5326 C C . ILE B 1 214 ? -4.855 8.93 28.344 1 98.31 214 ILE B C 1
ATOM 5328 O O . ILE B 1 214 ? -4.32 7.848 28.109 1 98.31 214 ILE B O 1
ATOM 5332 N N . LYS B 1 215 ? -5.945 9.062 29.016 1 97.38 215 LYS B N 1
ATOM 5333 C CA . LYS B 1 215 ? -6.59 7.902 29.625 1 97.38 215 LYS B CA 1
ATOM 5334 C C . LYS B 1 215 ? -7.039 6.902 28.562 1 97.38 215 LYS B C 1
ATOM 5336 O O . LYS B 1 215 ? -6.859 5.691 28.734 1 97.38 215 LYS B O 1
ATOM 5341 N N . THR B 1 216 ? -7.594 7.395 27.516 1 97.81 216 THR B N 1
ATOM 5342 C CA . THR B 1 216 ? -8.094 6.539 26.453 1 97.81 216 THR B CA 1
ATOM 5343 C C . THR B 1 216 ? -6.945 5.828 25.734 1 97.81 216 THR B C 1
ATOM 5345 O O . THR B 1 216 ? -7.043 4.641 25.422 1 97.81 216 THR B O 1
ATOM 5348 N N . LEU B 1 217 ? -5.867 6.512 25.453 1 98.44 217 LEU B N 1
ATOM 5349 C CA . LEU B 1 217 ? -4.703 5.895 24.828 1 98.44 217 LEU B CA 1
ATOM 5350 C C . LEU B 1 217 ? -4.223 4.695 25.641 1 98.44 217 LEU B C 1
ATOM 5352 O O . LEU B 1 217 ? -3.916 3.643 25.078 1 98.44 217 LEU B O 1
ATOM 5356 N N . ALA B 1 218 ? -4.172 4.914 26.938 1 98.06 218 ALA B N 1
ATOM 5357 C CA . ALA B 1 218 ? -3.686 3.861 27.828 1 98.06 218 ALA B CA 1
ATOM 5358 C C . ALA B 1 218 ? -4.691 2.719 27.922 1 98.06 218 ALA B C 1
ATOM 5360 O O . ALA B 1 218 ? -4.328 1.55 27.766 1 98.06 218 ALA B O 1
ATOM 5361 N N . GLU B 1 219 ? -5.957 3.027 28.172 1 97.12 219 GLU B N 1
ATOM 5362 C CA . GLU B 1 219 ? -6.992 2.033 28.422 1 97.12 219 GLU B CA 1
ATOM 5363 C C . GLU B 1 219 ? -7.27 1.196 27.188 1 97.12 219 GLU B C 1
ATOM 5365 O O . GLU B 1 219 ? -7.535 -0.004 27.281 1 97.12 219 GLU B O 1
ATOM 5370 N N . GLU B 1 220 ? -7.203 1.792 26.016 1 97.38 220 GLU B N 1
ATOM 5371 C CA . GLU B 1 220 ? -7.539 1.106 24.781 1 97.38 220 GLU B CA 1
ATOM 5372 C C . GLU B 1 220 ? -6.301 0.469 24.141 1 97.38 220 GLU B C 1
ATOM 5374 O O . GLU B 1 220 ? -6.402 -0.239 23.141 1 97.38 220 GLU B O 1
ATOM 5379 N N . GLY B 1 221 ? -5.188 0.714 24.766 1 97.5 221 GLY B N 1
ATOM 5380 C CA . GLY B 1 221 ? -3.949 0.145 24.25 1 97.5 221 GLY B CA 1
ATOM 5381 C C . GLY B 1 221 ? -3.557 0.697 22.906 1 97.5 221 GLY B C 1
ATOM 5382 O O . GLY B 1 221 ? -3.125 -0.051 22.016 1 97.5 221 GLY B O 1
ATOM 5383 N N . CYS B 1 222 ? -3.797 2.002 22.672 1 98.5 222 CYS B N 1
ATOM 5384 C CA . CYS B 1 222 ? -3.408 2.631 21.406 1 98.5 222 CYS B CA 1
ATOM 5385 C C . CYS B 1 222 ? -1.892 2.672 21.266 1 98.5 222 CYS B C 1
ATOM 5387 O O . CYS B 1 222 ? -1.173 2.789 22.266 1 98.5 222 CYS B O 1
ATOM 5389 N N . THR B 1 223 ? -1.441 2.561 20 1 98.75 223 THR B N 1
ATOM 5390 C CA . THR B 1 223 ? -0.009 2.418 19.766 1 98.75 223 THR B CA 1
ATOM 5391 C C . THR B 1 223 ? 0.538 3.623 19 1 98.75 223 THR B C 1
ATOM 5393 O O . THR B 1 223 ? 1.753 3.783 18.875 1 98.75 223 THR B O 1
ATOM 5396 N N . VAL B 1 224 ? -0.3 4.477 18.438 1 98.69 224 VAL B N 1
ATOM 5397 C CA . VAL B 1 224 ? 0.132 5.637 17.656 1 98.69 224 VAL B CA 1
ATOM 5398 C C . VAL B 1 224 ? -0.852 6.789 17.859 1 98.69 224 VAL B C 1
ATOM 5400 O O . VAL B 1 224 ? -2.055 6.566 18.016 1 98.69 224 VAL B O 1
ATOM 5403 N N . TYR B 1 225 ? -0.376 8.016 17.953 1 98.56 225 TYR B N 1
ATOM 5404 C CA . TYR B 1 225 ? -1.227 9.188 18.172 1 98.56 225 TYR B CA 1
ATOM 5405 C C . TYR B 1 225 ? -0.643 10.422 17.484 1 98.56 225 TYR B C 1
ATOM 5407 O O . TYR B 1 225 ? 0.542 10.719 17.656 1 98.56 225 TYR B O 1
ATOM 5415 N N . MET B 1 226 ? -1.472 11.102 16.75 1 97.44 226 MET B N 1
ATOM 5416 C CA . MET B 1 226 ? -1.093 12.359 16.109 1 97.44 226 MET B CA 1
ATOM 5417 C C . MET B 1 226 ? -1.804 13.539 16.766 1 97.44 226 MET B C 1
ATOM 5419 O O . MET B 1 226 ? -3.025 13.516 16.922 1 97.44 226 MET B O 1
ATOM 5423 N N . GLY B 1 227 ? -1.066 14.523 17.172 1 95.25 227 GLY B N 1
ATOM 5424 C CA . GLY B 1 227 ? -1.592 15.781 17.656 1 95.25 227 GLY B CA 1
ATOM 5425 C C . GLY B 1 227 ? -0.826 16.984 17.156 1 95.25 227 GLY B C 1
ATOM 5426 O O . GLY B 1 227 ? 0.356 16.875 16.812 1 95.25 227 GLY B O 1
ATOM 5427 N N . VAL B 1 228 ? -1.521 18.109 17.062 1 92.38 228 VAL B N 1
ATOM 5428 C CA . VAL B 1 228 ? -0.812 19.359 16.781 1 92.38 228 VAL B CA 1
ATOM 5429 C C . VAL B 1 228 ? -0.002 19.766 18 1 92.38 228 VAL B C 1
ATOM 5431 O O . VAL B 1 228 ? -0.239 19.281 19.109 1 92.38 228 VAL B O 1
ATOM 5434 N N . PRO B 1 229 ? 0.956 20.672 17.859 1 90.38 229 PRO B N 1
ATOM 5435 C CA . PRO B 1 229 ? 1.847 21.047 18.969 1 90.38 229 PRO B CA 1
ATOM 5436 C C . PRO B 1 229 ? 1.089 21.5 20.203 1 90.38 229 PRO B C 1
ATOM 5438 O O . PRO B 1 229 ? 1.425 21.109 21.328 1 90.38 229 PRO B O 1
ATOM 5441 N N . ALA B 1 230 ? 0.024 22.266 20.031 1 86.81 230 ALA B N 1
ATOM 5442 C CA . ALA B 1 230 ? -0.755 22.75 21.156 1 86.81 230 ALA B CA 1
ATOM 5443 C C . ALA B 1 230 ? -1.38 21.594 21.938 1 86.81 230 ALA B C 1
ATOM 5445 O O . ALA B 1 230 ? -1.443 21.625 23.172 1 86.81 230 ALA B O 1
ATOM 5446 N N . MET B 1 231 ? -1.834 20.562 21.281 1 93.5 231 MET B N 1
ATOM 5447 C CA . MET B 1 231 ? -2.43 19.391 21.906 1 93.5 231 MET B CA 1
ATOM 5448 C C . MET B 1 231 ? -1.384 18.609 22.703 1 93.5 231 MET B C 1
ATOM 5450 O O . MET B 1 231 ? -1.622 18.219 23.844 1 93.5 231 MET B O 1
ATOM 5454 N N . LEU B 1 232 ? -0.244 18.406 22.062 1 95.94 232 LEU B N 1
ATOM 5455 C CA . LEU B 1 232 ? 0.828 17.672 22.719 1 95.94 232 LEU B CA 1
ATOM 5456 C C . LEU B 1 232 ? 1.347 18.422 23.938 1 95.94 232 LEU B C 1
ATOM 5458 O O . LEU B 1 232 ? 1.686 17.828 24.953 1 95.94 232 LEU B O 1
ATOM 5462 N N . ASP B 1 233 ? 1.407 19.781 23.797 1 92.38 233 ASP B N 1
ATOM 5463 C CA . ASP B 1 233 ? 1.789 20.609 24.938 1 92.38 233 ASP B CA 1
ATOM 5464 C C . ASP B 1 233 ? 0.807 20.453 26.094 1 92.38 233 ASP B C 1
ATOM 5466 O O . ASP B 1 233 ? 1.216 20.234 27.234 1 92.38 233 ASP B O 1
ATOM 5470 N N . SER B 1 234 ? -0.473 20.531 25.766 1 93.31 234 SER B N 1
ATOM 5471 C CA . SER B 1 234 ? -1.515 20.375 26.781 1 93.31 234 SER B CA 1
ATOM 5472 C C . SER B 1 234 ? -1.447 18.984 27.422 1 93.31 234 SER B C 1
ATOM 5474 O O . SER B 1 234 ? -1.613 18.859 28.641 1 93.31 234 SER B O 1
ATOM 5476 N N . MET B 1 235 ? -1.21 17.969 26.672 1 97.25 235 MET B N 1
ATOM 5477 C CA . MET B 1 235 ? -1.085 16.609 27.188 1 97.25 235 MET B CA 1
ATOM 5478 C C . MET B 1 235 ? 0.101 16.5 28.141 1 97.25 235 MET B C 1
ATOM 5480 O O . MET B 1 235 ? -0.023 15.938 29.234 1 97.25 235 MET B O 1
ATOM 5484 N N . SER B 1 236 ? 1.224 17.047 27.734 1 96.44 236 SER B N 1
ATOM 5485 C CA . SER B 1 236 ? 2.457 16.906 28.5 1 96.44 236 SER B CA 1
ATOM 5486 C C . SER B 1 236 ? 2.373 17.656 29.828 1 96.44 236 SER B C 1
ATOM 5488 O O . SER B 1 236 ? 3.164 17.406 30.75 1 96.44 236 SER B O 1
ATOM 5490 N N . LYS B 1 237 ? 1.439 18.594 29.938 1 92.88 237 LYS B N 1
ATOM 5491 C CA . LYS B 1 237 ? 1.27 19.375 31.156 1 92.88 237 LYS B CA 1
ATOM 5492 C C . LYS B 1 237 ? 0.16 18.797 32.031 1 92.88 237 LYS B C 1
ATOM 5494 O O . LYS B 1 237 ? -0.037 19.25 33.156 1 92.88 237 LYS B O 1
ATOM 5499 N N . SER B 1 238 ? -0.515 17.859 31.5 1 94.12 238 SER B N 1
ATOM 5500 C CA . SER B 1 238 ? -1.613 17.234 32.25 1 94.12 238 SER B CA 1
ATOM 5501 C C . SER B 1 238 ? -1.096 16.391 33.375 1 94.12 238 SER B C 1
ATOM 5503 O O . SER B 1 238 ? -0.061 15.727 33.25 1 94.12 238 SER B O 1
ATOM 5505 N N . PRO B 1 239 ? -1.851 16.344 34.531 1 94.19 239 PRO B N 1
ATOM 5506 C CA . PRO B 1 239 ? -1.477 15.461 35.625 1 94.19 239 PRO B CA 1
ATOM 5507 C C . PRO B 1 239 ? -1.437 13.984 35.219 1 94.19 239 PRO B C 1
ATOM 5509 O O . PRO B 1 239 ? -0.587 13.234 35.688 1 94.19 239 PRO B O 1
ATOM 5512 N N . SER B 1 240 ? -2.26 13.625 34.344 1 95.44 240 SER B N 1
ATOM 5513 C CA . SER B 1 240 ? -2.336 12.234 33.906 1 95.44 240 SER B CA 1
ATOM 5514 C C . SER B 1 240 ? -1.096 11.836 33.094 1 95.44 240 SER B C 1
ATOM 5516 O O . SER B 1 240 ? -0.729 10.656 33.062 1 95.44 240 SER B O 1
ATOM 5518 N N . PHE B 1 241 ? -0.48 12.789 32.469 1 95.88 241 PHE B N 1
ATOM 5519 C CA . PHE B 1 241 ? 0.703 12.508 31.672 1 95.88 241 PHE B CA 1
ATOM 5520 C C . PHE B 1 241 ? 1.815 11.914 32.531 1 95.88 241 PHE B C 1
ATOM 5522 O O . PHE B 1 241 ? 2.527 11.008 32.094 1 95.88 241 PHE B O 1
ATOM 5529 N N . ALA B 1 242 ? 1.923 12.383 33.719 1 91.94 242 ALA B N 1
ATOM 5530 C CA . ALA B 1 242 ? 2.965 11.938 34.656 1 91.94 242 ALA B CA 1
ATOM 5531 C C . ALA B 1 242 ? 2.605 10.602 35.281 1 91.94 242 ALA B C 1
ATOM 5533 O O . ALA B 1 242 ? 3.49 9.812 35.625 1 91.94 242 ALA B O 1
ATOM 5534 N N . SER B 1 243 ? 1.346 10.336 35.375 1 94.94 243 SER B N 1
ATOM 5535 C CA . SER B 1 243 ? 0.911 9.18 36.125 1 94.94 243 SER B CA 1
ATOM 5536 C C . SER B 1 243 ? 0.552 8.008 35.219 1 94.94 243 SER B C 1
ATOM 5538 O O . SER B 1 243 ? 0.322 6.895 35.688 1 94.94 243 SER B O 1
ATOM 5540 N N . THR B 1 244 ? 0.482 8.211 33.969 1 96.88 244 THR B N 1
ATOM 5541 C CA . THR B 1 244 ? 0.06 7.18 33.031 1 96.88 244 THR B CA 1
ATOM 5542 C C . THR B 1 244 ? 1.236 6.711 32.188 1 96.88 244 THR B C 1
ATOM 5544 O O . THR B 1 244 ? 2.045 7.523 31.719 1 96.88 244 THR B O 1
ATOM 5547 N N . ASP B 1 245 ? 1.369 5.371 32.031 1 97.31 245 ASP B N 1
ATOM 5548 C CA . ASP B 1 245 ? 2.402 4.816 31.172 1 97.31 245 ASP B CA 1
ATOM 5549 C C . ASP B 1 245 ? 1.955 4.824 29.703 1 97.31 245 ASP B C 1
ATOM 5551 O O . ASP B 1 245 ? 1.056 4.07 29.328 1 97.31 245 ASP B O 1
ATOM 5555 N N . LEU B 1 246 ? 2.562 5.613 28.875 1 97.94 246 LEU B N 1
ATOM 5556 C CA . LEU B 1 246 ? 2.248 5.719 27.453 1 97.94 246 LEU B CA 1
ATOM 5557 C C . LEU B 1 246 ? 3.424 5.254 26.609 1 97.94 246 LEU B C 1
ATOM 5559 O O . LEU B 1 246 ? 3.586 5.703 25.469 1 97.94 246 LEU B O 1
ATOM 5563 N N . SER B 1 247 ? 4.246 4.344 27.125 1 96.56 247 SER B N 1
ATOM 5564 C CA . SER B 1 247 ? 5.477 3.91 26.469 1 96.56 247 SER B CA 1
ATOM 5565 C C . SER B 1 247 ? 5.176 3.135 25.188 1 96.56 247 SER B C 1
ATOM 5567 O O . SER B 1 247 ? 6.039 3.01 24.312 1 96.56 247 SER B O 1
ATOM 5569 N N . ARG B 1 248 ? 3.979 2.666 25.031 1 96 248 ARG B N 1
ATOM 5570 C CA . ARG B 1 248 ? 3.602 1.899 23.859 1 96 248 ARG B CA 1
ATOM 5571 C C . ARG B 1 248 ? 3.207 2.822 22.703 1 96 248 ARG B C 1
ATOM 5573 O O . ARG B 1 248 ? 3.111 2.387 21.562 1 96 248 ARG B O 1
ATOM 5580 N N . VAL B 1 249 ? 3.004 4.082 23 1 98.31 249 VAL B N 1
ATOM 5581 C CA . VAL B 1 249 ? 2.451 5.012 22.016 1 98.31 249 VAL B CA 1
ATOM 5582 C C . VAL B 1 249 ? 3.586 5.707 21.281 1 98.31 249 VAL B C 1
ATOM 5584 O O . VAL B 1 249 ? 4.512 6.238 21.891 1 98.31 249 VAL B O 1
ATOM 5587 N N . LEU B 1 250 ? 3.553 5.641 19.969 1 97.94 250 LEU B N 1
ATOM 5588 C CA . LEU B 1 250 ? 4.348 6.527 19.125 1 97.94 250 LEU B CA 1
ATOM 5589 C C . LEU B 1 250 ? 3.611 7.84 18.875 1 97.94 250 LEU B C 1
ATOM 5591 O O . LEU B 1 250 ? 2.551 7.852 18.234 1 97.94 250 LEU B O 1
ATOM 5595 N N . PHE B 1 251 ? 4.16 8.914 19.359 1 97.69 251 PHE B N 1
ATOM 5596 C CA . PHE B 1 251 ? 3.535 10.227 19.188 1 97.69 251 PHE B CA 1
ATOM 5597 C C . PHE B 1 251 ? 4.039 10.906 17.922 1 97.69 251 PHE B C 1
ATOM 5599 O O . PHE B 1 251 ? 5.227 10.836 17.609 1 97.69 251 PHE B O 1
ATOM 5606 N N . ILE B 1 252 ? 3.131 11.562 17.234 1 96.75 252 ILE B N 1
ATOM 5607 C CA . ILE B 1 252 ? 3.428 12.32 16.031 1 96.75 252 ILE B CA 1
ATOM 5608 C C . ILE B 1 252 ? 2.971 13.766 16.203 1 96.75 252 ILE B C 1
ATOM 5610 O O . ILE B 1 252 ? 1.824 14.023 16.578 1 96.75 252 ILE B O 1
ATOM 5614 N N . SER B 1 253 ? 3.842 14.641 16.016 1 95 253 SER B N 1
ATOM 5615 C CA . SER B 1 253 ? 3.484 16.047 15.969 1 95 253 SER B CA 1
ATOM 5616 C C . SER B 1 253 ? 3.375 16.547 14.531 1 95 253 SER B C 1
ATOM 5618 O O . SER B 1 253 ? 4.215 16.219 13.688 1 95 253 SER B O 1
ATOM 5620 N N . GLY B 1 254 ? 2.363 17.188 14.258 1 91.75 254 GLY B N 1
ATOM 5621 C CA . GLY B 1 254 ? 2.16 17.781 12.945 1 91.75 254 GLY B CA 1
ATOM 5622 C C . GLY B 1 254 ? 1.291 19.016 12.984 1 91.75 254 GLY B C 1
ATOM 5623 O O . GLY B 1 254 ? 0.626 19.297 13.984 1 91.75 254 GLY B O 1
ATOM 5624 N N . GLY B 1 255 ? 1.301 19.781 11.867 1 87.06 255 GLY B N 1
ATOM 5625 C CA . GLY B 1 255 ? 0.49 20.984 11.773 1 87.06 255 GLY B CA 1
ATOM 5626 C C . GLY B 1 255 ? 1.233 22.25 12.188 1 87.06 255 GLY B C 1
ATOM 5627 O O . GLY B 1 255 ? 0.674 23.344 12.156 1 87.06 255 GLY B O 1
ATOM 5628 N N . GLY B 1 256 ? 2.398 22.125 12.57 1 84.12 256 GLY B N 1
ATOM 5629 C CA . GLY B 1 256 ? 3.279 23.203 12.992 1 84.12 256 GLY B CA 1
ATOM 5630 C C . GLY B 1 256 ? 4.527 22.719 13.703 1 84.12 256 GLY B C 1
ATOM 5631 O O . GLY B 1 256 ? 4.641 21.531 14.016 1 84.12 256 GLY B O 1
ATOM 5632 N N . PRO B 1 257 ? 5.426 23.594 13.883 1 84.88 257 PRO B N 1
ATOM 5633 C CA . PRO B 1 257 ? 6.656 23.188 14.57 1 84.88 257 PRO B CA 1
ATOM 5634 C C . PRO B 1 257 ? 6.426 22.859 16.047 1 84.88 257 PRO B C 1
ATOM 5636 O O . PRO B 1 257 ? 5.676 23.562 16.734 1 84.88 257 PRO B O 1
ATOM 5639 N N . LEU B 1 258 ? 7.008 21.812 16.453 1 87.75 258 LEU B N 1
ATOM 5640 C CA . LEU B 1 258 ? 6.941 21.406 17.859 1 87.75 258 LEU B CA 1
ATOM 5641 C C . LEU B 1 258 ? 8.055 22.062 18.672 1 87.75 258 LEU B C 1
ATOM 5643 O O . LEU B 1 258 ? 9.227 21.953 18.312 1 87.75 258 LEU B O 1
ATOM 5647 N N . LEU B 1 259 ? 7.672 22.75 19.75 1 85.5 259 LEU B N 1
ATOM 5648 C CA . LEU B 1 259 ? 8.68 23.344 20.609 1 85.5 259 LEU B CA 1
ATOM 5649 C C . LEU B 1 259 ? 9.57 22.281 21.25 1 85.5 259 LEU B C 1
ATOM 5651 O O . LEU B 1 259 ? 9.078 21.234 21.656 1 85.5 259 LEU B O 1
ATOM 5655 N N . SER B 1 260 ? 10.828 22.609 21.359 1 86 260 SER B N 1
ATOM 5656 C CA . SER B 1 260 ? 11.797 21.672 21.938 1 86 260 SER B CA 1
ATOM 5657 C C . SER B 1 260 ? 11.422 21.297 23.359 1 86 260 SER B C 1
ATOM 5659 O O . SER B 1 260 ? 11.656 20.156 23.797 1 86 260 SER B O 1
ATOM 5661 N N . SER B 1 261 ? 10.914 22.297 24.094 1 86.44 261 SER B N 1
ATOM 5662 C CA . SER B 1 261 ? 10.539 22.031 25.484 1 86.44 261 SER B CA 1
ATOM 5663 C C . SER B 1 261 ? 9.445 20.969 25.562 1 86.44 261 SER B C 1
ATOM 5665 O O . SER B 1 261 ? 9.461 20.125 26.469 1 86.44 261 SER B O 1
ATOM 5667 N N . VAL B 1 262 ? 8.484 21.016 24.656 1 90.94 262 VAL B N 1
ATOM 5668 C CA . VAL B 1 262 ? 7.414 20.031 24.625 1 90.94 262 VAL B CA 1
ATOM 5669 C C . VAL B 1 262 ? 7.98 18.656 24.234 1 90.94 262 VAL B C 1
ATOM 5671 O O . VAL B 1 262 ? 7.688 17.656 24.875 1 90.94 262 VAL B O 1
ATOM 5674 N N . ALA B 1 263 ? 8.836 18.656 23.203 1 93 263 ALA B N 1
ATOM 5675 C CA . ALA B 1 263 ? 9.469 17.406 22.75 1 93 263 ALA B CA 1
ATOM 5676 C C . ALA B 1 263 ? 10.25 16.75 23.891 1 93 263 ALA B C 1
ATOM 5678 O O . ALA B 1 263 ? 10.164 15.539 24.078 1 93 263 ALA B O 1
ATOM 5679 N N . ARG B 1 264 ? 10.953 17.516 24.641 1 90.88 264 ARG B N 1
ATOM 5680 C CA . ARG B 1 264 ? 11.781 17.016 25.734 1 90.88 264 ARG B CA 1
ATOM 5681 C C . ARG B 1 264 ? 10.93 16.375 26.828 1 90.88 264 ARG B C 1
ATOM 5683 O O . ARG B 1 264 ? 11.328 15.375 27.438 1 90.88 264 ARG B O 1
ATOM 5690 N N . ARG B 1 265 ? 9.75 16.984 27.094 1 93.81 265 ARG B N 1
ATOM 5691 C CA . ARG B 1 265 ? 8.875 16.406 28.109 1 93.81 265 ARG B CA 1
ATOM 5692 C C . ARG B 1 265 ? 8.438 15 27.719 1 93.81 265 ARG B C 1
ATOM 5694 O O . ARG B 1 265 ? 8.258 14.141 28.578 1 93.81 265 ARG B O 1
ATOM 5701 N N . PHE B 1 266 ? 8.289 14.719 26.438 1 95.5 266 PHE B N 1
ATOM 5702 C CA . PHE B 1 266 ? 7.949 13.383 25.953 1 95.5 266 PHE B CA 1
ATOM 5703 C C . PHE B 1 266 ? 9.164 12.469 26 1 95.5 266 PHE B C 1
ATOM 5705 O O . PHE B 1 266 ? 9.109 11.367 26.547 1 95.5 266 PHE B O 1
ATOM 5712 N N . THR B 1 267 ? 10.297 12.945 25.453 1 92.25 267 THR B N 1
ATOM 5713 C CA . THR B 1 267 ? 11.477 12.102 25.281 1 92.25 267 THR B CA 1
ATOM 5714 C C . THR B 1 267 ? 12.109 11.789 26.641 1 92.25 267 THR B C 1
ATOM 5716 O O . THR B 1 267 ? 12.656 10.703 26.844 1 92.25 267 THR B O 1
ATOM 5719 N N . GLU B 1 268 ? 12.055 12.703 27.531 1 91.75 268 GLU B N 1
ATOM 5720 C CA . GLU B 1 268 ? 12.617 12.484 28.875 1 91.75 268 GLU B CA 1
ATOM 5721 C C . GLU B 1 268 ? 11.852 11.398 29.625 1 91.75 268 GLU B C 1
ATOM 5723 O O . GLU B 1 268 ? 12.398 10.742 30.5 1 91.75 268 GLU B O 1
ATOM 5728 N N . ARG B 1 269 ? 10.625 11.18 29.281 1 94.12 269 ARG B N 1
ATOM 5729 C CA . ARG B 1 269 ? 9.836 10.109 29.875 1 94.12 269 ARG B CA 1
ATOM 5730 C C . ARG B 1 269 ? 10.047 8.797 29.141 1 94.12 269 ARG B C 1
ATOM 5732 O O . ARG B 1 269 ? 9.477 7.77 29.516 1 94.12 269 ARG B O 1
ATOM 5739 N N . GLY B 1 270 ? 10.781 8.891 28.109 1 93.44 270 GLY B N 1
ATOM 5740 C CA . GLY B 1 270 ? 11.07 7.703 27.312 1 93.44 270 GLY B CA 1
ATOM 5741 C C . GLY B 1 270 ? 10.039 7.438 26.234 1 93.44 270 GLY B C 1
ATOM 5742 O O . GLY B 1 270 ? 10 6.348 25.656 1 93.44 270 GLY B O 1
ATOM 5743 N N . TYR B 1 271 ? 9.148 8.383 26 1 96 271 TYR B N 1
ATOM 5744 C CA . TYR B 1 271 ? 8.133 8.195 24.969 1 96 271 TYR B CA 1
ATOM 5745 C C . TYR B 1 271 ? 8.695 8.469 23.578 1 96 271 TYR B C 1
ATOM 5747 O O . TYR B 1 271 ? 9.547 9.352 23.406 1 96 271 TYR B O 1
ATOM 5755 N N . LYS B 1 272 ? 8.281 7.668 22.578 1 95.69 272 LYS B N 1
ATOM 5756 C CA . LYS B 1 272 ? 8.688 7.844 21.188 1 95.69 272 LYS B CA 1
ATOM 5757 C C . LYS B 1 272 ? 7.91 8.984 20.531 1 95.69 272 LYS B C 1
ATOM 5759 O O . LYS B 1 272 ? 6.695 9.094 20.703 1 95.69 272 LYS B O 1
ATOM 5764 N N . LEU B 1 273 ? 8.617 9.828 19.875 1 95.44 273 LEU B N 1
ATOM 5765 C CA . LEU B 1 273 ? 8.039 11.016 19.25 1 95.44 273 LEU B CA 1
ATOM 5766 C C . LEU B 1 273 ? 8.781 11.375 17.969 1 95.44 273 LEU B C 1
ATOM 5768 O O . LEU B 1 273 ? 10 11.25 17.891 1 95.44 273 LEU B O 1
ATOM 5772 N N . PHE B 1 274 ? 8 11.75 16.906 1 94.56 274 PHE B N 1
ATOM 5773 C CA . PHE B 1 274 ? 8.664 12.383 15.781 1 94.56 274 PHE B CA 1
ATOM 5774 C C . PHE B 1 274 ? 7.805 13.508 15.211 1 94.56 274 PHE B C 1
ATOM 5776 O O . PHE B 1 274 ? 6.605 13.578 15.484 1 94.56 274 PHE B O 1
ATOM 5783 N N . GLN B 1 275 ? 8.445 14.453 14.539 1 94.81 275 GLN B N 1
ATOM 5784 C CA . GLN B 1 275 ? 7.809 15.57 13.852 1 94.81 275 GLN B CA 1
ATOM 5785 C C . GLN B 1 275 ? 7.516 15.234 12.391 1 94.81 275 GLN B C 1
ATOM 5787 O O . GLN B 1 275 ? 8.422 14.875 11.641 1 94.81 275 GLN B O 1
ATOM 5792 N N . GLY B 1 276 ? 6.246 15.289 12.047 1 94.62 276 GLY B N 1
ATOM 5793 C CA . GLY B 1 276 ? 5.863 15.094 10.656 1 94.62 276 GLY B CA 1
ATOM 5794 C C . GLY B 1 276 ? 5.707 16.391 9.891 1 94.62 276 GLY B C 1
ATOM 5795 O O . GLY B 1 276 ? 5.945 17.469 10.438 1 94.62 276 GLY B O 1
ATOM 5796 N N . TYR B 1 277 ? 5.488 16.266 8.625 1 95 277 TYR B N 1
ATOM 5797 C CA . TYR B 1 277 ? 5.176 17.391 7.742 1 95 277 TYR B CA 1
ATOM 5798 C C . TYR B 1 277 ? 4.156 16.984 6.684 1 95 277 TYR B C 1
ATOM 5800 O O . TYR B 1 277 ? 4.262 15.898 6.098 1 95 277 TYR B O 1
ATOM 5808 N N . GLY B 1 278 ? 3.264 17.828 6.535 1 92.5 278 GLY B N 1
ATOM 5809 C CA . GLY B 1 278 ? 2.287 17.625 5.477 1 92.5 278 GLY B CA 1
ATOM 5810 C C . GLY B 1 278 ? 1.385 18.828 5.258 1 92.5 278 GLY B C 1
ATOM 5811 O O . GLY B 1 278 ? 1.45 19.797 6.004 1 92.5 278 GLY B O 1
ATOM 5812 N N . LEU B 1 279 ? 0.692 18.859 4.254 1 93.44 279 LEU B N 1
ATOM 5813 C CA . LEU B 1 279 ? -0.315 19.828 3.852 1 93.44 279 LEU B CA 1
ATOM 5814 C C . LEU B 1 279 ? -1.477 19.156 3.135 1 93.44 279 LEU B C 1
ATOM 5816 O O . LEU B 1 279 ? -1.345 18.016 2.668 1 93.44 279 LEU B O 1
ATOM 5820 N N . THR B 1 280 ? -2.586 19.797 3.125 1 94.31 280 THR B N 1
ATOM 5821 C CA . THR B 1 280 ? -3.785 19.25 2.504 1 94.31 280 THR B CA 1
ATOM 5822 C C . THR B 1 280 ? -3.508 18.844 1.061 1 94.31 280 THR B C 1
ATOM 5824 O O . THR B 1 280 ? -3.988 17.797 0.601 1 94.31 280 THR B O 1
ATOM 5827 N N . GLU B 1 281 ? -2.672 19.641 0.384 1 96.31 281 GLU B N 1
ATOM 5828 C CA . GLU B 1 281 ? -2.428 19.516 -1.051 1 96.31 281 GLU B CA 1
ATOM 5829 C C . GLU B 1 281 ? -1.521 18.328 -1.358 1 96.31 281 GLU B C 1
ATOM 5831 O O . GLU B 1 281 ? -1.385 17.922 -2.516 1 96.31 281 GLU B O 1
ATOM 5836 N N . ALA B 1 282 ? -0.875 17.719 -0.343 1 95.25 282 ALA B N 1
ATOM 5837 C CA . ALA B 1 282 ? -0.022 16.562 -0.556 1 95.25 282 ALA B CA 1
ATOM 5838 C C . ALA B 1 282 ? -0.286 15.484 0.497 1 95.25 282 ALA B C 1
ATOM 5840 O O . ALA B 1 282 ? 0.649 14.969 1.116 1 95.25 282 ALA B O 1
ATOM 5841 N N . GLY B 1 283 ? -1.446 15.219 0.856 1 79.44 283 GLY B N 1
ATOM 5842 C CA . GLY B 1 283 ? -2.148 14.055 1.361 1 79.44 283 GLY B CA 1
ATOM 5843 C C . GLY B 1 283 ? -1.592 13.547 2.678 1 79.44 283 GLY B C 1
ATOM 5844 O O . GLY B 1 283 ? -0.468 13.883 3.055 1 79.44 283 GLY B O 1
ATOM 5845 N N . PRO B 1 284 ? -1.79 13.758 3.943 1 88.69 284 PRO B N 1
ATOM 5846 C CA . PRO B 1 284 ? -0.914 14.883 4.289 1 88.69 284 PRO B CA 1
ATOM 5847 C C . PRO B 1 284 ? 0.479 14.43 4.723 1 88.69 284 PRO B C 1
ATOM 5849 O O . PRO B 1 284 ? 1.312 15.258 5.098 1 88.69 284 PRO B O 1
ATOM 5852 N N . ASN B 1 285 ? 0.813 13.109 4.66 1 96.75 285 ASN B N 1
ATOM 5853 C CA . ASN B 1 285 ? 2.09 12.594 5.145 1 96.75 285 ASN B CA 1
ATOM 5854 C C . ASN B 1 285 ? 3.141 12.57 4.039 1 96.75 285 ASN B C 1
ATOM 5856 O O . ASN B 1 285 ? 2.922 11.977 2.982 1 96.75 285 ASN B O 1
ATOM 5860 N N . ASN B 1 286 ? 4.32 13.219 4.383 1 97.75 286 ASN B N 1
ATOM 5861 C CA . ASN B 1 286 ? 5.32 13.297 3.326 1 97.75 286 ASN B CA 1
ATOM 5862 C C . ASN B 1 286 ? 6.699 12.875 3.83 1 97.75 286 ASN B C 1
ATOM 5864 O O . ASN B 1 286 ? 7.574 12.531 3.035 1 97.75 286 ASN B O 1
ATOM 5868 N N . PHE B 1 287 ? 6.918 12.953 5.121 1 97 287 PHE B N 1
ATOM 5869 C CA . PHE B 1 287 ? 8.234 12.695 5.684 1 97 287 PHE B CA 1
ATOM 5870 C C . PHE B 1 287 ? 8.141 11.742 6.871 1 97 287 PHE B C 1
ATOM 5872 O O . PHE B 1 287 ? 7.055 11.516 7.41 1 97 287 PHE B O 1
ATOM 5879 N N . TYR B 1 288 ? 9.227 11.195 7.266 1 95.56 288 TYR B N 1
ATOM 5880 C CA . TYR B 1 288 ? 9.344 10.359 8.453 1 95.56 288 TYR B CA 1
ATOM 5881 C C . TYR B 1 288 ? 10.727 10.492 9.078 1 95.56 288 TYR B C 1
ATOM 5883 O O . TYR B 1 288 ? 11.742 10.461 8.383 1 95.56 288 TYR B O 1
ATOM 5891 N N . SER B 1 289 ? 10.727 10.719 10.312 1 92.38 289 SER B N 1
ATOM 5892 C CA . SER B 1 289 ? 11.938 10.641 11.125 1 92.38 289 SER B CA 1
ATOM 5893 C C . SER B 1 289 ? 11.812 9.562 12.195 1 92.38 289 SER B C 1
ATOM 5895 O O . SER B 1 289 ? 10.992 9.68 13.109 1 92.38 289 SER B O 1
ATOM 5897 N N . PRO B 1 290 ? 12.633 8.531 12.109 1 89.62 290 PRO B N 1
ATOM 5898 C CA . PRO B 1 290 ? 12.609 7.574 13.227 1 89.62 290 PRO B CA 1
ATOM 5899 C C . PRO B 1 290 ? 12.805 8.25 14.578 1 89.62 290 PRO B C 1
ATOM 5901 O O . PRO B 1 290 ? 13.625 9.156 14.711 1 89.62 290 PRO B O 1
ATOM 5904 N N . PRO B 1 291 ? 12.039 7.824 15.523 1 89.94 291 PRO B N 1
ATOM 5905 C CA . PRO B 1 291 ? 12.133 8.445 16.844 1 89.94 291 PRO B CA 1
ATOM 5906 C C . PRO B 1 291 ? 13.562 8.5 17.375 1 89.94 291 PRO B C 1
ATOM 5908 O O . PRO B 1 291 ? 13.938 9.461 18.047 1 89.94 291 PRO B O 1
ATOM 5911 N N . GLU B 1 292 ? 14.352 7.531 17.031 1 86.12 292 GLU B N 1
ATOM 5912 C CA . GLU B 1 292 ? 15.75 7.5 17.469 1 86.12 292 GLU B CA 1
ATOM 5913 C C . GLU B 1 292 ? 16.547 8.648 16.859 1 86.12 292 GLU B C 1
ATOM 5915 O O . GLU B 1 292 ? 17.484 9.156 17.469 1 86.12 292 GLU B O 1
ATOM 5920 N N . THR B 1 293 ? 16.125 9.039 15.703 1 83.88 293 THR B N 1
ATOM 5921 C CA . THR B 1 293 ? 16.797 10.148 15.016 1 83.88 293 THR B CA 1
ATOM 5922 C C . THR B 1 293 ? 16.266 11.484 15.531 1 83.88 293 THR B C 1
ATOM 5924 O O . THR B 1 293 ? 17.047 12.414 15.758 1 83.88 293 THR B O 1
ATOM 5927 N N . PHE B 1 294 ? 15.023 11.531 15.75 1 84.5 294 PHE B N 1
ATOM 5928 C CA . PHE B 1 294 ? 14.391 12.773 16.188 1 84.5 294 PHE B CA 1
ATOM 5929 C C . PHE B 1 294 ? 14.953 13.227 17.531 1 84.5 294 PHE B C 1
ATOM 5931 O O . PHE B 1 294 ? 15.094 14.422 17.766 1 84.5 294 PHE B O 1
ATOM 5938 N N . LYS B 1 295 ? 15.328 12.289 18.281 1 82.88 295 LYS B N 1
ATOM 5939 C CA . LYS B 1 295 ? 15.867 12.578 19.609 1 82.88 295 LYS B CA 1
ATOM 5940 C C . LYS B 1 295 ? 17.172 13.367 19.516 1 82.88 295 LYS B C 1
ATOM 5942 O O . LYS B 1 295 ? 17.469 14.188 20.391 1 82.88 295 LYS B O 1
ATOM 5947 N N . PHE B 1 296 ? 17.828 13.156 18.406 1 81.94 296 PHE B N 1
ATOM 5948 C CA . PHE B 1 296 ? 19.172 13.742 18.328 1 81.94 296 PHE B CA 1
ATOM 5949 C C . PHE B 1 296 ? 19.203 14.875 17.312 1 81.94 296 PHE B C 1
ATOM 5951 O O . PHE B 1 296 ? 20.188 15.594 17.188 1 81.94 296 PHE B O 1
ATOM 5958 N N . LYS B 1 297 ? 18.172 14.977 16.578 1 85.88 297 LYS B N 1
ATOM 5959 C CA . LYS B 1 297 ? 18.047 16.047 15.594 1 85.88 297 LYS B CA 1
ATOM 5960 C C . LYS B 1 297 ? 16.734 16.812 15.773 1 85.88 297 LYS B C 1
ATOM 5962 O O . LYS B 1 297 ? 15.766 16.578 15.062 1 85.88 297 LYS B O 1
ATOM 5967 N N . GLU B 1 298 ? 16.859 17.719 16.625 1 77.69 298 GLU B N 1
ATOM 5968 C CA . GLU B 1 298 ? 15.648 18.438 17 1 77.69 298 GLU B CA 1
ATOM 5969 C C . GLU B 1 298 ? 15.07 19.203 15.82 1 77.69 298 GLU B C 1
ATOM 5971 O O . GLU B 1 298 ? 15.812 19.781 15.023 1 77.69 298 GLU B O 1
ATOM 5976 N N . ASN B 1 299 ? 13.836 19.094 15.609 1 80.62 299 ASN B N 1
ATOM 5977 C CA . ASN B 1 299 ? 13.031 19.906 14.695 1 80.62 299 ASN B CA 1
ATOM 5978 C C . ASN B 1 299 ? 13.086 19.375 13.273 1 80.62 299 ASN B C 1
ATOM 5980 O O . ASN B 1 299 ? 12.586 20 12.344 1 80.62 299 ASN B O 1
ATOM 5984 N N . THR B 1 300 ? 13.852 18.25 13.086 1 93.25 300 THR B N 1
ATOM 5985 C CA . THR B 1 300 ? 13.828 17.656 11.758 1 93.25 300 THR B CA 1
ATOM 5986 C C . THR B 1 300 ? 12.469 17.016 11.469 1 93.25 300 THR B C 1
ATOM 5988 O O . THR B 1 300 ? 11.82 16.5 12.383 1 93.25 300 THR B O 1
ATOM 5991 N N . VAL B 1 301 ? 12.062 17.094 10.234 1 96 301 VAL B N 1
ATOM 5992 C CA . VAL B 1 301 ? 10.891 16.328 9.828 1 96 301 VAL B CA 1
ATOM 5993 C C . VAL B 1 301 ? 11.336 15.016 9.195 1 96 301 VAL B C 1
ATOM 5995 O O . VAL B 1 301 ? 10.5 14.211 8.773 1 96 301 VAL B O 1
ATOM 5998 N N . GLY B 1 302 ? 12.664 14.805 9.188 1 96.06 302 GLY B N 1
ATOM 5999 C CA . GLY B 1 302 ? 13.195 13.555 8.672 1 96.06 302 GLY B CA 1
ATOM 6000 C C . GLY B 1 302 ? 13.383 13.562 7.164 1 96.06 302 GLY B C 1
ATOM 6001 O O . GLY B 1 302 ? 13.859 14.555 6.602 1 96.06 302 GLY B O 1
ATOM 6002 N N . LYS B 1 303 ? 13.219 12.438 6.508 1 96.5 303 LYS B N 1
ATOM 6003 C CA . LYS B 1 303 ? 13.422 12.219 5.082 1 96.5 303 LYS B CA 1
ATOM 6004 C C . LYS B 1 303 ? 12.109 11.852 4.387 1 96.5 303 LYS B C 1
ATOM 6006 O O . LYS B 1 303 ? 11.164 11.406 5.039 1 96.5 303 LYS B O 1
ATOM 6011 N N . PRO B 1 304 ? 11.984 12.109 3.033 1 96.56 304 PRO B N 1
ATOM 6012 C CA . PRO B 1 304 ? 10.75 11.773 2.32 1 96.56 304 PRO B CA 1
ATOM 6013 C C . PRO B 1 304 ? 10.391 10.289 2.436 1 96.56 304 PRO B C 1
ATOM 6015 O O . PRO B 1 304 ? 11.281 9.43 2.4 1 96.56 304 PRO B O 1
ATOM 6018 N N . ILE B 1 305 ? 9.117 10.008 2.596 1 96.75 305 ILE B N 1
ATOM 6019 C CA . ILE B 1 305 ? 8.648 8.633 2.721 1 96.75 305 ILE B CA 1
ATOM 6020 C C . ILE B 1 305 ? 8.609 7.973 1.343 1 96.75 305 ILE B C 1
ATOM 6022 O O . ILE B 1 305 ? 8.977 8.594 0.342 1 96.75 305 ILE B O 1
ATOM 6026 N N . LEU B 1 306 ? 8.203 6.762 1.313 1 96.19 306 LEU B N 1
ATOM 6027 C CA . LEU B 1 306 ? 8.219 5.957 0.097 1 96.19 306 LEU B CA 1
ATOM 6028 C C . LEU B 1 306 ? 7.422 6.633 -1.014 1 96.19 306 LEU B C 1
ATOM 6030 O O . LEU B 1 306 ? 6.301 7.09 -0.789 1 96.19 306 LEU B O 1
ATOM 6034 N N . PHE B 1 307 ? 8 6.758 -2.201 1 95.88 307 PHE B N 1
ATOM 6035 C CA . PHE B 1 307 ? 7.387 7.184 -3.455 1 95.88 307 PHE B CA 1
ATOM 6036 C C . PHE B 1 307 ? 7.07 8.672 -3.428 1 95.88 307 PHE B C 1
ATOM 6038 O O . PHE B 1 307 ? 6.312 9.172 -4.266 1 95.88 307 PHE B O 1
ATOM 6045 N N . VAL B 1 308 ? 7.629 9.398 -2.443 1 96.75 308 VAL B N 1
ATOM 6046 C CA . VAL B 1 308 ? 7.555 10.852 -2.432 1 96.75 308 VAL B CA 1
ATOM 6047 C C . VAL B 1 308 ? 8.891 11.438 -2.891 1 96.75 308 VAL B C 1
ATOM 6049 O O . VAL B 1 308 ? 9.938 11.148 -2.307 1 96.75 308 VAL B O 1
ATOM 6052 N N . ASP B 1 309 ? 8.805 12.18 -3.934 1 95.75 309 ASP B N 1
ATOM 6053 C CA . ASP B 1 309 ? 9.984 12.883 -4.43 1 95.75 309 ASP B CA 1
ATOM 6054 C C . ASP B 1 309 ? 9.938 14.359 -4.051 1 95.75 309 ASP B C 1
ATOM 6056 O O . ASP B 1 309 ? 8.875 14.992 -4.098 1 95.75 309 ASP B O 1
ATOM 6060 N N . VAL B 1 310 ? 11.07 14.836 -3.561 1 96.56 310 VAL B N 1
ATOM 6061 C CA . VAL B 1 310 ? 11.109 16.234 -3.139 1 96.56 310 VAL B CA 1
ATOM 6062 C C . VAL B 1 310 ? 12.383 16.891 -3.656 1 96.56 310 VAL B C 1
ATOM 6064 O O . VAL B 1 310 ? 13.383 16.219 -3.922 1 96.56 310 VAL B O 1
ATOM 6067 N N . LYS B 1 311 ? 12.328 18.094 -3.836 1 95.81 311 LYS B N 1
ATOM 6068 C CA . LYS B 1 311 ? 13.5 18.938 -4.07 1 95.81 311 LYS B CA 1
ATOM 6069 C C . LYS B 1 311 ? 13.266 20.359 -3.545 1 95.81 311 LYS B C 1
ATOM 6071 O O . LYS B 1 311 ? 12.141 20.734 -3.225 1 95.81 311 LYS B O 1
ATOM 6076 N N . LEU B 1 312 ? 14.312 21.078 -3.33 1 97.38 312 LEU B N 1
ATOM 6077 C CA . LEU B 1 312 ? 14.234 22.484 -2.936 1 97.38 312 LEU B CA 1
ATOM 6078 C C . LEU B 1 312 ? 14.445 23.406 -4.137 1 97.38 312 LEU B C 1
ATOM 6080 O O . LEU B 1 312 ? 15.328 23.172 -4.957 1 97.38 312 LEU B O 1
ATOM 6084 N N . SER B 1 313 ? 13.594 24.359 -4.25 1 97 313 SER B N 1
ATOM 6085 C CA . SER B 1 313 ? 13.82 25.391 -5.258 1 97 313 SER B CA 1
ATOM 6086 C C . SER B 1 313 ? 15.047 26.234 -4.918 1 97 313 SER B C 1
ATOM 6088 O O . SER B 1 313 ? 15.664 26.047 -3.865 1 97 313 SER B O 1
ATOM 6090 N N . LYS B 1 314 ? 15.344 27.156 -5.832 1 93.5 314 LYS B N 1
ATOM 6091 C CA . LYS B 1 314 ? 16.5 28.031 -5.637 1 93.5 314 LYS B CA 1
ATOM 6092 C C . LYS B 1 314 ? 16.344 28.859 -4.367 1 93.5 314 LYS B C 1
ATOM 6094 O O . LYS B 1 314 ? 17.328 29.141 -3.684 1 93.5 314 LYS B O 1
ATOM 6099 N N . ASP B 1 315 ? 15.141 29.188 -4.023 1 92.06 315 ASP B N 1
ATOM 6100 C CA . ASP B 1 315 ? 14.875 30.047 -2.871 1 92.06 315 ASP B CA 1
ATOM 6101 C C . ASP B 1 315 ? 14.578 29.219 -1.625 1 92.06 315 ASP B C 1
ATOM 6103 O O . ASP B 1 315 ? 14.156 29.75 -0.6 1 92.06 315 ASP B O 1
ATOM 6107 N N . GLY B 1 316 ? 14.664 27.906 -1.733 1 96.19 316 GLY B N 1
ATOM 6108 C CA . GLY B 1 316 ? 14.539 27.031 -0.572 1 96.19 316 GLY B CA 1
ATOM 6109 C C . GLY B 1 316 ? 13.125 26.516 -0.362 1 96.19 316 GLY B C 1
ATOM 6110 O O . GLY B 1 316 ? 12.828 25.922 0.671 1 96.19 316 GLY B O 1
ATOM 6111 N N . GLU B 1 317 ? 12.266 26.781 -1.308 1 97.38 317 GLU B N 1
ATOM 6112 C CA . GLU B 1 317 ? 10.914 26.25 -1.193 1 97.38 317 GLU B CA 1
ATOM 6113 C C . GLU B 1 317 ? 10.891 24.734 -1.416 1 97.38 317 GLU B C 1
ATOM 6115 O O . GLU B 1 317 ? 11.492 24.234 -2.369 1 97.38 317 GLU B O 1
ATOM 6120 N N . LEU B 1 318 ? 10.195 24.062 -0.542 1 98.06 318 LEU B N 1
ATOM 6121 C CA . LEU B 1 318 ? 10.023 22.625 -0.725 1 98.06 318 LEU B CA 1
ATOM 6122 C C . LEU B 1 318 ? 9.055 22.328 -1.866 1 98.06 318 LEU B C 1
ATOM 6124 O O . LEU B 1 318 ? 7.93 22.844 -1.873 1 98.06 318 LEU B O 1
ATOM 6128 N N . LEU B 1 319 ? 9.5 21.594 -2.855 1 98.25 319 LEU B N 1
ATOM 6129 C CA . LEU B 1 319 ? 8.68 21.078 -3.949 1 98.25 319 LEU B CA 1
ATOM 6130 C C . LEU B 1 319 ? 8.43 19.578 -3.789 1 98.25 319 LEU B C 1
ATOM 6132 O O . LEU B 1 319 ? 9.344 18.828 -3.457 1 98.25 319 LEU B O 1
ATOM 6136 N N . VAL B 1 320 ? 7.195 19.188 -3.961 1 98.06 320 VAL B N 1
ATOM 6137 C CA . VAL B 1 320 ? 6.82 17.812 -3.684 1 98.06 320 VAL B CA 1
ATOM 6138 C C . VAL B 1 320 ? 6.168 17.203 -4.918 1 98.06 320 VAL B C 1
ATOM 6140 O O . VAL B 1 320 ? 5.363 17.844 -5.594 1 98.06 320 VAL B O 1
ATOM 6143 N N . ARG B 1 321 ? 6.52 16.031 -5.219 1 96.88 321 ARG B N 1
ATOM 6144 C CA . ARG B 1 321 ? 5.902 15.266 -6.301 1 96.88 321 ARG B CA 1
ATOM 6145 C C . ARG B 1 321 ? 5.621 13.828 -5.863 1 96.88 321 ARG B C 1
ATOM 6147 O O . ARG B 1 321 ? 6.422 13.219 -5.152 1 96.88 321 ARG B O 1
ATOM 6154 N N . GLY B 1 322 ? 4.52 13.258 -6.207 1 96.12 322 GLY B N 1
ATOM 6155 C CA . GLY B 1 322 ? 4.066 11.914 -5.887 1 96.12 322 GLY B CA 1
ATOM 6156 C C . GLY B 1 322 ? 2.637 11.648 -6.312 1 96.12 322 GLY B C 1
ATOM 6157 O O . GLY B 1 322 ? 1.917 12.57 -6.703 1 96.12 322 GLY B O 1
ATOM 6158 N N . PRO B 1 323 ? 2.24 10.398 -6.285 1 94.88 323 PRO B N 1
ATOM 6159 C CA . PRO B 1 323 ? 0.887 10.039 -6.715 1 94.88 323 PRO B CA 1
ATOM 6160 C C . PRO B 1 323 ? -0.19 10.555 -5.762 1 94.88 323 PRO B C 1
ATOM 6162 O O . PRO B 1 323 ? -1.377 10.531 -6.094 1 94.88 323 PRO B O 1
ATOM 6165 N N . HIS B 1 324 ? 0.188 11.047 -4.613 1 96.62 324 HIS B N 1
ATOM 6166 C CA . HIS B 1 324 ? -0.735 11.445 -3.559 1 96.62 324 HIS B CA 1
ATOM 6167 C C . HIS B 1 324 ? -1.031 12.945 -3.625 1 96.62 324 HIS B C 1
ATOM 6169 O O . HIS B 1 324 ? -1.831 13.461 -2.84 1 96.62 324 HIS B O 1
ATOM 6175 N N . VAL B 1 325 ? -0.43 13.711 -4.547 1 97.5 325 VAL B N 1
ATOM 6176 C CA . VAL B 1 325 ? -0.592 15.156 -4.637 1 97.5 325 VAL B CA 1
ATOM 6177 C C . VAL B 1 325 ? -1.971 15.492 -5.203 1 97.5 325 VAL B C 1
ATOM 6179 O O . VAL B 1 325 ? -2.453 14.812 -6.113 1 97.5 325 VAL B O 1
ATOM 6182 N N . PHE B 1 326 ? -2.613 16.5 -4.719 1 97.38 326 PHE B N 1
ATOM 6183 C CA . PHE B 1 326 ? -3.975 16.859 -5.098 1 97.38 326 PHE B CA 1
ATOM 6184 C C . PHE B 1 326 ? -4.035 17.281 -6.562 1 97.38 326 PHE B C 1
ATOM 6186 O O . PHE B 1 326 ? -3.002 17.375 -7.227 1 97.38 326 PHE B O 1
ATOM 6193 N N . LYS B 1 327 ? -5.238 17.547 -7.055 1 95.75 327 LYS B N 1
ATOM 6194 C CA . LYS B 1 327 ? -5.457 17.844 -8.469 1 95.75 327 LYS B CA 1
ATOM 6195 C C . LYS B 1 327 ? -5.391 19.344 -8.734 1 95.75 327 LYS B C 1
ATOM 6197 O O . LYS B 1 327 ? -5.258 19.766 -9.883 1 95.75 327 LYS B O 1
ATOM 6202 N N . GLY B 1 328 ? -5.508 20.094 -7.762 1 96.25 328 GLY B N 1
ATOM 6203 C CA . GLY B 1 328 ? -5.66 21.531 -7.875 1 96.25 328 GLY B CA 1
ATOM 6204 C C . GLY B 1 328 ? -6.805 22.078 -7.043 1 96.25 328 GLY B C 1
ATOM 6205 O O . GLY B 1 328 ? -7.402 21.359 -6.246 1 96.25 328 GLY B O 1
ATOM 6206 N N . TYR B 1 329 ? -7.078 23.391 -7.199 1 95.75 329 TYR B N 1
ATOM 6207 C CA . TYR B 1 329 ? -8.133 24.031 -6.43 1 95.75 329 TYR B CA 1
ATOM 6208 C C . TYR B 1 329 ? -9.406 24.156 -7.258 1 95.75 329 TYR B C 1
ATOM 6210 O O . TYR B 1 329 ? -9.352 24.469 -8.445 1 95.75 329 TYR B O 1
ATOM 6218 N N . TRP B 1 330 ? -10.469 23.828 -6.57 1 96.62 330 TRP B N 1
ATOM 6219 C CA . TRP B 1 330 ? -11.781 23.891 -7.203 1 96.62 330 TRP B CA 1
ATOM 6220 C C . TRP B 1 330 ? -12.062 25.281 -7.742 1 96.62 330 TRP B C 1
ATOM 6222 O O . TRP B 1 330 ? -11.945 26.281 -7.012 1 96.62 330 TRP B O 1
ATOM 6232 N N . ASN B 1 331 ? -12.422 25.5 -8.969 1 94.44 331 ASN B N 1
ATOM 6233 C CA . ASN B 1 331 ? -12.789 26.75 -9.633 1 94.44 331 ASN B CA 1
ATOM 6234 C C . ASN B 1 331 ? -11.633 27.75 -9.633 1 94.44 331 ASN B C 1
ATOM 6236 O O . ASN B 1 331 ? -11.859 28.953 -9.555 1 94.44 331 ASN B O 1
ATOM 6240 N N . ARG B 1 332 ? -10.43 27.25 -9.594 1 91.75 332 ARG B N 1
ATOM 6241 C CA . ARG B 1 332 ? -9.242 28.109 -9.594 1 91.75 332 ARG B CA 1
ATOM 6242 C C . ARG B 1 332 ? -8.203 27.578 -10.578 1 91.75 332 ARG B C 1
ATOM 6244 O O . ARG B 1 332 ? -7.027 27.438 -10.234 1 91.75 332 ARG B O 1
ATOM 6251 N N . SER B 1 333 ? -8.578 27.25 -11.727 1 87.31 333 SER B N 1
ATOM 6252 C CA . SER B 1 333 ? -7.711 26.656 -12.734 1 87.31 333 SER B CA 1
ATOM 6253 C C . SER B 1 333 ? -6.598 27.625 -13.141 1 87.31 333 SER B C 1
ATOM 6255 O O . SER B 1 333 ? -5.574 27.203 -13.688 1 87.31 333 SER B O 1
ATOM 6257 N N . GLY B 1 334 ? -6.754 28.859 -12.883 1 87.12 334 GLY B N 1
ATOM 6258 C CA . GLY B 1 334 ? -5.75 29.859 -13.25 1 87.12 334 GLY B CA 1
ATOM 6259 C C . GLY B 1 334 ? -4.59 29.906 -12.273 1 87.12 334 GLY B C 1
ATOM 6260 O O . GLY B 1 334 ? -3.539 30.484 -12.586 1 87.12 334 GLY B O 1
ATOM 6261 N N . GLU B 1 335 ? -4.742 29.312 -11.156 1 87.94 335 GLU B N 1
ATOM 6262 C CA . GLU B 1 335 ? -3.68 29.328 -10.156 1 87.94 335 GLU B CA 1
ATOM 6263 C C . GLU B 1 335 ? -2.592 28.312 -10.492 1 87.94 335 GLU B C 1
ATOM 6265 O O . GLU B 1 335 ? -2.889 27.156 -10.805 1 87.94 335 GLU B O 1
ATOM 6270 N N . THR B 1 336 ? -1.373 28.812 -10.539 1 92.25 336 THR B N 1
ATOM 6271 C CA . THR B 1 336 ? -0.228 27.938 -10.773 1 92.25 336 THR B CA 1
ATOM 6272 C C . THR B 1 336 ? 0.236 27.281 -9.469 1 92.25 336 THR B C 1
ATOM 6274 O O . THR B 1 336 ? 0.816 27.953 -8.609 1 92.25 336 THR B O 1
ATOM 6277 N N . VAL B 1 337 ? -0.033 26.062 -9.367 1 95.25 337 VAL B N 1
ATOM 6278 C CA . VAL B 1 337 ? 0.29 25.375 -8.125 1 95.25 337 VAL B CA 1
ATOM 6279 C C . VAL B 1 337 ? 1.416 24.375 -8.367 1 95.25 337 VAL B C 1
ATOM 6281 O O . VAL B 1 337 ? 2.051 23.906 -7.418 1 95.25 337 VAL B O 1
ATOM 6284 N N . PHE B 1 338 ? 1.744 24.062 -9.562 1 96.81 338 PHE B N 1
ATOM 6285 C CA . PHE B 1 338 ? 2.775 23.094 -9.93 1 96.81 338 PHE B CA 1
ATOM 6286 C C . PHE B 1 338 ? 3.857 23.75 -10.781 1 96.81 338 PHE B C 1
ATOM 6288 O O . PHE B 1 338 ? 3.574 24.656 -11.562 1 96.81 338 PHE B O 1
ATOM 6295 N N . THR B 1 339 ? 5.066 23.25 -10.609 1 97.06 339 THR B N 1
ATOM 6296 C CA . THR B 1 339 ? 6.129 23.625 -11.539 1 97.06 339 THR B CA 1
ATOM 6297 C C . THR B 1 339 ? 5.918 22.969 -12.898 1 97.06 339 THR B C 1
ATOM 6299 O O . THR B 1 339 ? 5.062 22.109 -13.047 1 97.06 339 THR B O 1
ATOM 6302 N N . GLU B 1 340 ? 6.703 23.328 -13.859 1 94.69 340 GLU B N 1
ATOM 6303 C CA . GLU B 1 340 ? 6.605 22.797 -15.219 1 94.69 340 GLU B CA 1
ATOM 6304 C C . GLU B 1 340 ? 6.879 21.297 -15.242 1 94.69 340 GLU B C 1
ATOM 6306 O O . GLU B 1 340 ? 6.281 20.562 -16.031 1 94.69 340 GLU B O 1
ATOM 6311 N N . ASP B 1 341 ? 7.754 20.938 -14.352 1 92.88 341 ASP B N 1
ATOM 6312 C CA . ASP B 1 341 ? 8.117 19.531 -14.344 1 92.88 341 ASP B CA 1
ATOM 6313 C C . ASP B 1 341 ? 7.254 18.75 -13.352 1 92.88 341 ASP B C 1
ATOM 6315 O O . ASP B 1 341 ? 7.574 17.609 -13.008 1 92.88 341 ASP B O 1
ATOM 6319 N N . GLY B 1 342 ? 6.242 19.344 -12.797 1 94.44 342 GLY B N 1
ATOM 6320 C CA . GLY B 1 342 ? 5.172 18.594 -12.156 1 94.44 342 GLY B CA 1
ATOM 6321 C C . GLY B 1 342 ? 5.289 18.547 -10.648 1 94.44 342 GLY B C 1
ATOM 6322 O O . GLY B 1 342 ? 4.668 17.703 -10 1 94.44 342 GLY B O 1
ATOM 6323 N N . TYR B 1 343 ? 6.086 19.406 -10.008 1 97.31 343 TYR B N 1
ATOM 6324 C CA . TYR B 1 343 ? 6.191 19.438 -8.555 1 97.31 343 TYR B CA 1
ATOM 6325 C C . TYR B 1 343 ? 5.199 20.438 -7.969 1 97.31 343 TYR B C 1
ATOM 6327 O O . TYR B 1 343 ? 5.035 21.547 -8.492 1 97.31 343 TYR B O 1
ATOM 6335 N N . LEU B 1 344 ? 4.547 20.047 -6.93 1 98 344 LEU B N 1
ATOM 6336 C CA . LEU B 1 344 ? 3.727 20.969 -6.152 1 98 344 LEU B CA 1
ATOM 6337 C C . LEU B 1 344 ? 4.594 22.016 -5.449 1 98 344 LEU B C 1
ATOM 6339 O O . LEU B 1 344 ? 5.566 21.672 -4.777 1 98 344 LEU B O 1
ATOM 6343 N N . MET B 1 345 ? 4.23 23.219 -5.641 1 97.44 345 MET B N 1
ATOM 6344 C CA . MET B 1 345 ? 4.84 24.297 -4.863 1 97.44 345 MET B CA 1
ATOM 6345 C C . MET B 1 345 ? 4.148 24.453 -3.512 1 97.44 345 MET B C 1
ATOM 6347 O O . MET B 1 345 ? 2.996 24.875 -3.441 1 97.44 345 MET B O 1
ATOM 6351 N N . THR B 1 346 ? 4.887 24.172 -2.416 1 96.19 346 THR B N 1
ATOM 6352 C CA . THR B 1 346 ? 4.238 24.047 -1.115 1 96.19 346 THR B CA 1
ATOM 6353 C C . THR B 1 346 ? 4.074 25.422 -0.46 1 96.19 346 THR B C 1
ATOM 6355 O O . THR B 1 346 ? 3.242 25.594 0.435 1 96.19 346 THR B O 1
ATOM 6358 N N . GLY B 1 347 ? 4.934 26.359 -0.842 1 94.38 347 GLY B N 1
ATOM 6359 C CA . GLY B 1 347 ? 4.977 27.641 -0.16 1 94.38 347 GLY B CA 1
ATOM 6360 C C . GLY B 1 347 ? 5.727 27.594 1.157 1 94.38 347 GLY B C 1
ATOM 6361 O O . GLY B 1 347 ? 5.762 28.578 1.896 1 94.38 347 GLY B O 1
ATOM 6362 N N . ASP B 1 348 ? 6.371 26.484 1.471 1 94.56 348 ASP B N 1
ATOM 6363 C CA . ASP B 1 348 ? 7.117 26.297 2.711 1 94.56 348 ASP B CA 1
ATOM 6364 C C . ASP B 1 348 ? 8.617 26.234 2.443 1 94.56 348 ASP B C 1
ATOM 6366 O O . ASP B 1 348 ? 9.062 25.609 1.482 1 94.56 348 ASP B O 1
ATOM 6370 N N . LEU B 1 349 ? 9.352 26.906 3.27 1 95.69 349 LEU B N 1
ATOM 6371 C CA . LEU B 1 349 ? 10.805 26.969 3.131 1 95.69 349 LEU B CA 1
ATOM 6372 C C . LEU B 1 349 ? 11.477 25.906 4.004 1 95.69 349 LEU B C 1
ATOM 6374 O O . LEU B 1 349 ? 11.102 25.719 5.164 1 95.69 349 LEU B O 1
ATOM 6378 N N . PHE B 1 350 ? 12.469 25.219 3.395 1 96.88 350 PHE B N 1
ATOM 6379 C CA . PHE B 1 350 ? 13.148 24.125 4.082 1 96.88 350 PHE B CA 1
ATOM 6380 C C . PHE B 1 350 ? 14.664 24.234 3.912 1 96.88 350 PHE B C 1
ATOM 6382 O O . PHE B 1 350 ? 15.141 24.906 2.988 1 96.88 350 PHE B O 1
ATOM 6389 N N . ALA B 1 351 ? 15.375 23.719 4.84 1 94.88 351 ALA B N 1
ATOM 6390 C CA . ALA B 1 351 ? 16.781 23.375 4.695 1 94.88 351 ALA B CA 1
ATOM 6391 C C . ALA B 1 351 ? 16.984 21.859 4.73 1 94.88 351 ALA B C 1
ATOM 6393 O O . ALA B 1 351 ? 16.109 21.125 5.18 1 94.88 351 ALA B O 1
ATOM 6394 N N . VAL B 1 352 ? 18.062 21.359 4.168 1 95.31 352 VAL B N 1
ATOM 6395 C CA . VAL B 1 352 ? 18.438 19.953 4.211 1 95.31 352 VAL B CA 1
ATOM 6396 C C . VAL B 1 352 ? 19.875 19.812 4.68 1 95.31 352 VAL B C 1
ATOM 6398 O O . VAL B 1 352 ? 20.75 20.578 4.254 1 95.31 352 VAL B O 1
ATOM 6401 N N . ASP B 1 353 ? 20.109 18.922 5.59 1 93.69 353 ASP B N 1
ATOM 6402 C CA . ASP B 1 353 ? 21.469 18.781 6.086 1 93.69 353 ASP B CA 1
ATOM 6403 C C . ASP B 1 353 ? 22.25 17.75 5.27 1 93.69 353 ASP B C 1
ATOM 6405 O O . ASP B 1 353 ? 21.75 17.25 4.258 1 93.69 353 ASP B O 1
ATOM 6409 N N . ARG B 1 354 ? 23.484 17.438 5.684 1 91.88 354 ARG B N 1
ATOM 6410 C CA . ARG B 1 354 ? 24.391 16.578 4.93 1 91.88 354 ARG B CA 1
ATOM 6411 C C . ARG B 1 354 ? 23.891 15.148 4.902 1 91.88 354 ARG B C 1
ATOM 6413 O O . ARG B 1 354 ? 24.188 14.398 3.967 1 91.88 354 ARG B O 1
ATOM 6420 N N . ASP B 1 355 ? 23.078 14.797 5.934 1 90.5 355 ASP B N 1
ATOM 6421 C CA . ASP B 1 355 ? 22.578 13.43 6.012 1 90.5 355 ASP B CA 1
ATOM 6422 C C . ASP B 1 355 ? 21.281 13.281 5.223 1 90.5 355 ASP B C 1
ATOM 6424 O O . ASP B 1 355 ? 20.75 12.172 5.086 1 90.5 355 ASP B O 1
ATOM 6428 N N . GLY B 1 356 ? 20.75 14.359 4.738 1 93.19 356 GLY B N 1
ATOM 6429 C CA . GLY B 1 356 ? 19.547 14.312 3.92 1 93.19 356 GLY B CA 1
ATOM 6430 C C . GLY B 1 356 ? 18.281 14.531 4.719 1 93.19 356 GLY B C 1
ATOM 6431 O O . GLY B 1 356 ? 17.172 14.312 4.211 1 93.19 356 GLY B O 1
ATOM 6432 N N . ASP B 1 357 ? 18.438 14.961 5.965 1 95.19 357 ASP B N 1
ATOM 6433 C CA . ASP B 1 357 ? 17.266 15.273 6.781 1 95.19 357 ASP B CA 1
ATOM 6434 C C . ASP B 1 357 ? 16.766 16.688 6.512 1 95.19 357 ASP B C 1
ATOM 6436 O O . ASP B 1 357 ? 17.578 17.625 6.391 1 95.19 357 ASP B O 1
ATOM 6440 N N . TYR B 1 358 ? 15.477 16.797 6.453 1 96.69 358 TYR B N 1
ATOM 6441 C CA . TYR B 1 358 ? 14.859 18.078 6.133 1 96.69 358 TYR B CA 1
ATOM 6442 C C . TYR B 1 358 ? 14.406 18.812 7.395 1 96.69 358 TYR B C 1
ATOM 6444 O O . TYR B 1 358 ? 14.023 18.172 8.375 1 96.69 358 TYR B O 1
ATOM 6452 N N . PHE B 1 359 ? 14.445 20.109 7.348 1 94.62 359 PHE B N 1
ATOM 6453 C CA . PHE B 1 359 ? 14.039 20.984 8.438 1 94.62 359 PHE B CA 1
ATOM 6454 C C . PHE B 1 359 ? 13.117 22.094 7.93 1 94.62 359 PHE B C 1
ATOM 6456 O O . PHE B 1 359 ? 13.469 22.812 6.988 1 94.62 359 PHE B O 1
ATOM 6463 N N . PHE B 1 360 ? 11.977 22.172 8.508 1 94.06 360 PHE B N 1
ATOM 6464 C CA . PHE B 1 360 ? 11.07 23.281 8.195 1 94.06 360 PHE B CA 1
ATOM 6465 C C . PHE B 1 360 ? 11.602 24.594 8.75 1 94.06 360 PHE B C 1
ATOM 6467 O O . PHE B 1 360 ? 11.945 24.688 9.93 1 94.06 360 PHE B O 1
ATOM 6474 N N . LEU B 1 361 ? 11.656 25.594 7.91 1 91.94 361 LEU B N 1
ATOM 6475 C CA . LEU B 1 361 ? 12.156 26.891 8.352 1 91.94 361 LEU B CA 1
ATOM 6476 C C . LEU B 1 361 ? 11.016 27.859 8.617 1 91.94 361 LEU B C 1
ATOM 6478 O O . LEU B 1 361 ? 10.969 28.5 9.672 1 91.94 361 LEU B O 1
ATOM 6482 N N . ASP B 1 362 ? 10.125 28.031 7.668 1 92 362 ASP B N 1
ATOM 6483 C CA . ASP B 1 362 ? 9.008 28.969 7.762 1 92 362 ASP B CA 1
ATOM 6484 C C . ASP B 1 362 ? 8.117 28.875 6.523 1 92 362 ASP B C 1
ATOM 6486 O O . ASP B 1 362 ? 8.469 28.219 5.543 1 92 362 ASP B O 1
ATOM 6490 N N . ARG B 1 363 ? 6.938 29.422 6.609 1 91.06 363 ARG B N 1
ATOM 6491 C CA . ARG B 1 363 ? 6.18 29.703 5.395 1 91.06 363 ARG B CA 1
ATOM 6492 C C . ARG B 1 363 ? 6.828 30.828 4.586 1 91.06 363 ARG B C 1
ATOM 6494 O O . ARG B 1 363 ? 7.328 31.797 5.156 1 91.06 363 ARG B O 1
ATOM 6501 N N . ARG B 1 364 ? 6.844 30.609 3.367 1 88.69 364 ARG B N 1
ATOM 6502 C CA . ARG B 1 364 ? 7.43 31.641 2.508 1 88.69 364 ARG B CA 1
ATOM 6503 C C . ARG B 1 364 ? 6.805 33 2.781 1 88.69 364 ARG B C 1
ATOM 6505 O O . ARG B 1 364 ? 7.512 34 2.861 1 88.69 364 ARG B O 1
ATOM 6512 N N . LYS B 1 365 ? 5.523 33.031 3.023 1 84.12 365 LYS B N 1
ATOM 6513 C CA . LYS B 1 365 ? 4.789 34.281 3.229 1 84.12 365 LYS B CA 1
ATOM 6514 C C . LYS B 1 365 ? 5.039 34.844 4.625 1 84.12 365 LYS B C 1
ATOM 6516 O O . LYS B 1 365 ? 4.707 36 4.906 1 84.12 365 LYS B O 1
ATOM 6521 N N . ASP B 1 366 ? 5.625 34.062 5.496 1 87.81 366 ASP B N 1
ATOM 6522 C CA . ASP B 1 366 ? 5.844 34.5 6.879 1 87.81 366 ASP B CA 1
ATOM 6523 C C . ASP B 1 366 ? 7.305 34.875 7.113 1 87.81 366 ASP B C 1
ATOM 6525 O O . ASP B 1 366 ? 7.652 35.406 8.164 1 87.81 366 ASP B O 1
ATOM 6529 N N . MET B 1 367 ? 8.109 34.5 6.164 1 88.06 367 MET B N 1
ATOM 6530 C CA . MET B 1 367 ? 9.492 34.969 6.242 1 88.06 367 MET B CA 1
ATOM 6531 C C . MET B 1 367 ? 9.562 36.469 6.156 1 88.06 367 MET B C 1
ATOM 6533 O O . MET B 1 367 ? 8.867 37.094 5.344 1 88.06 367 MET B O 1
ATOM 6537 N N . ILE B 1 368 ? 10.312 37.094 7.043 1 90.56 368 ILE B N 1
ATOM 6538 C CA . ILE B 1 368 ? 10.367 38.562 7.156 1 90.56 368 ILE B CA 1
ATOM 6539 C C . ILE B 1 368 ? 11.648 39.094 6.508 1 90.56 368 ILE B C 1
ATOM 6541 O O . ILE B 1 368 ? 12.75 38.656 6.867 1 90.56 368 ILE B O 1
ATOM 6545 N N . LYS B 1 369 ? 11.523 39.938 5.539 1 91.12 369 LYS B N 1
ATOM 6546 C CA . LYS B 1 369 ? 12.656 40.625 4.914 1 91.12 369 LYS B CA 1
ATOM 6547 C C . LYS B 1 369 ? 12.938 41.969 5.57 1 91.12 369 LYS B C 1
ATOM 6549 O O . LYS B 1 369 ? 12.242 42.938 5.305 1 91.12 369 LYS B O 1
ATOM 6554 N N . THR B 1 370 ? 13.922 41.969 6.406 1 90.69 370 THR B N 1
ATOM 6555 C CA . THR B 1 370 ? 14.219 43.156 7.188 1 90.69 370 THR B CA 1
ATOM 6556 C C . THR B 1 370 ? 15.672 43.562 6.984 1 90.69 370 THR B C 1
ATOM 6558 O O . THR B 1 370 ? 16.594 42.781 7.219 1 90.69 370 THR B O 1
ATOM 6561 N N . GLY B 1 371 ? 15.859 44.812 6.559 1 86.81 371 GLY B N 1
ATOM 6562 C CA . GLY B 1 371 ? 17.188 45.375 6.379 1 86.81 371 GLY B CA 1
ATOM 6563 C C . GLY B 1 371 ? 18.047 44.562 5.414 1 86.81 371 GLY B C 1
ATOM 6564 O O . GLY B 1 371 ? 19.25 44.375 5.645 1 86.81 371 GLY B O 1
ATOM 6565 N N . GLY B 1 372 ? 17.469 43.938 4.469 1 81.44 372 GLY B N 1
ATOM 6566 C CA . GLY B 1 372 ? 18.188 43.188 3.463 1 81.44 372 GLY B CA 1
ATOM 6567 C C . GLY B 1 372 ? 18.469 41.75 3.881 1 81.44 372 GLY B C 1
ATOM 6568 O O . GLY B 1 372 ? 19.125 41 3.152 1 81.44 372 GLY B O 1
ATOM 6569 N N . GLU B 1 373 ? 17.969 41.406 5.105 1 87.81 373 GLU B N 1
ATOM 6570 C CA . GLU B 1 373 ? 18.172 40.062 5.629 1 87.81 373 GLU B CA 1
ATOM 6571 C C . GLU B 1 373 ? 16.844 39.312 5.746 1 87.81 373 GLU B C 1
ATOM 6573 O O . GLU B 1 373 ? 15.781 39.938 5.859 1 87.81 373 GLU B O 1
ATOM 6578 N N . ASN B 1 374 ? 16.938 38 5.637 1 88.88 374 ASN B N 1
ATOM 6579 C CA . ASN B 1 374 ? 15.773 37.156 5.859 1 88.88 374 ASN B CA 1
ATOM 6580 C C . ASN B 1 374 ? 15.703 36.656 7.305 1 88.88 374 ASN B C 1
ATOM 6582 O O . ASN B 1 374 ? 16.688 36.188 7.852 1 88.88 374 ASN B O 1
ATOM 6586 N N . VAL B 1 375 ? 14.547 36.938 7.938 1 91.56 375 VAL B N 1
ATOM 6587 C CA . VAL B 1 375 ? 14.297 36.469 9.297 1 91.56 375 VAL B CA 1
ATOM 6588 C C . VAL B 1 375 ? 13.141 35.469 9.289 1 91.56 375 VAL B C 1
ATOM 6590 O O . VAL B 1 375 ? 12.031 35.812 8.859 1 91.56 375 VAL B O 1
ATOM 6593 N N . TYR B 1 376 ? 13.461 34.281 9.672 1 90.81 376 TYR B N 1
ATOM 6594 C CA . TYR B 1 376 ? 12.398 33.312 9.82 1 90.81 376 TYR B CA 1
ATOM 6595 C C . TYR B 1 376 ? 11.633 33.5 11.117 1 90.81 376 TYR B C 1
ATOM 6597 O O . TYR B 1 376 ? 12.211 33.469 12.211 1 90.81 376 TYR B O 1
ATOM 6605 N N . SER B 1 377 ? 10.336 33.75 11.008 1 93.19 377 SER B N 1
ATOM 6606 C CA . SER B 1 377 ? 9.516 34.062 12.18 1 93.19 377 SER B CA 1
ATOM 6607 C C . SER B 1 377 ? 9.523 32.906 13.172 1 93.19 377 SER B C 1
ATOM 6609 O O . SER B 1 377 ? 9.492 33.125 14.391 1 93.19 377 SER B O 1
ATOM 6611 N N . THR B 1 378 ? 9.641 31.688 12.68 1 90.31 378 THR B N 1
ATOM 6612 C CA . THR B 1 378 ? 9.625 30.5 13.523 1 90.31 378 THR B CA 1
ATOM 6613 C C . THR B 1 378 ? 10.844 30.469 14.438 1 90.31 378 THR B C 1
ATOM 6615 O O . THR B 1 378 ? 10.75 30.047 15.594 1 90.31 378 THR B O 1
ATOM 6618 N N . GLU B 1 379 ? 11.945 30.859 13.922 1 89.12 379 GLU B N 1
ATOM 6619 C CA . GLU B 1 379 ? 13.172 30.922 14.711 1 89.12 379 GLU B CA 1
ATOM 6620 C C . GLU B 1 379 ? 13.031 31.906 15.859 1 89.12 379 GLU B C 1
ATOM 6622 O O . GLU B 1 379 ? 13.406 31.609 17 1 89.12 379 GLU B O 1
ATOM 6627 N N . VAL B 1 380 ? 12.469 33.031 15.555 1 93.31 380 VAL B N 1
ATOM 6628 C CA . VAL B 1 380 ? 12.273 34.062 16.562 1 93.31 380 VAL B CA 1
ATOM 6629 C C . VAL B 1 380 ? 11.25 33.594 17.594 1 93.31 380 VAL B C 1
ATOM 6631 O O . VAL B 1 380 ? 11.43 33.812 18.797 1 93.31 380 VAL B O 1
ATOM 6634 N N . GLU B 1 381 ? 10.227 32.969 17.141 1 93.69 381 GLU B N 1
ATOM 6635 C CA . GLU B 1 381 ? 9.219 32.438 18.047 1 93.69 381 GLU B CA 1
ATOM 6636 C C . GLU B 1 381 ? 9.812 31.406 19 1 93.69 381 GLU B C 1
ATOM 6638 O O . GLU B 1 381 ? 9.516 31.422 20.203 1 93.69 381 GLU B O 1
ATOM 6643 N N . ALA B 1 382 ? 10.625 30.547 18.484 1 89.75 382 ALA B N 1
ATOM 6644 C CA . ALA B 1 382 ? 11.273 29.531 19.297 1 89.75 382 ALA B CA 1
ATOM 6645 C C . ALA B 1 382 ? 12.148 30.172 20.375 1 89.75 382 ALA B C 1
ATOM 6647 O O . ALA B 1 382 ? 12.148 29.734 21.531 1 89.75 382 ALA B O 1
ATOM 6648 N N . ALA B 1 383 ? 12.898 31.188 20.016 1 91.5 383 ALA B N 1
ATOM 6649 C CA . ALA B 1 383 ? 13.75 31.906 20.953 1 91.5 383 ALA B CA 1
ATOM 6650 C C . ALA B 1 383 ? 12.922 32.562 22.047 1 91.5 383 ALA B C 1
ATOM 6652 O O . ALA B 1 383 ? 13.273 32.5 23.219 1 91.5 383 ALA B O 1
ATOM 6653 N N . LEU B 1 384 ? 11.805 33.188 21.625 1 94.19 384 LEU B N 1
ATOM 6654 C CA . LEU B 1 384 ? 10.914 33.844 22.578 1 94.19 384 LEU B CA 1
ATOM 6655 C C . LEU B 1 384 ? 10.359 32.844 23.578 1 94.19 384 LEU B C 1
ATOM 6657 O O . LEU B 1 384 ? 10.352 33.094 24.781 1 94.19 384 LEU B O 1
ATOM 6661 N N . LYS B 1 385 ? 10.008 31.719 23.109 1 91.75 385 LYS B N 1
ATOM 6662 C CA . LYS B 1 385 ? 9.344 30.734 23.938 1 91.75 385 LYS B CA 1
ATOM 6663 C C . LYS B 1 385 ? 10.336 30.016 24.859 1 91.75 385 LYS B C 1
ATOM 6665 O O . LYS B 1 385 ? 9.945 29.297 25.766 1 91.75 385 LYS B O 1
ATOM 6670 N N . GLN B 1 386 ? 11.586 30.203 24.641 1 88.44 386 GLN B N 1
ATOM 6671 C CA . GLN B 1 386 ? 12.625 29.703 25.531 1 88.44 386 GLN B CA 1
ATOM 6672 C C . GLN B 1 386 ? 12.789 30.594 26.75 1 88.44 386 GLN B C 1
ATOM 6674 O O . GLN B 1 386 ? 13.367 30.188 27.766 1 88.44 386 GLN B O 1
ATOM 6679 N N . LEU B 1 387 ? 12.352 31.812 26.672 1 92.31 387 LEU B N 1
ATOM 6680 C CA . LEU B 1 387 ? 12.461 32.719 27.812 1 92.31 387 LEU B CA 1
ATOM 6681 C C . LEU B 1 387 ? 11.555 32.281 28.953 1 92.31 387 LEU B C 1
ATOM 6683 O O . LEU B 1 387 ? 10.398 31.922 28.734 1 92.31 387 LEU B O 1
ATOM 6687 N N . PRO B 1 388 ? 12.008 32.312 30.125 1 90.12 388 PRO B N 1
ATOM 6688 C CA . PRO B 1 388 ? 11.297 31.719 31.266 1 90.12 388 PRO B CA 1
ATOM 6689 C C . PRO B 1 388 ? 9.969 32.438 31.547 1 90.12 388 PRO B C 1
ATOM 6691 O O . PRO B 1 388 ? 9.078 31.844 32.188 1 90.12 388 PRO B O 1
ATOM 6694 N N . TYR B 1 389 ? 9.828 33.656 31.062 1 93.56 389 TYR B N 1
ATOM 6695 C CA . TYR B 1 389 ? 8.641 34.438 31.391 1 93.56 389 TYR B CA 1
ATOM 6696 C C . TYR B 1 389 ? 7.668 34.469 30.219 1 93.56 389 TYR B C 1
ATOM 6698 O O . TYR B 1 389 ? 6.641 35.156 30.281 1 93.56 389 TYR B O 1
ATOM 6706 N N . VAL B 1 390 ? 7.949 33.812 29.188 1 94 390 VAL B N 1
ATOM 6707 C CA . VAL B 1 390 ? 7.09 33.812 28.016 1 94 390 VAL B CA 1
ATOM 6708 C C . VAL B 1 390 ? 6.305 32.5 27.969 1 94 390 VAL B C 1
ATOM 6710 O O . VAL B 1 390 ? 6.883 31.406 28.062 1 94 390 VAL B O 1
ATOM 6713 N N . ASP B 1 391 ? 5.043 32.594 27.875 1 90 391 ASP B N 1
ATOM 6714 C CA . ASP B 1 391 ? 4.172 31.438 27.766 1 90 391 ASP B CA 1
ATOM 6715 C C . ASP B 1 391 ? 3.951 31.047 26.297 1 90 391 ASP B C 1
ATOM 6717 O O . ASP B 1 391 ? 3.861 29.859 25.969 1 90 391 ASP B O 1
ATOM 6721 N N . ASP B 1 392 ? 3.748 32 25.453 1 92.19 392 ASP B N 1
ATOM 6722 C CA . ASP B 1 392 ? 3.5 31.812 24.031 1 92.19 392 ASP B CA 1
ATOM 6723 C C . ASP B 1 392 ? 3.938 33.031 23.219 1 92.19 392 ASP B C 1
ATOM 6725 O O . ASP B 1 392 ? 4.137 34.125 23.781 1 92.19 392 ASP B O 1
ATOM 6729 N N . ALA B 1 393 ? 4.219 32.875 22.016 1 94.19 393 ALA B N 1
ATOM 6730 C CA . ALA B 1 393 ? 4.652 33.969 21.188 1 94.19 393 ALA B CA 1
ATOM 6731 C C . ALA B 1 393 ? 4.359 33.719 19.719 1 94.19 393 ALA B C 1
ATOM 6733 O O . ALA B 1 393 ? 4.371 32.562 19.266 1 94.19 393 ALA B O 1
ATOM 6734 N N . ALA B 1 394 ? 4.051 34.656 18.984 1 94.19 394 ALA B N 1
ATOM 6735 C CA . ALA B 1 394 ? 3.926 34.688 17.531 1 94.19 394 ALA B CA 1
ATOM 6736 C C . ALA B 1 394 ? 4.652 35.875 16.922 1 94.19 394 ALA B C 1
ATOM 6738 O O . ALA B 1 394 ? 4.625 36.969 17.484 1 94.19 394 ALA B O 1
ATOM 6739 N N . VAL B 1 395 ? 5.348 35.688 15.883 1 94.38 395 VAL B N 1
ATOM 6740 C CA . VAL B 1 395 ? 6.172 36.719 15.258 1 94.38 395 VAL B CA 1
ATOM 6741 C C . VAL B 1 395 ? 5.719 36.938 13.812 1 94.38 395 VAL B C 1
ATOM 6743 O O . VAL B 1 395 ? 5.398 35.969 13.109 1 94.38 395 VAL B O 1
ATOM 6746 N N . PHE B 1 396 ? 5.594 38.125 13.422 1 93.62 396 PHE B N 1
ATOM 6747 C CA . PHE B 1 396 ? 5.184 38.469 12.062 1 93.62 396 PHE B CA 1
ATOM 6748 C C . PHE B 1 396 ? 5.844 39.75 11.594 1 93.62 396 PHE B C 1
ATOM 6750 O O . PHE B 1 396 ? 6.336 40.531 12.414 1 93.62 396 PHE B O 1
ATOM 6757 N N . GLY B 1 397 ? 5.934 39.906 10.289 1 92.69 397 GLY B N 1
ATOM 6758 C CA . GLY B 1 397 ? 6.5 41.094 9.703 1 92.69 397 GLY B CA 1
ATOM 6759 C C . GLY B 1 397 ? 5.461 42.156 9.383 1 92.69 397 GLY B C 1
ATOM 6760 O O . GLY B 1 397 ? 4.344 41.812 8.984 1 92.69 397 GLY B O 1
ATOM 6761 N N . VAL B 1 398 ? 5.832 43.375 9.648 1 93.25 398 VAL B N 1
ATOM 6762 C CA . VAL B 1 398 ? 4.977 44.5 9.258 1 93.25 398 VAL B CA 1
ATOM 6763 C C . VAL B 1 398 ? 5.762 45.469 8.398 1 93.25 398 VAL B C 1
ATOM 6765 O O . VAL B 1 398 ? 6.977 45.625 8.547 1 93.25 398 VAL B O 1
ATOM 6768 N N . PRO B 1 399 ? 5.059 46.094 7.473 1 90.69 399 PRO B N 1
ATOM 6769 C CA . PRO B 1 399 ? 5.766 47.094 6.652 1 90.69 399 PRO B CA 1
ATOM 6770 C C . PRO B 1 399 ? 6.449 48.188 7.488 1 90.69 399 PRO B C 1
ATOM 6772 O O . PRO B 1 399 ? 5.891 48.625 8.484 1 90.69 399 PRO B O 1
ATOM 6775 N N . ASP B 1 400 ? 7.605 48.469 7.098 1 90.44 400 ASP B N 1
ATOM 6776 C CA . ASP B 1 400 ? 8.414 49.469 7.785 1 90.44 400 ASP B CA 1
ATOM 6777 C C . ASP B 1 400 ? 9.227 50.312 6.793 1 90.44 400 ASP B C 1
ATOM 6779 O O . ASP B 1 400 ? 9.844 49.75 5.879 1 90.44 400 ASP B O 1
ATOM 6783 N N . GLU B 1 401 ? 9.219 51.562 6.969 1 85.56 401 GLU B N 1
ATOM 6784 C CA . GLU B 1 401 ? 9.867 52.469 6.023 1 85.56 401 GLU B CA 1
ATOM 6785 C C . GLU B 1 401 ? 11.383 52.25 6.027 1 85.56 401 GLU B C 1
ATOM 6787 O O . GLU B 1 401 ? 12.031 52.375 4.988 1 85.56 401 GLU B O 1
ATOM 6792 N N . HIS B 1 402 ? 11.961 52.031 7.148 1 85.06 402 HIS B N 1
ATOM 6793 C CA . HIS B 1 402 ? 13.406 51.938 7.309 1 85.06 402 HIS B CA 1
ATOM 6794 C C . HIS B 1 402 ? 13.906 50.531 6.965 1 85.06 402 HIS B C 1
ATOM 6796 O O . HIS B 1 402 ? 14.961 50.375 6.336 1 85.06 402 HIS B O 1
ATOM 6802 N N . TRP B 1 403 ? 13.203 49.531 7.348 1 86.5 403 TRP B N 1
ATOM 6803 C CA . TRP B 1 403 ? 13.703 48.156 7.293 1 86.5 403 TRP B CA 1
ATOM 6804 C C . TRP B 1 403 ? 13.055 47.375 6.148 1 86.5 403 TRP B C 1
ATOM 6806 O O . TRP B 1 403 ? 13.453 46.25 5.844 1 86.5 403 TRP B O 1
ATOM 6816 N N . GLY B 1 404 ? 12.086 48.062 5.445 1 89.5 404 GLY B N 1
ATOM 6817 C CA . GLY B 1 404 ? 11.211 47.281 4.59 1 89.5 404 GLY B CA 1
ATOM 6818 C C . GLY B 1 404 ? 10.102 46.562 5.355 1 89.5 404 GLY B C 1
ATOM 6819 O O . GLY B 1 404 ? 8.938 46.969 5.281 1 89.5 404 GLY B O 1
ATOM 6820 N N . GLU B 1 405 ? 10.531 45.562 6.176 1 92.75 405 GLU B N 1
ATOM 6821 C CA . GLU B 1 405 ? 9.656 44.938 7.18 1 92.75 405 GLU B CA 1
ATOM 6822 C C . GLU B 1 405 ? 10.289 45 8.562 1 92.75 405 GLU B C 1
ATOM 6824 O O . GLU B 1 405 ? 11.508 44.875 8.695 1 92.75 405 GLU B O 1
ATOM 6829 N N . ALA B 1 406 ? 9.438 45.219 9.492 1 93.19 406 ALA B N 1
ATOM 6830 C CA . ALA B 1 406 ? 9.883 45.125 10.875 1 93.19 406 ALA B CA 1
ATOM 6831 C C . ALA B 1 406 ? 9.367 43.844 11.547 1 93.19 406 ALA B C 1
ATOM 6833 O O . ALA B 1 406 ? 8.227 43.438 11.328 1 93.19 406 ALA B O 1
ATOM 6834 N N . VAL B 1 407 ? 10.219 43.25 12.328 1 95.06 407 VAL B N 1
ATOM 6835 C CA . VAL B 1 407 ? 9.844 42.094 13.094 1 95.06 407 VAL B CA 1
ATOM 6836 C C . VAL B 1 407 ? 9.008 42.5 14.305 1 95.06 407 VAL B C 1
ATOM 6838 O O . VAL B 1 407 ? 9.461 43.281 15.148 1 95.06 407 VAL B O 1
ATOM 6841 N N . VAL B 1 408 ? 7.809 42 14.398 1 95.31 408 VAL B N 1
ATOM 6842 C CA . VAL B 1 408 ? 6.926 42.25 15.523 1 95.31 408 VAL B CA 1
ATOM 6843 C C . VAL B 1 408 ? 6.57 40.969 16.234 1 95.31 408 VAL B C 1
ATOM 6845 O O . VAL B 1 408 ? 6.348 39.938 15.57 1 95.31 408 VAL B O 1
ATOM 6848 N N . ALA B 1 409 ? 6.602 41 17.531 1 96.19 409 ALA B N 1
ATOM 6849 C CA . ALA B 1 409 ? 6.273 39.812 18.312 1 96.19 409 ALA B CA 1
ATOM 6850 C C . ALA B 1 409 ? 5.055 40.062 19.203 1 96.19 409 ALA B C 1
ATOM 6852 O O . ALA B 1 409 ? 4.984 41.062 19.906 1 96.19 409 ALA B O 1
ATOM 6853 N N . ALA B 1 410 ? 4.102 39.25 19.062 1 95.12 410 ALA B N 1
ATOM 6854 C CA . ALA B 1 410 ? 3.059 39.125 20.078 1 95.12 410 ALA B CA 1
ATOM 6855 C C . ALA B 1 410 ? 3.441 38.094 21.141 1 95.12 410 ALA B C 1
ATOM 6857 O O . ALA B 1 410 ? 3.719 36.938 20.828 1 95.12 410 ALA B O 1
ATOM 6858 N N . VAL B 1 411 ? 3.473 38.469 22.406 1 95.19 411 VAL B N 1
ATOM 6859 C CA . VAL B 1 411 ? 4.012 37.625 23.469 1 95.19 411 VAL B CA 1
ATOM 6860 C C . VAL B 1 411 ? 2.982 37.469 24.594 1 95.19 411 VAL B C 1
ATOM 6862 O O . VAL B 1 411 ? 2.379 38.469 25.016 1 95.19 411 VAL B O 1
ATOM 6865 N N . VAL B 1 412 ? 2.754 36.281 24.953 1 93.44 412 VAL B N 1
ATOM 6866 C CA . VAL B 1 412 ? 1.964 36 26.156 1 93.44 412 VAL B CA 1
ATOM 6867 C C . VAL B 1 412 ? 2.893 35.781 27.344 1 93.44 412 VAL B C 1
ATOM 6869 O O . VAL B 1 412 ? 3.703 34.844 27.328 1 93.44 412 VAL B O 1
ATOM 6872 N N . ARG B 1 413 ? 2.709 36.594 28.391 1 93.62 413 ARG B N 1
ATOM 6873 C CA . ARG B 1 413 ? 3.525 36.469 29.594 1 93.62 413 ARG B CA 1
ATOM 6874 C C . ARG B 1 413 ? 3.016 35.344 30.5 1 93.62 413 ARG B C 1
ATOM 6876 O O . ARG B 1 413 ? 1.808 35.094 30.578 1 93.62 413 ARG B O 1
ATOM 6883 N N . LYS B 1 414 ? 3.996 34.656 31.016 1 91.62 414 LYS B N 1
ATOM 6884 C CA . LYS B 1 414 ? 3.584 33.781 32.125 1 91.62 414 LYS B CA 1
ATOM 6885 C C . LYS B 1 414 ? 2.967 34.594 33.25 1 91.62 414 LYS B C 1
ATOM 6887 O O . LYS B 1 414 ? 3.318 35.75 33.438 1 91.62 414 LYS B O 1
ATOM 6892 N N . PRO B 1 415 ? 2.08 34 34.062 1 84.06 415 PRO B N 1
ATOM 6893 C CA . PRO B 1 415 ? 1.429 34.719 35.156 1 84.06 415 PRO B CA 1
ATOM 6894 C C . PRO B 1 415 ? 2.428 35.344 36.156 1 84.06 415 PRO B C 1
ATOM 6896 O O . PRO B 1 415 ? 3.363 34.656 36.562 1 84.06 415 PRO B O 1
ATOM 6899 N N . GLY B 1 416 ? 2.232 36.594 36.406 1 80.19 416 GLY B N 1
ATOM 6900 C CA . GLY B 1 416 ? 2.984 37.25 37.469 1 80.19 416 GLY B CA 1
ATOM 6901 C C . GLY B 1 416 ? 4.336 37.75 37.031 1 80.19 416 GLY B C 1
ATOM 6902 O O . GLY B 1 416 ? 5.148 38.188 37.844 1 80.19 416 GLY B O 1
ATOM 6903 N N . SER B 1 417 ? 4.562 37.75 35.75 1 81.19 417 SER B N 1
ATOM 6904 C CA . SER B 1 417 ? 5.875 38.156 35.281 1 81.19 417 SER B CA 1
ATOM 6905 C C . SER B 1 417 ? 5.848 39.625 34.812 1 81.19 417 SER B C 1
ATOM 6907 O O . SER B 1 417 ? 5.18 39.938 33.844 1 81.19 417 SER B O 1
ATOM 6909 N N . PRO B 1 418 ? 6.445 40.469 35.562 1 84.12 418 PRO B N 1
ATOM 6910 C CA . PRO B 1 418 ? 6.484 41.875 35.156 1 84.12 418 PRO B CA 1
ATOM 6911 C C . PRO B 1 418 ? 7.551 42.156 34.094 1 84.12 418 PRO B C 1
ATOM 6913 O O . PRO B 1 418 ? 8.43 43 34.312 1 84.12 418 PRO B O 1
ATOM 6916 N N . VAL B 1 419 ? 7.477 41.688 32.969 1 90.62 419 VAL B N 1
ATOM 6917 C CA . VAL B 1 419 ? 8.516 41.812 31.953 1 90.62 419 VAL B CA 1
ATOM 6918 C C . VAL B 1 419 ? 8.125 42.906 30.953 1 90.62 419 VAL B C 1
ATOM 6920 O O . VAL B 1 419 ? 6.957 43 30.562 1 90.62 419 VAL B O 1
ATOM 6923 N N . SER B 1 420 ? 9.055 43.781 30.562 1 92.38 420 SER B N 1
ATOM 6924 C CA . SER B 1 420 ? 8.836 44.844 29.578 1 92.38 420 SER B CA 1
ATOM 6925 C C . SER B 1 420 ? 9.352 44.406 28.203 1 92.38 420 SER B C 1
ATOM 6927 O O . SER B 1 420 ? 10.031 43.406 28.078 1 92.38 420 SER B O 1
ATOM 6929 N N . GLU B 1 421 ? 8.922 45.219 27.234 1 94 421 GLU B N 1
ATOM 6930 C CA . GLU B 1 421 ? 9.438 45.031 25.891 1 94 421 GLU B CA 1
ATOM 6931 C C . GLU B 1 421 ? 10.969 45.062 25.875 1 94 421 GLU B C 1
ATOM 6933 O O . GLU B 1 421 ? 11.602 44.219 25.219 1 94 421 GLU B O 1
ATOM 6938 N N . GLY B 1 422 ? 11.5 45.969 26.609 1 93.31 422 GLY B N 1
ATOM 6939 C CA . GLY B 1 422 ? 12.953 46.094 26.703 1 93.31 422 GLY B CA 1
ATOM 6940 C C . GLY B 1 422 ? 13.609 44.844 27.281 1 93.31 422 GLY B C 1
ATOM 6941 O O . GLY B 1 422 ? 14.68 44.438 26.828 1 93.31 422 GLY B O 1
ATOM 6942 N N . ASP B 1 423 ? 12.984 44.281 28.281 1 94 423 ASP B N 1
ATOM 6943 C CA . ASP B 1 423 ? 13.5 43.062 28.891 1 94 423 ASP B CA 1
ATOM 6944 C C . ASP B 1 423 ? 13.547 41.906 27.891 1 94 423 ASP B C 1
ATOM 6946 O O . ASP B 1 423 ? 14.539 41.188 27.812 1 94 423 ASP B O 1
ATOM 6950 N N . VAL B 1 424 ? 12.484 41.812 27.156 1 95.12 424 VAL B N 1
ATOM 6951 C CA . VAL B 1 424 ? 12.383 40.75 26.172 1 95.12 424 VAL B CA 1
ATOM 6952 C C . VAL B 1 424 ? 13.484 40.906 25.125 1 95.12 424 VAL B C 1
ATOM 6954 O O . VAL B 1 424 ? 14.195 39.938 24.812 1 95.12 424 VAL B O 1
ATOM 6957 N N . ARG B 1 425 ? 13.656 42.031 24.609 1 94.62 425 ARG B N 1
ATOM 6958 C CA . ARG B 1 425 ? 14.633 42.281 23.547 1 94.62 425 ARG B CA 1
ATOM 6959 C C . ARG B 1 425 ? 16.062 42.062 24.062 1 94.62 425 ARG B C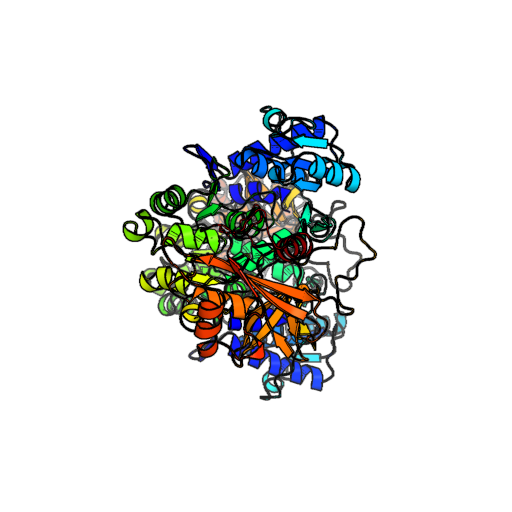 1
ATOM 6961 O O . ARG B 1 425 ? 16.891 41.5 23.344 1 94.62 425 ARG B O 1
ATOM 6968 N N . ARG B 1 426 ? 16.266 42.5 25.266 1 93.5 426 ARG B N 1
ATOM 6969 C CA . ARG B 1 426 ? 17.578 42.281 25.891 1 93.5 426 ARG B CA 1
ATOM 6970 C C . ARG B 1 426 ? 17.891 40.812 26.031 1 93.5 426 ARG B C 1
ATOM 6972 O O . ARG B 1 426 ? 18.984 40.375 25.688 1 93.5 426 ARG B O 1
ATOM 6979 N N . ASP B 1 427 ? 16.922 40.125 26.484 1 94.19 427 ASP B N 1
ATOM 6980 C CA . ASP B 1 427 ? 17.156 38.688 26.75 1 94.19 427 ASP B CA 1
ATOM 6981 C C . ASP B 1 427 ? 17.297 37.906 25.438 1 94.19 427 ASP B C 1
ATOM 6983 O O . ASP B 1 427 ? 17.922 36.844 25.422 1 94.19 427 ASP B O 1
ATOM 6987 N N . LEU B 1 428 ? 16.734 38.438 24.375 1 95.06 428 LEU B N 1
ATOM 6988 C CA . LEU B 1 428 ? 16.828 37.75 23.078 1 95.06 428 LEU B CA 1
ATOM 6989 C C . LEU B 1 428 ? 18.203 37.969 22.469 1 95.06 428 LEU B C 1
ATOM 6991 O O . LEU B 1 428 ? 18.609 37.219 21.562 1 95.06 428 LEU B O 1
ATOM 6995 N N . LYS B 1 429 ? 18.938 39.031 22.844 1 90.25 429 LYS B N 1
ATOM 6996 C CA . LYS B 1 429 ? 20.266 39.312 22.297 1 90.25 429 LYS B CA 1
ATOM 6997 C C . LYS B 1 429 ? 21.219 38.156 22.547 1 90.25 429 LYS B C 1
ATOM 6999 O O . LYS B 1 429 ? 22.125 37.906 21.75 1 90.25 429 LYS B O 1
ATOM 7004 N N . GLY B 1 430 ? 20.938 37.375 23.469 1 85.38 430 GLY B N 1
ATOM 7005 C CA . GLY B 1 430 ? 21.75 36.188 23.75 1 85.38 430 GLY B CA 1
ATOM 7006 C C . GLY B 1 430 ? 21.375 35 22.922 1 85.38 430 GLY B C 1
ATOM 7007 O O . GLY B 1 430 ? 22.141 34.031 22.797 1 85.38 430 GLY B O 1
ATOM 7008 N N . LEU B 1 431 ? 20.281 35.125 22.234 1 89.94 431 LEU B N 1
ATOM 7009 C CA . LEU B 1 431 ? 19.734 33.969 21.547 1 89.94 431 LEU B CA 1
ATOM 7010 C C . LEU B 1 431 ? 19.703 34.188 20.047 1 89.94 431 LEU B C 1
ATOM 7012 O O . LEU B 1 431 ? 19.703 33.219 19.281 1 89.94 431 LEU B O 1
ATOM 7016 N N . LEU B 1 432 ? 19.625 35.438 19.656 1 93.38 432 LEU B N 1
ATOM 7017 C CA . LEU B 1 432 ? 19.422 35.75 18.234 1 93.38 432 LEU B CA 1
ATOM 7018 C C . LEU B 1 432 ? 20.375 36.844 17.781 1 93.38 432 LEU B C 1
ATOM 7020 O O . LEU B 1 432 ? 20.812 37.656 18.594 1 93.38 432 LEU B O 1
ATOM 7024 N N . ALA B 1 433 ? 20.719 36.844 16.5 1 88.88 433 ALA B N 1
ATOM 7025 C CA . ALA B 1 433 ? 21.406 37.969 15.898 1 88.88 433 ALA B CA 1
ATOM 7026 C C . ALA B 1 433 ? 20.562 39.25 16.031 1 88.88 433 ALA B C 1
ATOM 7028 O O . ALA B 1 433 ? 19.328 39.188 16.031 1 88.88 433 ALA B O 1
ATOM 7029 N N . SER B 1 434 ? 21.172 40.344 16.094 1 88.56 434 SER B N 1
ATOM 7030 C CA . SER B 1 434 ? 20.531 41.625 16.391 1 88.56 434 SER B CA 1
ATOM 7031 C C . SER B 1 434 ? 19.406 41.938 15.414 1 88.56 434 SER B C 1
ATOM 7033 O O . SER B 1 434 ? 18.359 42.438 15.812 1 88.56 434 SER B O 1
ATOM 7035 N N . PHE B 1 435 ? 19.672 41.656 14.172 1 87.94 435 PHE B N 1
ATOM 7036 C CA . PHE B 1 435 ? 18.688 42.031 13.156 1 87.94 435 PHE B CA 1
ATOM 7037 C C . PHE B 1 435 ? 17.453 41.156 13.258 1 87.94 435 PHE B C 1
ATOM 7039 O O . PHE B 1 435 ? 16.406 41.469 12.688 1 87.94 435 PHE B O 1
ATOM 7046 N N . LYS B 1 436 ? 17.469 40 13.969 1 93.44 436 LYS B N 1
ATOM 7047 C CA . LYS B 1 436 ? 16.344 39.062 14.133 1 93.44 436 LYS B CA 1
ATOM 7048 C C . LYS B 1 436 ? 15.461 39.469 15.305 1 93.44 436 LYS B C 1
ATOM 7050 O O . LYS B 1 436 ? 14.328 39 15.43 1 93.44 436 LYS B O 1
ATOM 7055 N N . ILE B 1 437 ? 15.984 40.281 16.156 1 94.81 437 ILE B N 1
ATOM 7056 C CA . ILE B 1 437 ? 15.273 40.656 17.375 1 94.81 437 ILE B CA 1
ATOM 7057 C C . ILE B 1 437 ? 14.094 41.562 17.016 1 94.81 437 ILE B C 1
ATOM 7059 O O . ILE B 1 437 ? 14.242 42.531 16.25 1 94.81 437 ILE B O 1
ATOM 7063 N N . PRO B 1 438 ? 12.922 41.25 17.547 1 96.25 438 PRO B N 1
ATOM 7064 C CA . PRO B 1 438 ? 11.734 42.031 17.219 1 96.25 438 PRO B CA 1
ATOM 7065 C C . PRO B 1 438 ? 11.922 43.531 17.516 1 96.25 438 PRO B C 1
ATOM 7067 O O . PRO B 1 438 ? 12.445 43.875 18.578 1 96.25 438 PRO B O 1
ATOM 7070 N N . LYS B 1 439 ? 11.484 44.312 16.609 1 92.5 439 LYS B N 1
ATOM 7071 C CA . LYS B 1 439 ? 11.516 45.781 16.812 1 92.5 439 LYS B CA 1
ATOM 7072 C C . LYS B 1 439 ? 10.406 46.219 17.766 1 92.5 439 LYS B C 1
ATOM 7074 O O . LYS B 1 439 ? 10.516 47.25 18.422 1 92.5 439 LYS B O 1
ATOM 7079 N N . LYS B 1 440 ? 9.383 45.469 17.766 1 93.81 440 LYS B N 1
ATOM 7080 C CA . LYS B 1 440 ? 8.234 45.719 18.641 1 93.81 440 LYS B CA 1
ATOM 7081 C C . LYS B 1 440 ? 7.766 44.438 19.297 1 93.81 440 LYS B C 1
ATOM 7083 O O . LYS B 1 440 ? 7.711 43.375 18.656 1 93.81 440 LYS B O 1
ATOM 7088 N N . VAL B 1 441 ? 7.531 44.531 20.609 1 95.75 441 VAL B N 1
ATOM 7089 C CA . VAL B 1 441 ? 6.941 43.438 21.359 1 95.75 441 VAL B CA 1
ATOM 7090 C C . VAL B 1 441 ? 5.605 43.875 21.969 1 95.75 441 VAL B C 1
ATOM 7092 O O . VAL B 1 441 ? 5.551 44.812 22.734 1 95.75 441 VAL B O 1
ATOM 7095 N N . VAL B 1 442 ? 4.617 43.188 21.547 1 94.5 442 VAL B N 1
ATOM 7096 C CA . VAL B 1 442 ? 3.283 43.469 22.047 1 94.5 442 VAL B CA 1
ATOM 7097 C C . VAL B 1 442 ? 2.848 42.375 23.016 1 94.5 442 VAL B C 1
ATOM 7099 O O . VAL B 1 442 ? 2.791 41.188 22.625 1 94.5 442 VAL B O 1
ATOM 7102 N N . PHE B 1 443 ? 2.578 42.719 24.25 1 94.62 443 PHE B N 1
ATOM 7103 C CA . PHE B 1 443 ? 2.111 41.719 25.219 1 94.62 443 PHE B CA 1
ATOM 7104 C C . PHE B 1 443 ? 0.609 41.5 25.094 1 94.62 443 PHE B C 1
ATOM 7106 O O . PHE B 1 443 ? -0.173 42.469 25.188 1 94.62 443 PHE B O 1
ATOM 7113 N N . VAL B 1 444 ? 0.258 40.281 24.875 1 93.69 444 VAL B N 1
ATOM 7114 C CA . VAL B 1 444 ? -1.143 39.906 24.672 1 93.69 444 VAL B CA 1
ATOM 7115 C C . VAL B 1 444 ? -1.56 38.844 25.672 1 93.69 444 VAL B C 1
ATOM 7117 O O . VAL B 1 444 ? -0.711 38.156 26.234 1 93.69 444 VAL B O 1
ATOM 7120 N N . ARG B 1 445 ? -2.85 38.719 25.938 1 91.5 445 ARG B N 1
ATOM 7121 C CA . ARG B 1 445 ? -3.387 37.719 26.859 1 91.5 445 ARG B CA 1
ATOM 7122 C C . ARG B 1 445 ? -3.342 36.312 26.25 1 91.5 445 ARG B C 1
ATOM 7124 O O . ARG B 1 445 ? -3.238 35.312 26.969 1 91.5 445 ARG B O 1
ATOM 7131 N N . GLU B 1 446 ? -3.535 36.281 25 1 90.19 446 GLU B N 1
ATOM 7132 C CA . GLU B 1 446 ? -3.523 35.031 24.25 1 90.19 446 GLU B CA 1
ATOM 7133 C C . GLU B 1 446 ? -3.209 35.281 22.781 1 90.19 446 GLU B C 1
ATOM 7135 O O . GLU B 1 446 ? -3.41 36.375 22.266 1 90.19 446 GLU B O 1
ATOM 7140 N N . ILE B 1 447 ? -2.635 34.312 22.172 1 90.44 447 ILE B N 1
ATOM 7141 C CA . ILE B 1 447 ? -2.402 34.344 20.734 1 90.44 447 ILE B CA 1
ATOM 7142 C C . ILE B 1 447 ? -3.594 33.75 20 1 90.44 447 ILE B C 1
ATOM 7144 O O . ILE B 1 447 ? -3.943 32.562 20.219 1 90.44 447 ILE B O 1
ATOM 7148 N N . PRO B 1 448 ? -4.199 34.5 19.203 1 82.56 448 PRO B N 1
ATOM 7149 C CA . PRO B 1 448 ? -5.328 33.938 18.453 1 82.56 448 PRO B CA 1
ATOM 7150 C C . PRO B 1 448 ? -4.949 32.688 17.641 1 82.56 448 PRO B C 1
ATOM 7152 O O . PRO B 1 448 ? -3.854 32.656 17.062 1 82.56 448 PRO B O 1
ATOM 7155 N N . ARG B 1 449 ? -5.754 31.719 17.75 1 81.38 449 ARG B N 1
ATOM 7156 C CA . ARG B 1 449 ? -5.523 30.469 17.047 1 81.38 449 ARG B CA 1
ATOM 7157 C C . ARG B 1 449 ? -6.742 30.062 16.234 1 81.38 449 ARG B C 1
ATOM 7159 O O . ARG B 1 449 ? -7.859 30.5 16.5 1 81.38 449 ARG B O 1
ATOM 7166 N N . THR B 1 450 ? -6.379 29.312 15.227 1 71.75 450 THR B N 1
ATOM 7167 C CA . THR B 1 450 ? -7.457 28.734 14.438 1 71.75 450 THR B CA 1
ATOM 7168 C C . THR B 1 450 ? -8.211 27.672 15.234 1 71.75 450 THR B C 1
ATOM 7170 O O . THR B 1 450 ? -7.832 27.359 16.375 1 71.75 450 THR B O 1
ATOM 7173 N N . GLN B 1 451 ? -9.164 27.234 14.578 1 63.66 451 GLN B N 1
ATOM 7174 C CA . GLN B 1 451 ? -10.008 26.25 15.242 1 63.66 451 GLN B CA 1
ATOM 7175 C C . GLN B 1 451 ? -9.258 24.938 15.453 1 63.66 451 GLN B C 1
ATOM 7177 O O . GLN B 1 451 ? -9.594 24.172 16.359 1 63.66 451 GLN B O 1
ATOM 7182 N N . VAL B 1 452 ? -8.281 24.828 14.656 1 63.88 452 VAL B N 1
ATOM 7183 C CA . VAL B 1 452 ? -7.523 23.594 14.82 1 63.88 452 VAL B CA 1
ATOM 7184 C C . VAL B 1 452 ? -6.32 23.828 15.727 1 63.88 452 VAL B C 1
ATOM 7186 O O . VAL B 1 452 ? -5.434 22.984 15.836 1 63.88 452 VAL B O 1
ATOM 7189 N N . GLY B 1 453 ? -6.305 25.016 16.312 1 69.56 453 GLY B N 1
ATOM 7190 C CA . GLY B 1 453 ? -5.285 25.312 17.297 1 69.56 453 GLY B CA 1
ATOM 7191 C C . GLY B 1 453 ? -4.012 25.891 16.703 1 69.56 453 GLY B C 1
ATOM 7192 O O . GLY B 1 453 ? -3.002 26.031 17.391 1 69.56 453 GLY B O 1
ATOM 7193 N N . LYS B 1 454 ? -4.078 26.172 15.406 1 77.56 454 LYS B N 1
ATOM 7194 C CA . LYS B 1 454 ? -2.893 26.703 14.742 1 77.56 454 LYS B CA 1
ATOM 7195 C C . LYS B 1 454 ? -2.848 28.234 14.828 1 77.56 454 LYS B C 1
ATOM 7197 O O . LYS B 1 454 ? -3.889 28.891 14.922 1 77.56 454 LYS B O 1
ATOM 7202 N N . VAL B 1 455 ? -1.719 28.812 14.938 1 80 455 VAL B N 1
ATOM 7203 C CA . VAL B 1 455 ? -1.535 30.25 14.93 1 80 455 VAL B CA 1
ATOM 7204 C C . VAL B 1 455 ? -1.635 30.781 13.5 1 80 455 VAL B C 1
ATOM 7206 O O . VAL B 1 455 ? -1.025 30.219 12.578 1 80 455 VAL B O 1
ATOM 7209 N N . SER B 1 456 ? -2.525 31.75 13.266 1 78.94 456 SER B N 1
ATOM 7210 C CA . SER B 1 456 ? -2.568 32.438 11.977 1 78.94 456 SER B CA 1
ATOM 7211 C C . SER B 1 456 ? -1.793 33.75 12.039 1 78.94 456 SER B C 1
ATOM 7213 O O . SER B 1 456 ? -2.316 34.781 12.5 1 78.94 456 SER B O 1
ATOM 7215 N N . LYS B 1 457 ? -0.642 33.812 11.477 1 86.56 457 LYS B N 1
ATOM 7216 C CA . LYS B 1 457 ? 0.214 35 11.516 1 86.56 457 LYS B CA 1
ATOM 7217 C C . LYS B 1 457 ? -0.336 36.125 10.625 1 86.56 457 LYS B C 1
ATOM 7219 O O . LYS B 1 457 ? -0.143 37.312 10.906 1 86.56 457 LYS B O 1
ATOM 7224 N N . ARG B 1 458 ? -0.995 35.688 9.625 1 80.31 458 ARG B N 1
ATOM 7225 C CA . ARG B 1 458 ? -1.634 36.688 8.773 1 80.31 458 ARG B CA 1
ATOM 7226 C C . ARG B 1 458 ? -2.668 37.5 9.547 1 80.31 458 ARG B C 1
ATOM 7228 O O . ARG B 1 458 ? -2.672 38.719 9.492 1 80.31 458 ARG B O 1
ATOM 7235 N N . GLU B 1 459 ? -3.516 36.75 10.242 1 82 459 GLU B N 1
ATOM 7236 C CA . GLU B 1 459 ? -4.543 37.438 11.039 1 82 459 GLU B CA 1
ATOM 7237 C C . GLU B 1 459 ? -3.92 38.312 12.109 1 82 459 GLU B C 1
ATOM 7239 O O . GLU B 1 459 ? -4.398 39.438 12.359 1 82 459 GLU B O 1
ATOM 7244 N N . LEU B 1 460 ? -2.93 37.812 12.664 1 87.12 460 LEU B N 1
ATOM 7245 C CA . LEU B 1 460 ? -2.232 38.594 13.695 1 87.12 460 LEU B CA 1
ATOM 7246 C C . LEU B 1 460 ? -1.667 39.875 13.117 1 87.12 460 LEU B C 1
ATOM 7248 O O . LEU B 1 460 ? -1.771 40.938 13.742 1 87.12 460 LEU B O 1
ATOM 7252 N N . ARG B 1 461 ? -1.058 39.75 11.953 1 88.25 461 ARG B N 1
ATOM 7253 C CA . ARG B 1 461 ? -0.497 40.906 11.266 1 88.25 461 ARG B CA 1
ATOM 7254 C C . ARG B 1 461 ? -1.581 41.938 10.945 1 88.25 461 ARG B C 1
ATOM 7256 O O . ARG B 1 461 ? -1.414 43.125 11.211 1 88.25 461 ARG B O 1
ATOM 7263 N N . ASP B 1 462 ? -2.701 41.469 10.445 1 88.44 462 ASP B N 1
ATOM 7264 C CA . ASP B 1 462 ? -3.803 42.344 10.07 1 88.44 462 ASP B CA 1
ATOM 7265 C C . ASP B 1 462 ? -4.371 43.062 11.297 1 88.44 462 ASP B C 1
ATOM 7267 O O . ASP B 1 462 ? -4.656 44.25 11.25 1 88.44 462 ASP B O 1
ATOM 7271 N N . MET B 1 463 ? -4.57 42.344 12.336 1 89.69 463 MET B N 1
ATOM 7272 C CA . MET B 1 463 ? -5.078 42.906 13.578 1 89.69 463 MET B CA 1
ATOM 7273 C C . MET B 1 463 ? -4.105 43.969 14.133 1 89.69 463 MET B C 1
ATOM 7275 O O . MET B 1 463 ? -4.527 45 14.625 1 89.69 463 MET B O 1
ATOM 7279 N N . TYR B 1 464 ? -2.869 43.688 14.039 1 91.31 464 TYR B N 1
ATOM 7280 C CA . TYR B 1 464 ? -1.852 44.625 14.516 1 91.31 464 TYR B CA 1
ATOM 7281 C C . TYR B 1 464 ? -1.875 45.906 13.703 1 91.31 464 TYR B C 1
ATOM 7283 O O . TYR B 1 464 ? -1.787 47 14.266 1 91.31 464 TYR B O 1
ATOM 7291 N N . LEU B 1 465 ? -1.979 45.75 12.383 1 90.75 465 LEU B N 1
ATOM 7292 C CA . LEU B 1 465 ? -1.974 46.906 11.508 1 90.75 465 LEU B CA 1
ATOM 7293 C C . LEU B 1 465 ? -3.244 47.719 11.688 1 90.75 465 LEU B C 1
ATOM 7295 O O . LEU B 1 465 ? -3.225 48.938 11.516 1 90.75 465 LEU B O 1
ATOM 7299 N N . LYS B 1 466 ? -4.238 46.969 12.008 1 89.12 466 LYS B N 1
ATOM 7300 C CA . LYS B 1 466 ? -5.52 47.656 12.18 1 89.12 466 LYS B CA 1
ATOM 7301 C C . LYS B 1 466 ? -5.535 48.469 13.477 1 89.12 466 LYS B C 1
ATOM 7303 O O . LYS B 1 466 ? -5.922 49.625 13.469 1 89.12 466 LYS B O 1
ATOM 7308 N N . ASP B 1 467 ? -5.184 47.781 14.648 1 88.62 467 ASP B N 1
ATOM 7309 C CA . ASP B 1 467 ? -5.352 48.531 15.891 1 88.62 467 ASP B CA 1
ATOM 7310 C C . ASP B 1 467 ? -4.285 48.125 16.906 1 88.62 467 ASP B C 1
ATOM 7312 O O . ASP B 1 467 ? -4.469 48.312 18.125 1 88.62 467 ASP B O 1
ATOM 7316 N N . GLY B 1 468 ? -3.23 47.469 16.469 1 88.75 468 GLY B N 1
ATOM 7317 C CA . GLY B 1 468 ? -2.137 47.125 17.359 1 88.75 468 GLY B CA 1
ATOM 7318 C C . GLY B 1 468 ? -2.467 45.969 18.297 1 88.75 468 GLY B C 1
ATOM 7319 O O . GLY B 1 468 ? -1.955 45.906 19.406 1 88.75 468 GLY B O 1
ATOM 7320 N N . LEU B 1 469 ? -3.441 45.125 17.922 1 89.94 469 LEU B N 1
ATOM 7321 C CA . LEU B 1 469 ? -3.879 43.969 18.719 1 89.94 469 LEU B CA 1
ATOM 7322 C C . LEU B 1 469 ? -4.598 44.438 19.984 1 89.94 469 LEU B C 1
ATOM 7324 O O . LEU B 1 469 ? -4.449 43.812 21.047 1 89.94 469 LEU B O 1
ATOM 7328 N N . ARG B 1 470 ? -5.34 45.438 19.922 1 87.56 470 ARG B N 1
ATOM 7329 C CA . ARG B 1 470 ? -5.977 46.094 21.062 1 87.56 470 ARG B CA 1
ATOM 7330 C C . ARG B 1 470 ? -6.852 45.125 21.828 1 87.56 470 ARG B C 1
ATOM 7332 O O . ARG B 1 470 ? -6.863 45.125 23.062 1 87.56 470 ARG B O 1
ATOM 7339 N N . GLU B 1 471 ? -7.59 44.25 21.125 1 84.5 471 GLU B N 1
ATOM 7340 C CA . GLU B 1 471 ? -8.531 43.344 21.75 1 84.5 471 GLU B CA 1
ATOM 7341 C C . GLU B 1 471 ? -7.812 42.281 22.562 1 84.5 471 GLU B C 1
ATOM 7343 O O . GLU B 1 471 ? -8.406 41.656 23.453 1 84.5 471 GLU B O 1
ATOM 7348 N N . PHE B 1 472 ? -6.516 42.125 22.344 1 86.12 472 PHE B N 1
ATOM 7349 C CA . PHE B 1 472 ? -5.812 41 22.953 1 86.12 472 PHE B CA 1
ATOM 7350 C C . PHE B 1 472 ? -4.754 41.5 23.938 1 86.12 472 PHE B C 1
ATOM 7352 O O . PHE B 1 472 ? -4.086 40.688 24.594 1 86.12 472 PHE B O 1
ATOM 7359 N N . LEU B 1 473 ? -4.574 42.75 24.078 1 87.44 473 LEU B N 1
ATOM 7360 C CA . LEU B 1 473 ? -3.486 43.312 24.859 1 87.44 473 LEU B CA 1
ATOM 7361 C C . LEU B 1 473 ? -3.572 42.875 26.312 1 87.44 473 LEU B C 1
ATOM 7363 O O . LEU B 1 473 ? -4.664 42.75 26.875 1 87.44 473 LEU B O 1
ATOM 7367 N N . ASP B 1 474 ? -2.475 42.5 26.828 1 83.31 474 ASP B N 1
ATOM 7368 C CA . ASP B 1 474 ? -2.352 42.219 28.266 1 83.31 474 ASP B CA 1
ATOM 7369 C C . ASP B 1 474 ? -2.271 43.5 29.078 1 83.31 474 ASP B C 1
ATOM 7371 O O . ASP B 1 474 ? -1.243 44.188 29.078 1 83.31 474 ASP B O 1
ATOM 7375 N N . GLU B 1 475 ? -3.379 44.031 29.656 1 66.88 475 GLU B N 1
ATOM 7376 C CA . GLU B 1 475 ? -3.436 45.312 30.391 1 66.88 475 GLU B CA 1
ATOM 7377 C C . GLU B 1 475 ? -2.709 45.188 31.734 1 66.88 475 GLU B C 1
ATOM 7379 O O . GLU B 1 475 ? -2.662 46.156 32.5 1 66.88 475 GLU B O 1
ATOM 7384 N N . ARG B 1 476 ? -2.059 44.062 32.062 1 59.16 476 ARG B N 1
ATOM 7385 C CA . ARG B 1 476 ? -1.451 44.062 33.375 1 59.16 476 ARG B CA 1
ATOM 7386 C C . ARG B 1 476 ? -0.117 44.781 33.375 1 59.16 476 ARG B C 1
ATOM 7388 O O . ARG B 1 476 ? 0.576 44.844 32.375 1 59.16 476 ARG B O 1
#